Protein AF-0000000075778929 (afdb_homodimer)

Sequence (1050 aa):
MHKYVFLIFILNTLQNVFTFNILCIISAPLRSHYMAFQPLFRELSKRGHNVTIMNHFPDKEPLTNLKFINLQDGEINVHFNSMEYYENSYTSFIHIINFLRHVTIPTNGPVEEECKNLFNHKNMIAHRAEGVKYDLIFVEQFLSDCALLYAGVMYDSPIIGITSHVLLPWAYNRLGIPFDIASDSFYFSPSGPNPSLLAKVQSTLGLLYLNNYGRWQIHKCIYKVFSEYYSENLLDIEYVAKERMKMVFSYQHFSVTGARLLAPQVLEIGGVHIGQAKPVPKDLEEFLSNAEHGVIYFSFGSNLKVSTMSEQKLQQFLQAFKRIPQKILWKWEDNRFPKGYDNVYTRKWFPQLDVLCHPKVVAFISHGGMLSLSEAAHCGKPMLAVPFFGDQFTNAAAITHIGLGKTILFERINTENLVAALKELTAPEMQENARNISKRWHDRPQSVMDSAIYWTEYVARHRTGPPSLPSKQNTWFESTLIDVYCVLMLLFLVIIWLCYSIVRIIKMFIIKLLSLIFVRKFKIQMHKYVFLIFILNTLQNVFTFNILCIISAPLRSHYMAFQPLFRELSKRGHNVTIMNHFPDKEPLTNLKFINLQDGEINVHFNSMEYYENSYTSFIHIINFLRHVTIPTNGPVEEECKNLFNHKNMIAHRAEGVKYDLIFVEQFLSDCALLYAGVMYDSPIIGITSHVLLPWAYNRLGIPFDIASDSFYFSPSGPNPSLLAKVQSTLGLLYLNNYGRWQIHKCIYKVFSEYYSENLLDIEYVAKERMKMVFSYQHFSVTGARLLAPQVLEIGGVHIGQAKPVPKDLEEFLSNAEHGVIYFSFGSNLKVSTMSEQKLQQFLQAFKRIPQKILWKWEDNRFPKGYDNVYTRKWFPQLDVLCHPKVVAFISHGGMLSLSEAAHCGKPMLAVPFFGDQFTNAAAITHIGLGKTILFERINTENLVAALKELTAPEMQENARNISKRWHDRPQSVMDSAIYWTEYVARHRTGPPSLPSKQNTWFESTLIDVYCVLMLLFLVIIWLCYSIVRIIKMFIIKLLSLIFVRKFKIQ

Foldseek 3Di:
DVVVVVVVVVVVVVPVLDAFEEEEEDLQQDPLWCLLCVLLQVVSLVSRYQYEYEYQDDDPDDGPSYHYQHLDDDDDDDDDDAPAVQQPPPVVCLLVVLLCCLQPVQPLVVQLVSLLSCPPPPSNVVVLVVVDAGLEYEYEDDLACSRLLVCVVSYPHAYEYEYQAADALQLCLLQLHDDDLQFADHFSALQGGRGDPVSSVVSVVSSVRCNPVVVVSNVVSSCVNVCVPDVDDRDDSSCSSNPRHFAYEYQDDCLQLNDDDDDQRYHHLHCLSPDDADAFDPVVCVLLVPWPLFEEEEDADDNYAPQSHDPQLVVQVQLLQVVDSGAYEYQHCDPDDDPDRPSYDYDVDGPLLNRLLDPRHAEYEYCQDSNNSSSNLQSLHAYEHAHRHGRSSSRQSSSVVQLSAHYDHSNRRGSVVVNVRVCVRNDPVSSVSSVVSNVVSPPDPDRSSVVVSVQSVVCSVVVHHPDGDPSSPPDPCVVVCVVVVVVVVVVVVVVVVVVVVVVVVVVVVVVVVVVVVVVVVVVVD/DVVVVVVVVVVVVVPVLDAFFEEEEDLQQDPLWCLLCVLLQVVSLVSHYQYEYEYQDDDPDDGPSYHYQHLDDDDDDDDDDAPAVQQDPVCVCVLVVLLCCLQPVQPLVVQLVSLLSCPPPPSNVVVLVVVDAGLEYEYEDDLACSRLLVCVVSYPHAYEYEYQAADALQLCLLQLHDDDLQFADHFSALQGGRGDPVSSVVSVVSSVRCNPVVVVSNVVSSCVNVCVPPVDDRDDSSCSSNPRHFAYEYQDDCLQLNDDDDDQRYHHLHCLSPDDADAFDPVVCVLLVPWPLFEEEEDADDNYAPQSHDPQLVVQVQLLQVVDSGAYEYQHCDPDDDPDRPSYDYDVDGPLLNRLLDPRHAEYEYCQDSNNSSSNLQSLHAYEHAHRHGRSSSRQSSSVVQLSAHYDHSNRRGSVVVNVRVCVRNDPVNSVSSVVSNVVSPPDPDRSSVVVSVQSVVCSVVVHHPDGDPSSPPDPCVVVCVVVVVVVVVVVVVVVVVVVVVVVVVVVVVVVVVVVVVVVVVVVD

Solvent-accessible surface area (backbone atoms only — not comparable to full-atom values): 55821 Å² total; per-residue (Å²): 120,68,67,61,51,50,52,49,50,56,55,64,65,47,59,80,75,77,63,45,36,35,38,35,37,41,71,67,86,44,68,71,54,50,54,47,44,46,49,54,54,51,50,45,21,73,73,56,20,38,29,36,37,36,27,57,70,78,76,88,70,87,48,94,38,48,44,77,42,63,64,57,83,70,83,83,81,81,85,61,71,54,39,47,60,52,54,70,46,66,64,94,40,45,51,54,47,44,40,41,50,71,54,62,49,76,58,50,65,64,43,44,52,47,44,47,44,64,64,64,33,67,56,42,44,52,51,61,71,66,62,76,75,51,45,27,31,39,23,48,57,69,93,51,61,46,53,49,45,48,47,55,72,77,40,92,40,36,26,34,33,32,28,68,36,66,81,51,85,68,50,30,52,51,51,30,40,81,81,53,60,54,17,46,53,47,89,31,33,58,66,20,57,54,39,53,69,69,53,33,44,51,45,52,54,48,49,54,40,40,61,41,59,38,44,50,52,52,48,52,44,47,49,57,58,46,52,74,76,42,85,62,88,73,76,54,60,67,54,39,49,51,73,37,35,33,33,33,40,26,35,31,39,45,77,56,66,42,39,61,78,43,47,69,29,50,41,69,36,42,58,41,50,63,76,83,71,52,85,62,57,69,72,55,44,56,58,45,74,68,29,87,69,17,30,33,39,36,43,59,63,89,72,46,50,66,68,48,41,46,69,70,58,50,46,25,54,53,55,23,52,71,73,44,83,42,28,35,41,35,56,33,76,56,89,79,70,83,83,94,49,86,55,52,48,72,34,71,71,73,65,56,62,26,51,52,56,32,88,42,38,45,30,35,37,30,30,24,45,63,70,58,49,42,48,29,37,67,47,26,31,10,33,41,18,34,40,86,57,62,57,10,29,27,43,22,25,24,33,38,70,74,43,32,34,42,66,49,51,62,57,71,62,36,34,67,60,47,37,53,50,52,51,50,34,64,29,69,68,30,40,49,40,9,40,53,43,16,52,54,62,67,66,52,100,57,55,47,57,57,51,52,51,50,53,51,49,45,28,42,75,67,61,42,47,54,52,66,36,59,40,39,78,53,50,73,63,48,66,65,40,51,67,45,50,50,52,52,50,50,52,50,50,51,50,52,51,49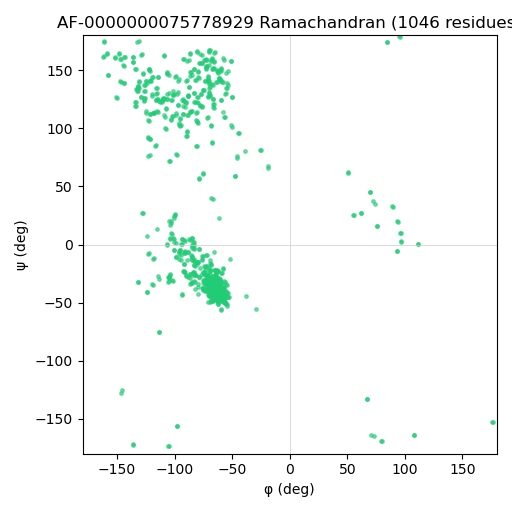,51,50,49,50,51,49,49,50,50,54,50,52,52,52,51,52,51,55,56,56,51,54,53,62,68,74,107,120,67,67,61,50,50,51,49,51,56,54,64,66,45,59,78,75,76,64,46,35,34,37,36,37,42,70,66,88,46,67,72,53,50,54,45,45,46,51,54,54,51,49,46,21,74,74,58,20,39,30,36,37,35,28,56,71,80,75,90,72,87,48,95,39,47,44,78,43,63,64,57,83,69,84,84,82,82,85,64,69,55,39,47,67,57,52,53,71,77,47,89,39,41,52,55,47,43,40,41,49,71,52,61,49,78,60,51,64,64,42,43,53,46,43,46,44,65,62,65,33,67,58,43,46,54,50,62,70,67,62,77,76,49,45,27,33,40,24,49,57,69,92,51,62,46,52,49,44,48,48,55,72,76,42,92,40,38,25,35,32,33,28,68,36,66,82,51,85,68,50,30,53,52,52,30,40,81,81,52,60,53,18,46,54,47,88,30,32,58,66,20,57,55,40,53,70,67,54,34,42,51,46,52,54,48,49,54,40,39,62,43,60,37,44,51,54,53,49,51,45,48,49,57,58,47,52,74,76,43,84,62,88,74,76,53,59,68,52,38,47,51,72,37,36,34,31,34,40,26,36,31,39,45,77,58,67,42,39,59,78,45,46,68,30,51,42,70,34,43,58,43,49,63,75,80,72,52,86,62,58,68,72,55,44,55,57,46,74,67,29,87,70,16,29,33,40,35,40,58,63,88,73,46,50,66,69,49,42,47,70,69,59,50,46,25,55,55,56,22,54,69,72,45,84,42,29,36,41,35,56,33,76,56,91,77,71,82,82,92,49,86,55,53,48,73,35,71,72,72,67,57,64,26,52,52,56,33,87,41,37,43,30,35,37,30,29,23,46,63,69,57,48,42,49,28,39,66,47,27,32,10,32,41,18,34,39,85,54,60,57,9,29,27,43,23,24,24,32,38,70,73,42,34,35,42,64,50,52,62,58,69,62,37,35,66,61,46,40,53,49,52,52,50,33,64,29,68,68,30,41,50,42,9,40,52,42,16,51,54,60,66,66,54,99,57,55,46,58,58,50,52,51,50,53,52,50,46,29,41,75,66,61,41,47,56,51,66,36,59,39,38,79,54,48,73,63,50,67,65,40,51,67,45,49,51,52,52,49,51,52,50,50,48,50,50,50,50,51,52,50,50,52,50,50,51,51,53,49,51,52,52,51,52,50,54,55,55,52,54,54,62,69,73,107

Secondary structure (DSSP, 8-state):
-HHHHHHHHHHHT-------EEEEE--S--HHHHHHHHHHHHHHHHTT-EEEEEESS--SS--TTEEEEE---S--------GGGGTSS-GGGHHHHHHHHHHHS--HHHHHHHHHHHHHSHHHHHHHHHT---SEEEEE-SS--HHHHHHHHH--S-EEEEESSSPPHHHHHHTTPPP-TTTSPPTT-SS-SS--HHHHHHHHHHHHHIIIIIHHHHHHHHHHHHHHH--S-PPPHHHIIIIIEEEEEES--HHHH----B-TTEEE-TTTT-----PPPHHHHHHHHT-TT-EEEEE-TTT--GGGS-HHHHHHHHHHHHTSSSEEEEE--SS---SS-TTEEEES---HHHHHTSTTEEEEEE---HHHHHHHHHHT--EEE---STTHHHHHHHHHHHTSEEE--GGG--HHHHHHHHHHHTSHHHHHHHHHHHHHHH--SS-HHHHHHHHHHHHHHHS--SPPPGGGG--HHHHTTHHHHHHHHHHHHHHHHHHHHHHHHHHHHHHHHHHHHHHHHHHH-/-HHHHHHHHHHHT-------EEEEE--S--HHHHHHHHHHHHHHHHTT-EEEEEESS--SS--TTEEEEE---S--------HHHHHSSGGGGHHHHHHHHHHHS--HHHHHHHHHHHHHSHHHHHHHHHT---SEEEEE-SS--HHHHHHHHH--S-EEEEESSSPPHHHHHHTTPPP-TTTSPPTT-SS-SS--HHHHHHHHHHHHHIIIIIHHHHHHHHHHHHHHH--S-PPPHHHIIIIIEEEEEES--HHHH----B-TTEEE-TTTT-----PPPHHHHHHHHT-TT-EEEEE-TTT--GGGS-HHHHHHHHHHHHTSSSEEEEE--SS---SS-TTEEEES---HHHHHTSTTEEEEEE---HHHHHHHHHHT--EEE---STTHHHHHHHHHHHTSEEE--GGG--HHHHHHHHHHHTSHHHHHHHHHHHHHHH--SS-HHHHHHHHHHHHHHHS--SPPPGGGG--HHHHTTHHHHHHHHHHHHHHHHHHHHHHHHHHHHHHHHHHHHHHHHHHH-

Structure (mmCIF, N/CA/C/O backbone):
data_AF-0000000075778929-model_v1
#
loop_
_entity.id
_entity.type
_entity.pdbx_description
1 polymer 'UDP-glycosyltransferase UGT5-like'
#
loop_
_atom_site.group_PDB
_atom_site.id
_atom_site.type_symbol
_atom_site.label_atom_id
_atom_site.label_alt_id
_atom_site.label_comp_id
_atom_site.label_asym_id
_atom_site.label_entity_id
_atom_site.label_seq_id
_atom_site.pdbx_PDB_ins_code
_atom_site.Cartn_x
_atom_site.Cartn_y
_atom_site.Cartn_z
_atom_site.occupancy
_atom_site.B_iso_or_equiv
_atom_site.auth_seq_id
_atom_site.auth_comp_id
_atom_site.auth_asym_id
_atom_site.auth_atom_id
_atom_site.pdbx_PDB_model_num
ATOM 1 N N . MET A 1 1 ? -0.428 -10.914 50.969 1 41.38 1 MET A N 1
ATOM 2 C CA . MET A 1 1 ? -0.346 -9.773 50.062 1 41.38 1 MET A CA 1
ATOM 3 C C . MET A 1 1 ? 0.263 -10.188 48.719 1 41.38 1 MET A C 1
ATOM 5 O O . MET A 1 1 ? 0.024 -9.539 47.688 1 41.38 1 MET A O 1
ATOM 9 N N . HIS A 1 2 ? 1.057 -11.305 48.719 1 48.91 2 HIS A N 1
ATOM 10 C CA . HIS A 1 2 ? 1.729 -11.727 47.5 1 48.91 2 HIS A CA 1
ATOM 11 C C . HIS A 1 2 ? 0.792 -12.531 46.625 1 48.91 2 HIS A C 1
ATOM 13 O O . HIS A 1 2 ? 1.074 -12.727 45.438 1 48.91 2 HIS A O 1
ATOM 19 N N . LYS A 1 3 ? -0.163 -13.312 47.188 1 55.25 3 LYS A N 1
ATOM 20 C CA . LYS A 1 3 ? -1.062 -14.172 46.438 1 55.25 3 LYS A CA 1
ATOM 21 C C . LYS A 1 3 ? -2.033 -13.336 45.594 1 55.25 3 LYS A C 1
ATOM 23 O O . LYS A 1 3 ? -2.369 -13.711 44.469 1 55.25 3 LYS A O 1
ATOM 28 N N . TYR A 1 4 ? -2.484 -12.125 46.125 1 52.53 4 TYR A N 1
ATOM 29 C CA . TYR A 1 4 ? -3.402 -11.297 45.344 1 52.53 4 TYR A CA 1
ATOM 30 C C . TYR A 1 4 ? -2.684 -10.641 44.156 1 52.53 4 TYR A C 1
ATOM 32 O O . TYR A 1 4 ? -3.281 -10.414 43.125 1 52.53 4 TYR A O 1
ATOM 40 N N . VAL A 1 5 ? -1.301 -10.414 44.375 1 53.53 5 VAL A N 1
ATOM 41 C CA . VAL A 1 5 ? -0.576 -9.797 43.281 1 53.53 5 VAL A CA 1
ATOM 42 C C . VAL A 1 5 ? -0.405 -10.805 42.156 1 53.53 5 VAL A C 1
ATOM 44 O O . VAL A 1 5 ? -0.536 -10.453 40.969 1 53.53 5 VAL A O 1
ATOM 47 N N . PHE A 1 6 ? -0.276 -12.078 42.562 1 53.22 6 PHE A N 1
ATOM 48 C CA . PHE A 1 6 ? -0.107 -13.094 41.531 1 53.22 6 PHE A CA 1
ATOM 49 C C . PHE A 1 6 ? -1.407 -13.305 40.781 1 53.22 6 PHE A C 1
ATOM 51 O O . PHE A 1 6 ? -1.398 -13.438 39.531 1 53.22 6 PHE A O 1
ATOM 58 N N . LEU A 1 7 ? -2.539 -13.266 41.5 1 50.31 7 LEU A N 1
ATOM 59 C CA . LEU A 1 7 ? -3.814 -13.43 40.781 1 50.31 7 LEU A CA 1
ATOM 60 C C . LEU A 1 7 ? -4.113 -12.219 39.906 1 50.31 7 LEU A C 1
ATOM 62 O O . LEU A 1 7 ? -4.609 -12.367 38.781 1 50.31 7 LEU A O 1
ATOM 66 N N . ILE A 1 8 ? -3.707 -11.031 40.344 1 50.34 8 ILE A N 1
ATOM 67 C CA . ILE A 1 8 ? -3.939 -9.844 39.531 1 50.34 8 ILE A CA 1
ATOM 68 C C . ILE A 1 8 ? -2.998 -9.852 38.312 1 50.34 8 ILE A C 1
ATOM 70 O O . ILE A 1 8 ? -3.389 -9.469 37.219 1 50.34 8 ILE A O 1
ATOM 74 N N . PHE A 1 9 ? -1.765 -10.398 38.469 1 47.5 9 PHE A N 1
ATOM 75 C CA . PHE A 1 9 ? -0.876 -10.492 37.312 1 47.5 9 PHE A CA 1
ATOM 76 C C . PHE A 1 9 ? -1.403 -11.508 36.312 1 47.5 9 PHE A C 1
ATOM 78 O O . PHE A 1 9 ? -1.321 -11.289 35.125 1 47.5 9 PHE A O 1
ATOM 85 N N . ILE A 1 10 ? -1.883 -12.641 36.812 1 48.69 10 ILE A N 1
ATOM 86 C CA . ILE A 1 10 ? -2.477 -13.609 35.906 1 48.69 10 ILE A CA 1
ATOM 87 C C . ILE A 1 10 ? -3.725 -13.016 35.25 1 48.69 10 ILE A C 1
ATOM 89 O O . ILE A 1 10 ? -3.98 -13.234 34.062 1 48.69 10 ILE A O 1
ATOM 93 N N . LEU A 1 11 ? -4.52 -12.25 36.031 1 45.62 11 LEU A N 1
ATOM 94 C CA . LEU A 1 11 ? -5.711 -11.672 35.406 1 45.62 11 LEU A CA 1
ATOM 95 C C . LEU A 1 11 ? -5.336 -10.602 34.406 1 45.62 11 LEU A C 1
ATOM 97 O O . LEU A 1 11 ? -6.031 -10.422 33.406 1 45.62 11 LEU A O 1
ATOM 101 N N . ASN A 1 12 ? -4.336 -9.781 34.656 1 44.25 12 ASN A N 1
ATOM 102 C CA . ASN A 1 12 ? -4.008 -8.711 33.719 1 44.25 12 ASN A CA 1
ATOM 103 C C . ASN A 1 12 ? -3.404 -9.258 32.438 1 44.25 12 ASN A C 1
ATOM 105 O O . ASN A 1 12 ? -3.42 -8.586 31.391 1 44.25 12 ASN A O 1
ATOM 109 N N . THR A 1 13 ? -2.531 -10.211 32.562 1 42.5 13 THR A N 1
ATOM 110 C CA . THR A 1 13 ? -2.094 -10.75 31.281 1 42.5 13 THR A CA 1
ATOM 111 C C . THR A 1 13 ? -3.225 -11.516 30.609 1 42.5 13 THR A C 1
ATOM 113 O O . THR A 1 13 ? -2.992 -12.266 29.656 1 42.5 13 THR A O 1
ATOM 116 N N . LEU A 1 14 ? -4.281 -11.836 31.281 1 40.34 14 LEU A N 1
ATOM 117 C CA . LEU A 1 14 ? -5.371 -12.344 30.453 1 40.34 14 LEU A CA 1
ATOM 118 C C . LEU A 1 14 ? -5.609 -11.438 29.25 1 40.34 14 LEU A C 1
ATOM 120 O O . LEU A 1 14 ? -6.195 -10.359 29.391 1 40.34 14 LEU A O 1
ATOM 124 N N . GLN A 1 15 ? -4.711 -11.258 28.484 1 45.94 15 GLN A N 1
ATOM 125 C CA . GLN A 1 15 ? -5.094 -10.789 27.156 1 45.94 15 GLN A CA 1
ATOM 126 C C . GLN A 1 15 ? -6.52 -11.211 26.812 1 45.94 15 GLN A C 1
ATOM 128 O O . GLN A 1 15 ? -6.852 -12.398 26.875 1 45.94 15 GLN A O 1
ATOM 133 N N . ASN A 1 16 ? -7.527 -10.523 27.266 1 48.84 16 ASN A N 1
ATOM 134 C CA . ASN A 1 16 ? -8.891 -10.805 26.828 1 48.84 16 ASN A CA 1
ATOM 135 C C . ASN A 1 16 ? -8.922 -11.594 25.531 1 48.84 16 ASN A C 1
ATOM 137 O O . ASN A 1 16 ? -8.57 -11.07 24.469 1 48.84 16 ASN A O 1
ATOM 141 N N . VAL A 1 17 ? -8.469 -12.766 25.562 1 60.38 17 VAL A N 1
ATOM 142 C CA . VAL A 1 17 ? -8.609 -13.688 24.438 1 60.38 17 VAL A CA 1
ATOM 143 C C . VAL A 1 17 ? -10.039 -13.648 23.922 1 60.38 17 VAL A C 1
ATOM 145 O O . VAL A 1 17 ? -10.969 -14.086 24.609 1 60.38 17 VAL A O 1
ATOM 148 N N . PHE A 1 18 ? -10.414 -12.602 23.188 1 77.81 18 PHE A N 1
ATOM 149 C CA . PHE A 1 18 ? -11.688 -12.57 22.484 1 77.81 18 PHE A CA 1
ATOM 150 C C . PHE A 1 18 ? -11.812 -13.766 21.531 1 77.81 18 PHE A C 1
ATOM 152 O O . PHE A 1 18 ? -10.891 -14.062 20.781 1 77.81 18 PHE A O 1
ATOM 159 N N . THR A 1 19 ? -12.664 -14.648 21.891 1 93.94 19 THR A N 1
ATOM 160 C CA . THR A 1 19 ? -13.023 -15.758 21.016 1 93.94 19 THR A CA 1
ATOM 161 C C . THR A 1 19 ? -14.047 -15.312 19.984 1 93.94 19 THR A C 1
ATOM 163 O O . THR A 1 19 ? -15.141 -14.875 20.328 1 93.94 19 THR A O 1
ATOM 166 N N . PHE A 1 20 ? -13.609 -15.32 18.75 1 98 20 PHE A N 1
ATOM 167 C CA . PHE A 1 20 ? -14.516 -14.945 17.656 1 98 20 PHE A CA 1
ATOM 168 C C . PHE A 1 20 ? -15.078 -16.188 16.969 1 98 20 PHE A C 1
ATOM 170 O O . PHE A 1 20 ? -14.414 -17.219 16.906 1 98 20 PHE A O 1
ATOM 177 N N . ASN A 1 21 ? -16.328 -16.109 16.547 1 98.31 21 ASN A N 1
ATOM 178 C CA . ASN A 1 21 ? -16.906 -17.078 15.617 1 98.31 21 ASN A CA 1
ATOM 179 C C . ASN A 1 21 ? -16.625 -16.703 14.164 1 98.31 21 ASN A C 1
ATOM 181 O O . ASN A 1 21 ? -17.141 -15.688 13.672 1 98.31 21 ASN A O 1
ATOM 185 N N . ILE A 1 22 ? -15.844 -17.547 13.5 1 98.62 22 ILE A N 1
ATOM 186 C CA . ILE A 1 22 ? -15.375 -17.203 12.156 1 98.62 22 ILE A CA 1
ATOM 187 C C . ILE A 1 22 ? -15.867 -18.25 11.164 1 98.62 22 ILE A C 1
ATOM 189 O O . ILE A 1 22 ? -15.734 -19.453 11.398 1 98.62 22 ILE A O 1
ATOM 193 N N . LEU A 1 23 ? -16.469 -17.797 10.086 1 98.75 23 LEU A N 1
ATOM 194 C CA . LEU A 1 23 ? -16.906 -18.656 8.992 1 98.75 23 LEU A CA 1
ATOM 195 C C . LEU A 1 23 ? -16 -18.5 7.777 1 98.75 23 LEU A C 1
ATOM 197 O O . LEU A 1 23 ? -15.672 -17.375 7.383 1 98.75 23 LEU A O 1
ATOM 201 N N . CYS A 1 24 ? -15.523 -19.594 7.238 1 98.38 24 CYS A N 1
ATOM 202 C CA . CYS A 1 24 ? -14.711 -19.609 6.027 1 98.38 24 CYS A CA 1
ATOM 203 C C . CYS A 1 24 ? -15.438 -20.312 4.887 1 98.38 24 CYS A C 1
ATOM 205 O O . CYS A 1 24 ? -15.656 -21.531 4.949 1 98.38 24 CYS A O 1
ATOM 207 N N . ILE A 1 25 ? -15.781 -19.531 3.836 1 97.88 25 ILE A N 1
ATOM 208 C CA . ILE A 1 25 ? -16.5 -20.094 2.697 1 97.88 25 ILE A CA 1
ATOM 209 C C . ILE A 1 25 ? -15.555 -20.188 1.494 1 97.88 25 ILE A C 1
ATOM 211 O O . ILE A 1 25 ? -15.344 -19.203 0.79 1 97.88 25 ILE A O 1
ATOM 215 N N . ILE A 1 26 ? -15.008 -21.328 1.226 1 95.88 26 ILE A N 1
ATOM 216 C CA . ILE A 1 26 ? -14.203 -21.641 0.052 1 95.88 26 ILE A CA 1
ATOM 217 C C . ILE A 1 26 ? -14.906 -22.703 -0.789 1 95.88 26 ILE A C 1
ATOM 219 O O . ILE A 1 26 ? -14.555 -23.891 -0.724 1 95.88 26 ILE A O 1
ATOM 223 N N . SER A 1 27 ? -15.797 -22.281 -1.65 1 91.81 27 SER A N 1
ATOM 224 C CA . SER A 1 27 ? -16.781 -23.203 -2.232 1 91.81 27 SER A CA 1
ATOM 225 C C . SER A 1 27 ? -16.312 -23.719 -3.584 1 91.81 27 SER A C 1
ATOM 227 O O . SER A 1 27 ? -16.906 -24.656 -4.137 1 91.81 27 SER A O 1
ATOM 229 N N . ALA A 1 28 ? -15.219 -23.094 -4.191 1 87.25 28 ALA A N 1
ATOM 230 C CA . ALA A 1 28 ? -14.672 -23.656 -5.426 1 87.25 28 ALA A CA 1
ATOM 231 C C . ALA A 1 28 ? -13.969 -24.984 -5.16 1 87.25 28 ALA A C 1
ATOM 233 O O . ALA A 1 28 ? -13.172 -25.094 -4.223 1 87.25 28 ALA A O 1
ATOM 234 N N . PRO A 1 29 ? -14.273 -26.016 -5.926 1 87.94 29 PRO A N 1
ATOM 235 C CA . PRO A 1 29 ? -13.68 -27.328 -5.688 1 87.94 29 PRO A CA 1
ATOM 236 C C . PRO A 1 29 ? -12.258 -27.438 -6.215 1 87.94 29 PRO A C 1
ATOM 238 O O . PRO A 1 29 ? -11.961 -28.344 -7.012 1 87.94 29 PRO A O 1
ATOM 241 N N . LEU A 1 30 ? -11.422 -26.578 -5.758 1 88.44 30 LEU A N 1
ATOM 242 C CA . LEU A 1 30 ? -10.008 -26.578 -6.109 1 88.44 30 LEU A CA 1
ATOM 243 C C . LEU A 1 30 ? -9.133 -26.781 -4.875 1 88.44 30 LEU A C 1
ATOM 245 O O . LEU A 1 30 ? -9.055 -25.906 -4.012 1 88.44 30 LEU A O 1
ATOM 249 N N . ARG A 1 31 ? -8.484 -27.859 -4.836 1 89.06 31 ARG A N 1
ATOM 250 C CA . ARG A 1 31 ? -7.754 -28.281 -3.646 1 89.06 31 ARG A CA 1
ATOM 251 C C . ARG A 1 31 ? -6.633 -27.312 -3.312 1 89.06 31 ARG A C 1
ATOM 253 O O . ARG A 1 31 ? -6.43 -26.969 -2.146 1 89.06 31 ARG A O 1
ATOM 260 N N . SER A 1 32 ? -5.863 -26.906 -4.336 1 90.25 32 SER A N 1
ATOM 261 C CA . SER A 1 32 ? -4.723 -26.016 -4.121 1 90.25 32 SER A CA 1
ATOM 262 C C . SER A 1 32 ? -5.164 -24.688 -3.523 1 90.25 32 SER A C 1
ATOM 264 O O . SER A 1 32 ? -4.426 -24.062 -2.758 1 90.25 32 SER A O 1
ATOM 266 N N . HIS A 1 33 ? -6.387 -24.234 -3.828 1 92.75 33 HIS A N 1
ATOM 267 C CA . HIS A 1 33 ? -6.918 -23 -3.264 1 92.75 33 HIS A CA 1
ATOM 268 C C . HIS A 1 33 ? -7.129 -23.125 -1.759 1 92.75 33 HIS A C 1
ATOM 270 O O . HIS A 1 33 ? -6.738 -22.25 -0.995 1 92.75 33 HIS A O 1
ATOM 276 N N . TYR A 1 34 ? -7.719 -24.25 -1.437 1 93.75 34 TYR A N 1
ATOM 277 C CA . TYR A 1 34 ? -7.957 -24.469 -0.014 1 93.75 34 TYR A CA 1
ATOM 278 C C . TYR A 1 34 ? -6.641 -24.641 0.74 1 93.75 34 TYR A C 1
ATOM 280 O O . TYR A 1 34 ? -6.48 -24.109 1.845 1 93.75 34 TYR A O 1
ATOM 288 N N . MET A 1 35 ? -5.68 -25.312 0.126 1 93.44 35 MET A N 1
ATOM 289 C CA . MET A 1 35 ? -4.387 -25.578 0.749 1 93.44 35 MET A CA 1
ATOM 290 C C . MET A 1 35 ? -3.666 -24.266 1.081 1 93.44 35 MET A C 1
ATOM 292 O O . MET A 1 35 ? -2.943 -24.188 2.076 1 93.44 35 MET A O 1
ATOM 296 N N . ALA A 1 36 ? -3.877 -23.297 0.319 1 96.38 36 ALA A N 1
ATOM 297 C CA . ALA A 1 36 ? -3.219 -22 0.51 1 96.38 36 ALA A CA 1
ATOM 298 C C . ALA A 1 36 ? -3.641 -21.359 1.828 1 96.38 36 ALA A C 1
ATOM 300 O O . ALA A 1 36 ? -2.863 -20.625 2.447 1 96.38 36 ALA A O 1
ATOM 301 N N . PHE A 1 37 ? -4.863 -21.688 2.307 1 97.12 37 PHE A N 1
ATOM 302 C CA . PHE A 1 37 ? -5.406 -20.922 3.432 1 97.12 37 PHE A CA 1
ATOM 303 C C . PHE A 1 37 ? -5.637 -21.844 4.633 1 97.12 37 PHE A C 1
ATOM 305 O O . PHE A 1 37 ? -5.855 -21.359 5.746 1 97.12 37 PHE A O 1
ATOM 312 N N . GLN A 1 38 ? -5.586 -23.125 4.434 1 96.56 38 GLN A N 1
ATOM 313 C CA . GLN A 1 38 ? -5.898 -24.094 5.473 1 96.56 38 GLN A CA 1
ATOM 314 C C . GLN A 1 38 ? -5.082 -23.828 6.734 1 96.56 38 GLN A C 1
ATOM 316 O O . GLN A 1 38 ? -5.629 -23.812 7.84 1 96.56 38 GLN A O 1
ATOM 321 N N . PRO A 1 39 ? -3.795 -23.578 6.633 1 96.88 39 PRO A N 1
ATOM 322 C CA . PRO A 1 39 ? -3.02 -23.328 7.852 1 96.88 39 PRO A CA 1
ATOM 323 C C . PRO A 1 39 ? -3.498 -22.094 8.617 1 96.88 39 PRO A C 1
ATOM 325 O O . PRO A 1 39 ? -3.424 -22.062 9.844 1 96.88 39 PRO A O 1
ATOM 328 N N . LEU A 1 40 ? -3.951 -21.047 7.91 1 98.12 40 LEU A N 1
ATOM 329 C CA . LEU A 1 40 ? -4.48 -19.859 8.562 1 98.12 40 LEU A CA 1
ATOM 330 C C . LEU A 1 40 ? -5.707 -20.203 9.406 1 98.12 40 LEU A C 1
ATOM 332 O O . LEU A 1 40 ? -5.801 -19.812 10.57 1 98.12 40 LEU A O 1
ATOM 336 N N . PHE A 1 41 ? -6.637 -21.016 8.859 1 97.75 41 PHE A N 1
ATOM 337 C CA . PHE A 1 41 ? -7.867 -21.391 9.555 1 97.75 41 PHE A CA 1
ATOM 338 C C . PHE A 1 41 ? -7.566 -22.266 10.758 1 97.75 41 PHE A C 1
ATOM 340 O O . PHE A 1 41 ? -8.164 -22.109 11.82 1 97.75 41 PHE A O 1
ATOM 347 N N . ARG A 1 42 ? -6.652 -23.156 10.57 1 96.88 42 ARG A N 1
ATOM 348 C CA . ARG A 1 42 ? -6.258 -24.016 11.68 1 96.88 42 ARG A CA 1
ATOM 349 C C . ARG A 1 42 ? -5.609 -23.219 12.797 1 96.88 42 ARG A C 1
ATOM 351 O O . ARG A 1 42 ? -5.875 -23.453 13.977 1 96.88 42 ARG A O 1
ATOM 358 N N . GLU A 1 43 ? -4.727 -22.266 12.422 1 97.44 43 GLU A N 1
ATOM 359 C CA . GLU A 1 43 ? -4.07 -21.438 13.43 1 97.44 43 GLU A CA 1
ATOM 360 C C . GLU A 1 43 ? -5.086 -20.594 14.188 1 97.44 43 GLU A C 1
ATOM 362 O O . GLU A 1 43 ? -4.961 -20.391 15.398 1 97.44 43 GLU A O 1
ATOM 367 N N . LEU A 1 44 ? -6.09 -20.031 13.477 1 97.88 44 LEU A N 1
ATOM 368 C CA . LEU A 1 44 ? -7.164 -19.297 14.133 1 97.88 44 LEU A CA 1
ATOM 369 C C . LEU A 1 44 ? -7.859 -20.156 15.18 1 97.88 44 LEU A C 1
ATOM 371 O O . LEU A 1 44 ? -8.125 -19.703 16.297 1 97.88 44 LEU A O 1
ATOM 375 N N . SER A 1 45 ? -8.094 -21.406 14.836 1 96.94 45 SER A N 1
ATOM 376 C CA . SER A 1 45 ? -8.711 -22.344 15.766 1 96.94 45 SER A CA 1
ATOM 377 C C . SER A 1 45 ? -7.797 -22.625 16.953 1 96.94 45 SER A C 1
ATOM 379 O O . SER A 1 45 ? -8.234 -22.609 18.109 1 96.94 45 SER A O 1
ATOM 381 N N . LYS A 1 46 ? -6.574 -22.859 16.734 1 96.31 46 LYS A N 1
ATOM 382 C CA . LYS A 1 46 ? -5.598 -23.156 17.766 1 96.31 46 LYS A CA 1
ATOM 383 C C . LYS A 1 46 ? -5.48 -22 18.766 1 96.31 46 LYS A C 1
ATOM 385 O O . LYS A 1 46 ? -5.215 -22.203 19.938 1 96.31 46 LYS A O 1
ATOM 390 N N . ARG A 1 47 ? -5.695 -20.812 18.266 1 96 47 ARG A N 1
ATOM 391 C CA . ARG A 1 47 ? -5.555 -19.641 19.109 1 96 47 ARG A CA 1
ATOM 392 C C . ARG A 1 47 ? -6.859 -19.344 19.844 1 96 47 ARG A C 1
ATOM 394 O O . ARG A 1 47 ? -7.023 -18.25 20.406 1 96 47 ARG A O 1
ATOM 401 N N . GLY A 1 48 ? -7.863 -20.188 19.688 1 95.81 48 GLY A N 1
ATOM 402 C CA . GLY A 1 48 ? -9.016 -20.109 20.578 1 95.81 48 GLY A CA 1
ATOM 403 C C . GLY A 1 48 ? -10.273 -19.641 19.875 1 95.81 48 GLY A C 1
ATOM 404 O O . GLY A 1 48 ? -11.336 -19.547 20.484 1 95.81 48 GLY A O 1
ATOM 405 N N . HIS A 1 49 ? -10.227 -19.359 18.578 1 97.81 49 HIS A N 1
ATOM 406 C CA . HIS A 1 49 ? -11.422 -18.953 17.859 1 97.81 49 HIS A CA 1
ATOM 407 C C . HIS A 1 49 ? -12.242 -20.172 17.422 1 97.81 49 HIS A C 1
ATOM 409 O O . HIS A 1 49 ? -11.703 -21.266 17.281 1 97.81 49 HIS A O 1
ATOM 415 N N . ASN A 1 50 ? -13.547 -19.969 17.312 1 97.75 50 ASN A N 1
ATOM 416 C CA . ASN A 1 50 ? -14.414 -20.969 16.703 1 97.75 50 ASN A CA 1
ATOM 417 C C . ASN A 1 50 ? -14.469 -20.797 15.18 1 97.75 50 ASN A C 1
ATOM 419 O O . ASN A 1 50 ? -14.984 -19.812 14.68 1 97.75 50 ASN A O 1
ATOM 423 N N . VAL A 1 51 ? -13.93 -21.812 14.5 1 97.94 51 VAL A N 1
ATOM 424 C CA . VAL A 1 51 ? -13.797 -21.672 13.047 1 97.94 51 VAL A CA 1
ATOM 425 C C . VAL A 1 51 ? -14.664 -22.719 12.352 1 97.94 51 VAL A C 1
ATOM 427 O O . VAL A 1 51 ? -14.602 -23.906 12.688 1 97.94 51 VAL A O 1
ATOM 430 N N . THR A 1 52 ? -15.531 -22.297 11.508 1 97.75 52 THR A N 1
ATOM 431 C CA . THR A 1 52 ? -16.312 -23.172 10.633 1 97.75 52 THR A CA 1
ATOM 432 C C . THR A 1 52 ? -15.852 -23.031 9.18 1 97.75 52 THR A C 1
ATOM 434 O O . THR A 1 52 ? -15.812 -21.922 8.641 1 97.75 52 THR A O 1
ATOM 437 N N . ILE A 1 53 ? -15.516 -24.188 8.555 1 97.25 53 ILE A N 1
ATOM 438 C CA . ILE A 1 53 ? -15.008 -24.172 7.191 1 97.25 53 ILE A CA 1
ATOM 439 C C . ILE A 1 53 ? -16 -24.891 6.27 1 97.25 53 ILE A C 1
ATOM 441 O O . ILE A 1 53 ? -16.406 -26.016 6.539 1 97.25 53 ILE A O 1
ATOM 445 N N . MET A 1 54 ? -16.406 -24.188 5.246 1 96.25 54 MET A N 1
ATOM 446 C CA . MET A 1 54 ? -17.188 -24.781 4.164 1 96.25 54 MET A CA 1
ATOM 447 C C . MET A 1 54 ? -16.312 -25.062 2.945 1 96.25 54 MET A C 1
ATOM 449 O O . MET A 1 54 ? -15.828 -24.125 2.303 1 96.25 54 MET A O 1
ATOM 453 N N . ASN A 1 55 ? -16.062 -26.266 2.639 1 94.44 55 ASN A N 1
ATOM 454 C CA . ASN A 1 55 ? -15.18 -26.625 1.529 1 94.44 55 ASN A CA 1
ATOM 455 C C . ASN A 1 55 ? -15.398 -28.078 1.083 1 94.44 55 ASN A C 1
ATOM 457 O O . ASN A 1 55 ? -16.219 -28.781 1.658 1 94.44 55 ASN A O 1
ATOM 461 N N . HIS A 1 56 ? -14.695 -28.453 -0.031 1 92.62 56 HIS A N 1
ATOM 462 C CA . HIS A 1 56 ? -14.883 -29.766 -0.623 1 92.62 56 HIS A CA 1
ATOM 463 C C . HIS A 1 56 ? -13.82 -30.75 -0.135 1 92.62 56 HIS A C 1
ATOM 465 O O . HIS A 1 56 ? -13.898 -31.953 -0.423 1 92.62 56 HIS A O 1
ATOM 471 N N . PHE A 1 57 ? -12.867 -30.25 0.621 1 91 57 PHE A N 1
ATOM 472 C CA . PHE A 1 57 ? -11.719 -31.078 0.988 1 91 57 PHE A CA 1
ATOM 473 C C . PHE A 1 57 ? -11.57 -31.156 2.502 1 91 57 PHE A C 1
ATOM 475 O O . PHE A 1 57 ? -10.891 -30.328 3.107 1 91 57 PHE A O 1
ATOM 482 N N . PRO A 1 58 ? -12.156 -32.125 3.066 1 87.25 58 PRO A N 1
ATOM 483 C CA . PRO A 1 58 ? -12.141 -32.219 4.527 1 87.25 58 PRO A CA 1
ATOM 484 C C . PRO A 1 58 ? -10.734 -32.312 5.102 1 87.25 58 PRO A C 1
ATOM 486 O O . PRO A 1 58 ? -9.844 -32.906 4.48 1 87.25 58 PRO A O 1
ATOM 489 N N . ASP A 1 59 ? -10.602 -31.625 6.227 1 79.19 59 ASP A N 1
ATOM 490 C CA . ASP A 1 59 ? -9.344 -31.656 6.961 1 79.19 59 ASP A CA 1
ATOM 491 C C . ASP A 1 59 ? -9.109 -33.031 7.602 1 79.19 59 ASP A C 1
ATOM 493 O O . ASP A 1 59 ? -10.023 -33.594 8.195 1 79.19 59 ASP A O 1
ATOM 497 N N . LYS A 1 60 ? -8.023 -33.531 7.582 1 78.5 60 LYS A N 1
ATOM 498 C CA . LYS A 1 60 ? -7.727 -34.844 8.117 1 78.5 60 LYS A CA 1
ATOM 499 C C . LYS A 1 60 ? -7.508 -34.812 9.625 1 78.5 60 LYS A C 1
ATOM 501 O O . LYS A 1 60 ? -7.727 -35.781 10.328 1 78.5 60 LYS A O 1
ATOM 506 N N . GLU A 1 61 ? -7.102 -33.688 10.109 1 85.81 61 GLU A N 1
ATOM 507 C CA . GLU A 1 61 ? -6.801 -33.531 11.531 1 85.81 61 GLU A CA 1
ATOM 508 C C . GLU A 1 61 ? -7.848 -32.688 12.234 1 85.81 61 GLU A C 1
ATOM 510 O O . GLU A 1 61 ? -7.922 -31.469 12.016 1 85.81 61 GLU A O 1
ATOM 515 N N . PRO A 1 62 ? -8.625 -33.344 13.062 1 83.31 62 PRO A N 1
ATOM 516 C CA . PRO A 1 62 ? -9.656 -32.562 13.75 1 83.31 62 PRO A CA 1
ATOM 517 C C . PRO A 1 62 ? -9.078 -31.625 14.805 1 83.31 62 PRO A C 1
ATOM 519 O O . PRO A 1 62 ? -8.047 -31.922 15.414 1 83.31 62 PRO A O 1
ATOM 522 N N . LEU A 1 63 ? -9.609 -30.469 14.961 1 91.19 63 LEU A N 1
ATOM 523 C CA . LEU A 1 63 ? -9.344 -29.5 16.031 1 91.19 63 LEU A CA 1
ATOM 524 C C . LEU A 1 63 ? -10.625 -29.172 16.781 1 91.19 63 LEU A C 1
ATOM 526 O O . LEU A 1 63 ? -11.711 -29.156 16.203 1 91.19 63 LEU A O 1
ATOM 530 N N . THR A 1 64 ? -10.594 -29 18.109 1 89.44 64 THR A N 1
ATOM 531 C CA . THR A 1 64 ? -11.742 -28.812 19 1 89.44 64 THR A CA 1
ATOM 532 C C . THR A 1 64 ? -12.594 -27.641 18.531 1 89.44 64 THR A C 1
ATOM 534 O O . THR A 1 64 ? -13.82 -27.734 18.5 1 89.44 64 THR A O 1
ATOM 537 N N . ASN A 1 65 ? -12.055 -26.547 18.188 1 93.75 65 ASN A N 1
ATOM 538 C CA . ASN A 1 65 ? -12.805 -25.359 17.812 1 93.75 65 ASN A CA 1
ATOM 539 C C . ASN A 1 65 ? -12.875 -25.188 16.297 1 93.75 65 ASN A C 1
ATOM 541 O O . ASN A 1 65 ? -13.07 -24.078 15.797 1 93.75 65 ASN A O 1
ATOM 545 N N . LEU A 1 66 ? -12.719 -26.359 15.547 1 95.81 66 LEU A N 1
ATOM 546 C CA . LEU A 1 66 ? -12.789 -26.312 14.094 1 95.81 66 LEU A CA 1
ATOM 547 C C . LEU A 1 66 ? -13.898 -27.219 13.578 1 95.81 66 LEU A C 1
ATOM 549 O O . LEU A 1 66 ? -13.844 -28.438 13.766 1 95.81 66 LEU A O 1
ATOM 553 N N . LYS A 1 67 ? -14.906 -26.609 13.031 1 95.44 67 LYS A N 1
ATOM 554 C CA . LYS A 1 67 ? -16.016 -27.344 12.414 1 95.44 67 LYS A CA 1
ATOM 555 C C . LYS A 1 67 ? -15.875 -27.344 10.891 1 95.44 67 LYS A C 1
ATOM 557 O O . LYS A 1 67 ? -15.648 -26.297 10.281 1 95.44 67 LYS A O 1
ATOM 562 N N . PHE A 1 68 ? -16.016 -28.531 10.281 1 95.44 68 PHE A N 1
ATOM 563 C CA . PHE A 1 68 ? -15.906 -28.656 8.828 1 95.44 68 PHE A CA 1
ATOM 564 C C . PHE A 1 68 ? -17.25 -29.047 8.219 1 95.44 68 PHE A C 1
ATOM 566 O O . PHE A 1 68 ? -17.875 -30.016 8.633 1 95.44 68 PHE A O 1
ATOM 573 N N . ILE A 1 69 ? -17.688 -28.25 7.336 1 95.12 69 ILE A N 1
ATOM 574 C CA . ILE A 1 69 ? -18.875 -28.531 6.547 1 95.12 69 ILE A CA 1
ATOM 575 C C . ILE A 1 69 ? -18.484 -28.984 5.148 1 95.12 69 ILE A C 1
ATOM 577 O O . ILE A 1 69 ? -18.047 -28.188 4.324 1 95.12 69 ILE A O 1
ATOM 581 N N . ASN A 1 70 ? -18.656 -30.234 4.891 1 94.69 70 ASN A N 1
ATOM 582 C CA . ASN A 1 70 ? -18.234 -30.875 3.641 1 94.69 70 ASN A CA 1
ATOM 583 C C . ASN A 1 70 ? -19.234 -30.594 2.514 1 94.69 70 ASN A C 1
ATOM 585 O O . ASN A 1 70 ? -20.406 -30.953 2.605 1 94.69 70 ASN A O 1
ATOM 589 N N . LEU A 1 71 ? -18.719 -29.984 1.437 1 93.38 71 LEU A N 1
ATOM 590 C CA . LEU A 1 71 ? -19.562 -29.609 0.307 1 93.38 71 LEU A CA 1
ATOM 591 C C . LEU A 1 71 ? -19.453 -30.641 -0.814 1 93.38 71 LEU A C 1
ATOM 593 O O . LEU A 1 71 ? -20.016 -30.453 -1.893 1 93.38 71 LEU A O 1
ATOM 597 N N . GLN A 1 72 ? -18.672 -31.625 -0.538 1 87.25 72 GLN A N 1
ATOM 598 C CA . GLN A 1 72 ? -18.469 -32.625 -1.578 1 87.25 72 GLN A CA 1
ATOM 599 C C . GLN A 1 72 ? -19.719 -33.469 -1.771 1 87.25 72 GLN A C 1
ATOM 601 O O . GLN A 1 72 ? -20.266 -34.031 -0.807 1 87.25 72 GLN A O 1
ATOM 606 N N . ASP A 1 73 ? -20.375 -33.219 -2.988 1 73.56 73 ASP A N 1
ATOM 607 C CA . ASP A 1 73 ? -21.484 -34.094 -3.373 1 73.56 73 ASP A CA 1
ATOM 608 C C . ASP A 1 73 ? -21.047 -35.062 -4.473 1 73.56 73 ASP A C 1
ATOM 610 O O . ASP A 1 73 ? -21.219 -34.781 -5.66 1 73.56 73 ASP A O 1
ATOM 614 N N . GLY A 1 74 ? -20.266 -36 -4.176 1 67 74 GLY A N 1
ATOM 615 C CA . GLY A 1 74 ? -19.828 -36.969 -5.172 1 67 74 GLY A CA 1
ATOM 616 C C . GLY A 1 74 ? -18.375 -36.781 -5.57 1 67 74 GLY A C 1
ATOM 617 O O . GLY A 1 74 ? -17.594 -36.156 -4.836 1 67 74 GLY A O 1
ATOM 618 N N . GLU A 1 75 ? -17.969 -37.375 -6.684 1 63.91 75 GLU A N 1
ATOM 619 C CA . GLU A 1 75 ? -16.578 -37.344 -7.125 1 63.91 75 GLU A CA 1
ATOM 620 C C . GLU A 1 75 ? -16.234 -36 -7.773 1 63.91 75 GLU A C 1
ATOM 622 O O . GLU A 1 75 ? -17.062 -35.438 -8.508 1 63.91 75 GLU A O 1
ATOM 627 N N . ILE A 1 76 ? -15.289 -35.344 -7.188 1 63.44 76 ILE A N 1
ATOM 628 C CA . ILE A 1 76 ? -14.789 -34.125 -7.793 1 63.44 76 ILE A CA 1
ATOM 629 C C . ILE A 1 76 ? -14.039 -34.438 -9.078 1 63.44 76 ILE A C 1
ATOM 631 O O . ILE A 1 76 ? -13.031 -35.156 -9.055 1 63.44 76 ILE A O 1
ATOM 635 N N . ASN A 1 77 ? -14.688 -34.188 -10.227 1 59.88 77 ASN A N 1
ATOM 636 C CA . ASN A 1 77 ? -14.047 -34.5 -11.5 1 59.88 77 ASN A CA 1
ATOM 637 C C . ASN A 1 77 ? -13.422 -33.281 -12.133 1 59.88 77 ASN A C 1
ATOM 639 O O . ASN A 1 77 ? -14.07 -32.562 -12.914 1 59.88 77 ASN A O 1
ATOM 643 N N . VAL A 1 78 ? -12.289 -32.906 -11.625 1 63.47 78 VAL A N 1
ATOM 644 C CA . VAL A 1 78 ? -11.578 -31.859 -12.375 1 63.47 78 VAL A CA 1
ATOM 645 C C . VAL A 1 78 ? -10.664 -32.5 -13.414 1 63.47 78 VAL A C 1
ATOM 647 O O . VAL A 1 78 ? -9.812 -33.344 -13.07 1 63.47 78 VAL A O 1
ATOM 650 N N . HIS A 1 79 ? -11.031 -32.312 -14.625 1 65.12 79 HIS A N 1
ATOM 651 C CA . HIS A 1 79 ? -10.258 -32.906 -15.711 1 65.12 79 HIS A CA 1
ATOM 652 C C . HIS A 1 79 ? -9.156 -31.969 -16.188 1 65.12 79 HIS A C 1
ATOM 654 O O . HIS A 1 79 ? -9.391 -30.797 -16.422 1 65.12 79 HIS A O 1
ATOM 660 N N . PHE A 1 80 ? -7.957 -32.562 -16.094 1 72.44 80 PHE A N 1
ATOM 661 C CA . PHE A 1 80 ? -6.832 -31.875 -16.688 1 72.44 80 PHE A CA 1
ATOM 662 C C . PHE A 1 80 ? -6.375 -32.562 -17.969 1 72.44 80 PHE A C 1
ATOM 664 O O . PHE A 1 80 ? -6.484 -33.781 -18.078 1 72.44 80 PHE A O 1
ATOM 671 N N . ASN A 1 81 ? -5.898 -31.781 -18.891 1 75.75 81 ASN A N 1
ATOM 672 C CA . ASN A 1 81 ? -5.383 -32.344 -20.141 1 75.75 81 ASN A CA 1
ATOM 673 C C . ASN A 1 81 ? -4.113 -33.156 -19.906 1 75.75 81 ASN A C 1
ATOM 675 O O . ASN A 1 81 ? -3.361 -32.875 -18.969 1 75.75 81 ASN A O 1
ATOM 679 N N . SER A 1 82 ? -3.998 -34.125 -20.812 1 81.31 82 SER A N 1
ATOM 680 C CA . SER A 1 82 ? -2.738 -34.844 -20.812 1 81.31 82 SER A CA 1
ATOM 681 C C . SER A 1 82 ? -1.576 -33.969 -21.25 1 81.31 82 SER A C 1
ATOM 683 O O . SER A 1 82 ? -1.786 -32.906 -21.859 1 81.31 82 SER A O 1
ATOM 685 N N . MET A 1 83 ? -0.409 -34.406 -20.891 1 85.56 83 MET A N 1
ATOM 686 C CA . MET A 1 83 ? 0.79 -33.656 -21.25 1 85.56 83 MET A CA 1
ATOM 687 C C . MET A 1 83 ? 0.937 -33.562 -22.766 1 85.56 83 MET A C 1
ATOM 689 O O . MET A 1 83 ? 1.463 -32.562 -23.266 1 85.56 83 MET A O 1
ATOM 693 N N . GLU A 1 84 ? 0.451 -34.5 -23.406 1 80.69 84 GLU A N 1
ATOM 694 C CA . GLU A 1 84 ? 0.546 -34.531 -24.859 1 80.69 84 GLU A CA 1
ATOM 695 C C . GLU A 1 84 ? -0.169 -33.344 -25.484 1 80.69 84 GLU A C 1
ATOM 697 O O . GLU A 1 84 ? 0.257 -32.812 -26.516 1 80.69 84 GLU A O 1
ATOM 702 N N . TYR A 1 85 ? -1.139 -32.969 -24.828 1 79.44 85 TYR A N 1
ATOM 703 C CA . TYR A 1 85 ? -1.91 -31.828 -25.297 1 79.44 85 TYR A CA 1
ATOM 704 C C . TYR A 1 85 ? -1.041 -30.578 -25.359 1 79.44 85 TYR A C 1
ATOM 706 O O . TYR A 1 85 ? -1.193 -29.75 -26.266 1 79.44 85 TYR A O 1
ATOM 714 N N . TYR A 1 86 ? -0.13 -30.484 -24.484 1 82.75 86 TYR A N 1
ATOM 715 C CA . TYR A 1 86 ? 0.67 -29.266 -24.359 1 82.75 86 TYR A CA 1
ATOM 716 C C . TYR A 1 86 ? 1.923 -29.344 -25.219 1 82.75 86 TYR A C 1
ATOM 718 O O . TYR A 1 86 ? 2.707 -28.391 -25.266 1 82.75 86 TYR A O 1
ATOM 726 N N . GLU A 1 87 ? 2.098 -30.531 -25.812 1 83 87 GLU A N 1
ATOM 727 C CA . GLU A 1 87 ? 3.26 -30.703 -26.672 1 83 87 GLU A CA 1
ATOM 728 C C . GLU A 1 87 ? 3.02 -30.078 -28.047 1 83 87 GLU A C 1
ATOM 730 O O . GLU A 1 87 ? 3.969 -29.719 -28.75 1 83 87 GLU A O 1
ATOM 735 N N . ASN A 1 88 ? 1.752 -30.281 -28.641 1 69.19 88 ASN A N 1
ATOM 736 C CA . ASN A 1 88 ? 1.432 -29.766 -29.969 1 69.19 88 ASN A CA 1
ATOM 737 C C . ASN A 1 88 ? 0.869 -28.359 -29.906 1 69.19 88 ASN A C 1
ATOM 739 O O . ASN A 1 88 ? 0.439 -27.812 -30.922 1 69.19 88 ASN A O 1
ATOM 743 N N . SER A 1 89 ? 0.525 -27.938 -28.828 1 58.16 89 SER A N 1
ATOM 744 C CA . SER A 1 89 ? -0.243 -26.703 -28.734 1 58.16 89 SER A CA 1
ATOM 745 C C . SER A 1 89 ? 0.502 -25.547 -29.375 1 58.16 89 SER A C 1
ATOM 747 O O . SER A 1 89 ? 1.73 -25.469 -29.312 1 58.16 89 SER A O 1
ATOM 749 N N . TYR A 1 90 ? -0.093 -25 -30.516 1 53.5 90 TYR A N 1
ATOM 750 C CA . TYR A 1 90 ? 0.386 -23.828 -31.219 1 53.5 90 TYR A CA 1
ATOM 751 C C . TYR A 1 90 ? 0.884 -22.766 -30.234 1 53.5 90 TYR A C 1
ATOM 753 O O . TYR A 1 90 ? 0.108 -22.234 -29.438 1 53.5 90 TYR A O 1
ATOM 761 N N . THR A 1 91 ? 2.119 -23 -29.781 1 52.97 91 THR A N 1
ATOM 762 C CA . THR A 1 91 ? 2.955 -22.375 -28.766 1 52.97 91 THR A CA 1
ATOM 763 C C . THR A 1 91 ? 2.613 -20.891 -28.625 1 52.97 91 THR A C 1
ATOM 765 O O . THR A 1 91 ? 2.475 -20.391 -27.5 1 52.97 91 THR A O 1
ATOM 768 N N . SER A 1 92 ? 2.717 -20.281 -29.812 1 53.75 92 SER A N 1
ATOM 769 C CA . SER A 1 92 ? 2.781 -18.828 -29.734 1 53.75 92 SER A CA 1
ATOM 770 C C . SER A 1 92 ? 1.48 -18.25 -29.203 1 53.75 92 SER A C 1
ATOM 772 O O . SER A 1 92 ? 1.452 -17.109 -28.734 1 53.75 92 SER A O 1
ATOM 774 N N . PHE A 1 93 ? 0.46 -19.312 -29.062 1 62.19 93 PHE A N 1
ATOM 775 C CA . PHE A 1 93 ? -0.82 -18.688 -28.766 1 62.19 93 PHE A CA 1
ATOM 776 C C . PHE A 1 93 ? -1.412 -19.234 -27.484 1 62.19 93 PHE A C 1
ATOM 778 O O . PHE A 1 93 ? -2.533 -18.891 -27.109 1 62.19 93 PHE A O 1
ATOM 785 N N . ILE A 1 94 ? -0.606 -20.047 -26.797 1 61.47 94 ILE A N 1
ATOM 786 C CA . ILE A 1 94 ? -1.169 -20.734 -25.641 1 61.47 94 ILE A CA 1
ATOM 787 C C . ILE A 1 94 ? -1.566 -19.719 -24.578 1 61.47 94 ILE A C 1
ATOM 789 O O . ILE A 1 94 ? -2.568 -19.906 -23.875 1 61.47 94 ILE A O 1
ATOM 793 N N . HIS A 1 95 ? -0.806 -18.734 -24.531 1 65.38 95 HIS A N 1
ATOM 794 C CA . HIS A 1 95 ? -1.146 -17.719 -23.547 1 65.38 95 HIS A CA 1
ATOM 795 C C . HIS A 1 95 ? -2.441 -17 -23.922 1 65.38 95 HIS A C 1
ATOM 797 O O . HIS A 1 95 ? -3.215 -16.609 -23.031 1 65.38 95 HIS A O 1
ATOM 803 N N . ILE A 1 96 ? -2.648 -16.953 -25.156 1 66.06 96 ILE A N 1
ATOM 804 C CA . ILE A 1 96 ? -3.873 -16.328 -25.641 1 66.06 96 ILE A CA 1
ATOM 805 C C . ILE A 1 96 ? -5.062 -17.234 -25.375 1 66.06 96 ILE A C 1
ATOM 807 O O . ILE A 1 96 ? -6.121 -16.781 -24.938 1 66.06 96 ILE A O 1
ATOM 811 N N . ILE A 1 97 ? -4.75 -18.516 -25.609 1 68.19 97 ILE A N 1
ATOM 812 C CA . ILE A 1 97 ? -5.797 -19.5 -25.391 1 68.19 97 ILE A CA 1
ATOM 813 C C . ILE A 1 97 ? -6.137 -19.547 -23.891 1 68.19 97 ILE A C 1
ATOM 815 O O . ILE A 1 97 ? -7.312 -19.594 -23.516 1 68.19 97 ILE A O 1
ATOM 819 N N . ASN A 1 98 ? -5.07 -19.609 -23.156 1 70.88 98 ASN A N 1
ATOM 820 C CA . ASN A 1 98 ? -5.262 -19.562 -21.719 1 70.88 98 ASN A CA 1
ATOM 821 C C . ASN A 1 98 ? -6.082 -18.344 -21.297 1 70.88 98 ASN A C 1
ATOM 823 O O . ASN A 1 98 ? -7.012 -18.469 -20.5 1 70.88 98 ASN A O 1
ATOM 827 N N . PHE A 1 99 ? -5.793 -17.297 -21.891 1 65.62 99 PHE A N 1
ATOM 828 C CA . PHE A 1 99 ? -6.484 -16.047 -21.609 1 65.62 99 PHE A CA 1
ATOM 829 C C . PHE A 1 99 ? -7.945 -16.141 -22.031 1 65.62 99 PHE A C 1
ATOM 831 O O . PHE A 1 99 ? -8.844 -15.82 -21.234 1 65.62 99 PHE A O 1
ATOM 838 N N . LEU A 1 100 ? -8.133 -16.641 -23.203 1 63.38 100 LEU A N 1
ATOM 839 C CA . LEU A 1 100 ? -9.477 -16.719 -23.75 1 63.38 100 LEU A CA 1
ATOM 840 C C . LEU A 1 100 ? -10.328 -17.719 -22.984 1 63.38 100 LEU A C 1
ATOM 842 O O . LEU A 1 100 ? -11.508 -17.484 -22.719 1 63.38 100 LEU A O 1
ATOM 846 N N . ARG A 1 101 ? -9.688 -18.781 -22.625 1 68.88 101 ARG A N 1
ATOM 847 C CA . ARG A 1 101 ? -10.383 -19.828 -21.875 1 68.88 101 ARG A CA 1
ATOM 848 C C . ARG A 1 101 ? -10.844 -19.297 -20.516 1 68.88 101 ARG A C 1
ATOM 850 O O . ARG A 1 101 ? -11.969 -19.578 -20.094 1 68.88 101 ARG A O 1
ATOM 857 N N . HIS A 1 102 ? -10.055 -18.594 -19.953 1 64.81 102 HIS A N 1
ATOM 858 C CA . HIS A 1 102 ? -10.359 -18.156 -18.594 1 64.81 102 HIS A CA 1
ATOM 859 C C . HIS A 1 102 ? -11.203 -16.891 -18.594 1 64.81 102 HIS A C 1
ATOM 861 O O . HIS A 1 102 ? -11.945 -16.625 -17.641 1 64.81 102 HIS A O 1
ATOM 867 N N . VAL A 1 103 ? -11.047 -16.188 -19.672 1 56.78 103 VAL A N 1
ATOM 868 C CA . VAL A 1 103 ? -11.758 -14.906 -19.766 1 56.78 103 VAL A CA 1
ATOM 869 C C . VAL A 1 103 ? -13.094 -15.117 -20.484 1 56.78 103 VAL A C 1
ATOM 871 O O . VAL A 1 103 ? -14.109 -14.531 -20.078 1 56.78 103 VAL A O 1
ATOM 874 N N . THR A 1 104 ? -13.062 -15.898 -21.547 1 54.19 104 THR A N 1
ATOM 875 C CA . THR A 1 104 ? -14.211 -15.875 -22.438 1 54.19 104 THR A CA 1
ATOM 876 C C . THR A 1 104 ? -15.102 -17.094 -22.203 1 54.19 104 THR A C 1
ATOM 878 O O . THR A 1 104 ? -16.281 -17.078 -22.547 1 54.19 104 THR A O 1
ATOM 881 N N . ILE A 1 105 ? -14.602 -18.188 -21.828 1 56.09 105 ILE A N 1
ATOM 882 C CA . ILE A 1 105 ? -15.461 -19.375 -21.75 1 56.09 105 ILE A CA 1
ATOM 883 C C . ILE A 1 105 ? -16.281 -19.328 -20.469 1 56.09 105 ILE A C 1
ATOM 885 O O . ILE A 1 105 ? -15.727 -19.359 -19.375 1 56.09 105 ILE A O 1
ATOM 889 N N . PRO A 1 106 ? -17.531 -18.984 -20.812 1 56.53 106 PRO A N 1
ATOM 890 C CA . PRO A 1 106 ? -18.453 -18.812 -19.688 1 56.53 106 PRO A CA 1
ATOM 891 C C . PRO A 1 106 ? -18.438 -19.984 -18.719 1 56.53 106 PRO A C 1
ATOM 893 O O . PRO A 1 106 ? -18.531 -21.141 -19.141 1 56.53 106 PRO A O 1
ATOM 896 N N . THR A 1 107 ? -17.734 -19.812 -17.594 1 63.97 107 THR A N 1
ATOM 897 C CA . THR A 1 107 ? -17.719 -20.75 -16.469 1 63.97 107 THR A CA 1
ATOM 898 C C . THR A 1 107 ? -19.078 -20.797 -15.789 1 63.97 107 THR A C 1
ATOM 900 O O . THR A 1 107 ? -19.156 -20.984 -14.57 1 63.97 107 THR A O 1
ATOM 903 N N . ASN A 1 108 ? -20.203 -20.734 -16.734 1 72.75 108 ASN A N 1
ATOM 904 C CA . ASN A 1 108 ? -21.531 -20.625 -16.141 1 72.75 108 ASN A CA 1
ATOM 905 C C . ASN A 1 108 ? -21.938 -21.922 -15.461 1 72.75 108 ASN A C 1
ATOM 907 O O . ASN A 1 108 ? -22.547 -21.906 -14.383 1 72.75 108 ASN A O 1
ATOM 911 N N . GLY A 1 109 ? -21.562 -22.984 -16.125 1 76.5 109 GLY A N 1
ATOM 912 C CA . GLY A 1 109 ? -21.922 -24.266 -15.539 1 76.5 109 GLY A CA 1
ATOM 913 C C . GLY A 1 109 ? -21.344 -24.469 -14.148 1 76.5 109 GLY A C 1
ATOM 914 O O . GLY A 1 109 ? -22.094 -24.594 -13.18 1 76.5 109 GLY A O 1
ATOM 915 N N . PRO A 1 110 ? -20.109 -24.359 -14.109 1 81.94 110 PRO A N 1
ATOM 916 C CA . PRO A 1 110 ? -19.484 -24.516 -12.789 1 81.94 110 PRO A CA 1
ATOM 917 C C . PRO A 1 110 ? -19.953 -23.484 -11.773 1 81.94 110 PRO A C 1
ATOM 919 O O . PRO A 1 110 ? -20.141 -23.812 -10.602 1 81.94 110 PRO A O 1
ATOM 922 N N . VAL A 1 111 ? -20.188 -22.281 -12.188 1 87.88 111 VAL A N 1
ATOM 923 C CA . VAL A 1 111 ? -20.656 -21.234 -11.297 1 87.88 111 VAL A CA 1
ATOM 924 C C . VAL A 1 111 ? -22.062 -21.547 -10.797 1 87.88 111 VAL A C 1
ATOM 926 O O . VAL A 1 111 ? -22.344 -21.406 -9.609 1 87.88 111 VAL A O 1
ATOM 929 N N . GLU A 1 112 ? -22.875 -22 -11.727 1 89.31 112 GLU A N 1
ATOM 930 C CA . GLU A 1 112 ? -24.234 -22.359 -11.352 1 89.31 112 GLU A CA 1
ATOM 931 C C . GLU A 1 112 ? -24.234 -23.5 -10.328 1 89.31 112 GLU A C 1
ATOM 933 O O . GLU A 1 112 ? -24.969 -23.453 -9.344 1 89.31 112 GLU A O 1
ATOM 938 N N . GLU A 1 113 ? -23.438 -24.453 -10.609 1 88.19 113 GLU A N 1
ATOM 939 C CA . GLU A 1 113 ? -23.375 -25.594 -9.711 1 88.19 113 GLU A CA 1
ATOM 940 C C . GLU A 1 113 ? -22.859 -25.188 -8.336 1 88.19 113 GLU A C 1
ATOM 942 O O . GLU A 1 113 ? -23.359 -25.672 -7.312 1 88.19 113 GLU A O 1
ATOM 947 N N . GLU A 1 114 ? -21.859 -24.375 -8.336 1 90.25 114 GLU A N 1
ATOM 948 C CA . GLU A 1 114 ? -21.312 -23.891 -7.074 1 90.25 114 GLU A CA 1
ATOM 949 C C . GLU A 1 114 ? -22.359 -23.141 -6.258 1 90.25 114 GLU A C 1
ATOM 951 O O . GLU A 1 114 ? -22.5 -23.375 -5.055 1 90.25 114 GLU A O 1
ATOM 956 N N . CYS A 1 115 ? -23.125 -22.297 -6.898 1 92.69 115 CYS A N 1
ATOM 957 C CA . CYS A 1 115 ? -24.141 -21.5 -6.223 1 92.69 115 CYS A CA 1
ATOM 958 C C . CYS A 1 115 ? -25.25 -22.391 -5.688 1 92.69 115 CYS A C 1
ATOM 960 O O . CYS A 1 115 ? -25.703 -22.219 -4.551 1 92.69 115 CYS A O 1
ATOM 962 N N . LYS A 1 116 ? -25.625 -23.312 -6.5 1 92.5 116 LYS A N 1
ATOM 963 C CA . LYS A 1 116 ? -26.688 -24.234 -6.094 1 92.5 116 LYS A CA 1
ATOM 964 C C . LYS A 1 116 ? -26.266 -25.062 -4.891 1 92.5 116 LYS A C 1
ATOM 966 O O . LYS A 1 116 ? -27.062 -25.328 -3.988 1 92.5 116 LYS A O 1
ATOM 971 N N . ASN A 1 117 ? -25.016 -25.438 -4.926 1 92.38 117 ASN A N 1
ATOM 972 C CA . ASN A 1 117 ? -24.484 -26.266 -3.84 1 92.38 117 ASN A CA 1
ATOM 973 C C . ASN A 1 117 ? -24.562 -25.531 -2.502 1 92.38 117 ASN A C 1
ATOM 975 O O . ASN A 1 117 ? -24.797 -26.156 -1.464 1 92.38 117 ASN A O 1
ATOM 979 N N . LEU A 1 118 ? -24.438 -24.25 -2.479 1 93.38 118 LEU A N 1
ATOM 980 C CA . LEU A 1 118 ? -24.469 -23.453 -1.258 1 93.38 118 LEU A CA 1
ATOM 981 C C . LEU A 1 118 ? -25.859 -23.438 -0.641 1 93.38 118 LEU A C 1
ATOM 983 O O . LEU A 1 118 ? -26 -23.219 0.565 1 93.38 118 LEU A O 1
ATOM 987 N N . PHE A 1 119 ? -26.891 -23.703 -1.467 1 92.38 119 PHE A N 1
ATOM 988 C CA . PHE A 1 119 ? -28.25 -23.641 -0.961 1 92.38 119 PHE A CA 1
ATOM 989 C C . PHE A 1 119 ? -28.828 -25.047 -0.766 1 92.38 119 PHE A C 1
ATOM 991 O O . PHE A 1 119 ? -29.562 -25.297 0.19 1 92.38 119 PHE A O 1
ATOM 998 N N . ASN A 1 120 ? -28.406 -25.938 -1.585 1 92.38 120 ASN A N 1
ATOM 999 C CA . ASN A 1 120 ? -29.125 -27.203 -1.666 1 92.38 120 ASN A CA 1
ATOM 1000 C C . ASN A 1 120 ? -28.375 -28.328 -0.959 1 92.38 120 ASN A C 1
ATOM 1002 O O . ASN A 1 120 ? -28.953 -29.359 -0.624 1 92.38 120 ASN A O 1
ATOM 1006 N N . HIS A 1 121 ? -27.078 -28.203 -0.848 1 94 121 HIS A N 1
ATOM 1007 C CA . HIS A 1 121 ? -26.328 -29.266 -0.184 1 94 121 HIS A CA 1
ATOM 1008 C C . HIS A 1 121 ? -26.891 -29.531 1.209 1 94 121 HIS A C 1
ATOM 1010 O O . HIS A 1 121 ? -27.203 -28.609 1.949 1 94 121 HIS A O 1
ATOM 1016 N N . LYS A 1 122 ? -27 -30.781 1.603 1 94.94 122 LYS A N 1
ATOM 1017 C CA . LYS A 1 122 ? -27.625 -31.188 2.857 1 94.94 122 LYS A CA 1
ATOM 1018 C C . LYS A 1 122 ? -26.906 -30.562 4.055 1 94.94 122 LYS A C 1
ATOM 1020 O O . LYS A 1 122 ? -27.562 -30.125 5.004 1 94.94 122 LYS A O 1
ATOM 1025 N N . ASN A 1 123 ? -25.562 -30.547 4.027 1 95.5 123 ASN A N 1
ATOM 1026 C CA . ASN A 1 123 ? -24.797 -29.984 5.141 1 95.5 123 ASN A CA 1
ATOM 1027 C C . ASN A 1 123 ? -25 -28.484 5.273 1 95.5 123 ASN A C 1
ATOM 1029 O O . ASN A 1 123 ? -24.953 -27.938 6.379 1 95.5 123 ASN A O 1
ATOM 1033 N N . MET A 1 124 ? -25.234 -27.859 4.125 1 95.06 124 MET A N 1
ATOM 1034 C CA . MET A 1 124 ? -25.5 -26.422 4.145 1 95.06 124 MET A CA 1
ATOM 1035 C C . MET A 1 124 ? -26.859 -26.125 4.75 1 95.06 124 MET A C 1
ATOM 1037 O O . MET A 1 124 ? -27.016 -25.203 5.539 1 95.06 124 MET A O 1
ATOM 1041 N N . ILE A 1 125 ? -27.812 -26.938 4.422 1 94.88 125 ILE A N 1
ATOM 1042 C CA . ILE A 1 125 ? -29.156 -26.797 4.965 1 94.88 125 ILE A CA 1
ATOM 1043 C C . ILE A 1 125 ? -29.125 -27 6.48 1 94.88 125 ILE A C 1
ATOM 1045 O O . ILE A 1 125 ? -29.703 -26.203 7.227 1 94.88 125 ILE A O 1
ATOM 1049 N N . ALA A 1 126 ? -28.438 -27.953 6.852 1 96.12 126 ALA A N 1
ATOM 1050 C CA . ALA A 1 126 ? -28.328 -28.25 8.281 1 96.12 126 ALA A CA 1
ATOM 1051 C C . ALA A 1 126 ? -27.656 -27.094 9.023 1 96.12 126 ALA A C 1
ATOM 1053 O O . ALA A 1 126 ? -28.094 -26.719 10.109 1 96.12 126 ALA A O 1
ATOM 1054 N N . HIS A 1 127 ? -26.609 -26.562 8.445 1 96.19 127 HIS A N 1
ATOM 1055 C CA . HIS A 1 127 ? -25.875 -25.484 9.086 1 96.19 127 HIS A CA 1
ATOM 1056 C C . HIS A 1 127 ? -26.75 -24.234 9.219 1 96.19 127 HIS A C 1
ATOM 1058 O O . HIS A 1 127 ? -26.719 -23.547 10.242 1 96.19 127 HIS A O 1
ATOM 1064 N N . ARG A 1 128 ? -27.484 -23.922 8.219 1 94.12 128 ARG A N 1
ATOM 1065 C CA . ARG A 1 128 ? -28.375 -22.75 8.25 1 94.12 128 ARG A CA 1
ATOM 1066 C C . ARG A 1 128 ? -29.422 -22.891 9.344 1 94.12 128 ARG A C 1
ATOM 1068 O O . ARG A 1 128 ? -29.781 -21.906 10 1 94.12 128 ARG A O 1
ATOM 1075 N N . ALA A 1 129 ? -29.859 -24.078 9.562 1 95.06 129 ALA A N 1
ATOM 1076 C CA . ALA A 1 129 ? -30.875 -24.344 10.562 1 95.06 129 ALA A CA 1
ATOM 1077 C C . ALA A 1 129 ? -30.344 -24.094 11.977 1 95.06 129 ALA A C 1
ATOM 1079 O O . ALA A 1 129 ? -31.109 -23.781 12.891 1 95.06 129 ALA A O 1
ATOM 1080 N N . GLU A 1 130 ? -29.062 -24.234 12.156 1 95.38 130 GLU A N 1
ATOM 1081 C CA . GLU A 1 130 ? -28.438 -24 13.453 1 95.38 130 GLU A CA 1
ATOM 1082 C C . GLU A 1 130 ? -28.5 -22.531 13.844 1 95.38 130 GLU A C 1
ATOM 1084 O O . GLU A 1 130 ? -28.484 -22.203 15.031 1 95.38 130 GLU A O 1
ATOM 1089 N N . GLY A 1 131 ? -28.438 -21.656 12.953 1 94.25 131 GLY A N 1
ATOM 1090 C CA . GLY A 1 131 ? -28.562 -20.234 13.211 1 94.25 131 GLY A CA 1
ATOM 1091 C C . GLY A 1 131 ? -27.328 -19.641 13.875 1 94.25 131 GLY A C 1
ATOM 1092 O O . GLY A 1 131 ? -27.453 -18.75 14.734 1 94.25 131 GLY A O 1
ATOM 1093 N N . VAL A 1 132 ? -26.234 -20.172 13.492 1 95 132 VAL A N 1
ATOM 1094 C CA . VAL A 1 132 ? -25 -19.672 14.086 1 95 132 VAL A CA 1
ATOM 1095 C C . VAL A 1 132 ? -24.719 -18.25 13.602 1 95 132 VAL A C 1
ATOM 1097 O O . VAL A 1 132 ? -24.906 -17.953 12.422 1 95 132 VAL A O 1
ATOM 1100 N N . LYS A 1 133 ? -24.344 -17.406 14.531 1 96.69 133 LYS A N 1
ATOM 1101 C CA . LYS A 1 133 ? -23.906 -16.062 14.195 1 96.69 133 LYS A CA 1
ATOM 1102 C C . LYS A 1 133 ? -22.391 -15.969 14.125 1 96.69 133 LYS A C 1
ATOM 1104 O O . LYS A 1 133 ? -21.688 -16.578 14.922 1 96.69 133 LYS A O 1
ATOM 1109 N N . TYR A 1 134 ? -21.953 -15.203 13.148 1 98.31 134 TYR A N 1
ATOM 1110 C CA . TYR A 1 134 ? -20.516 -15.094 12.953 1 98.31 134 TYR A CA 1
ATOM 1111 C C . TYR A 1 134 ? -20.047 -13.656 13.133 1 98.31 134 TYR A C 1
ATOM 1113 O O . TYR A 1 134 ? -20.734 -12.719 12.75 1 98.31 134 TYR A O 1
ATOM 1121 N N . ASP A 1 135 ? -18.844 -13.523 13.703 1 98.19 135 ASP A N 1
ATOM 1122 C CA . ASP A 1 135 ? -18.203 -12.227 13.898 1 98.19 135 ASP A CA 1
ATOM 1123 C C . ASP A 1 135 ? -17.469 -11.781 12.641 1 98.19 135 ASP A C 1
ATOM 1125 O O . ASP A 1 135 ? -17.234 -1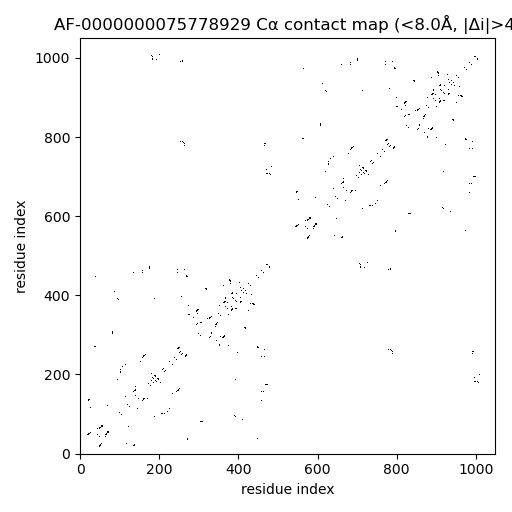0.586 12.438 1 98.19 135 ASP A O 1
ATOM 1129 N N . LEU A 1 136 ? -17.094 -12.734 11.844 1 98.62 136 LEU A N 1
ATOM 1130 C CA . LEU A 1 136 ? -16.328 -12.492 10.633 1 98.62 136 LEU A CA 1
ATOM 1131 C C . LEU A 1 136 ? -16.484 -13.641 9.648 1 98.62 136 LEU A C 1
ATOM 1133 O O . LEU A 1 136 ? -16.625 -14.805 10.055 1 98.62 136 LEU A O 1
ATOM 1137 N N . ILE A 1 137 ? -16.469 -13.312 8.383 1 98.88 137 ILE A N 1
ATOM 1138 C CA . ILE A 1 137 ? -16.578 -14.344 7.355 1 98.88 137 ILE A CA 1
ATOM 1139 C C . ILE A 1 137 ? -15.453 -14.18 6.336 1 98.88 137 ILE A C 1
ATOM 1141 O O . ILE A 1 137 ? -15.242 -13.086 5.805 1 98.88 137 ILE A O 1
ATOM 1145 N N . PHE A 1 138 ? -14.688 -15.258 6.09 1 98.81 138 PHE A N 1
ATOM 1146 C CA . PHE A 1 138 ? -13.766 -15.32 4.961 1 98.81 138 PHE A CA 1
ATOM 1147 C C . PHE A 1 138 ? -14.477 -15.836 3.713 1 98.81 138 PHE A C 1
ATOM 1149 O O . PHE A 1 138 ? -15.227 -16.812 3.777 1 98.81 138 PHE A O 1
ATOM 1156 N N . VAL A 1 139 ? -14.227 -15.18 2.588 1 98.25 139 VAL A N 1
ATOM 1157 C CA . VAL A 1 139 ? -14.781 -15.648 1.319 1 98.25 139 VAL A CA 1
ATOM 1158 C C . VAL A 1 139 ? -13.688 -15.656 0.253 1 98.25 139 VAL A C 1
ATOM 1160 O O . VAL A 1 139 ? -12.906 -14.703 0.144 1 98.25 139 VAL A O 1
ATOM 1163 N N . GLU A 1 140 ? -13.609 -16.703 -0.48 1 96.31 140 GLU A N 1
ATOM 1164 C CA . GLU A 1 140 ? -12.641 -16.734 -1.573 1 96.31 140 GLU A CA 1
ATOM 1165 C C . GLU A 1 140 ? -13.055 -15.805 -2.709 1 96.31 140 GLU A C 1
ATOM 1167 O O . GLU A 1 140 ? -14.219 -15.797 -3.115 1 96.31 140 GLU A O 1
ATOM 1172 N N . GLN A 1 141 ? -12.164 -14.961 -3.08 1 94.38 141 GLN A N 1
ATOM 1173 C CA . GLN A 1 141 ? -12.312 -14.125 -4.266 1 94.38 141 GLN A CA 1
ATOM 1174 C C . GLN A 1 141 ? -11.617 -14.75 -5.473 1 94.38 141 GLN A C 1
ATOM 1176 O O . GLN A 1 141 ? -10.391 -14.711 -5.582 1 94.38 141 GLN A O 1
ATOM 1181 N N . PHE A 1 142 ? -12.406 -15.328 -6.398 1 90.12 142 PHE A N 1
ATOM 1182 C CA . PHE A 1 142 ? -11.898 -15.992 -7.594 1 90.12 142 PHE A CA 1
ATOM 1183 C C . PHE A 1 142 ? -12.859 -15.82 -8.758 1 90.12 142 PHE A C 1
ATOM 1185 O O . PHE A 1 142 ? -13.266 -14.695 -9.078 1 90.12 142 PHE A O 1
ATOM 1192 N N . LEU A 1 143 ? -13.234 -16.828 -9.383 1 81.12 143 LEU A N 1
ATOM 1193 C CA . LEU A 1 143 ? -14.039 -16.703 -10.594 1 81.12 143 LEU A CA 1
ATOM 1194 C C . LEU A 1 143 ? -15.508 -16.453 -10.25 1 81.12 143 LEU A C 1
ATOM 1196 O O . LEU A 1 143 ? -16.141 -15.578 -10.852 1 81.12 143 LEU A O 1
ATOM 1200 N N . SER A 1 144 ? -15.914 -17.125 -9.164 1 86.69 144 SER A N 1
ATOM 1201 C CA . SER A 1 144 ? -17.328 -16.953 -8.828 1 86.69 144 SER A CA 1
ATOM 1202 C C . SER A 1 144 ? -17.5 -16.062 -7.609 1 86.69 144 SER A C 1
ATOM 1204 O O . SER A 1 144 ? -16.625 -16 -6.738 1 86.69 144 SER A O 1
ATOM 1206 N N . ASP A 1 145 ? -18.609 -15.297 -7.59 1 93.19 145 ASP A N 1
ATOM 1207 C CA . ASP A 1 145 ? -18.969 -14.445 -6.461 1 93.19 145 ASP A CA 1
ATOM 1208 C C . ASP A 1 145 ? -20.109 -15.055 -5.652 1 93.19 145 ASP A C 1
ATOM 1210 O O . ASP A 1 145 ? -20.812 -14.352 -4.926 1 93.19 145 ASP A O 1
ATOM 1214 N N . CYS A 1 146 ? -20.266 -16.406 -5.84 1 93.94 146 CYS A N 1
ATOM 1215 C CA . CYS A 1 146 ? -21.359 -17.078 -5.156 1 93.94 146 CYS A CA 1
ATOM 1216 C C . CYS A 1 146 ? -21.203 -16.984 -3.645 1 93.94 146 CYS A C 1
ATOM 1218 O O . CYS A 1 146 ? -22.141 -16.594 -2.947 1 93.94 146 CYS A O 1
ATOM 1220 N N . ALA A 1 147 ? -20 -17.312 -3.189 1 96.31 147 ALA A N 1
ATOM 1221 C CA . ALA A 1 147 ? -19.75 -17.281 -1.751 1 96.31 147 ALA A CA 1
ATOM 1222 C C . ALA A 1 147 ? -19.891 -15.859 -1.197 1 96.31 147 ALA A C 1
ATOM 1224 O O . ALA A 1 147 ? -20.375 -15.672 -0.081 1 96.31 147 ALA A O 1
ATOM 1225 N N . LEU A 1 148 ? -19.453 -14.859 -1.976 1 96.88 148 LEU A N 1
ATOM 1226 C CA . LEU A 1 148 ? -19.531 -13.461 -1.558 1 96.88 148 LEU A CA 1
ATOM 1227 C C . LEU A 1 148 ? -20.984 -13.031 -1.363 1 96.88 148 LEU A C 1
ATOM 1229 O O . LEU A 1 148 ? -21.344 -12.484 -0.318 1 96.88 148 LEU A O 1
ATOM 1233 N N . LEU A 1 149 ? -21.797 -13.305 -2.385 1 96 149 LEU A N 1
ATOM 1234 C CA . LEU A 1 149 ? -23.203 -12.922 -2.283 1 96 149 LEU A CA 1
ATOM 1235 C C . LEU A 1 149 ? -23.906 -13.711 -1.188 1 96 149 LEU A C 1
ATOM 1237 O O . LEU A 1 149 ? -24.734 -13.164 -0.453 1 96 149 LEU A O 1
ATOM 1241 N N . TYR A 1 150 ? -23.578 -15.016 -1.065 1 96 150 TYR A N 1
ATOM 1242 C CA . TYR A 1 150 ? -24.156 -15.844 -0.013 1 96 150 TYR A CA 1
ATOM 1243 C C . TYR A 1 150 ? -23.859 -15.266 1.364 1 96 150 TYR A C 1
ATOM 1245 O O . TYR A 1 150 ? -24.766 -15.109 2.189 1 96 150 TYR A O 1
ATOM 1253 N N . ALA A 1 151 ? -22.609 -14.898 1.645 1 96.94 151 ALA A N 1
ATOM 1254 C CA . ALA A 1 151 ? -22.234 -14.297 2.916 1 96.94 151 ALA A CA 1
ATOM 1255 C C . ALA A 1 151 ? -22.984 -12.992 3.156 1 96.94 151 ALA A C 1
ATOM 1257 O O . ALA A 1 151 ? -23.406 -12.711 4.277 1 96.94 151 ALA A O 1
ATOM 1258 N N . GLY A 1 152 ? -23.141 -12.211 2.09 1 94.62 152 GLY A N 1
ATOM 1259 C CA . GLY A 1 152 ? -23.812 -10.93 2.195 1 94.62 152 GLY A CA 1
ATOM 1260 C C . GLY A 1 152 ? -25.297 -11.062 2.523 1 94.62 152 GLY A C 1
ATOM 1261 O O . GLY A 1 152 ? -25.844 -10.266 3.283 1 94.62 152 GLY A O 1
ATOM 1262 N N . VAL A 1 153 ? -25.922 -12.102 1.979 1 92.25 153 VAL A N 1
ATOM 1263 C CA . VAL A 1 153 ? -27.359 -12.25 2.115 1 92.25 153 VAL A CA 1
ATOM 1264 C C . VAL A 1 153 ? -27.688 -12.977 3.416 1 92.25 153 VAL A C 1
ATOM 1266 O O . VAL A 1 153 ? -28.672 -12.656 4.086 1 92.25 153 VAL A O 1
ATOM 1269 N N . MET A 1 154 ? -26.891 -13.852 3.82 1 93.12 154 MET A N 1
ATOM 1270 C CA . MET A 1 154 ? -27.234 -14.742 4.93 1 93.12 154 MET A CA 1
ATOM 1271 C C . MET A 1 154 ? -26.766 -14.164 6.258 1 93.12 154 MET A C 1
ATOM 1273 O O . MET A 1 154 ? -27.281 -14.516 7.316 1 93.12 154 MET A O 1
ATOM 1277 N N . TYR A 1 155 ? -25.75 -13.281 6.172 1 95.31 155 TYR A N 1
ATOM 1278 C CA . TYR A 1 155 ? -25.125 -12.836 7.418 1 95.31 155 TYR A CA 1
ATOM 1279 C C . TYR A 1 155 ? -24.891 -11.336 7.41 1 95.31 155 TYR A C 1
ATOM 1281 O O . TYR A 1 155 ? -24.828 -10.719 6.344 1 95.31 155 TYR A O 1
ATOM 1289 N N . ASP A 1 156 ? -24.781 -10.688 8.578 1 94.62 156 ASP A N 1
ATOM 1290 C CA . ASP A 1 156 ? -24.484 -9.266 8.742 1 94.62 156 ASP A CA 1
ATOM 1291 C C . ASP A 1 156 ? -23.031 -9.062 9.172 1 94.62 156 ASP A C 1
ATOM 1293 O O . ASP A 1 156 ? -22.625 -7.941 9.484 1 94.62 156 ASP A O 1
ATOM 1297 N N . SER A 1 157 ? -22.234 -9.984 9.023 1 97.62 157 SER A N 1
ATOM 1298 C CA . SER A 1 157 ? -20.844 -9.984 9.469 1 97.62 157 SER A CA 1
ATOM 1299 C C . SER A 1 157 ? -19.938 -9.32 8.445 1 97.62 157 SER A C 1
ATOM 1301 O O . SER A 1 157 ? -20.203 -9.375 7.242 1 97.62 157 SER A O 1
ATOM 1303 N N . PRO A 1 158 ? -18.844 -8.594 8.969 1 98.19 158 PRO A N 1
ATOM 1304 C CA . PRO A 1 158 ? -17.828 -8.156 8.008 1 98.19 158 PRO A CA 1
ATOM 1305 C C . PRO A 1 158 ? -17.172 -9.32 7.273 1 98.19 158 PRO A C 1
ATOM 1307 O O . PRO A 1 158 ? -17.109 -10.43 7.805 1 98.19 158 PRO A O 1
ATOM 1310 N N . ILE A 1 159 ? -16.766 -9.016 6.062 1 98.75 159 ILE A N 1
ATOM 1311 C CA . ILE A 1 159 ? -16.203 -10.039 5.191 1 98.75 159 ILE A CA 1
ATOM 1312 C C . ILE A 1 159 ? -14.734 -9.719 4.891 1 98.75 159 ILE A C 1
ATOM 1314 O O . ILE A 1 159 ? -14.383 -8.562 4.664 1 98.75 159 ILE A O 1
ATOM 1318 N N . ILE A 1 160 ? -13.867 -10.688 4.969 1 98.88 160 ILE A N 1
ATOM 1319 C CA . ILE A 1 160 ? -12.523 -10.617 4.414 1 98.88 160 ILE A CA 1
ATOM 1320 C C . ILE A 1 160 ? -12.438 -11.508 3.174 1 98.88 160 ILE A C 1
ATOM 1322 O O . ILE A 1 160 ? -12.688 -12.711 3.244 1 98.88 160 ILE A O 1
ATOM 1326 N N . GLY A 1 161 ? -12.172 -10.852 2.041 1 98.5 161 GLY A N 1
ATOM 1327 C CA . GLY A 1 161 ? -11.859 -11.641 0.857 1 98.5 161 GLY A CA 1
ATOM 1328 C C . GLY A 1 161 ? -10.477 -12.258 0.901 1 98.5 161 GLY A C 1
ATOM 1329 O O . GLY A 1 161 ? -9.523 -11.641 1.37 1 98.5 161 GLY A O 1
ATOM 1330 N N . ILE A 1 162 ? -10.375 -13.516 0.412 1 98.31 162 ILE A N 1
ATOM 1331 C CA . ILE A 1 162 ? -9.078 -14.172 0.303 1 98.31 162 ILE A CA 1
ATOM 1332 C C . ILE A 1 162 ? -8.867 -14.664 -1.127 1 98.31 162 ILE A C 1
ATOM 1334 O O . ILE A 1 162 ? -9.805 -15.117 -1.778 1 98.31 162 ILE A O 1
ATOM 1338 N N . THR A 1 163 ? -7.684 -14.469 -1.618 1 97.12 163 THR A N 1
ATOM 1339 C CA . THR A 1 163 ? -7.336 -14.984 -2.938 1 97.12 163 THR A CA 1
ATOM 1340 C C . THR A 1 163 ? -5.996 -15.719 -2.895 1 97.12 163 THR A C 1
ATOM 1342 O O . THR A 1 163 ? -5.066 -15.281 -2.213 1 97.12 163 THR A O 1
ATOM 1345 N N . SER A 1 164 ? -5.902 -16.875 -3.541 1 95.12 164 SER A N 1
ATOM 1346 C CA . SER A 1 164 ? -4.727 -17.734 -3.49 1 95.12 164 SER A CA 1
ATOM 1347 C C . SER A 1 164 ? -3.684 -17.312 -4.52 1 95.12 164 SER A C 1
ATOM 1349 O O . SER A 1 164 ? -2.684 -18.016 -4.723 1 95.12 164 SER A O 1
ATOM 1351 N N . HIS A 1 165 ? -3.889 -16.203 -5.219 1 92.69 165 HIS A N 1
ATOM 1352 C CA . HIS A 1 165 ? -3.029 -15.602 -6.23 1 92.69 165 HIS A CA 1
ATOM 1353 C C . HIS A 1 165 ? -2.928 -14.094 -6.043 1 92.69 165 HIS A C 1
ATOM 1355 O O . HIS A 1 165 ? -3.33 -13.57 -5.004 1 92.69 165 HIS A O 1
ATOM 1361 N N . VAL A 1 166 ? -2.309 -13.422 -6.996 1 93.5 166 VAL A N 1
ATOM 1362 C CA . VAL A 1 166 ? -2.34 -11.961 -6.98 1 93.5 166 VAL A CA 1
ATOM 1363 C C . VAL A 1 166 ? -3.77 -11.477 -7.203 1 93.5 166 VAL A C 1
ATOM 1365 O O . VAL A 1 166 ? -4.641 -12.25 -7.602 1 93.5 166 VAL A O 1
ATOM 1368 N N . LEU A 1 167 ? -4.031 -10.289 -6.934 1 94.75 167 LEU A N 1
ATOM 1369 C CA . LEU A 1 167 ? -5.367 -9.742 -7.137 1 94.75 167 LEU A CA 1
ATOM 1370 C C . LEU A 1 167 ? -5.832 -9.961 -8.57 1 94.75 167 LEU A C 1
ATOM 1372 O O . LEU A 1 167 ? -5.07 -9.742 -9.516 1 94.75 167 LEU A O 1
ATOM 1376 N N . LEU A 1 168 ? -7 -10.375 -8.711 1 91.56 168 LEU A N 1
ATOM 1377 C CA . LEU A 1 168 ? -7.59 -10.602 -10.023 1 91.56 168 LEU A CA 1
ATOM 1378 C C . LEU A 1 168 ? -8.031 -9.281 -10.648 1 91.56 168 LEU A C 1
ATOM 1380 O O . LEU A 1 168 ? -8.312 -8.312 -9.938 1 91.56 168 LEU A O 1
ATOM 1384 N N . PRO A 1 169 ? -8.133 -9.242 -11.938 1 87.12 169 PRO A N 1
ATOM 1385 C CA . PRO A 1 169 ? -8.445 -8 -12.648 1 87.12 169 PRO A CA 1
ATOM 1386 C C . PRO A 1 169 ? -9.734 -7.344 -12.164 1 87.12 169 PRO A C 1
ATOM 1388 O O . PRO A 1 169 ? -9.82 -6.117 -12.094 1 87.12 169 PRO A O 1
ATOM 1391 N N . TRP A 1 170 ? -10.703 -8.086 -11.773 1 87.75 170 TRP A N 1
ATOM 1392 C CA . TRP A 1 170 ? -12 -7.523 -11.398 1 87.75 170 TRP A CA 1
ATOM 1393 C C . TRP A 1 170 ? -12.023 -7.156 -9.922 1 87.75 170 TRP A C 1
ATOM 1395 O O . TRP A 1 170 ? -13 -6.586 -9.438 1 87.75 170 TRP A O 1
ATOM 1405 N N . ALA A 1 171 ? -10.961 -7.516 -9.203 1 92.44 171 ALA A N 1
ATOM 1406 C CA . ALA A 1 171 ? -10.898 -7.188 -7.781 1 92.44 171 ALA A CA 1
ATOM 1407 C C . ALA A 1 171 ? -10.398 -5.762 -7.566 1 92.44 171 ALA A C 1
ATOM 1409 O O . ALA A 1 171 ? -10.672 -5.148 -6.531 1 92.44 171 ALA A O 1
ATOM 1410 N N . TYR A 1 172 ? -9.656 -5.227 -8.539 1 94.38 172 TYR A N 1
ATOM 1411 C CA . TYR A 1 172 ? -9.031 -3.918 -8.391 1 94.38 172 TYR A CA 1
ATOM 1412 C C . TYR A 1 172 ? -10.078 -2.83 -8.203 1 94.38 172 TYR A C 1
ATOM 1414 O O . TYR A 1 172 ? -9.992 -2.039 -7.262 1 94.38 172 TYR A O 1
ATOM 1422 N N . ASN A 1 173 ? -11.07 -2.869 -9.008 1 92.06 173 ASN A N 1
ATOM 1423 C CA . ASN A 1 173 ? -12.109 -1.844 -8.93 1 92.06 173 ASN A CA 1
ATOM 1424 C C . ASN A 1 173 ? -12.867 -1.907 -7.609 1 92.06 173 ASN A C 1
ATOM 1426 O O . ASN A 1 173 ? -13.305 -0.878 -7.09 1 92.06 173 ASN A O 1
ATOM 1430 N N . ARG A 1 174 ? -13.078 -3.115 -7.109 1 94.88 174 ARG A N 1
ATOM 1431 C CA . ARG A 1 174 ? -13.797 -3.316 -5.852 1 94.88 174 ARG A CA 1
ATOM 1432 C C . ARG A 1 174 ? -13.062 -2.662 -4.691 1 94.88 174 ARG A C 1
ATOM 1434 O O . ARG A 1 174 ? -13.672 -2.328 -3.672 1 94.88 174 ARG A O 1
ATOM 1441 N N . LEU A 1 175 ? -11.758 -2.463 -4.895 1 96.31 175 LEU A N 1
ATOM 1442 C CA . LEU A 1 175 ? -10.922 -1.875 -3.857 1 96.31 175 LEU A CA 1
ATOM 1443 C C . LEU A 1 175 ? -10.547 -0.438 -4.207 1 96.31 175 LEU A C 1
ATOM 1445 O O . LEU A 1 175 ? -9.797 0.209 -3.475 1 96.31 175 LEU A O 1
ATOM 1449 N N . GLY A 1 176 ? -10.992 0.041 -5.316 1 94.75 176 GLY A N 1
ATOM 1450 C CA . GLY A 1 176 ? -10.68 1.384 -5.777 1 94.75 176 GLY A CA 1
ATOM 1451 C C . GLY A 1 176 ? -9.273 1.512 -6.328 1 94.75 176 GLY A C 1
ATOM 1452 O O . GLY A 1 176 ? -8.742 2.619 -6.441 1 94.75 176 GLY A O 1
ATOM 1453 N N . ILE A 1 177 ? -8.633 0.437 -6.629 1 95.94 177 ILE A N 1
ATOM 1454 C CA . ILE A 1 177 ? -7.266 0.44 -7.133 1 95.94 177 ILE A CA 1
ATOM 1455 C C . ILE A 1 177 ? -7.277 0.445 -8.656 1 95.94 177 ILE A C 1
ATOM 1457 O O . ILE A 1 177 ? -7.879 -0.431 -9.281 1 95.94 177 ILE A O 1
ATOM 1461 N N . PRO A 1 178 ? -6.633 1.381 -9.242 1 92.38 178 PRO A N 1
ATOM 1462 C CA . PRO A 1 178 ? -6.492 1.296 -10.695 1 92.38 178 PRO A CA 1
ATOM 1463 C C . PRO A 1 178 ? -5.469 0.25 -11.133 1 92.38 178 PRO A C 1
ATOM 1465 O O . PRO A 1 178 ? -4.391 0.153 -10.539 1 92.38 178 PRO A O 1
ATOM 1468 N N . PHE A 1 179 ? -5.855 -0.55 -12.094 1 93.06 179 PHE A N 1
ATOM 1469 C CA . PHE A 1 179 ? -4.848 -1.45 -12.641 1 93.06 179 PHE A CA 1
ATOM 1470 C C . PHE A 1 179 ? -3.91 -0.705 -13.586 1 93.06 179 PHE A C 1
ATOM 1472 O O . PHE A 1 179 ? -4.363 -0.013 -14.5 1 93.06 179 PHE A O 1
ATOM 1479 N N . ASP A 1 180 ? -2.621 -0.868 -13.367 1 93.75 180 ASP A N 1
ATOM 1480 C CA . ASP A 1 180 ? -1.631 -0.162 -14.18 1 93.75 180 ASP A CA 1
ATOM 1481 C C . ASP A 1 180 ? -1.247 -0.976 -15.406 1 93.75 180 ASP A C 1
ATOM 1483 O O . ASP A 1 180 ? -0.245 -1.693 -15.398 1 93.75 180 ASP A O 1
ATOM 1487 N N . ILE A 1 181 ? -1.88 -0.756 -16.453 1 93.56 181 ILE A N 1
ATOM 1488 C CA . ILE A 1 181 ? -1.67 -1.487 -17.703 1 93.56 181 ILE A CA 1
ATOM 1489 C C . ILE A 1 181 ? -0.266 -1.21 -18.234 1 93.56 181 ILE A C 1
ATOM 1491 O O . ILE A 1 181 ? 0.358 -2.082 -18.844 1 93.56 181 ILE A O 1
ATOM 1495 N N . ALA A 1 182 ? 0.21 -0.056 -17.938 1 94.88 182 ALA A N 1
ATOM 1496 C CA . ALA A 1 182 ? 1.487 0.381 -18.5 1 94.88 182 ALA A CA 1
ATOM 1497 C C . ALA A 1 182 ? 2.65 -0.386 -17.875 1 94.88 182 ALA A C 1
ATOM 1499 O O . ALA A 1 182 ? 3.695 -0.562 -18.5 1 94.88 182 ALA A O 1
ATOM 1500 N N . SER A 1 183 ? 2.412 -0.838 -16.672 1 95 183 SER A N 1
ATOM 1501 C CA . SER A 1 183 ? 3.613 -1.261 -15.969 1 95 183 SER A CA 1
ATOM 1502 C C . SER A 1 183 ? 3.424 -2.637 -15.336 1 95 183 SER A C 1
ATOM 1504 O O . SER A 1 183 ? 4.383 -3.396 -15.195 1 95 183 SER A O 1
ATOM 1506 N N . ASP A 1 184 ? 2.213 -2.959 -14.914 1 93.5 184 ASP A N 1
ATOM 1507 C CA . ASP A 1 184 ? 1.985 -4.176 -14.141 1 93.5 184 ASP A CA 1
ATOM 1508 C C . ASP A 1 184 ? 1.766 -5.379 -15.055 1 93.5 184 ASP A C 1
ATOM 1510 O O . ASP A 1 184 ? 1.225 -5.234 -16.156 1 93.5 184 ASP A O 1
ATOM 1514 N N . SER A 1 185 ? 2.201 -6.492 -14.531 1 91.31 185 SER A N 1
ATOM 1515 C CA . SER A 1 185 ? 1.882 -7.734 -15.227 1 91.31 185 SER A CA 1
ATOM 1516 C C . SER A 1 185 ? 0.393 -8.055 -15.133 1 91.31 185 SER A C 1
ATOM 1518 O O . SER A 1 185 ? -0.202 -7.957 -14.055 1 91.31 185 SER A O 1
ATOM 1520 N N . PHE A 1 186 ? -0.151 -8.305 -16.297 1 89.25 186 PHE A N 1
ATOM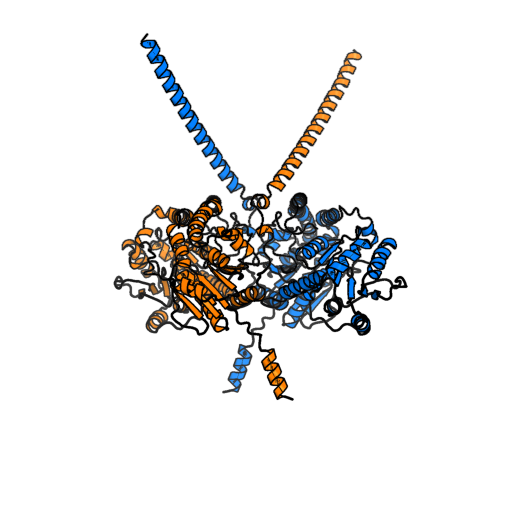 1521 C CA . PHE A 1 186 ? -1.557 -8.688 -16.328 1 89.25 186 PHE A CA 1
ATOM 1522 C C . PHE A 1 186 ? -1.722 -10.156 -15.961 1 89.25 186 PHE A C 1
ATOM 1524 O O . PHE A 1 186 ? -0.922 -11 -16.375 1 89.25 186 PHE A O 1
ATOM 1531 N N . TYR A 1 187 ? -2.824 -10.391 -15.25 1 85.69 187 TYR A N 1
ATOM 1532 C CA . TYR A 1 187 ? -3.098 -11.758 -14.812 1 85.69 187 TYR A CA 1
ATOM 1533 C C . TYR A 1 187 ? -3.215 -12.695 -16.016 1 85.69 187 TYR A C 1
ATOM 1535 O O . TYR A 1 187 ? -3.857 -12.367 -17.016 1 85.69 187 TYR A O 1
ATOM 1543 N N . PHE A 1 188 ? -2.531 -13.766 -16.203 1 80.12 188 PHE A N 1
ATOM 1544 C CA . PHE A 1 188 ? -2.52 -14.82 -17.203 1 80.12 188 PHE A CA 1
ATOM 1545 C C . PHE A 1 188 ? -1.512 -14.508 -18.312 1 80.12 188 PHE A C 1
ATOM 1547 O O . PHE A 1 188 ? -1.35 -15.281 -19.25 1 80.12 188 PHE A O 1
ATOM 1554 N N . SER A 1 189 ? -0.941 -13.289 -18.188 1 83.06 189 SER A N 1
ATOM 1555 C CA . SER A 1 189 ? 0.002 -12.898 -19.234 1 83.06 189 SER A CA 1
ATOM 1556 C C . SER A 1 189 ? 1.421 -13.336 -18.891 1 83.06 189 SER A C 1
ATOM 1558 O O . SER A 1 189 ? 1.839 -13.25 -17.734 1 83.06 189 SER A O 1
ATOM 1560 N N . PRO A 1 190 ? 2.127 -13.766 -19.922 1 86.06 190 PRO A N 1
ATOM 1561 C CA . PRO A 1 190 ? 3.531 -14.117 -19.703 1 86.06 190 PRO A CA 1
ATOM 1562 C C . PRO A 1 190 ? 4.461 -12.906 -19.781 1 86.06 190 PRO A C 1
ATOM 1564 O O . PRO A 1 190 ? 5.68 -13.047 -19.641 1 86.06 190 PRO A O 1
ATOM 1567 N N . SER A 1 191 ? 4.062 -11.727 -20.062 1 85.31 191 SER A N 1
ATOM 1568 C CA . SER A 1 191 ? 4.891 -10.57 -20.422 1 85.31 191 SER A CA 1
ATOM 1569 C C . SER A 1 191 ? 5.621 -10.023 -19.203 1 85.31 191 SER A C 1
ATOM 1571 O O . SER A 1 191 ? 6.668 -9.391 -19.328 1 85.31 191 SER A O 1
ATOM 1573 N N . GLY A 1 192 ? 5.188 -10.258 -18 1 89.25 192 GLY A N 1
ATOM 1574 C CA . GLY A 1 192 ? 5.824 -9.648 -16.844 1 89.25 192 GLY A CA 1
ATOM 1575 C C . GLY A 1 192 ? 5.566 -8.156 -16.734 1 89.25 192 GLY A C 1
ATOM 1576 O O . GLY A 1 192 ? 4.668 -7.625 -17.391 1 89.25 192 GLY A O 1
ATOM 1577 N N . PRO A 1 193 ? 6.367 -7.477 -15.922 1 92.06 193 PRO A N 1
ATOM 1578 C CA . PRO A 1 193 ? 6.215 -6.027 -15.766 1 92.06 193 PRO A CA 1
ATOM 1579 C C . PRO A 1 193 ? 6.77 -5.246 -16.953 1 92.06 193 PRO A C 1
ATOM 1581 O O . PRO A 1 193 ? 7.613 -5.758 -17.703 1 92.06 193 PRO A O 1
ATOM 1584 N N . ASN A 1 194 ? 6.246 -4.008 -17.141 1 92.06 194 ASN A N 1
ATOM 1585 C CA . ASN A 1 194 ? 6.613 -3.146 -18.25 1 92.06 194 ASN A CA 1
ATOM 1586 C C . ASN A 1 194 ? 6.508 -3.883 -19.594 1 92.06 194 ASN A C 1
ATOM 1588 O O . ASN A 1 194 ? 7.492 -4 -20.312 1 92.06 194 ASN A O 1
ATOM 1592 N N . PRO A 1 195 ? 5.289 -4.262 -19.828 1 93 195 PRO A N 1
ATOM 1593 C CA . PRO A 1 195 ? 5.043 -5.109 -21 1 93 195 PRO A CA 1
ATOM 1594 C C . PRO A 1 195 ? 5.227 -4.367 -22.328 1 93 195 PRO A C 1
ATOM 1596 O O . PRO A 1 195 ? 5.324 -3.137 -22.328 1 93 195 PRO A O 1
ATOM 1599 N N . SER A 1 196 ? 5.273 -5.164 -23.406 1 93 196 SER A N 1
ATOM 1600 C CA . SER A 1 196 ? 5.355 -4.613 -24.75 1 93 196 SER A CA 1
ATOM 1601 C C . SER A 1 196 ? 4.047 -3.939 -25.156 1 93 196 SER A C 1
ATOM 1603 O O . SER A 1 196 ? 3.027 -4.102 -24.484 1 93 196 SER A O 1
ATOM 1605 N N . LEU A 1 197 ? 4.109 -3.156 -26.234 1 94.12 197 LEU A N 1
ATOM 1606 C CA . LEU A 1 197 ? 2.922 -2.475 -26.75 1 94.12 197 LEU A CA 1
ATOM 1607 C C . LEU A 1 197 ? 1.81 -3.473 -27.047 1 94.12 197 LEU A C 1
ATOM 1609 O O . LEU A 1 197 ? 0.652 -3.25 -26.688 1 94.12 197 LEU A O 1
ATOM 1613 N N . LEU A 1 198 ? 2.146 -4.582 -27.703 1 90.75 198 LEU A N 1
ATOM 1614 C CA . LEU A 1 198 ? 1.157 -5.605 -28.016 1 90.75 198 LEU A CA 1
ATOM 1615 C C . LEU A 1 198 ? 0.518 -6.16 -26.75 1 90.75 198 LEU A C 1
ATOM 1617 O O . LEU A 1 198 ? -0.702 -6.324 -26.688 1 90.75 198 LEU A O 1
ATOM 1621 N N . ALA A 1 199 ? 1.349 -6.449 -25.719 1 90.06 199 ALA A N 1
ATOM 1622 C CA . ALA A 1 199 ? 0.84 -6.973 -24.469 1 90.06 199 ALA A CA 1
ATOM 1623 C C . ALA A 1 199 ? -0.075 -5.965 -23.781 1 90.06 199 ALA A C 1
ATOM 1625 O O . ALA A 1 199 ? -1.087 -6.34 -23.172 1 90.06 199 ALA A O 1
ATOM 1626 N N . LYS A 1 200 ? 0.255 -4.699 -23.875 1 93.88 200 LYS A N 1
ATOM 1627 C CA . LYS A 1 200 ? -0.572 -3.65 -23.281 1 93.88 200 LYS A CA 1
ATOM 1628 C C . LYS A 1 200 ? -1.942 -3.588 -23.953 1 93.88 200 LYS A C 1
ATOM 1630 O O . LYS A 1 200 ? -2.963 -3.441 -23.266 1 93.88 200 LYS A O 1
ATOM 1635 N N . VAL A 1 201 ? -1.884 -3.684 -25.219 1 92.5 201 VAL A N 1
ATOM 1636 C CA . VAL A 1 201 ? -3.137 -3.645 -25.969 1 92.5 201 VAL A CA 1
ATOM 1637 C C . VAL A 1 201 ? -4 -4.844 -25.594 1 92.5 201 VAL A C 1
ATOM 1639 O O . VAL A 1 201 ? -5.195 -4.699 -25.328 1 92.5 201 VAL A O 1
ATOM 1642 N N . GLN A 1 202 ? -3.402 -6.012 -25.547 1 87.12 202 GLN A N 1
ATOM 1643 C CA . GLN A 1 202 ? -4.117 -7.219 -25.141 1 87.12 202 GLN A CA 1
ATOM 1644 C C . GLN A 1 202 ? -4.699 -7.078 -23.734 1 87.12 202 GLN A C 1
ATOM 1646 O O . GLN A 1 202 ? -5.848 -7.453 -23.5 1 87.12 202 GLN A O 1
ATOM 1651 N N . SER A 1 203 ? -3.867 -6.543 -22.844 1 89.88 203 SER A N 1
ATOM 1652 C CA . SER A 1 203 ? -4.309 -6.363 -21.469 1 89.88 203 SER A CA 1
ATOM 1653 C C . SER A 1 203 ? -5.461 -5.375 -21.375 1 89.88 203 SER A C 1
ATOM 1655 O O . SER A 1 203 ? -6.391 -5.559 -20.594 1 89.88 203 SER A O 1
ATOM 1657 N N . THR A 1 204 ? -5.383 -4.324 -22.172 1 91.81 204 THR A N 1
ATOM 1658 C CA . THR A 1 204 ? -6.441 -3.32 -22.172 1 91.81 204 THR A CA 1
ATOM 1659 C C . THR A 1 204 ? -7.766 -3.934 -22.625 1 91.81 204 THR A C 1
ATOM 1661 O O . THR A 1 204 ? -8.789 -3.766 -21.953 1 91.81 204 THR A O 1
ATOM 1664 N N . LEU A 1 205 ? -7.734 -4.633 -23.672 1 87.94 205 LEU A N 1
ATOM 1665 C CA . LEU A 1 205 ? -8.938 -5.258 -24.203 1 87.94 205 LEU A CA 1
ATOM 1666 C C . LEU A 1 205 ? -9.438 -6.359 -23.281 1 87.94 205 LEU A C 1
ATOM 1668 O O . LEU A 1 205 ? -10.648 -6.504 -23.062 1 87.94 205 LEU A O 1
ATOM 1672 N N . GLY A 1 206 ? -8.477 -7.152 -22.75 1 85.69 206 GLY A N 1
ATOM 1673 C CA . GLY A 1 206 ? -8.852 -8.18 -21.797 1 85.69 206 GLY A CA 1
ATOM 1674 C C . GLY A 1 206 ? -9.516 -7.625 -20.547 1 85.69 206 GLY A C 1
ATOM 1675 O O . GLY A 1 206 ? -10.531 -8.164 -20.094 1 85.69 206 GLY A O 1
ATOM 1676 N N . LEU A 1 207 ? -8.945 -6.551 -20.078 1 88.69 207 LEU A N 1
ATOM 1677 C CA . LEU A 1 207 ? -9.492 -5.918 -18.875 1 88.69 207 LEU A CA 1
ATOM 1678 C C . LEU A 1 207 ? -10.898 -5.387 -19.141 1 88.69 207 LEU A C 1
ATOM 1680 O O . LEU A 1 207 ? -11.789 -5.543 -18.312 1 88.69 207 LEU A O 1
ATOM 1684 N N . LEU A 1 208 ? -11.078 -4.75 -20.25 1 87.75 208 LEU A N 1
ATOM 1685 C CA . LEU A 1 208 ? -12.383 -4.223 -20.625 1 87.75 208 LEU A CA 1
ATOM 1686 C C . LEU A 1 208 ? -13.414 -5.344 -20.734 1 87.75 208 LEU A C 1
ATOM 1688 O O . LEU A 1 208 ? -14.539 -5.211 -20.25 1 87.75 208 LEU A O 1
ATOM 1692 N N . TYR A 1 209 ? -13.016 -6.395 -21.328 1 86.38 209 TYR A N 1
ATOM 1693 C CA . TYR A 1 209 ? -13.914 -7.527 -21.516 1 86.38 209 TYR A CA 1
ATOM 1694 C C . TYR A 1 209 ? -14.273 -8.18 -20.188 1 86.38 209 TYR A C 1
ATOM 1696 O O . TYR A 1 209 ? -15.445 -8.422 -19.906 1 86.38 209 TYR A O 1
ATOM 1704 N N . LEU A 1 210 ? -13.281 -8.445 -19.359 1 86 210 LEU A N 1
ATOM 1705 C CA . LEU A 1 210 ? -13.469 -9.156 -18.109 1 86 210 LEU A CA 1
ATOM 1706 C C . LEU A 1 210 ? -14.312 -8.336 -17.141 1 86 210 LEU A C 1
ATOM 1708 O O . LEU A 1 210 ? -15.227 -8.867 -16.5 1 86 210 LEU A O 1
ATOM 1712 N N . ASN A 1 211 ? -14.055 -7.043 -17.062 1 88.06 211 ASN A N 1
ATOM 1713 C CA . ASN A 1 211 ? -14.695 -6.195 -16.062 1 88.06 211 ASN A CA 1
ATOM 1714 C C . ASN A 1 211 ? -16.109 -5.805 -16.5 1 88.06 211 ASN A C 1
ATOM 1716 O O . ASN A 1 211 ? -16.906 -5.34 -15.672 1 88.06 211 ASN A O 1
ATOM 1720 N N . ASN A 1 212 ? -16.422 -5.98 -17.719 1 88.69 212 ASN A N 1
ATOM 1721 C CA . ASN A 1 212 ? -17.75 -5.598 -18.172 1 88.69 212 ASN A CA 1
ATOM 1722 C C . ASN A 1 212 ? -18.562 -6.816 -18.594 1 88.69 212 ASN A C 1
ATOM 1724 O O . ASN A 1 212 ? -19.281 -7.398 -17.781 1 88.69 212 ASN A O 1
ATOM 1728 N N . TYR A 1 213 ? -18.281 -7.387 -19.75 1 87.19 213 TYR A N 1
ATOM 1729 C CA . TYR A 1 213 ? -19.078 -8.5 -20.25 1 87.19 213 TYR A CA 1
ATOM 1730 C C . TYR A 1 213 ? -18.859 -9.75 -19.406 1 87.19 213 TYR A C 1
ATOM 1732 O O . TYR A 1 213 ? -19.812 -10.469 -19.094 1 87.19 213 TYR A O 1
ATOM 1740 N N . GLY A 1 214 ? -17.609 -10.039 -19.078 1 84.81 214 GLY A N 1
ATOM 1741 C CA . GLY A 1 214 ? -17.312 -11.211 -18.266 1 84.81 214 GLY A CA 1
ATOM 1742 C C . GLY A 1 214 ? -18.016 -11.195 -16.922 1 84.81 214 GLY A C 1
ATOM 1743 O O . GLY A 1 214 ? -18.656 -12.172 -16.531 1 84.81 214 GLY A O 1
ATOM 1744 N N . ARG A 1 215 ? -17.922 -10.078 -16.219 1 88 215 ARG A N 1
ATOM 1745 C CA . ARG A 1 215 ? -18.578 -9.961 -14.914 1 88 215 ARG A CA 1
ATOM 1746 C C . ARG A 1 215 ? -20.094 -9.969 -15.055 1 88 215 ARG A C 1
ATOM 1748 O O . ARG A 1 215 ? -20.797 -10.555 -14.227 1 88 215 ARG A O 1
ATOM 1755 N N . TRP A 1 216 ? -20.578 -9.32 -16.062 1 89.81 216 TRP A N 1
ATOM 1756 C CA . TRP A 1 216 ? -22.016 -9.297 -16.312 1 89.81 216 TRP A CA 1
ATOM 1757 C C . TRP A 1 216 ? -22.562 -10.711 -16.5 1 89.81 216 TRP A C 1
ATOM 1759 O O . TRP A 1 216 ? -23.609 -11.055 -15.945 1 89.81 216 TRP A O 1
ATOM 1769 N N . GLN A 1 217 ? -21.922 -11.562 -17.25 1 87.56 217 GLN A N 1
ATOM 1770 C CA . GLN A 1 217 ? -22.344 -12.93 -17.5 1 87.56 217 GLN A CA 1
ATOM 1771 C C . GLN A 1 217 ? -22.344 -13.758 -16.219 1 87.56 217 GLN A C 1
ATOM 1773 O O . GLN A 1 217 ? -23.297 -14.5 -15.953 1 87.56 217 GLN A O 1
ATOM 1778 N N . ILE A 1 218 ? -21.297 -13.633 -15.477 1 88.94 218 ILE A N 1
ATOM 1779 C CA . ILE A 1 218 ? -21.172 -14.383 -14.234 1 88.94 218 ILE A CA 1
ATOM 1780 C C . ILE A 1 218 ? -22.266 -13.945 -13.25 1 88.94 218 ILE A C 1
ATOM 1782 O O . ILE A 1 218 ? -22.906 -14.781 -12.625 1 88.94 218 ILE A O 1
ATOM 1786 N N . HIS A 1 219 ? -22.469 -12.656 -13.109 1 91.75 219 HIS A N 1
ATOM 1787 C CA . HIS A 1 219 ? -23.453 -12.133 -12.18 1 91.75 219 HIS A CA 1
ATOM 1788 C C . HIS A 1 219 ? -24.875 -12.547 -12.586 1 91.75 219 HIS A C 1
ATOM 1790 O O . HIS A 1 219 ? -25.703 -12.836 -11.727 1 91.75 219 HIS A O 1
ATOM 1796 N N . LYS A 1 220 ? -25.078 -12.531 -13.898 1 91.12 220 LYS A N 1
ATOM 1797 C CA . LYS A 1 220 ? -26.391 -12.977 -14.383 1 91.12 220 LYS A CA 1
ATOM 1798 C C . LYS A 1 220 ? -26.672 -14.414 -13.953 1 91.12 220 LYS A C 1
ATOM 1800 O O . LYS A 1 220 ? -27.781 -14.727 -13.523 1 91.12 220 LYS A O 1
ATOM 1805 N N . CYS A 1 221 ? -25.656 -15.227 -14.078 1 90.19 221 CYS A N 1
ATOM 1806 C CA . CYS A 1 221 ? -25.781 -16.625 -13.68 1 90.19 221 CYS A CA 1
ATOM 1807 C C . CYS A 1 221 ? -26.047 -16.734 -12.18 1 90.19 221 CYS A C 1
ATOM 1809 O O . CYS A 1 221 ? -26.906 -17.5 -11.75 1 90.19 221 CYS A O 1
ATOM 1811 N N . ILE A 1 222 ? -25.391 -15.977 -11.383 1 93 222 ILE A N 1
ATOM 1812 C CA . ILE A 1 222 ? -25.5 -16.016 -9.93 1 93 222 ILE A CA 1
ATOM 1813 C C . ILE A 1 222 ? -26.891 -15.531 -9.508 1 93 222 ILE A C 1
ATOM 1815 O O . ILE A 1 222 ? -27.547 -16.172 -8.695 1 93 222 ILE A O 1
ATOM 1819 N N . TYR A 1 223 ? -27.328 -14.484 -10.086 1 93.25 223 TYR A N 1
ATOM 1820 C CA . TYR A 1 223 ? -28.641 -13.938 -9.742 1 93.25 223 TYR A CA 1
ATOM 1821 C C . TYR A 1 223 ? -29.75 -14.906 -10.117 1 93.25 223 TYR A C 1
ATOM 1823 O O . TYR A 1 223 ? -30.75 -15 -9.414 1 93.25 223 TYR A O 1
ATOM 1831 N N . LYS A 1 224 ? -29.578 -15.547 -11.211 1 91.94 224 LYS A N 1
ATOM 1832 C CA . LYS A 1 224 ? -30.562 -16.547 -11.609 1 91.94 224 LYS A CA 1
ATOM 1833 C C . LYS A 1 224 ? -30.719 -17.625 -10.547 1 91.94 224 LYS A C 1
ATOM 1835 O O . LYS A 1 224 ? -31.844 -17.953 -10.156 1 91.94 224 LYS A O 1
ATOM 1840 N N . VAL A 1 225 ? -29.641 -18.141 -10.078 1 92.81 225 VAL A N 1
ATOM 1841 C CA . VAL A 1 225 ? -29.688 -19.203 -9.07 1 92.81 225 VAL A CA 1
ATOM 1842 C C . VAL A 1 225 ? -30.234 -18.641 -7.762 1 92.81 225 VAL A C 1
ATOM 1844 O O . VAL A 1 225 ? -31.141 -19.234 -7.16 1 92.81 225 VAL A O 1
ATOM 1847 N N . PHE A 1 226 ? -29.719 -17.516 -7.301 1 94.12 226 PHE A N 1
ATOM 1848 C CA . PHE A 1 226 ? -30.109 -16.938 -6.012 1 94.12 226 PHE A CA 1
ATOM 1849 C C . PHE A 1 226 ? -31.594 -16.578 -5.996 1 94.12 226 PHE A C 1
ATOM 1851 O O . PHE A 1 226 ? -32.25 -16.688 -4.961 1 94.12 226 PHE A O 1
ATOM 1858 N N . SER A 1 227 ? -32.125 -16.188 -7.109 1 91.94 227 SER A N 1
ATOM 1859 C CA . SER A 1 227 ? -33.531 -15.805 -7.199 1 91.94 227 SER A CA 1
ATOM 1860 C C . SER A 1 227 ? -34.469 -17 -6.934 1 91.94 227 SER A C 1
ATOM 1862 O O . SER A 1 227 ? -35.625 -16.828 -6.555 1 91.94 227 SER A O 1
ATOM 1864 N N . GLU A 1 228 ? -33.969 -18.125 -7.105 1 91.06 228 GLU A N 1
ATOM 1865 C CA . GLU A 1 228 ? -34.75 -19.344 -6.844 1 91.06 228 GLU A CA 1
ATOM 1866 C C . GLU A 1 228 ? -34.875 -19.594 -5.344 1 91.06 228 GLU A C 1
ATOM 1868 O O . GLU A 1 228 ? -35.844 -20.25 -4.906 1 91.06 228 GLU A O 1
ATOM 1873 N N . TYR A 1 229 ? -34 -19.094 -4.629 1 87.12 229 TYR A N 1
ATOM 1874 C CA . TYR A 1 229 ? -33.938 -19.438 -3.215 1 87.12 229 TYR A CA 1
ATOM 1875 C C . TYR A 1 229 ? -34.25 -18.234 -2.338 1 87.12 229 TYR A C 1
ATOM 1877 O O . TYR A 1 229 ? -34.594 -18.375 -1.162 1 87.12 229 TYR A O 1
ATOM 1885 N N . TYR A 1 230 ? -33.938 -17.062 -2.834 1 78.81 230 TYR A N 1
ATOM 1886 C CA . TYR A 1 230 ? -34.156 -15.844 -2.061 1 78.81 230 TYR A CA 1
ATOM 1887 C C . TYR A 1 230 ? -35.031 -14.867 -2.807 1 78.81 230 TYR A C 1
ATOM 1889 O O . TYR A 1 230 ? -34.812 -14.578 -3.986 1 78.81 230 TYR A O 1
ATOM 1897 N N . SER A 1 231 ? -36.281 -14.664 -2.426 1 68.12 231 SER A N 1
ATOM 1898 C CA . SER A 1 231 ? -37.344 -13.883 -3.064 1 68.12 231 SER A CA 1
ATOM 1899 C C . SER A 1 231 ? -37.062 -12.391 -2.959 1 68.12 231 SER A C 1
ATOM 1901 O O . SER A 1 231 ? -37.562 -11.594 -3.75 1 68.12 231 SER A O 1
ATOM 1903 N N . GLU A 1 232 ? -36.406 -11.93 -1.965 1 64.38 232 GLU A N 1
ATOM 1904 C CA . GLU A 1 232 ? -36.312 -10.5 -1.681 1 64.38 232 GLU A CA 1
ATOM 1905 C C . GLU A 1 232 ? -35.312 -9.82 -2.609 1 64.38 232 GLU A C 1
ATOM 1907 O O . GLU A 1 232 ? -34.625 -10.484 -3.371 1 64.38 232 GLU A O 1
ATOM 1912 N N . ASN A 1 233 ? -35.375 -8.5 -2.68 1 67.94 233 ASN A N 1
ATOM 1913 C CA . ASN A 1 233 ? -34.469 -7.641 -3.439 1 67.94 233 ASN A CA 1
ATOM 1914 C C . ASN A 1 233 ? -33.031 -8.047 -3.246 1 67.94 233 ASN A C 1
ATOM 1916 O O . ASN A 1 233 ? -32.438 -7.809 -2.184 1 67.94 233 ASN A O 1
ATOM 1920 N N . LEU A 1 234 ? -32.562 -8.852 -4.223 1 80.56 234 LEU A N 1
ATOM 1921 C CA . LEU A 1 234 ? -31.203 -9.359 -4.145 1 80.56 234 LEU A CA 1
ATOM 1922 C C . LEU A 1 234 ? -30.203 -8.219 -4.023 1 80.56 234 LEU A C 1
ATOM 1924 O O . LEU A 1 234 ? -30.328 -7.199 -4.703 1 80.56 234 LEU A O 1
ATOM 1928 N N . LEU A 1 235 ? -29.375 -8.367 -3.07 1 86.25 235 LEU A N 1
ATOM 1929 C CA . LEU A 1 235 ? -28.281 -7.418 -2.906 1 86.25 235 LEU A CA 1
ATOM 1930 C C . LEU A 1 235 ? -27.406 -7.359 -4.164 1 86.25 235 LEU A C 1
ATOM 1932 O O . LEU A 1 235 ? -27.203 -8.383 -4.82 1 86.25 235 LEU A O 1
ATOM 1936 N N . ASP A 1 236 ? -27.031 -6.23 -4.484 1 92.62 236 ASP A N 1
ATOM 1937 C CA . ASP A 1 236 ? -26.047 -6.047 -5.551 1 92.62 236 ASP A CA 1
ATOM 1938 C C . ASP A 1 236 ? -24.688 -6.609 -5.145 1 92.62 236 ASP A C 1
ATOM 1940 O O . ASP A 1 236 ? -24.172 -6.273 -4.082 1 92.62 236 ASP A O 1
ATOM 1944 N N . ILE A 1 237 ? -24.172 -7.504 -5.992 1 94.94 237 ILE A N 1
ATOM 1945 C CA . ILE A 1 237 ? -22.922 -8.188 -5.688 1 94.94 237 ILE A CA 1
ATOM 1946 C C . ILE A 1 237 ? -21.812 -7.152 -5.484 1 94.94 237 ILE A C 1
ATOM 1948 O O . ILE A 1 237 ? -21 -7.281 -4.57 1 94.94 237 ILE A O 1
ATOM 1952 N N . GLU A 1 238 ? -21.75 -6.145 -6.359 1 93.5 238 GLU A N 1
ATOM 1953 C CA . GLU A 1 238 ? -20.719 -5.117 -6.242 1 93.5 238 GLU A CA 1
ATOM 1954 C C . GLU A 1 238 ? -20.906 -4.301 -4.965 1 93.5 238 GLU A C 1
ATOM 1956 O O . GLU A 1 238 ? -19.922 -3.852 -4.367 1 93.5 238 GLU A O 1
ATOM 1961 N N . TYR A 1 239 ? -22.156 -4.137 -4.527 1 93.94 239 TYR A N 1
ATOM 1962 C CA . TYR A 1 239 ? -22.422 -3.488 -3.246 1 93.94 239 TYR A CA 1
ATOM 1963 C C . TYR A 1 239 ? -21.828 -4.297 -2.096 1 93.94 239 TYR A C 1
ATOM 1965 O O . TYR A 1 239 ? -21.172 -3.74 -1.207 1 93.94 239 TYR A O 1
ATOM 1973 N N . VAL A 1 240 ? -22.047 -5.594 -2.127 1 95.69 240 VAL A N 1
ATOM 1974 C CA . VAL A 1 240 ? -21.516 -6.445 -1.071 1 95.69 240 VAL A CA 1
ATOM 1975 C C . VAL A 1 240 ? -19.984 -6.395 -1.085 1 95.69 240 VAL A C 1
ATOM 1977 O O . VAL A 1 240 ? -19.359 -6.258 -0.035 1 95.69 240 VAL A O 1
ATOM 1980 N N . ALA A 1 241 ? -19.406 -6.469 -2.254 1 96.31 241 ALA A N 1
ATOM 1981 C CA . ALA A 1 241 ? -17.953 -6.453 -2.396 1 96.31 241 ALA A CA 1
ATOM 1982 C C . ALA A 1 241 ? -17.359 -5.141 -1.884 1 96.31 241 ALA A C 1
ATOM 1984 O O . ALA A 1 241 ? -16.344 -5.137 -1.192 1 96.31 241 ALA A O 1
ATOM 1985 N N . LYS A 1 242 ? -18 -4.031 -2.164 1 95.19 242 LYS A N 1
ATOM 1986 C CA . LYS A 1 242 ? -17.438 -2.721 -1.844 1 95.19 242 LYS A CA 1
ATOM 1987 C C . LYS A 1 242 ? -17.75 -2.328 -0.403 1 95.19 242 LYS A C 1
ATOM 1989 O O . LYS A 1 242 ? -16.922 -1.709 0.27 1 95.19 242 LYS A O 1
ATOM 1994 N N . GLU A 1 243 ? -18.906 -2.756 0.114 1 94.69 243 GLU A N 1
ATOM 1995 C CA . GLU A 1 243 ? -19.359 -2.209 1.388 1 94.69 243 GLU A CA 1
ATOM 1996 C C . GLU A 1 243 ? -19.172 -3.217 2.52 1 94.69 243 GLU A C 1
ATOM 1998 O O . GLU A 1 243 ? -18.984 -2.832 3.676 1 94.69 243 GLU A O 1
ATOM 2003 N N . ARG A 1 244 ? -19.219 -4.492 2.156 1 96.56 244 ARG A N 1
ATOM 2004 C CA . ARG A 1 244 ? -19.188 -5.5 3.213 1 96.56 244 ARG A CA 1
ATOM 2005 C C . ARG A 1 244 ? -17.828 -6.18 3.295 1 96.56 244 ARG A C 1
ATOM 2007 O O . ARG A 1 244 ? -17.469 -6.738 4.332 1 96.56 244 ARG A O 1
ATOM 2014 N N . MET A 1 245 ? -17.141 -6.246 2.246 1 97.44 245 MET A N 1
ATOM 2015 C CA . MET A 1 245 ? -15.773 -6.777 2.258 1 97.44 245 MET A CA 1
ATOM 2016 C C . MET A 1 245 ? -14.781 -5.723 2.736 1 97.44 245 MET A C 1
ATOM 2018 O O . MET A 1 245 ? -14.422 -4.82 1.982 1 97.44 245 MET A O 1
ATOM 2022 N N . LYS A 1 246 ? -14.312 -5.91 3.939 1 98 246 LYS A N 1
ATOM 2023 C CA . LYS A 1 246 ? -13.562 -4.863 4.633 1 98 246 LYS A CA 1
ATOM 2024 C C . LYS A 1 246 ? -12.07 -4.973 4.344 1 98 246 LYS A C 1
ATOM 2026 O O . LYS A 1 246 ? -11.336 -3.984 4.441 1 98 246 LYS A O 1
ATOM 2031 N N . MET A 1 247 ? -11.602 -6.176 4.039 1 98.5 247 MET A N 1
ATOM 2032 C CA . MET A 1 247 ? -10.211 -6.406 3.656 1 98.5 247 MET A CA 1
ATOM 2033 C C . MET A 1 247 ? -10.102 -7.539 2.641 1 98.5 247 MET A C 1
ATOM 2035 O O . MET A 1 247 ? -11.039 -8.32 2.479 1 98.5 247 MET A O 1
ATOM 2039 N N . VAL A 1 248 ? -9.031 -7.551 1.964 1 98.56 248 VAL A N 1
ATOM 2040 C CA . VAL A 1 248 ? -8.672 -8.656 1.086 1 98.56 248 VAL A CA 1
ATOM 2041 C C . VAL A 1 248 ? -7.273 -9.164 1.432 1 98.56 248 VAL A C 1
ATOM 2043 O O . VAL A 1 248 ? -6.324 -8.375 1.499 1 98.56 248 VAL A O 1
ATOM 2046 N N . PHE A 1 249 ? -7.188 -10.422 1.722 1 98.69 249 PHE A N 1
ATOM 2047 C CA . PHE A 1 249 ? -5.898 -11.086 1.873 1 98.69 249 PHE A CA 1
ATOM 2048 C C . PHE A 1 249 ? -5.449 -11.703 0.555 1 98.69 249 PHE A C 1
ATOM 2050 O O . PHE A 1 249 ? -6.082 -12.641 0.053 1 98.69 249 PHE A O 1
ATOM 2057 N N . SER A 1 250 ? -4.418 -11.172 -0.007 1 97.81 250 SER A N 1
ATOM 2058 C CA . SER A 1 250 ? -3.889 -11.664 -1.276 1 97.81 250 SER A CA 1
ATOM 2059 C C . SER A 1 250 ? -2.66 -12.539 -1.062 1 97.81 250 SER A C 1
ATOM 2061 O O . SER A 1 250 ? -1.71 -12.133 -0.391 1 97.81 250 SER A O 1
ATOM 2063 N N . TYR A 1 251 ? -2.678 -13.734 -1.662 1 97.25 251 TYR A N 1
ATOM 2064 C CA . TYR A 1 251 ? -1.556 -14.656 -1.51 1 97.25 251 TYR A CA 1
ATOM 2065 C C . TYR A 1 251 ? -0.37 -14.211 -2.359 1 97.25 251 TYR A C 1
ATOM 2067 O O . TYR A 1 251 ? -0.008 -14.883 -3.328 1 97.25 251 TYR A O 1
ATOM 2075 N N . GLN A 1 252 ? 0.161 -13.109 -2.16 1 95.69 252 GLN A N 1
ATOM 2076 C CA . GLN A 1 252 ? 1.355 -12.586 -2.816 1 95.69 252 GLN A CA 1
ATOM 2077 C C . GLN A 1 252 ? 2.285 -11.914 -1.811 1 95.69 252 GLN A C 1
ATOM 2079 O O . GLN A 1 252 ? 1.9 -11.672 -0.665 1 95.69 252 GLN A O 1
ATOM 2084 N N . HIS A 1 253 ? 3.447 -11.758 -2.178 1 96.5 253 HIS A N 1
ATOM 2085 C CA . HIS A 1 253 ? 4.441 -10.953 -1.476 1 96.5 253 HIS A CA 1
ATOM 2086 C C . HIS A 1 253 ? 5.371 -10.25 -2.455 1 96.5 253 HIS A C 1
ATOM 2088 O O . HIS A 1 253 ? 5.82 -10.852 -3.434 1 96.5 253 HIS A O 1
ATOM 2094 N N . PHE A 1 254 ? 5.648 -9.086 -2.166 1 94.69 254 PHE A N 1
ATOM 2095 C CA . PHE A 1 254 ? 6.355 -8.266 -3.137 1 94.69 254 PHE A CA 1
ATOM 2096 C C . PHE A 1 254 ? 7.746 -8.828 -3.41 1 94.69 254 PHE A C 1
ATOM 2098 O O . PHE A 1 254 ? 8.344 -8.539 -4.449 1 94.69 254 PHE A O 1
ATOM 2105 N N . SER A 1 255 ? 8.344 -9.617 -2.518 1 93.75 255 SER A N 1
ATOM 2106 C CA . SER A 1 255 ? 9.672 -10.172 -2.746 1 93.75 255 SER A CA 1
ATOM 2107 C C . SER A 1 255 ? 9.656 -11.203 -3.869 1 93.75 255 SER A C 1
ATOM 2109 O O . SER A 1 255 ? 10.703 -11.523 -4.438 1 93.75 255 SER A O 1
ATOM 2111 N N . VAL A 1 256 ? 8.422 -11.688 -4.203 1 93.81 256 VAL A N 1
ATOM 2112 C CA . VAL A 1 256 ? 8.367 -12.742 -5.211 1 93.81 256 VAL A CA 1
ATOM 2113 C C . VAL A 1 256 ? 7.559 -12.266 -6.414 1 93.81 256 VAL A C 1
ATOM 2115 O O . VAL A 1 256 ? 7.879 -12.594 -7.559 1 93.81 256 VAL A O 1
ATOM 2118 N N . THR A 1 257 ? 6.57 -11.5 -6.172 1 93.88 257 THR A N 1
ATOM 2119 C CA . THR A 1 257 ? 5.676 -11.102 -7.258 1 93.88 257 THR A CA 1
ATOM 2120 C C . THR A 1 257 ? 6.012 -9.695 -7.742 1 93.88 257 THR A C 1
ATOM 2122 O O . THR A 1 257 ? 5.449 -9.219 -8.734 1 93.88 257 THR A O 1
ATOM 2125 N N . GLY A 1 258 ? 6.945 -9.086 -7.043 1 92.94 258 GLY A N 1
ATOM 2126 C CA . GLY A 1 258 ? 7.215 -7.695 -7.352 1 92.94 258 GLY A CA 1
ATOM 2127 C C . GLY A 1 258 ? 6.27 -6.738 -6.648 1 92.94 258 GLY A C 1
ATOM 2128 O O . GLY A 1 258 ? 5.309 -7.164 -6.004 1 92.94 258 GLY A O 1
ATOM 2129 N N . ALA A 1 259 ? 6.574 -5.48 -6.832 1 94.75 259 ALA A N 1
ATOM 2130 C CA . ALA A 1 259 ? 5.797 -4.445 -6.152 1 94.75 259 ALA A CA 1
ATOM 2131 C C . ALA A 1 259 ? 4.508 -4.145 -6.91 1 94.75 259 ALA A C 1
ATOM 2133 O O . ALA A 1 259 ? 4.496 -4.125 -8.148 1 94.75 259 ALA A O 1
ATOM 2134 N N . ARG A 1 260 ? 3.465 -3.914 -6.156 1 93.81 260 ARG A N 1
ATOM 2135 C CA . ARG A 1 260 ? 2.172 -3.451 -6.648 1 93.81 260 ARG A CA 1
ATOM 2136 C C . ARG A 1 260 ? 1.633 -2.314 -5.789 1 93.81 260 ARG A C 1
ATOM 2138 O O . ARG A 1 260 ? 1.966 -2.213 -4.605 1 93.81 260 ARG A O 1
ATOM 2145 N N . LEU A 1 261 ? 0.846 -1.474 -6.48 1 95.31 261 LEU A N 1
ATOM 2146 C CA . LEU A 1 261 ? 0.08 -0.509 -5.695 1 95.31 261 LEU A CA 1
ATOM 2147 C C . LEU A 1 261 ? -1.109 -1.181 -5.02 1 95.31 261 LEU A C 1
ATOM 2149 O O . LEU A 1 261 ? -1.965 -1.763 -5.691 1 95.31 261 LEU A O 1
ATOM 2153 N N . LEU A 1 262 ? -1.1 -1.125 -3.742 1 95.12 262 LEU A N 1
ATOM 2154 C CA . LEU A 1 262 ? -2.191 -1.753 -3.004 1 95.12 262 LEU A CA 1
ATOM 2155 C C . LEU A 1 262 ? -2.814 -0.772 -2.018 1 95.12 262 LEU A C 1
ATOM 2157 O O . LEU A 1 262 ? -2.125 0.101 -1.484 1 95.12 262 LEU A O 1
ATOM 2161 N N . ALA A 1 263 ? -4.094 -0.902 -1.809 1 96.25 263 ALA A N 1
ATOM 2162 C CA . ALA A 1 263 ? -4.809 -0.146 -0.784 1 96.25 263 ALA A CA 1
ATOM 2163 C C . ALA A 1 263 ? -4.488 -0.674 0.611 1 96.25 263 ALA A C 1
ATOM 2165 O O . ALA A 1 263 ? -4.031 -1.811 0.762 1 96.25 263 ALA A O 1
ATOM 2166 N N . PRO A 1 264 ? -4.707 0.17 1.636 1 96.06 264 PRO A N 1
ATOM 2167 C CA . PRO A 1 264 ? -4.516 -0.318 3.004 1 96.06 264 PRO A CA 1
ATOM 2168 C C . PRO A 1 264 ? -5.387 -1.527 3.326 1 96.06 264 PRO A C 1
ATOM 2170 O O . PRO A 1 264 ? -5.055 -2.316 4.215 1 96.06 264 PRO A O 1
ATOM 2173 N N . GLN A 1 265 ? -6.418 -1.733 2.609 1 97.81 265 GLN A N 1
ATOM 2174 C CA . GLN A 1 265 ? -7.355 -2.828 2.846 1 97.81 265 GLN A CA 1
ATOM 2175 C C . GLN A 1 265 ? -6.805 -4.145 2.309 1 97.81 265 GLN A C 1
ATOM 2177 O O . GLN A 1 265 ? -7.406 -5.203 2.516 1 97.81 265 GLN A O 1
ATOM 2182 N N . VAL A 1 266 ? -5.648 -4.125 1.657 1 98.12 266 VAL A N 1
ATOM 2183 C CA . VAL A 1 266 ? -5.09 -5.348 1.092 1 98.12 266 VAL A CA 1
ATOM 2184 C C . VAL A 1 266 ? -3.896 -5.805 1.929 1 98.12 266 VAL A C 1
ATOM 2186 O O . VAL A 1 266 ? -2.979 -5.023 2.191 1 98.12 266 VAL A O 1
ATOM 2189 N N . LEU A 1 267 ? -3.945 -6.996 2.379 1 98 267 LEU A N 1
ATOM 2190 C CA . LEU A 1 267 ? -2.836 -7.602 3.105 1 98 267 LEU A CA 1
ATOM 2191 C C . LEU A 1 267 ? -2.174 -8.695 2.271 1 98 267 LEU A C 1
ATOM 2193 O O . LEU A 1 267 ? -2.852 -9.586 1.76 1 98 267 LEU A O 1
ATOM 2197 N N . GLU A 1 268 ? -0.882 -8.555 2.092 1 97.75 268 GLU A N 1
ATOM 2198 C CA . GLU A 1 268 ? -0.14 -9.633 1.448 1 97.75 268 GLU A CA 1
ATOM 2199 C C . GLU A 1 268 ? 0.168 -10.758 2.436 1 97.75 268 GLU A C 1
ATOM 2201 O O . GLU A 1 268 ? 0.807 -10.531 3.463 1 97.75 268 GLU A O 1
ATOM 2206 N N . ILE A 1 269 ? -0.215 -11.969 2.045 1 98.31 269 ILE A N 1
ATOM 2207 C CA . ILE A 1 269 ? -0.004 -13.062 2.986 1 98.31 269 ILE A CA 1
ATOM 2208 C C . ILE A 1 269 ? 0.75 -14.203 2.301 1 98.31 269 ILE A C 1
ATOM 2210 O O . ILE A 1 269 ? 0.547 -15.375 2.625 1 98.31 269 ILE A O 1
ATOM 2214 N N . GLY A 1 270 ? 1.548 -13.812 1.274 1 97.69 270 GLY A N 1
ATOM 2215 C CA . GLY A 1 270 ? 2.361 -14.828 0.625 1 97.69 270 GLY A CA 1
ATOM 2216 C C . GLY A 1 270 ? 3.166 -15.664 1.604 1 97.69 270 GLY A C 1
ATOM 2217 O O . GLY A 1 270 ? 3.871 -15.125 2.457 1 97.69 270 GLY A O 1
ATOM 2218 N N . GLY A 1 271 ? 3.049 -17.047 1.521 1 97.88 271 GLY A N 1
ATOM 2219 C CA . GLY A 1 271 ? 3.807 -17.953 2.363 1 97.88 271 GLY A CA 1
ATOM 2220 C C . GLY A 1 271 ? 3.033 -18.422 3.58 1 97.88 271 GLY A C 1
ATOM 2221 O O . GLY A 1 271 ? 3.549 -19.203 4.391 1 97.88 271 GLY A O 1
ATOM 2222 N N . VAL A 1 272 ? 1.763 -18.016 3.729 1 98.25 272 VAL A N 1
ATOM 2223 C CA . VAL A 1 272 ? 0.981 -18.312 4.922 1 98.25 272 VAL A CA 1
ATOM 2224 C C . VAL A 1 272 ? 0.778 -19.828 5.039 1 98.25 272 VAL A C 1
ATOM 2226 O O . VAL A 1 272 ? 0.576 -20.344 6.137 1 98.25 272 VAL A O 1
ATOM 2229 N N . HIS A 1 273 ? 0.898 -20.578 3.9 1 97.62 273 HIS A N 1
ATOM 2230 C CA . HIS A 1 273 ? 0.683 -22.031 3.906 1 97.62 273 HIS A CA 1
ATOM 2231 C C . HIS A 1 273 ? 1.938 -22.766 4.355 1 97.62 273 HIS A C 1
ATOM 2233 O O . HIS A 1 273 ? 1.885 -23.969 4.648 1 97.62 273 HIS A O 1
ATOM 2239 N N . ILE A 1 274 ? 3.049 -22.062 4.371 1 97.94 274 ILE A N 1
ATOM 2240 C CA . ILE A 1 274 ? 4.332 -22.734 4.566 1 97.94 274 ILE A CA 1
ATOM 2241 C C . ILE A 1 274 ? 4.582 -22.953 6.055 1 97.94 274 ILE A C 1
ATOM 2243 O O . ILE A 1 274 ? 4.578 -22 6.84 1 97.94 274 ILE A O 1
ATOM 2247 N N . GLY A 1 275 ? 4.781 -24.156 6.449 1 95 275 GLY A N 1
ATOM 2248 C CA . GLY A 1 275 ? 5.16 -24.516 7.805 1 95 275 GLY A CA 1
ATOM 2249 C C . GLY A 1 275 ? 6.652 -24.75 7.965 1 95 275 GLY A C 1
ATOM 2250 O O . GLY A 1 275 ? 7.457 -24.188 7.223 1 95 275 GLY A O 1
ATOM 2251 N N . GLN A 1 276 ? 6.984 -25.484 8.93 1 95.12 276 GLN A N 1
ATOM 2252 C CA . GLN A 1 276 ? 8.383 -25.812 9.172 1 95.12 276 GLN A CA 1
ATOM 2253 C C . GLN A 1 276 ? 8.789 -27.062 8.391 1 95.12 276 GLN A C 1
ATOM 2255 O O . GLN A 1 276 ? 8.086 -28.078 8.43 1 95.12 276 GLN A O 1
ATOM 2260 N N . ALA A 1 277 ? 9.852 -26.969 7.652 1 97.19 277 ALA A N 1
ATOM 2261 C CA . ALA A 1 277 ? 10.375 -28.125 6.93 1 97.19 277 ALA A CA 1
ATOM 2262 C C . ALA A 1 277 ? 10.828 -29.219 7.898 1 97.19 277 ALA A C 1
ATOM 2264 O O . ALA A 1 277 ? 11.438 -28.922 8.93 1 97.19 277 ALA A O 1
ATOM 2265 N N . LYS A 1 278 ? 10.562 -30.438 7.562 1 97.06 278 LYS A N 1
ATOM 2266 C CA . LYS A 1 278 ? 10.969 -31.609 8.328 1 97.06 278 LYS A CA 1
ATOM 2267 C C . LYS A 1 278 ? 12.062 -32.375 7.605 1 97.06 278 LYS A C 1
ATOM 2269 O O . LYS A 1 278 ? 12.305 -32.156 6.418 1 97.06 278 LYS A O 1
ATOM 2274 N N . PRO A 1 279 ? 12.758 -33.25 8.406 1 97.06 279 PRO A N 1
ATOM 2275 C CA . PRO A 1 279 ? 13.711 -34.125 7.711 1 97.06 279 PRO A CA 1
ATOM 2276 C C . PRO A 1 279 ? 13.039 -35.031 6.68 1 97.06 279 PRO A C 1
ATOM 2278 O O . PRO A 1 279 ? 11.938 -35.531 6.91 1 97.06 279 PRO A O 1
ATOM 2281 N N . VAL A 1 280 ? 13.727 -35.219 5.598 1 97.69 280 VAL A N 1
ATOM 2282 C CA . VAL A 1 280 ? 13.164 -36.062 4.543 1 97.69 280 VAL A CA 1
ATOM 2283 C C . VAL A 1 280 ? 13.211 -37.531 4.969 1 97.69 280 VAL A C 1
ATOM 2285 O O . VAL A 1 280 ? 13.992 -37.906 5.844 1 97.69 280 VAL A O 1
ATOM 2288 N N . PRO A 1 281 ? 12.375 -38.406 4.344 1 97 281 PRO A N 1
ATOM 2289 C CA . PRO A 1 281 ? 12.438 -39.844 4.605 1 97 281 PRO A CA 1
ATOM 2290 C C . PRO A 1 281 ? 13.812 -40.438 4.324 1 97 281 PRO A C 1
ATOM 2292 O O . PRO A 1 281 ? 14.586 -39.875 3.537 1 97 281 PRO A O 1
ATOM 2295 N N . LYS A 1 282 ? 14.094 -41.562 4.906 1 96.38 282 LYS A N 1
ATOM 2296 C CA . LYS A 1 282 ? 15.414 -42.188 4.895 1 96.38 282 LYS A CA 1
ATOM 2297 C C . LYS A 1 282 ? 15.859 -42.5 3.467 1 96.38 282 LYS A C 1
ATOM 2299 O O . LYS A 1 282 ? 17.031 -42.312 3.123 1 96.38 282 LYS A O 1
ATOM 2304 N N . ASP A 1 283 ? 15.016 -43 2.668 1 95.06 283 ASP A N 1
ATOM 2305 C CA . ASP A 1 283 ? 15.367 -43.344 1.294 1 95.06 283 ASP A CA 1
ATOM 2306 C C . ASP A 1 283 ? 15.789 -42.094 0.507 1 95.06 283 ASP A C 1
ATOM 2308 O O . ASP A 1 283 ? 16.75 -42.156 -0.265 1 95.06 283 ASP A O 1
ATOM 2312 N N . LEU A 1 284 ? 15.078 -41 0.713 1 97.5 284 LEU A N 1
ATOM 2313 C CA . LEU A 1 284 ? 15.43 -39.75 0.059 1 97.5 284 LEU A CA 1
ATOM 2314 C C . LEU A 1 284 ? 16.75 -39.219 0.605 1 97.5 284 LEU A C 1
ATOM 2316 O O . LEU A 1 284 ? 17.578 -38.688 -0.152 1 97.5 284 LEU A O 1
ATOM 2320 N N . GLU A 1 285 ? 16.891 -39.312 1.933 1 97.44 285 GLU A N 1
ATOM 2321 C CA . GLU A 1 285 ? 18.109 -38.844 2.555 1 97.44 285 GLU A CA 1
ATOM 2322 C C . GLU A 1 285 ? 19.344 -39.531 1.977 1 97.44 285 GLU A C 1
ATOM 2324 O O . GLU A 1 285 ? 20.375 -38.906 1.742 1 97.44 285 GLU A O 1
ATOM 2329 N N . GLU A 1 286 ? 19.234 -40.812 1.736 1 96.44 286 GLU A N 1
ATOM 2330 C CA . GLU A 1 286 ? 20.328 -41.594 1.154 1 96.44 286 GLU A CA 1
ATOM 2331 C C . GLU A 1 286 ? 20.656 -41.094 -0.252 1 96.44 286 GLU A C 1
ATOM 2333 O O . GLU A 1 286 ? 21.828 -40.906 -0.593 1 96.44 286 GLU A O 1
ATOM 2338 N N . PHE A 1 287 ? 19.688 -40.906 -0.984 1 96.88 287 PHE A N 1
ATOM 2339 C CA . PHE A 1 287 ? 19.859 -40.438 -2.352 1 96.88 287 PHE A CA 1
ATOM 2340 C C . PHE A 1 287 ? 20.453 -39.031 -2.365 1 96.88 287 PHE A C 1
ATOM 2342 O O . PHE A 1 287 ? 21.375 -38.75 -3.145 1 96.88 287 PHE A O 1
ATOM 2349 N N . LEU A 1 288 ? 19.984 -38.156 -1.508 1 97.62 288 LEU A N 1
ATOM 2350 C CA . LEU A 1 288 ? 20.406 -36.75 -1.439 1 97.62 288 LEU A CA 1
ATOM 2351 C C . LEU A 1 288 ? 21.828 -36.625 -0.915 1 97.62 288 LEU A C 1
ATOM 2353 O O . LEU A 1 288 ? 22.641 -35.875 -1.463 1 97.62 288 LEU A O 1
ATOM 2357 N N . SER A 1 289 ? 22.141 -37.344 0.097 1 95.31 289 SER A N 1
ATOM 2358 C CA . SER A 1 289 ? 23.438 -37.25 0.741 1 95.31 289 SER A CA 1
ATOM 2359 C C . SER A 1 289 ? 24.562 -37.688 -0.203 1 95.31 289 SER A C 1
ATOM 2361 O O . SER A 1 289 ? 25.688 -37.219 -0.095 1 95.31 289 SER A O 1
ATOM 2363 N N . ASN A 1 290 ? 24.203 -38.531 -1.141 1 94.31 290 ASN A N 1
ATOM 2364 C CA . ASN A 1 290 ? 25.203 -39.062 -2.051 1 94.31 290 ASN A CA 1
ATOM 2365 C C . ASN A 1 290 ? 25.344 -38.219 -3.316 1 94.31 290 ASN A C 1
ATOM 2367 O O . ASN A 1 290 ? 26.094 -38.562 -4.223 1 94.31 290 ASN A O 1
ATOM 2371 N N . ALA A 1 291 ? 24.641 -37.156 -3.352 1 97 291 ALA A N 1
ATOM 2372 C CA . ALA A 1 291 ? 24.688 -36.281 -4.527 1 97 291 ALA A CA 1
ATOM 2373 C C . ALA A 1 291 ? 25.781 -35.25 -4.395 1 97 291 ALA A C 1
ATOM 2375 O O . ALA A 1 291 ? 25.547 -34.156 -3.883 1 97 291 ALA A O 1
ATOM 2376 N N . GLU A 1 292 ? 26.891 -35.469 -4.961 1 96.12 292 GLU A N 1
ATOM 2377 C CA . GLU A 1 292 ? 28.078 -34.625 -4.82 1 96.12 292 GLU A CA 1
ATOM 2378 C C . GLU A 1 292 ? 27.844 -33.25 -5.387 1 96.12 292 GLU A C 1
ATOM 2380 O O . GLU A 1 292 ? 28.297 -32.25 -4.82 1 96.12 292 GLU A O 1
ATOM 2385 N N . HIS A 1 293 ? 27.172 -33.219 -6.469 1 97.38 293 HIS A N 1
ATOM 2386 C CA . HIS A 1 293 ? 26.969 -31.953 -7.141 1 97.38 293 HIS A CA 1
ATOM 2387 C C . HIS A 1 293 ? 25.562 -31.422 -6.902 1 97.38 293 HIS A C 1
ATOM 2389 O O . HIS A 1 293 ? 25.125 -30.469 -7.562 1 97.38 293 HIS A O 1
ATOM 2395 N N . GLY A 1 294 ? 24.844 -32.062 -5.98 1 98.12 294 GLY A N 1
ATOM 2396 C CA . GLY A 1 294 ? 23.5 -31.609 -5.637 1 98.12 294 GLY A CA 1
ATOM 2397 C C . GLY A 1 294 ? 22.422 -32.344 -6.398 1 98.12 294 GLY A C 1
ATOM 2398 O O . GLY A 1 294 ? 22.703 -33.219 -7.203 1 98.12 294 GLY A O 1
ATOM 2399 N N . VAL A 1 295 ? 21.188 -31.969 -6.105 1 98.75 295 VAL A N 1
ATOM 2400 C CA . VAL A 1 295 ? 20 -32.625 -6.68 1 98.75 295 VAL A CA 1
ATOM 2401 C C . VAL A 1 295 ? 19.047 -31.562 -7.23 1 98.75 295 VAL A C 1
ATOM 2403 O O . VAL A 1 295 ? 18.891 -30.484 -6.641 1 98.75 295 VAL A O 1
ATOM 2406 N N . ILE A 1 296 ? 18.469 -31.844 -8.344 1 98.81 296 ILE A N 1
ATOM 2407 C CA . ILE A 1 296 ? 17.375 -31.047 -8.922 1 98.81 296 ILE A CA 1
ATOM 2408 C C . ILE A 1 296 ? 16.047 -31.734 -8.68 1 98.81 296 ILE A C 1
ATOM 2410 O O . ILE A 1 296 ? 15.891 -32.938 -8.984 1 98.81 296 ILE A O 1
ATOM 2414 N N . TYR A 1 297 ? 15.141 -30.984 -8.055 1 98.75 297 TYR A N 1
ATOM 2415 C CA . TYR A 1 297 ? 13.805 -31.516 -7.809 1 98.75 297 TYR A CA 1
ATOM 2416 C C . TYR A 1 297 ? 12.859 -31.156 -8.945 1 98.75 297 TYR A C 1
ATOM 2418 O O . TYR A 1 297 ? 12.711 -29.984 -9.297 1 98.75 297 TYR A O 1
ATOM 2426 N N . PHE A 1 298 ? 12.242 -32.188 -9.547 1 98.25 298 PHE A N 1
ATOM 2427 C CA . PHE A 1 298 ? 11.359 -32.031 -10.695 1 98.25 298 PHE A CA 1
ATOM 2428 C C . PHE A 1 298 ? 9.945 -32.5 -10.367 1 98.25 298 PHE A C 1
ATOM 2430 O O . PHE A 1 298 ? 9.711 -33.688 -10.203 1 98.25 298 PHE A O 1
ATOM 2437 N N . SER A 1 299 ? 8.977 -31.484 -10.344 1 97.06 299 SER A N 1
ATOM 2438 C CA . SER A 1 299 ? 7.574 -31.797 -10.094 1 97.06 299 SER A CA 1
ATOM 2439 C C . SER A 1 299 ? 6.652 -30.797 -10.789 1 97.06 299 SER A C 1
ATOM 2441 O O . SER A 1 299 ? 6.762 -29.594 -10.57 1 97.06 299 SER A O 1
ATOM 2443 N N . PHE A 1 300 ? 5.707 -31.297 -11.578 1 93.5 300 PHE A N 1
ATOM 2444 C CA . PHE A 1 300 ? 4.715 -30.438 -12.211 1 93.5 300 PHE A CA 1
ATOM 2445 C C . PHE A 1 300 ? 3.406 -30.469 -11.422 1 93.5 300 PHE A C 1
ATOM 2447 O O . PHE A 1 300 ? 2.328 -30.297 -12 1 93.5 300 PHE A O 1
ATOM 2454 N N . GLY A 1 301 ? 3.508 -30.766 -10.141 1 86.19 301 GLY A N 1
ATOM 2455 C CA . GLY A 1 301 ? 2.346 -30.703 -9.266 1 86.19 301 GLY A CA 1
ATOM 2456 C C . GLY A 1 301 ? 1.445 -31.906 -9.383 1 86.19 301 GLY A C 1
ATOM 2457 O O . GLY A 1 301 ? 1.828 -32.906 -9.984 1 86.19 301 GLY A O 1
ATOM 2458 N N . SER A 1 302 ? 0.24 -31.859 -8.797 1 77.38 302 SER A N 1
ATOM 2459 C CA . SER A 1 302 ? -0.645 -33 -8.688 1 77.38 302 SER A CA 1
ATOM 2460 C C . SER A 1 302 ? -1.614 -33.094 -9.859 1 77.38 302 SER A C 1
ATOM 2462 O O . SER A 1 302 ? -2.172 -34.156 -10.148 1 77.38 302 SER A O 1
ATOM 2464 N N . ASN A 1 303 ? -1.741 -32 -10.57 1 78.69 303 ASN A N 1
ATOM 2465 C CA . ASN A 1 303 ? -2.787 -31.953 -11.586 1 78.69 303 ASN A CA 1
ATOM 2466 C C . ASN A 1 303 ? -2.293 -32.5 -12.922 1 78.69 303 ASN A C 1
ATOM 2468 O O . ASN A 1 303 ? -3.068 -33.094 -13.688 1 78.69 303 ASN A O 1
ATOM 2472 N N . LEU A 1 304 ? -1.006 -32.375 -13.141 1 83.25 304 LEU A N 1
ATOM 2473 C CA . LEU A 1 304 ? -0.427 -32.812 -14.398 1 83.25 304 LEU A CA 1
ATOM 2474 C C . LEU A 1 304 ? 0.196 -34.219 -14.242 1 83.25 304 LEU A C 1
ATOM 2476 O O . LEU A 1 304 ? 0.962 -34.438 -13.305 1 83.25 304 LEU A O 1
ATOM 2480 N N . LYS A 1 305 ? -0.213 -35.062 -15.188 1 85.69 305 LYS A N 1
ATOM 2481 C CA . LYS A 1 305 ? 0.385 -36.375 -15.227 1 85.69 305 LYS A CA 1
ATOM 2482 C C . LYS A 1 305 ? 1.562 -36.438 -16.188 1 85.69 305 LYS A C 1
ATOM 2484 O O . LYS A 1 305 ? 1.37 -36.625 -17.406 1 85.69 305 LYS A O 1
ATOM 2489 N N . VAL A 1 306 ? 2.693 -36.406 -15.609 1 89 306 VAL A N 1
ATOM 2490 C CA . VAL A 1 306 ? 3.912 -36.281 -16.406 1 89 306 VAL A CA 1
ATOM 2491 C C . VAL A 1 306 ? 4.156 -37.562 -17.188 1 89 306 VAL A C 1
ATOM 2493 O O . VAL A 1 306 ? 4.809 -37.531 -18.234 1 89 306 VAL A O 1
ATOM 2496 N N . SER A 1 307 ? 3.557 -38.625 -16.75 1 87.44 307 SER A N 1
ATOM 2497 C CA . SER A 1 307 ? 3.746 -39.906 -17.391 1 87.44 307 SER A CA 1
ATOM 2498 C C . SER A 1 307 ? 3.027 -39.969 -18.734 1 87.44 307 SER A C 1
ATOM 2500 O O . SER A 1 307 ? 3.252 -40.875 -19.531 1 87.44 307 SER A O 1
ATOM 2502 N N . THR A 1 308 ? 2.227 -38.938 -18.969 1 87.88 308 THR A N 1
ATOM 2503 C CA . THR A 1 308 ? 1.48 -38.906 -20.219 1 87.88 308 THR A CA 1
ATOM 2504 C C . THR A 1 308 ? 2.236 -38.125 -21.281 1 87.88 308 THR A C 1
ATOM 2506 O O . THR A 1 308 ? 1.722 -37.906 -22.391 1 87.88 308 THR A O 1
ATOM 2509 N N . MET A 1 309 ? 3.412 -37.719 -20.969 1 89.94 309 MET A N 1
ATOM 2510 C CA . MET A 1 309 ? 4.238 -37.031 -21.953 1 89.94 309 MET A CA 1
ATOM 2511 C C . MET A 1 309 ? 4.625 -38 -23.078 1 89.94 309 MET A C 1
ATOM 2513 O O . MET A 1 309 ? 4.75 -39.188 -22.859 1 89.94 309 MET A O 1
ATOM 2517 N N . SER A 1 310 ? 4.852 -37.469 -24.281 1 91.56 310 SER A N 1
ATOM 2518 C CA . SER A 1 310 ? 5.293 -38.312 -25.391 1 91.56 310 SER A CA 1
ATOM 2519 C C . SER A 1 310 ? 6.684 -38.875 -25.141 1 91.56 310 SER A C 1
ATOM 2521 O O . SER A 1 310 ? 7.469 -38.281 -24.391 1 91.56 310 SER A O 1
ATOM 2523 N N . GLU A 1 311 ? 6.957 -39.938 -25.797 1 92.62 311 GLU A N 1
ATOM 2524 C CA . GLU A 1 311 ? 8.273 -40.562 -25.672 1 92.62 311 GLU A CA 1
ATOM 2525 C C . GLU A 1 311 ? 9.375 -39.594 -26.156 1 92.62 311 GLU A C 1
ATOM 2527 O O . GLU A 1 311 ? 10.461 -39.562 -25.578 1 92.62 311 GLU A O 1
ATOM 2532 N N . GLN A 1 312 ? 9.07 -38.938 -27.188 1 93.19 312 GLN A N 1
ATOM 2533 C CA . GLN A 1 312 ? 10.039 -37.969 -27.734 1 93.19 312 GLN A CA 1
ATOM 2534 C C . GLN A 1 312 ? 10.391 -36.906 -26.703 1 93.19 312 GLN A C 1
ATOM 2536 O O . GLN A 1 312 ? 11.57 -36.594 -26.516 1 93.19 312 GLN A O 1
ATOM 2541 N N . LYS A 1 313 ? 9.383 -36.375 -26.094 1 94.31 313 LYS A N 1
ATOM 2542 C CA . LYS A 1 313 ? 9.609 -35.312 -25.094 1 94.31 313 LYS A CA 1
ATOM 2543 C C . LYS A 1 313 ? 10.336 -35.875 -23.875 1 94.31 313 LYS A C 1
ATOM 2545 O O . LYS A 1 313 ? 11.258 -35.25 -23.359 1 94.31 313 LYS A O 1
ATOM 2550 N N . LEU A 1 314 ? 9.898 -37.031 -23.438 1 94.94 314 LEU A N 1
ATOM 2551 C CA . LEU A 1 314 ? 10.547 -37.688 -22.312 1 94.94 314 LEU A CA 1
ATOM 2552 C C . LEU A 1 314 ? 12.039 -37.875 -22.578 1 94.94 314 LEU A C 1
ATOM 2554 O O . LEU A 1 314 ? 12.867 -37.625 -21.688 1 94.94 314 LEU A O 1
ATOM 2558 N N . GLN A 1 315 ? 12.352 -38.219 -23.797 1 95.38 315 GLN A N 1
ATOM 2559 C CA . GLN A 1 315 ? 13.742 -38.469 -24.156 1 95.38 315 GLN A CA 1
ATOM 2560 C C . GLN A 1 315 ? 14.547 -37.156 -24.094 1 95.38 315 GLN A C 1
ATOM 2562 O O . GLN A 1 315 ? 15.727 -37.188 -23.75 1 95.38 315 GLN A O 1
ATOM 2567 N N . GLN A 1 316 ? 13.93 -36.062 -24.406 1 96.5 316 GLN A N 1
ATOM 2568 C CA . GLN A 1 316 ? 14.609 -34.781 -24.297 1 96.5 316 GLN A CA 1
ATOM 2569 C C . GLN A 1 316 ? 15.031 -34.5 -22.859 1 96.5 316 GLN A C 1
ATOM 2571 O O . GLN A 1 316 ? 16.141 -34.031 -22.609 1 96.5 316 GLN A O 1
ATOM 2576 N N . PHE A 1 317 ? 14.156 -34.75 -21.906 1 97.44 317 PHE A N 1
ATOM 2577 C CA . PHE A 1 317 ? 14.477 -34.562 -20.5 1 97.44 317 PHE A CA 1
ATOM 2578 C C . PHE A 1 317 ? 15.594 -35.5 -20.062 1 97.44 317 PHE A C 1
ATOM 2580 O O . PHE A 1 317 ? 16.578 -35.094 -19.469 1 97.44 317 PHE A O 1
ATOM 2587 N N . LEU A 1 318 ? 15.43 -36.812 -20.453 1 97.25 318 LEU A N 1
ATOM 2588 C CA . LEU A 1 318 ? 16.375 -37.812 -20.016 1 97.25 318 LEU A CA 1
ATOM 2589 C C . LEU A 1 318 ? 17.766 -37.562 -20.594 1 97.25 318 LEU A C 1
ATOM 2591 O O . LEU A 1 318 ? 18.766 -37.719 -19.891 1 97.25 318 LEU A O 1
ATOM 2595 N N . GLN A 1 319 ? 17.797 -37.125 -21.828 1 97.31 319 GLN A N 1
ATOM 2596 C CA . GLN A 1 319 ? 19.078 -36.812 -22.438 1 97.31 319 GLN A CA 1
ATOM 2597 C C . GLN A 1 319 ? 19.719 -35.594 -21.766 1 97.31 319 GLN A C 1
ATOM 2599 O O . GLN A 1 319 ? 20.938 -35.562 -21.578 1 97.31 319 GLN A O 1
ATOM 2604 N N . ALA A 1 320 ? 18.953 -34.625 -21.422 1 98.31 320 ALA A N 1
ATOM 2605 C CA . ALA A 1 320 ? 19.469 -33.469 -20.703 1 98.31 320 ALA A CA 1
ATOM 2606 C C . ALA A 1 320 ? 20.031 -33.844 -19.344 1 98.31 320 ALA A C 1
ATOM 2608 O O . ALA A 1 320 ? 21.094 -33.375 -18.938 1 98.31 320 ALA A O 1
ATOM 2609 N N . PHE A 1 321 ? 19.391 -34.781 -18.641 1 98.12 321 PHE A N 1
ATOM 2610 C CA . PHE A 1 321 ? 19.781 -35.188 -17.281 1 98.12 321 PHE A CA 1
ATOM 2611 C C . PHE A 1 321 ? 21.078 -35.969 -17.312 1 98.12 321 PHE A C 1
ATOM 2613 O O . PHE A 1 321 ? 21.828 -35.969 -16.328 1 98.12 321 PHE A O 1
ATOM 2620 N N . LYS A 1 322 ? 21.328 -36.562 -18.406 1 96.75 322 LYS A N 1
ATOM 2621 C CA . LYS A 1 322 ? 22.578 -37.281 -18.562 1 96.75 322 LYS A CA 1
ATOM 2622 C C . LYS A 1 322 ? 23.75 -36.344 -18.719 1 96.75 322 LYS A C 1
ATOM 2624 O O . LYS A 1 322 ? 24.906 -36.719 -18.484 1 96.75 322 LYS A O 1
ATOM 2629 N N . ARG A 1 323 ? 23.469 -35.188 -19.062 1 97.62 323 ARG A N 1
ATOM 2630 C CA . ARG A 1 323 ? 24.531 -34.25 -19.438 1 97.62 323 ARG A CA 1
ATOM 2631 C C . ARG A 1 323 ? 24.844 -33.281 -18.297 1 97.62 323 ARG A C 1
ATOM 2633 O O . ARG A 1 323 ? 25.594 -32.312 -18.484 1 97.62 323 ARG A O 1
ATOM 2640 N N . ILE A 1 324 ? 24.281 -33.438 -17.172 1 97.62 324 ILE A N 1
ATOM 2641 C CA . ILE A 1 324 ? 24.578 -32.594 -16 1 97.62 324 ILE A CA 1
ATOM 2642 C C . ILE A 1 324 ? 25.047 -33.5 -14.844 1 97.62 324 ILE A C 1
ATOM 2644 O O . ILE A 1 324 ? 24.672 -34.656 -14.766 1 97.62 324 ILE A O 1
ATOM 2648 N N . PRO A 1 325 ? 25.844 -32.938 -14.023 1 97.75 325 PRO A N 1
ATOM 2649 C CA . PRO A 1 325 ? 26.406 -33.781 -12.945 1 97.75 325 PRO A CA 1
ATOM 2650 C C . PRO A 1 325 ? 25.438 -33.969 -11.789 1 97.75 325 PRO A C 1
ATOM 2652 O O . PRO A 1 325 ? 25.641 -34.844 -10.945 1 97.75 325 PRO A O 1
ATOM 2655 N N . GLN A 1 326 ? 24.375 -33.156 -11.711 1 98.31 326 GLN A N 1
ATOM 2656 C CA . GLN A 1 326 ? 23.406 -33.25 -10.617 1 98.31 326 GLN A CA 1
ATOM 2657 C C . GLN A 1 326 ? 22.531 -34.5 -10.758 1 98.31 326 GLN A C 1
ATOM 2659 O O . GLN A 1 326 ? 22.328 -35 -11.867 1 98.31 326 GLN A O 1
ATOM 2664 N N . LYS A 1 327 ? 22.047 -35 -9.688 1 98.38 327 LYS A N 1
ATOM 2665 C CA . LYS A 1 327 ? 21 -36.031 -9.68 1 98.38 327 LYS A CA 1
ATOM 2666 C C . LYS A 1 327 ? 19.609 -35.375 -9.742 1 98.38 327 LYS A C 1
ATOM 2668 O O . LYS A 1 327 ? 19.469 -34.188 -9.578 1 98.38 327 LYS A O 1
ATOM 2673 N N . ILE A 1 328 ? 18.625 -36.25 -10.07 1 98.5 328 ILE A N 1
ATOM 2674 C CA . ILE A 1 328 ? 17.281 -35.719 -10.266 1 98.5 328 ILE A CA 1
ATOM 2675 C C . ILE A 1 328 ? 16.297 -36.5 -9.383 1 98.5 328 ILE A C 1
ATOM 2677 O O . ILE A 1 328 ? 16.266 -37.719 -9.383 1 98.5 328 ILE A O 1
ATOM 2681 N N . LEU A 1 329 ? 15.539 -35.781 -8.562 1 98.25 329 LEU A N 1
ATOM 2682 C CA . LEU A 1 329 ? 14.305 -36.281 -7.988 1 98.25 329 LEU A CA 1
ATOM 2683 C C . LEU A 1 329 ? 13.109 -35.938 -8.867 1 98.25 329 LEU A C 1
ATOM 2685 O O . LEU A 1 329 ? 12.805 -34.75 -9.07 1 98.25 329 LEU A O 1
ATOM 2689 N N . TRP A 1 330 ? 12.445 -36.969 -9.352 1 97.38 330 TRP A N 1
ATOM 2690 C CA . TRP A 1 330 ? 11.398 -36.719 -10.344 1 97.38 330 TRP A CA 1
ATOM 2691 C C . TRP A 1 330 ? 10.078 -37.312 -9.898 1 97.38 330 TRP A C 1
ATOM 2693 O O . TRP A 1 330 ? 9.953 -38.562 -9.797 1 97.38 330 TRP A O 1
ATOM 2703 N N . LYS A 1 331 ? 9.039 -36.469 -9.625 1 96.25 331 LYS A N 1
ATOM 2704 C CA . LYS A 1 331 ? 7.699 -37 -9.352 1 96.25 331 LYS A CA 1
ATOM 2705 C C . LYS A 1 331 ? 7.105 -37.656 -10.594 1 96.25 331 LYS A C 1
ATOM 2707 O O . LYS A 1 331 ? 6.895 -37 -11.617 1 96.25 331 LYS A O 1
ATOM 2712 N N . TRP A 1 332 ? 6.844 -38.906 -10.469 1 93.06 332 TRP A N 1
ATOM 2713 C CA . TRP A 1 332 ? 6.398 -39.75 -11.57 1 93.06 332 TRP A CA 1
ATOM 2714 C C . TRP A 1 332 ? 5.219 -40.625 -11.148 1 93.06 332 TRP A C 1
ATOM 2716 O O . TRP A 1 332 ? 5.309 -41.375 -10.164 1 93.06 332 TRP A O 1
ATOM 2726 N N . GLU A 1 333 ? 4.094 -40.531 -11.852 1 88.38 333 GLU A N 1
ATOM 2727 C CA . GLU A 1 333 ? 2.846 -41.125 -11.383 1 88.38 333 GLU A CA 1
ATOM 2728 C C . GLU A 1 333 ? 2.779 -42.625 -11.719 1 88.38 333 GLU A C 1
ATOM 2730 O O . GLU A 1 333 ? 2.086 -43.375 -11.055 1 88.38 333 GLU A O 1
ATOM 2735 N N . ASP A 1 334 ? 3.475 -43.031 -12.766 1 85.06 334 ASP A N 1
ATOM 2736 C CA . ASP A 1 334 ? 3.398 -44.406 -13.227 1 85.06 334 ASP A CA 1
ATOM 2737 C C . ASP A 1 334 ? 4.5 -45.25 -12.602 1 85.06 334 ASP A C 1
ATOM 2739 O O . ASP A 1 334 ? 5.461 -44.719 -12.039 1 85.06 334 ASP A O 1
ATOM 2743 N N . ASN A 1 335 ? 4.234 -46.5 -12.633 1 83.38 335 ASN A N 1
ATOM 2744 C CA . ASN A 1 335 ? 5.23 -47.438 -12.109 1 83.38 335 ASN A CA 1
ATOM 2745 C C . ASN A 1 335 ? 6.301 -47.75 -13.148 1 83.38 335 ASN A C 1
ATOM 2747 O O . ASN A 1 335 ? 7.336 -48.344 -12.828 1 83.38 335 ASN A O 1
ATOM 2751 N N . ARG A 1 336 ? 6.066 -47.375 -14.352 1 83.81 336 ARG A N 1
ATOM 2752 C CA . ARG A 1 336 ? 7.031 -47.656 -15.414 1 83.81 336 ARG A CA 1
ATOM 2753 C C . ARG A 1 336 ? 7.895 -46.438 -15.695 1 83.81 336 ARG A C 1
ATOM 2755 O O . ARG A 1 336 ? 7.375 -45.344 -15.977 1 83.81 336 ARG A O 1
ATOM 2762 N N . PHE A 1 337 ? 9.164 -46.5 -15.367 1 90.94 337 PHE A N 1
ATOM 2763 C CA . PHE A 1 337 ? 10.156 -45.5 -15.711 1 90.94 337 PHE A CA 1
ATOM 2764 C C . PHE A 1 337 ? 11.289 -46.125 -16.531 1 90.94 337 PHE A C 1
ATOM 2766 O O . PHE A 1 337 ? 11.688 -47.25 -16.297 1 90.94 337 PHE A O 1
ATOM 2773 N N . PRO A 1 338 ? 11.773 -45.406 -17.531 1 89.06 338 PRO A N 1
ATOM 2774 C CA . PRO A 1 338 ? 12.844 -45.969 -18.359 1 89.06 338 PRO A CA 1
ATOM 2775 C C . PRO A 1 338 ? 14.055 -46.406 -17.547 1 89.06 338 PRO A C 1
ATOM 2777 O O . PRO A 1 338 ? 14.398 -45.781 -16.547 1 89.06 338 PRO A O 1
ATOM 2780 N N . LYS A 1 339 ? 14.734 -47.438 -18 1 88.44 339 LYS A N 1
ATOM 2781 C CA . LYS A 1 339 ? 15.922 -47.969 -17.328 1 88.44 339 LYS A CA 1
ATOM 2782 C C . LYS A 1 339 ? 17.188 -47.25 -17.797 1 88.44 339 LYS A C 1
ATOM 2784 O O . LYS A 1 339 ? 17.188 -46.594 -18.859 1 88.44 339 LYS A O 1
ATOM 2789 N N . GLY A 1 340 ? 18.266 -47.281 -17.016 1 89.5 340 GLY A N 1
ATOM 2790 C CA . GLY A 1 340 ? 19.562 -46.75 -17.438 1 89.5 340 GLY A CA 1
ATOM 2791 C C . GLY A 1 340 ? 19.812 -45.344 -16.984 1 89.5 340 GLY A C 1
ATOM 2792 O O . GLY A 1 340 ? 20.719 -44.656 -17.484 1 89.5 340 GLY A O 1
ATOM 2793 N N . TYR A 1 341 ? 18.969 -44.875 -16.141 1 92.62 341 TYR A N 1
ATOM 2794 C CA . TYR A 1 341 ? 19.141 -43.531 -15.609 1 92.62 341 TYR A CA 1
ATOM 2795 C C . TYR A 1 341 ? 19.266 -43.531 -14.094 1 92.62 341 TYR A C 1
ATOM 2797 O O . TYR A 1 341 ? 18.359 -43.062 -13.391 1 92.62 341 TYR A O 1
ATOM 2805 N N . ASP A 1 342 ? 20.422 -43.906 -13.562 1 91.19 342 ASP A N 1
ATOM 2806 C CA . ASP A 1 342 ? 20.672 -44.125 -12.141 1 91.19 342 ASP A CA 1
ATOM 2807 C C . ASP A 1 342 ? 20.719 -42.812 -11.383 1 91.19 342 ASP A C 1
ATOM 2809 O O . ASP A 1 342 ? 20.594 -42.781 -10.156 1 91.19 342 ASP A O 1
ATOM 2813 N N . ASN A 1 343 ? 20.906 -41.781 -12.133 1 95.69 343 ASN A N 1
ATOM 2814 C CA . ASN A 1 343 ? 20.969 -40.469 -11.484 1 95.69 343 ASN A CA 1
ATOM 2815 C C . ASN A 1 343 ? 19.562 -39.906 -11.281 1 95.69 343 ASN A C 1
ATOM 2817 O O . ASN A 1 343 ? 19.422 -38.812 -10.734 1 95.69 343 ASN A O 1
ATOM 2821 N N . VAL A 1 344 ? 18.516 -40.625 -11.719 1 96.94 344 VAL A N 1
ATOM 2822 C CA . VAL A 1 344 ? 17.141 -40.188 -11.57 1 96.94 344 VAL A CA 1
ATOM 2823 C C . VAL A 1 344 ? 16.406 -41.062 -10.562 1 96.94 344 VAL A C 1
ATOM 2825 O O . VAL A 1 344 ? 16.391 -42.312 -10.711 1 96.94 344 VAL A O 1
ATOM 2828 N N . TYR A 1 345 ? 15.891 -40.469 -9.562 1 96.12 345 TYR A N 1
ATOM 2829 C CA . TYR A 1 345 ? 15.062 -41.156 -8.57 1 96.12 345 TYR A CA 1
ATOM 2830 C C . TYR A 1 345 ? 13.609 -40.719 -8.68 1 96.12 345 TYR A C 1
ATOM 2832 O O . TYR A 1 345 ? 13.305 -39.5 -8.594 1 96.12 345 TYR A O 1
ATOM 2840 N N . THR A 1 346 ? 12.633 -41.656 -8.844 1 95.31 346 THR A N 1
ATOM 2841 C CA . THR A 1 346 ? 11.234 -41.312 -9.062 1 95.31 346 THR A CA 1
ATOM 2842 C C . THR A 1 346 ? 10.375 -41.781 -7.891 1 95.31 346 THR A C 1
ATOM 2844 O O . THR A 1 346 ? 10.688 -42.781 -7.246 1 95.31 346 THR A O 1
ATOM 2847 N N . ARG A 1 347 ? 9.359 -40.938 -7.59 1 93.25 347 ARG A N 1
ATOM 2848 C CA . ARG A 1 347 ? 8.297 -41.25 -6.645 1 93.25 347 ARG A CA 1
ATOM 2849 C C . ARG A 1 347 ? 6.969 -40.656 -7.102 1 93.25 347 ARG A C 1
ATOM 2851 O O . ARG A 1 347 ? 6.945 -39.688 -7.871 1 93.25 347 ARG A O 1
ATOM 2858 N N . LYS A 1 348 ? 5.93 -41.375 -6.613 1 92.94 348 LYS A N 1
ATOM 2859 C CA . LYS A 1 348 ? 4.602 -40.844 -6.926 1 92.94 348 LYS A CA 1
ATOM 2860 C C . LYS A 1 348 ? 4.316 -39.562 -6.148 1 92.94 348 LYS A C 1
ATOM 2862 O O . LYS A 1 348 ? 3.496 -38.75 -6.566 1 92.94 348 LYS A O 1
ATOM 2867 N N . TRP A 1 349 ? 4.973 -39.5 -4.996 1 93.12 349 TRP A N 1
ATOM 2868 C CA . TRP A 1 349 ? 4.777 -38.312 -4.145 1 93.12 349 TRP A CA 1
ATOM 2869 C C . TRP A 1 349 ? 6.055 -38 -3.383 1 93.12 349 TRP A C 1
ATOM 2871 O O . TRP A 1 349 ? 6.797 -38.875 -2.977 1 93.12 349 TRP A O 1
ATOM 2881 N N . PHE A 1 350 ? 6.348 -36.688 -3.275 1 96.56 350 PHE A N 1
ATOM 2882 C CA . PHE A 1 350 ? 7.453 -36.188 -2.473 1 96.56 350 PHE A CA 1
ATOM 2883 C C . PHE A 1 350 ? 6.957 -35.156 -1.456 1 96.56 350 PHE A C 1
ATOM 2885 O O . PHE A 1 350 ? 6.031 -34.406 -1.739 1 96.56 350 PHE A O 1
ATOM 2892 N N . PRO A 1 351 ? 7.484 -35.156 -0.217 1 96.88 351 PRO A N 1
ATOM 2893 C CA . PRO A 1 351 ? 7.27 -34 0.645 1 96.88 351 PRO A CA 1
ATOM 2894 C C . PRO A 1 351 ? 7.984 -32.75 0.139 1 96.88 351 PRO A C 1
ATOM 2896 O O . PRO A 1 351 ? 9.094 -32.438 0.588 1 96.88 351 PRO A O 1
ATOM 2899 N N . GLN A 1 352 ? 7.363 -32.031 -0.681 1 97.12 352 GLN A N 1
ATOM 2900 C CA . GLN A 1 352 ? 7.973 -31.016 -1.514 1 97.12 352 GLN A CA 1
ATOM 2901 C C . GLN A 1 352 ? 8.734 -30 -0.665 1 97.12 352 GLN A C 1
ATOM 2903 O O . GLN A 1 352 ? 9.891 -29.688 -0.956 1 97.12 352 GLN A O 1
ATOM 2908 N N . LEU A 1 353 ? 8.062 -29.438 0.41 1 98.12 353 LEU A N 1
ATOM 2909 C CA . LEU A 1 353 ? 8.719 -28.438 1.241 1 98.12 353 LEU A CA 1
ATOM 2910 C C . LEU A 1 353 ? 9.992 -29 1.862 1 98.12 353 LEU A C 1
ATOM 2912 O O . LEU A 1 353 ? 11.039 -28.344 1.848 1 98.12 353 LEU A O 1
ATOM 2916 N N . ASP A 1 354 ? 9.906 -30.219 2.34 1 98.56 354 ASP A N 1
ATOM 2917 C CA . ASP A 1 354 ? 11.055 -30.875 2.977 1 98.56 354 ASP A CA 1
ATOM 2918 C C . ASP A 1 354 ? 12.188 -31.094 1.979 1 98.56 354 ASP A C 1
ATOM 2920 O O . ASP A 1 354 ? 13.359 -30.875 2.301 1 98.56 354 ASP A O 1
ATOM 2924 N N . VAL A 1 355 ? 11.828 -31.469 0.827 1 98.44 355 VAL A N 1
ATOM 2925 C CA . VAL A 1 355 ? 12.812 -31.719 -0.223 1 98.44 355 VAL A CA 1
ATOM 2926 C C . VAL A 1 355 ? 13.461 -30.406 -0.65 1 98.44 355 VAL A C 1
ATOM 2928 O O . VAL A 1 355 ? 14.688 -30.297 -0.696 1 98.44 355 VAL A O 1
ATOM 2931 N N . LEU A 1 356 ? 12.664 -29.406 -0.877 1 98.56 356 LEU A N 1
ATOM 2932 C CA . LEU A 1 356 ? 13.156 -28.125 -1.373 1 98.56 356 LEU A CA 1
ATOM 2933 C C . LEU A 1 356 ? 14.109 -27.484 -0.367 1 98.56 356 LEU A C 1
ATOM 2935 O O . LEU A 1 356 ? 15.109 -26.875 -0.752 1 98.56 356 LEU A O 1
ATOM 2939 N N . CYS A 1 357 ? 13.812 -27.609 0.89 1 98.5 357 CYS A N 1
ATOM 2940 C CA . CYS A 1 357 ? 14.602 -26.938 1.913 1 98.5 357 CYS A CA 1
ATOM 2941 C C . CYS A 1 357 ? 15.844 -27.734 2.27 1 98.5 357 CYS A C 1
ATOM 2943 O O . CYS A 1 357 ? 16.656 -27.297 3.084 1 98.5 357 CYS A O 1
ATOM 2945 N N . HIS A 1 358 ? 16.016 -28.938 1.68 1 98.38 358 HIS A N 1
ATOM 2946 C CA . HIS A 1 358 ? 17.219 -29.734 1.917 1 98.38 358 HIS A CA 1
ATOM 2947 C C . HIS A 1 358 ? 18.453 -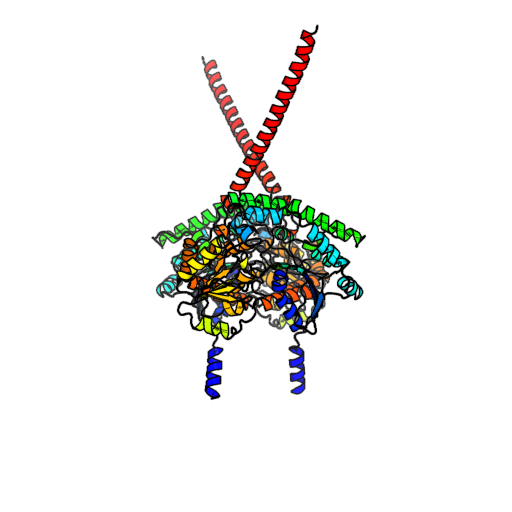29.062 1.321 1 98.38 358 HIS A C 1
ATOM 2949 O O . HIS A 1 358 ? 18.406 -28.562 0.194 1 98.38 358 HIS A O 1
ATOM 2955 N N . PRO A 1 359 ? 19.578 -29.047 2.012 1 97.25 359 PRO A N 1
ATOM 2956 C CA . PRO A 1 359 ? 20.766 -28.312 1.562 1 97.25 359 PRO A CA 1
ATOM 2957 C C . PRO A 1 359 ? 21.328 -28.859 0.252 1 97.25 359 PRO A C 1
ATOM 2959 O O . PRO A 1 359 ? 21.984 -28.125 -0.491 1 97.25 359 PRO A O 1
ATOM 2962 N N . LYS A 1 360 ? 21.062 -30.125 -0.079 1 98.31 360 LYS A N 1
ATOM 2963 C CA . LYS A 1 360 ? 21.625 -30.734 -1.274 1 98.31 360 LYS A CA 1
ATOM 2964 C C . LYS A 1 360 ? 20.766 -30.438 -2.506 1 98.31 360 LYS A C 1
ATOM 2966 O O . LYS A 1 360 ? 21.203 -30.672 -3.637 1 98.31 360 LYS A O 1
ATOM 2971 N N . VAL A 1 361 ? 19.578 -29.859 -2.324 1 98.75 361 VAL A N 1
ATOM 2972 C CA . VAL A 1 361 ? 18.766 -29.484 -3.467 1 98.75 361 VAL A CA 1
ATOM 2973 C C . VAL A 1 361 ? 19.219 -28.125 -3.992 1 98.75 361 VAL A C 1
ATOM 2975 O O . VAL A 1 361 ? 19.312 -27.156 -3.23 1 98.75 361 VAL A O 1
ATOM 2978 N N . VAL A 1 362 ? 19.438 -28.047 -5.309 1 98.69 362 VAL A N 1
ATOM 2979 C CA . VAL A 1 362 ? 20.094 -26.844 -5.809 1 98.69 362 VAL A CA 1
ATOM 2980 C C . VAL A 1 362 ? 19.219 -26.172 -6.855 1 98.69 362 VAL A C 1
ATOM 2982 O O . VAL A 1 362 ? 19.484 -25.031 -7.262 1 98.69 362 VAL A O 1
ATOM 2985 N N . ALA A 1 363 ? 18.141 -26.859 -7.246 1 98.81 363 ALA A N 1
ATOM 2986 C CA . ALA A 1 363 ? 17.203 -26.266 -8.211 1 98.81 363 ALA A CA 1
ATOM 2987 C C . ALA A 1 363 ? 15.859 -26.969 -8.188 1 98.81 363 ALA A C 1
ATOM 2989 O O . ALA A 1 363 ? 15.75 -28.078 -7.668 1 98.81 363 ALA A O 1
ATOM 2990 N N . PHE A 1 364 ? 14.867 -26.328 -8.719 1 98.81 364 PHE A N 1
ATOM 2991 C CA . PHE A 1 364 ? 13.492 -26.812 -8.734 1 98.81 364 PHE A CA 1
ATOM 2992 C C . PHE A 1 364 ? 12.867 -26.641 -10.117 1 98.81 364 PHE A C 1
ATOM 2994 O O . PHE A 1 364 ? 12.82 -25.531 -10.641 1 98.81 364 PHE A O 1
ATOM 3001 N N . ILE A 1 365 ? 12.469 -27.703 -10.742 1 98.62 365 ILE A N 1
ATOM 3002 C CA . ILE A 1 365 ? 11.68 -27.641 -11.969 1 98.62 365 ILE A CA 1
ATOM 3003 C C . ILE A 1 365 ? 10.195 -27.797 -11.641 1 98.62 365 ILE A C 1
ATOM 3005 O O . ILE A 1 365 ? 9.789 -28.828 -11.086 1 98.62 365 ILE A O 1
ATOM 3009 N N . SER A 1 366 ? 9.391 -26.812 -11.969 1 97.56 366 SER A N 1
ATOM 3010 C CA . SER A 1 366 ? 7.977 -26.828 -11.602 1 97.56 366 SER A CA 1
ATOM 3011 C C . SER A 1 366 ? 7.129 -26.109 -12.656 1 97.56 366 SER A C 1
ATOM 3013 O O . SER A 1 366 ? 7.664 -25.438 -13.539 1 97.56 366 SER A O 1
ATOM 3015 N N . HIS A 1 367 ? 5.855 -26.328 -12.594 1 95.12 367 HIS A N 1
ATOM 3016 C CA . HIS A 1 367 ? 4.945 -25.656 -13.516 1 95.12 367 HIS A CA 1
ATOM 3017 C C . HIS A 1 367 ? 4.738 -24.203 -13.117 1 95.12 367 HIS A C 1
ATOM 3019 O O . HIS A 1 367 ? 4.133 -23.438 -13.859 1 95.12 367 HIS A O 1
ATOM 3025 N N . GLY A 1 368 ? 5.211 -23.812 -11.945 1 94.5 368 GLY A N 1
ATOM 3026 C CA . GLY A 1 368 ? 5.227 -22.406 -11.586 1 94.5 368 GLY A CA 1
ATOM 3027 C C . GLY A 1 368 ? 3.949 -21.953 -10.906 1 94.5 368 GLY A C 1
ATOM 3028 O O . GLY A 1 368 ? 3.504 -20.812 -11.109 1 94.5 368 GLY A O 1
ATOM 3029 N N . GLY A 1 369 ? 3.318 -22.859 -10.133 1 94.75 369 GLY A N 1
ATOM 3030 C CA . GLY A 1 369 ? 2.219 -22.406 -9.289 1 94.75 369 GLY A CA 1
ATOM 3031 C C . GLY A 1 369 ? 2.664 -21.516 -8.156 1 94.75 369 GLY A C 1
ATOM 3032 O O . GLY A 1 369 ? 3.816 -21.562 -7.723 1 94.75 369 GLY A O 1
ATOM 3033 N N . MET A 1 370 ? 1.772 -20.75 -7.648 1 95.5 370 MET A N 1
ATOM 3034 C CA . MET A 1 370 ? 2.104 -19.75 -6.633 1 95.5 370 MET A CA 1
ATOM 3035 C C . MET A 1 370 ? 2.633 -20.422 -5.371 1 95.5 370 MET A C 1
ATOM 3037 O O . MET A 1 370 ? 3.559 -19.922 -4.734 1 95.5 370 MET A O 1
ATOM 3041 N N . LEU A 1 371 ? 2.061 -21.547 -4.953 1 96.25 371 LEU A N 1
ATOM 3042 C CA . LEU A 1 371 ? 2.518 -22.219 -3.746 1 96.25 371 LEU A CA 1
ATOM 3043 C C . LEU A 1 371 ? 3.936 -22.75 -3.924 1 96.25 371 LEU A C 1
ATOM 3045 O O . LEU A 1 371 ? 4.777 -22.594 -3.037 1 96.25 371 LEU A O 1
ATOM 3049 N N . SER A 1 372 ? 4.18 -23.312 -5.121 1 96.31 372 SER A N 1
ATOM 3050 C CA . SER A 1 372 ? 5.512 -23.828 -5.418 1 96.31 372 SER A CA 1
ATOM 3051 C C . SER A 1 372 ? 6.535 -22.703 -5.496 1 96.31 372 SER A C 1
ATOM 3053 O O . SER A 1 372 ? 7.645 -22.828 -4.973 1 96.31 372 SER A O 1
ATOM 3055 N N . LEU A 1 373 ? 6.145 -21.703 -6.145 1 96.56 373 LEU A N 1
ATOM 3056 C CA . LEU A 1 373 ? 7.012 -20.531 -6.246 1 96.56 373 LEU A CA 1
ATOM 3057 C C . LEU A 1 373 ? 7.375 -20 -4.863 1 96.56 373 LEU A C 1
ATOM 3059 O O . LEU A 1 373 ? 8.531 -19.688 -4.602 1 96.56 373 LEU A O 1
ATOM 3063 N N . SER A 1 374 ? 6.41 -19.891 -4.016 1 97.56 374 SER A N 1
ATOM 3064 C CA . SER A 1 374 ? 6.625 -19.406 -2.656 1 97.56 374 SER A CA 1
ATOM 3065 C C . SER A 1 374 ? 7.547 -20.328 -1.875 1 97.56 374 SER A C 1
ATOM 3067 O O . SER A 1 374 ? 8.422 -19.875 -1.134 1 97.56 374 SER A O 1
ATOM 3069 N N . GLU A 1 375 ? 7.363 -21.625 -2.053 1 98.12 375 GLU A N 1
ATOM 3070 C CA . GLU A 1 375 ? 8.219 -22.578 -1.37 1 98.12 375 GLU A CA 1
ATOM 3071 C C . GLU A 1 375 ? 9.656 -22.5 -1.872 1 98.12 375 GLU A C 1
ATOM 3073 O O . GLU A 1 375 ? 10.602 -22.625 -1.089 1 98.12 375 GLU A O 1
ATOM 3078 N N . ALA A 1 376 ? 9.773 -22.328 -3.164 1 98.38 376 ALA A N 1
ATOM 3079 C CA . ALA A 1 376 ? 11.109 -22.156 -3.73 1 98.38 376 ALA A CA 1
ATOM 3080 C C . ALA A 1 376 ? 11.797 -20.922 -3.148 1 98.38 376 ALA A C 1
ATOM 3082 O O . ALA A 1 376 ? 12.969 -20.969 -2.76 1 98.38 376 ALA A O 1
ATOM 3083 N N . ALA A 1 377 ? 11.086 -19.812 -3.086 1 98.06 377 ALA A N 1
ATOM 3084 C CA . ALA A 1 377 ? 11.617 -18.578 -2.51 1 98.06 377 ALA A CA 1
ATOM 3085 C C . ALA A 1 377 ? 11.938 -18.766 -1.028 1 98.06 377 ALA A C 1
ATOM 3087 O O . ALA A 1 377 ? 12.977 -18.312 -0.55 1 98.06 377 ALA A O 1
ATOM 3088 N N . HIS A 1 378 ? 11.031 -19.406 -0.345 1 98.44 378 HIS A N 1
ATOM 3089 C CA . HIS A 1 378 ? 11.188 -19.672 1.08 1 98.44 378 HIS A CA 1
ATOM 3090 C C . HIS A 1 378 ? 12.477 -20.438 1.359 1 98.44 378 HIS A C 1
ATOM 3092 O O . HIS A 1 378 ? 13.211 -20.109 2.293 1 98.44 378 HIS A O 1
ATOM 3098 N N . CYS A 1 379 ? 12.805 -21.391 0.525 1 98.62 379 CYS A N 1
ATOM 3099 C CA . CYS A 1 379 ? 13.953 -22.266 0.745 1 98.62 379 CYS A CA 1
ATOM 3100 C C . CYS A 1 379 ? 15.18 -21.75 -0.002 1 98.62 379 CYS A C 1
ATOM 3102 O O . CYS A 1 379 ? 16.266 -22.297 0.13 1 98.62 379 CYS A O 1
ATOM 3104 N N . GLY A 1 380 ? 15.023 -20.688 -0.783 1 98.44 380 GLY A N 1
ATOM 3105 C CA . GLY A 1 380 ? 16.141 -20.094 -1.51 1 98.44 380 GLY A CA 1
ATOM 3106 C C . GLY A 1 380 ? 16.656 -20.969 -2.635 1 98.44 380 GLY A C 1
ATOM 3107 O O . GLY A 1 380 ? 17.859 -21.156 -2.771 1 98.44 380 GLY A O 1
ATOM 3108 N N . LYS A 1 381 ? 15.719 -21.516 -3.424 1 98.81 381 LYS A N 1
ATOM 3109 C CA . LYS A 1 381 ? 16.109 -22.406 -4.508 1 98.81 381 LYS A CA 1
ATOM 3110 C C . LYS A 1 381 ? 15.75 -21.812 -5.867 1 98.81 381 LYS A C 1
ATOM 3112 O O . LYS A 1 381 ? 14.609 -21.422 -6.094 1 98.81 381 LYS A O 1
ATOM 3117 N N . PRO A 1 382 ? 16.734 -21.797 -6.801 1 98.69 382 PRO A N 1
ATOM 3118 C CA . PRO A 1 382 ? 16.391 -21.391 -8.164 1 98.69 382 PRO A CA 1
ATOM 3119 C C . PRO A 1 382 ? 15.336 -22.281 -8.797 1 98.69 382 PRO A C 1
ATOM 3121 O O . PRO A 1 382 ? 15.273 -23.484 -8.5 1 98.69 382 PRO A O 1
ATOM 3124 N N . MET A 1 383 ? 14.57 -21.688 -9.695 1 98.44 383 MET A N 1
ATOM 3125 C CA . MET A 1 383 ? 13.453 -22.438 -10.258 1 98.44 383 MET A CA 1
ATOM 3126 C C . MET A 1 383 ? 13.438 -22.344 -11.781 1 98.44 383 MET A C 1
ATOM 3128 O O . MET A 1 383 ? 13.695 -21.281 -12.344 1 98.44 383 MET A O 1
ATOM 3132 N N . LEU A 1 384 ? 13.242 -23.453 -12.438 1 98.75 384 LEU A N 1
ATOM 3133 C CA . LEU A 1 384 ? 12.805 -23.469 -13.828 1 98.75 384 LEU A CA 1
ATOM 3134 C C . LEU A 1 384 ? 11.289 -23.625 -13.922 1 98.75 384 LEU A C 1
ATOM 3136 O O . LEU A 1 384 ? 10.75 -24.688 -13.641 1 98.75 384 LEU A O 1
ATOM 3140 N N . ALA A 1 385 ? 10.656 -22.562 -14.289 1 97.56 385 ALA A N 1
ATOM 3141 C CA . ALA A 1 385 ? 9.203 -22.578 -14.422 1 97.56 385 ALA A CA 1
ATOM 3142 C C . ALA A 1 385 ? 8.789 -23.016 -15.828 1 97.56 385 ALA A C 1
ATOM 3144 O O . ALA A 1 385 ? 9.258 -22.453 -16.828 1 97.56 385 ALA A O 1
ATOM 3145 N N . VAL A 1 386 ? 7.941 -23.984 -15.898 1 95.12 386 VAL A N 1
ATOM 3146 C CA . VAL A 1 386 ? 7.324 -24.469 -17.125 1 95.12 386 VAL A CA 1
ATOM 3147 C C . VAL A 1 386 ? 5.805 -24.359 -17.031 1 95.12 386 VAL A C 1
ATOM 3149 O O . VAL A 1 386 ? 5.133 -25.312 -16.609 1 95.12 386 VAL A O 1
ATOM 3152 N N . PRO A 1 387 ? 5.246 -23.203 -17.469 1 92.38 387 PRO A N 1
ATOM 3153 C CA . PRO A 1 387 ? 3.816 -22.969 -17.25 1 92.38 387 PRO A CA 1
ATOM 3154 C C . PRO A 1 387 ? 2.938 -23.703 -18.266 1 92.38 387 PRO A C 1
ATOM 3156 O O . PRO A 1 387 ? 3.326 -23.859 -19.422 1 92.38 387 PRO A O 1
ATOM 3159 N N . PHE A 1 388 ? 1.73 -24.094 -17.828 1 88.06 388 PHE A N 1
ATOM 3160 C CA . PHE A 1 388 ? 0.794 -24.812 -18.672 1 88.06 388 PHE A CA 1
ATOM 3161 C C . PHE A 1 388 ? -0.542 -24.094 -18.75 1 88.06 388 PHE A C 1
ATOM 3163 O O . PHE A 1 388 ? -1.152 -24.016 -19.828 1 88.06 388 PHE A O 1
ATOM 3170 N N . PHE A 1 389 ? -1.021 -23.562 -17.656 1 84.56 389 PHE A N 1
ATOM 3171 C CA . PHE A 1 389 ? -2.338 -22.922 -17.656 1 84.56 389 PHE A CA 1
ATOM 3172 C C . PHE A 1 389 ? -2.467 -21.953 -16.484 1 84.56 389 PHE A C 1
ATOM 3174 O O . PHE A 1 389 ? -1.624 -21.938 -15.586 1 84.56 389 PHE A O 1
ATOM 3181 N N . GLY A 1 390 ? -3.443 -21.109 -16.547 1 86.19 390 GLY A N 1
ATOM 3182 C CA . GLY A 1 390 ? -3.828 -20.219 -15.461 1 86.19 390 GLY A CA 1
ATOM 3183 C C . GLY A 1 390 ? -2.793 -19.156 -15.156 1 86.19 390 GLY A C 1
ATOM 3184 O O . GLY A 1 390 ? -2.303 -18.484 -16.078 1 86.19 390 GLY A O 1
ATOM 3185 N N . ASP A 1 391 ? -2.557 -19.062 -13.867 1 89.5 391 ASP A N 1
ATOM 3186 C CA . ASP A 1 391 ? -1.678 -17.984 -13.414 1 89.5 391 ASP A CA 1
ATOM 3187 C C . ASP A 1 391 ? -0.21 -18.391 -13.547 1 89.5 391 ASP A C 1
ATOM 3189 O O . ASP A 1 391 ? 0.684 -17.594 -13.234 1 89.5 391 ASP A O 1
ATOM 3193 N N . GLN A 1 392 ? 0.031 -19.531 -14.047 1 92.38 392 GLN A N 1
ATOM 3194 C CA . GLN A 1 392 ? 1.394 -20.047 -14.117 1 92.38 392 GLN A CA 1
ATOM 3195 C C . GLN A 1 392 ? 2.264 -19.188 -15.023 1 92.38 392 GLN A C 1
ATOM 3197 O O . GLN A 1 392 ? 3.455 -19 -14.766 1 92.38 392 GLN A O 1
ATOM 3202 N N . PHE A 1 393 ? 1.631 -18.656 -16.047 1 90.69 393 PHE A N 1
ATOM 3203 C CA . PHE A 1 393 ? 2.383 -17.812 -16.969 1 90.69 393 PHE A CA 1
ATOM 3204 C C . PHE A 1 393 ? 2.828 -16.531 -16.297 1 90.69 393 PHE A C 1
ATOM 3206 O O . PHE A 1 393 ? 3.971 -16.094 -16.469 1 90.69 393 PHE A O 1
ATOM 3213 N N . THR A 1 394 ? 1.958 -15.93 -15.594 1 92 394 THR A N 1
ATOM 3214 C CA . THR A 1 394 ? 2.279 -14.703 -14.859 1 92 394 THR A CA 1
ATOM 3215 C C . THR A 1 394 ? 3.318 -14.984 -13.773 1 92 394 THR A C 1
ATOM 3217 O O . THR A 1 394 ? 4.25 -14.195 -13.586 1 92 394 THR A O 1
ATOM 3220 N N . ASN A 1 395 ? 3.172 -16.062 -13.078 1 95.25 395 ASN A N 1
ATOM 3221 C CA . ASN A 1 395 ? 4.133 -16.453 -12.047 1 95.25 395 ASN A CA 1
ATOM 3222 C C . ASN A 1 395 ? 5.52 -16.703 -12.641 1 95.25 395 ASN A C 1
ATOM 3224 O O . ASN A 1 395 ? 6.523 -16.281 -12.062 1 95.25 395 ASN A O 1
ATOM 3228 N N . ALA A 1 396 ? 5.484 -17.375 -13.766 1 95 396 ALA A N 1
ATOM 3229 C CA . ALA A 1 396 ? 6.75 -17.672 -14.438 1 95 396 ALA A CA 1
ATOM 3230 C C . ALA A 1 396 ? 7.469 -16.391 -14.836 1 95 396 ALA A C 1
ATOM 3232 O O . ALA A 1 396 ? 8.695 -16.281 -14.695 1 95 396 ALA A O 1
ATOM 3233 N N . ALA A 1 397 ? 6.719 -15.477 -15.297 1 93.44 397 ALA A N 1
ATOM 3234 C CA . ALA A 1 397 ? 7.301 -14.188 -15.648 1 93.44 397 ALA A CA 1
ATOM 3235 C C . ALA A 1 397 ? 7.906 -13.508 -14.422 1 93.44 397 ALA A C 1
ATOM 3237 O O . ALA A 1 397 ? 8.977 -12.898 -14.508 1 93.44 397 ALA A O 1
ATOM 3238 N N . ALA A 1 398 ? 7.262 -13.578 -13.344 1 93.94 398 ALA A N 1
ATOM 3239 C CA . ALA A 1 398 ? 7.754 -12.992 -12.102 1 93.94 398 ALA A CA 1
ATOM 3240 C C . ALA A 1 398 ? 9.062 -13.648 -11.672 1 93.94 398 ALA A C 1
ATOM 3242 O O . ALA A 1 398 ? 10 -12.961 -11.25 1 93.94 398 ALA A O 1
ATOM 3243 N N . ILE A 1 399 ? 9.141 -14.93 -11.789 1 95 399 ILE A N 1
ATOM 3244 C CA . ILE A 1 399 ? 10.32 -15.703 -11.422 1 95 399 ILE A CA 1
ATOM 3245 C C . ILE A 1 399 ? 11.531 -15.195 -12.195 1 95 399 ILE A C 1
ATOM 3247 O O . ILE A 1 399 ? 12.594 -14.953 -11.617 1 95 399 ILE A O 1
ATOM 3251 N N . THR A 1 400 ? 11.328 -15.039 -13.406 1 95.12 400 THR A N 1
ATOM 3252 C CA . THR A 1 400 ? 12.414 -14.562 -14.266 1 95.12 400 THR A CA 1
ATOM 3253 C C . THR A 1 400 ? 12.766 -13.117 -13.938 1 95.12 400 THR A C 1
ATOM 3255 O O . THR A 1 400 ? 13.945 -12.766 -13.836 1 95.12 400 THR A O 1
ATOM 3258 N N . HIS A 1 401 ? 11.797 -12.359 -13.68 1 93.12 401 HIS A N 1
ATOM 3259 C CA . HIS A 1 401 ? 11.992 -10.938 -13.453 1 93.12 401 HIS A CA 1
ATOM 3260 C C . HIS A 1 401 ? 12.781 -10.68 -12.172 1 93.12 401 HIS A C 1
ATOM 3262 O O . HIS A 1 401 ? 13.672 -9.828 -12.141 1 93.12 401 HIS A O 1
ATOM 3268 N N . ILE A 1 402 ? 12.5 -11.367 -11.133 1 93.56 402 ILE A N 1
ATOM 3269 C CA . ILE A 1 402 ? 13.109 -11.078 -9.844 1 93.56 402 ILE A CA 1
ATOM 3270 C C . ILE A 1 402 ? 14.453 -11.789 -9.734 1 93.56 402 ILE A C 1
ATOM 3272 O O . ILE A 1 402 ? 15.203 -11.57 -8.781 1 93.56 402 ILE A O 1
ATOM 3276 N N . GLY A 1 403 ? 14.719 -12.734 -10.68 1 95.31 403 GLY A N 1
ATOM 3277 C CA . GLY A 1 403 ? 16.016 -13.398 -10.727 1 95.31 403 GLY A CA 1
ATOM 3278 C C . GLY A 1 403 ? 16.047 -14.695 -9.945 1 95.31 403 GLY A C 1
ATOM 3279 O O . GLY A 1 403 ? 17.109 -15.156 -9.531 1 95.31 403 GLY A O 1
ATOM 3280 N N . LEU A 1 404 ? 14.867 -15.219 -9.719 1 97.31 404 LEU A N 1
ATOM 3281 C CA . LEU A 1 404 ? 14.805 -16.484 -8.977 1 97.31 404 LEU A CA 1
ATOM 3282 C C . LEU A 1 404 ? 15.039 -17.672 -9.906 1 97.31 404 LEU A C 1
ATOM 3284 O O . LEU A 1 404 ? 15.328 -18.766 -9.438 1 97.31 404 LEU A O 1
ATOM 3288 N N . GLY A 1 405 ? 14.898 -17.422 -11.172 1 97.88 405 GLY A N 1
ATOM 3289 C CA . GLY A 1 405 ? 15.086 -18.531 -12.086 1 97.88 405 GLY A CA 1
ATOM 3290 C C . GLY A 1 405 ? 14.797 -18.172 -13.531 1 97.88 405 GLY A C 1
ATOM 3291 O O . GLY A 1 405 ? 15.039 -17.047 -13.961 1 97.88 405 GLY A O 1
ATOM 3292 N N . LYS A 1 406 ? 14.398 -19.281 -14.258 1 97.69 406 LYS A N 1
ATOM 3293 C CA . LYS A 1 406 ? 14.148 -19.172 -15.688 1 97.69 406 LYS A CA 1
ATOM 3294 C C . LYS A 1 406 ? 12.789 -19.75 -16.062 1 97.69 406 LYS A C 1
ATOM 3296 O O . LYS A 1 406 ? 12.18 -20.469 -15.273 1 97.69 406 LYS A O 1
ATOM 3301 N N . THR A 1 407 ? 12.375 -19.344 -17.266 1 96.12 407 THR A N 1
ATOM 3302 C CA . THR A 1 407 ? 11.125 -19.875 -17.812 1 96.12 407 THR A CA 1
ATOM 3303 C C . THR A 1 407 ? 11.352 -20.484 -19.203 1 96.12 407 THR A C 1
ATOM 3305 O O . THR A 1 407 ? 12.047 -19.891 -20.031 1 96.12 407 THR A O 1
ATOM 3308 N N . ILE A 1 408 ? 10.836 -21.672 -19.406 1 94.94 408 ILE A N 1
ATOM 3309 C CA . ILE A 1 408 ? 10.789 -22.297 -20.734 1 94.94 408 ILE A CA 1
ATOM 3310 C C . ILE A 1 408 ? 9.391 -22.859 -20.984 1 94.94 408 ILE A C 1
ATOM 3312 O O . ILE A 1 408 ? 8.805 -23.5 -20.109 1 94.94 408 ILE A O 1
ATOM 3316 N N . LEU A 1 409 ? 8.852 -22.578 -22.094 1 90.25 409 LEU A N 1
ATOM 3317 C CA . LEU A 1 409 ? 7.574 -23.188 -22.453 1 90.25 409 LEU A CA 1
ATOM 3318 C C . LEU A 1 409 ? 7.75 -24.672 -22.766 1 90.25 409 LEU A C 1
ATOM 3320 O O . LEU A 1 409 ? 8.734 -25.078 -23.375 1 90.25 409 LEU A O 1
ATOM 3324 N N . PHE A 1 410 ? 6.824 -25.422 -22.344 1 91 410 PHE A N 1
ATOM 3325 C CA . PHE A 1 410 ? 6.93 -26.875 -22.438 1 91 410 PHE A CA 1
ATOM 3326 C C . PHE A 1 410 ? 7.184 -27.312 -23.859 1 91 410 PHE A C 1
ATOM 3328 O O . PHE A 1 410 ? 8.023 -28.188 -24.109 1 91 410 PHE A O 1
ATOM 3335 N N . GLU A 1 411 ? 6.512 -26.703 -24.766 1 87.75 411 GLU A N 1
ATOM 3336 C CA . GLU A 1 411 ? 6.613 -27.078 -26.172 1 87.75 411 GLU A CA 1
ATOM 3337 C C . GLU A 1 411 ? 8.016 -26.828 -26.703 1 87.75 411 GLU A C 1
ATOM 3339 O O . GLU A 1 411 ? 8.461 -27.5 -27.641 1 87.75 411 GLU A O 1
ATOM 3344 N N . ARG A 1 412 ? 8.727 -25.922 -26.094 1 90.44 412 ARG A N 1
ATOM 3345 C CA . ARG A 1 412 ? 10.031 -25.516 -26.609 1 90.44 412 ARG A CA 1
ATOM 3346 C C . ARG A 1 412 ? 11.156 -26.297 -25.938 1 90.44 412 ARG A C 1
ATOM 3348 O O . ARG A 1 412 ? 12.312 -26.219 -26.359 1 90.44 412 ARG A O 1
ATOM 3355 N N . ILE A 1 413 ? 10.883 -27.031 -24.953 1 94.38 413 ILE A N 1
ATOM 3356 C CA . ILE A 1 413 ? 11.914 -27.734 -24.203 1 94.38 413 ILE A CA 1
ATOM 3357 C C . ILE A 1 413 ? 12.57 -28.781 -25.094 1 94.38 413 ILE A C 1
ATOM 3359 O O . ILE A 1 413 ? 11.875 -29.609 -25.688 1 94.38 413 ILE A O 1
ATOM 3363 N N . ASN A 1 414 ? 13.75 -28.688 -25.281 1 96.12 414 ASN A N 1
ATOM 3364 C CA . ASN A 1 414 ? 14.617 -29.703 -25.875 1 96.12 414 ASN A CA 1
ATOM 3365 C C . ASN A 1 414 ? 15.875 -29.938 -25.047 1 96.12 414 ASN A C 1
ATOM 3367 O O . ASN A 1 414 ? 16.109 -29.234 -24.062 1 96.12 414 ASN A O 1
ATOM 3371 N N . THR A 1 415 ? 16.625 -30.906 -25.484 1 98.38 415 THR A N 1
ATOM 3372 C CA . THR A 1 415 ? 17.781 -31.312 -24.703 1 98.38 415 THR A CA 1
ATOM 3373 C C . THR A 1 415 ? 18.734 -30.141 -24.516 1 98.38 415 THR A C 1
ATOM 3375 O O . THR A 1 415 ? 19.172 -29.859 -23.391 1 98.38 415 THR A O 1
ATOM 3378 N N . GLU A 1 416 ? 18.984 -29.359 -25.516 1 98.31 416 GLU A N 1
ATOM 3379 C CA . GLU A 1 416 ? 20 -28.297 -25.5 1 98.31 416 GLU A CA 1
ATOM 3380 C C . GLU A 1 416 ? 19.578 -27.156 -24.578 1 98.31 416 GLU A C 1
ATOM 3382 O O . GLU A 1 416 ? 20.359 -26.703 -23.734 1 98.31 416 GLU A O 1
ATOM 3387 N N . ASN A 1 417 ? 18.391 -26.703 -24.75 1 97.88 417 ASN A N 1
ATOM 3388 C CA . ASN A 1 417 ? 18 -25.547 -23.953 1 97.88 417 ASN A CA 1
ATOM 3389 C C . ASN A 1 417 ? 17.734 -25.938 -22.5 1 97.88 417 ASN A C 1
ATOM 3391 O O . ASN A 1 417 ? 17.891 -25.109 -21.594 1 97.88 417 ASN A O 1
ATOM 3395 N N . LEU A 1 418 ? 17.281 -27.141 -22.281 1 98.56 418 LEU A N 1
ATOM 3396 C CA . LEU A 1 418 ? 17.109 -27.609 -20.906 1 98.56 418 LEU A CA 1
ATOM 3397 C C . LEU A 1 418 ? 18.469 -27.703 -20.203 1 98.56 418 LEU A C 1
ATOM 3399 O O . LEU A 1 418 ? 18.609 -27.266 -19.062 1 98.56 418 LEU A O 1
ATOM 3403 N N . VAL A 1 419 ? 19.484 -28.266 -20.906 1 98.69 419 VAL A N 1
ATOM 3404 C CA . VAL A 1 419 ? 20.828 -28.344 -20.344 1 98.69 419 VAL A CA 1
ATOM 3405 C C . VAL A 1 419 ? 21.328 -26.953 -20 1 98.69 419 VAL A C 1
ATOM 3407 O O . VAL A 1 419 ? 21.859 -26.719 -18.906 1 98.69 419 VAL A O 1
ATOM 3410 N N . ALA A 1 420 ? 21.156 -26.047 -20.922 1 98.62 420 ALA A N 1
ATOM 3411 C CA . ALA A 1 420 ? 21.594 -24.672 -20.719 1 98.62 420 ALA A CA 1
ATOM 3412 C C . ALA A 1 420 ? 20.906 -24.047 -19.5 1 98.62 420 ALA A C 1
ATOM 3414 O O . ALA A 1 420 ? 21.562 -23.375 -18.688 1 98.62 420 ALA A O 1
ATOM 3415 N N . ALA A 1 421 ? 19.609 -24.234 -19.391 1 98.56 421 ALA A N 1
ATOM 3416 C CA . ALA A 1 421 ? 18.844 -23.688 -18.281 1 98.56 421 ALA A CA 1
ATOM 3417 C C . ALA A 1 421 ? 19.312 -24.281 -16.938 1 98.56 421 ALA A C 1
ATOM 3419 O O . ALA A 1 421 ? 19.484 -23.547 -15.961 1 98.56 421 ALA A O 1
ATOM 3420 N N . LEU A 1 422 ? 19.516 -25.578 -16.922 1 98.69 422 LEU A N 1
ATOM 3421 C CA . LEU A 1 422 ? 19.906 -26.25 -15.688 1 98.69 422 LEU A CA 1
ATOM 3422 C C . LEU A 1 422 ? 21.297 -25.812 -15.258 1 98.69 422 LEU A C 1
ATOM 3424 O O . LEU A 1 422 ? 21.562 -25.656 -14.062 1 98.69 422 LEU A O 1
ATOM 3428 N N . LYS A 1 423 ? 22.141 -25.609 -16.188 1 98.5 423 LYS A N 1
ATOM 3429 C CA . LYS A 1 423 ? 23.484 -25.109 -15.883 1 98.5 423 LYS A CA 1
ATOM 3430 C C . LYS A 1 423 ? 23.422 -23.703 -15.273 1 98.5 423 LYS A C 1
ATOM 3432 O O . LYS A 1 423 ? 24.156 -23.391 -14.336 1 98.5 423 LYS A O 1
ATOM 3437 N N . GLU A 1 424 ? 22.609 -22.922 -15.812 1 98.31 424 GLU A N 1
ATOM 3438 C CA . GLU A 1 424 ? 22.453 -21.562 -15.289 1 98.31 424 GLU A CA 1
ATOM 3439 C C . GLU A 1 424 ? 21.859 -21.594 -13.875 1 98.31 424 GLU A C 1
ATOM 3441 O O . GLU A 1 424 ? 22.297 -20.828 -13.008 1 98.31 424 GLU A O 1
ATOM 3446 N N . LEU A 1 425 ? 20.859 -22.391 -13.648 1 98.62 425 LEU A N 1
ATOM 3447 C CA . LEU A 1 425 ? 20.203 -22.469 -12.352 1 98.62 425 LEU A CA 1
ATOM 3448 C C . LEU A 1 425 ? 21.172 -22.922 -11.273 1 98.62 425 LEU A C 1
ATOM 3450 O O . LEU A 1 425 ? 21.078 -22.5 -10.117 1 98.62 425 LEU A O 1
ATOM 3454 N N . THR A 1 426 ? 22.094 -23.797 -11.648 1 98.31 426 THR A N 1
ATOM 3455 C CA . THR A 1 426 ? 22.984 -24.391 -10.656 1 98.31 426 THR A CA 1
ATOM 3456 C C . THR A 1 426 ? 24.281 -23.594 -10.57 1 98.31 426 THR A C 1
ATOM 3458 O O . THR A 1 426 ? 25.188 -23.953 -9.805 1 98.31 426 THR A O 1
ATOM 3461 N N . ALA A 1 427 ? 24.391 -22.547 -11.352 1 98 427 ALA A N 1
ATOM 3462 C CA . ALA A 1 427 ? 25.562 -21.672 -11.289 1 98 427 ALA A CA 1
ATOM 3463 C C . ALA A 1 427 ? 25.578 -20.859 -10 1 98 427 ALA A C 1
ATOM 3465 O O . ALA A 1 427 ? 24.516 -20.578 -9.414 1 98 427 ALA A O 1
ATOM 3466 N N . PRO A 1 428 ? 26.719 -20.453 -9.562 1 97.69 428 PRO A N 1
ATOM 3467 C CA . PRO A 1 428 ? 26.844 -19.719 -8.305 1 97.69 428 PRO A CA 1
ATOM 3468 C C . PRO A 1 428 ? 26.031 -18.422 -8.289 1 97.69 428 PRO A C 1
ATOM 3470 O O . PRO A 1 428 ? 25.453 -18.062 -7.258 1 97.69 428 PRO A O 1
ATOM 3473 N N . GLU A 1 429 ? 26 -17.797 -9.375 1 97.44 429 GLU A N 1
ATOM 3474 C CA . GLU A 1 429 ? 25.297 -16.516 -9.445 1 97.44 429 GLU A CA 1
ATOM 3475 C C . GLU A 1 429 ? 23.797 -16.703 -9.156 1 97.44 429 GLU A C 1
ATOM 3477 O O . GLU A 1 429 ? 23.219 -15.961 -8.352 1 97.44 429 GLU A O 1
ATOM 3482 N N . MET A 1 430 ? 23.203 -17.672 -9.781 1 98.06 430 MET A N 1
ATOM 3483 C CA . MET A 1 430 ? 21.781 -17.922 -9.578 1 98.06 430 MET A CA 1
ATOM 3484 C C . MET A 1 430 ? 21.516 -18.422 -8.156 1 98.06 430 MET A C 1
ATOM 3486 O O . MET A 1 430 ? 20.5 -18.078 -7.559 1 98.06 430 MET A O 1
ATOM 3490 N N . GLN A 1 431 ? 22.422 -19.203 -7.656 1 98.38 431 GLN A N 1
ATOM 3491 C CA . GLN A 1 431 ? 22.297 -19.688 -6.281 1 98.38 431 GLN A CA 1
ATOM 3492 C C . GLN A 1 431 ? 22.312 -18.516 -5.293 1 98.38 431 GLN A C 1
ATOM 3494 O O . GLN A 1 431 ? 21.5 -18.469 -4.371 1 98.38 431 GLN A O 1
ATOM 3499 N N . GLU A 1 432 ? 23.172 -17.609 -5.52 1 97.75 432 GLU A N 1
ATOM 3500 C CA . GLU A 1 432 ? 23.281 -16.438 -4.66 1 97.75 432 GLU A CA 1
ATOM 3501 C C . GLU A 1 432 ? 22.031 -15.57 -4.746 1 97.75 432 GLU A C 1
ATOM 3503 O O . GLU A 1 432 ? 21.531 -15.086 -3.727 1 97.75 432 GLU A O 1
ATOM 3508 N N . ASN A 1 433 ? 21.531 -15.414 -5.926 1 96.94 433 ASN A N 1
ATOM 3509 C CA . ASN A 1 433 ? 20.312 -14.648 -6.105 1 96.94 433 ASN A CA 1
ATOM 3510 C C . ASN A 1 433 ? 19.141 -15.258 -5.336 1 96.94 433 ASN A C 1
ATOM 3512 O O . ASN A 1 433 ? 18.391 -14.547 -4.66 1 96.94 433 ASN A O 1
ATOM 3516 N N . ALA A 1 434 ? 19.016 -16.516 -5.453 1 98.25 434 ALA A N 1
ATOM 3517 C CA . ALA A 1 434 ? 17.938 -17.219 -4.766 1 98.25 434 ALA A CA 1
ATOM 3518 C C . ALA A 1 434 ? 18.062 -17.062 -3.252 1 98.25 434 ALA A C 1
ATOM 3520 O O . ALA A 1 434 ? 17.062 -16.875 -2.555 1 98.25 434 ALA A O 1
ATOM 3521 N N . ARG A 1 435 ? 19.25 -17.125 -2.779 1 97.56 435 ARG A N 1
ATOM 3522 C CA . ARG A 1 435 ? 19.484 -16.953 -1.35 1 97.56 435 ARG A CA 1
ATOM 3523 C C . ARG A 1 435 ? 19.109 -15.547 -0.898 1 97.56 435 ARG A C 1
ATOM 3525 O O . ARG A 1 435 ? 18.516 -15.375 0.168 1 97.56 435 ARG A O 1
ATOM 3532 N N . ASN A 1 436 ? 19.5 -14.602 -1.68 1 95.81 436 ASN A N 1
ATOM 3533 C CA . ASN A 1 436 ? 19.172 -13.219 -1.36 1 95.81 436 ASN A CA 1
ATOM 3534 C C . ASN A 1 436 ? 17.656 -13 -1.352 1 95.81 436 ASN A C 1
ATOM 3536 O O . ASN A 1 436 ? 17.141 -12.289 -0.491 1 95.81 436 ASN A O 1
ATOM 3540 N N . ILE A 1 437 ? 16.984 -13.586 -2.279 1 96.38 437 ILE A N 1
ATOM 3541 C CA . ILE A 1 437 ? 15.523 -13.484 -2.336 1 96.38 437 ILE A CA 1
ATOM 3542 C C . ILE A 1 437 ? 14.914 -14.141 -1.1 1 96.38 437 ILE A C 1
ATOM 3544 O O . ILE A 1 437 ? 13.984 -13.602 -0.497 1 96.38 437 ILE A O 1
ATOM 3548 N N . SER A 1 438 ? 15.43 -15.266 -0.729 1 97.69 438 SER A N 1
ATOM 3549 C CA . SER A 1 438 ? 14.961 -15.961 0.467 1 97.69 438 SER A CA 1
ATOM 3550 C C . SER A 1 438 ? 15.156 -15.109 1.715 1 97.69 438 SER A C 1
ATOM 3552 O O . SER A 1 438 ? 14.273 -15.039 2.568 1 97.69 438 SER A O 1
ATOM 3554 N N . LYS A 1 439 ? 16.297 -14.461 1.8 1 95.62 439 LYS A N 1
ATOM 3555 C CA . LYS A 1 439 ? 16.562 -13.578 2.93 1 95.62 439 LYS A CA 1
ATOM 3556 C C . LYS A 1 439 ? 15.516 -12.469 3.02 1 95.62 439 LYS A C 1
ATOM 3558 O O . LYS A 1 439 ? 14.992 -12.195 4.098 1 95.62 439 LYS A O 1
ATOM 3563 N N . ARG A 1 440 ? 15.211 -11.883 1.945 1 93.94 440 ARG A N 1
ATOM 3564 C CA . ARG A 1 440 ? 14.234 -10.805 1.917 1 93.94 440 ARG A CA 1
ATOM 3565 C C . ARG A 1 440 ? 12.828 -11.336 2.176 1 93.94 440 ARG A C 1
ATOM 3567 O O . ARG A 1 440 ? 12.008 -10.656 2.797 1 93.94 440 ARG A O 1
ATOM 3574 N N . TRP A 1 441 ? 12.586 -12.508 1.647 1 96.12 441 TRP A N 1
ATOM 3575 C CA . TRP A 1 441 ? 11.32 -13.195 1.883 1 96.12 441 TRP A CA 1
ATOM 3576 C C . TRP A 1 441 ? 11.078 -13.398 3.375 1 96.12 441 TRP A C 1
ATOM 3578 O O . TRP A 1 441 ? 9.969 -13.203 3.863 1 96.12 441 TRP A O 1
ATOM 3588 N N . HIS A 1 442 ? 12.086 -13.664 4.105 1 96.81 442 HIS A N 1
ATOM 3589 C CA . HIS A 1 442 ? 11.969 -14.016 5.516 1 96.81 442 HIS A CA 1
ATOM 3590 C C . HIS A 1 442 ? 12.062 -12.773 6.398 1 96.81 442 HIS A C 1
ATOM 3592 O O . HIS A 1 442 ? 11.664 -12.805 7.562 1 96.81 442 HIS A O 1
ATOM 3598 N N . ASP A 1 443 ? 12.68 -11.758 5.852 1 95.94 443 ASP A N 1
ATOM 3599 C CA . ASP A 1 443 ? 12.859 -10.547 6.648 1 95.94 443 ASP A CA 1
ATOM 3600 C C . ASP A 1 443 ? 11.594 -9.695 6.645 1 95.94 443 ASP A C 1
ATOM 3602 O O . ASP A 1 443 ? 11.469 -8.758 5.848 1 95.94 443 ASP A O 1
ATOM 3606 N N . ARG A 1 444 ? 10.695 -10.008 7.512 1 94.69 444 ARG A N 1
ATOM 3607 C CA . ARG A 1 444 ? 9.406 -9.352 7.715 1 94.69 444 ARG A CA 1
ATOM 3608 C C . ARG A 1 444 ? 9.281 -8.828 9.141 1 94.69 444 ARG A C 1
ATOM 3610 O O . ARG A 1 444 ? 9.859 -9.398 10.07 1 94.69 444 ARG A O 1
ATOM 3617 N N . PRO A 1 445 ? 8.523 -7.719 9.297 1 93.5 445 PRO A N 1
ATOM 3618 C CA . PRO A 1 445 ? 8.375 -7.195 10.656 1 93.5 445 PRO A CA 1
ATOM 3619 C C . PRO A 1 445 ? 7.73 -8.203 11.602 1 93.5 445 PRO A C 1
ATOM 3621 O O . PRO A 1 445 ? 8 -8.172 12.812 1 93.5 445 PRO A O 1
ATOM 3624 N N . GLN A 1 446 ? 6.855 -8.977 11.125 1 94.88 446 GLN A N 1
ATOM 3625 C CA . GLN A 1 446 ? 6.207 -10.086 11.82 1 94.88 446 GLN A CA 1
ATOM 3626 C C . GLN A 1 446 ? 5.965 -11.258 10.875 1 94.88 446 GLN A C 1
ATOM 3628 O O . GLN A 1 446 ? 5.988 -11.094 9.648 1 94.88 446 GLN A O 1
ATOM 3633 N N . SER A 1 447 ? 5.742 -12.422 11.5 1 96.31 447 SER A N 1
ATOM 3634 C CA . SER A 1 447 ? 5.461 -13.562 10.633 1 96.31 447 SER A CA 1
ATOM 3635 C C . SER A 1 447 ? 4.176 -13.352 9.844 1 96.31 447 SER A C 1
ATOM 3637 O O . SER A 1 447 ? 3.271 -12.648 10.297 1 96.31 447 SER A O 1
ATOM 3639 N N . VAL A 1 448 ? 4.18 -13.922 8.711 1 97.75 448 VAL A N 1
ATOM 3640 C CA . VAL A 1 448 ? 3.012 -13.781 7.848 1 97.75 448 VAL A CA 1
ATOM 3641 C C . VAL A 1 448 ? 1.771 -14.312 8.562 1 97.75 448 VAL A C 1
ATOM 3643 O O . VAL A 1 448 ? 0.691 -13.727 8.461 1 97.75 448 VAL A O 1
ATOM 3646 N N . MET A 1 449 ? 1.859 -15.383 9.312 1 98.25 449 MET A N 1
ATOM 3647 C CA . MET A 1 449 ? 0.744 -15.961 10.062 1 98.25 449 MET A CA 1
ATOM 3648 C C . MET A 1 449 ? 0.248 -15 11.133 1 98.25 449 MET A C 1
ATOM 3650 O O . MET A 1 449 ? -0.953 -14.742 11.234 1 98.25 449 MET A O 1
ATOM 3654 N N . ASP A 1 450 ? 1.165 -14.422 11.875 1 97.75 450 ASP A N 1
ATOM 3655 C CA . ASP A 1 450 ? 0.792 -13.477 12.93 1 97.75 450 ASP A CA 1
ATOM 3656 C C . ASP A 1 450 ? 0.117 -12.242 12.344 1 97.75 450 ASP A C 1
ATOM 3658 O O . ASP A 1 450 ? -0.831 -11.711 12.93 1 97.75 450 ASP A O 1
ATOM 3662 N N . SER A 1 451 ? 0.656 -11.812 11.25 1 97.88 451 SER A N 1
ATOM 3663 C CA . SER A 1 451 ? 0.054 -10.664 10.586 1 97.88 451 SER A CA 1
ATOM 3664 C C . SER A 1 451 ? -1.371 -10.969 10.133 1 97.88 451 SER A C 1
ATOM 3666 O O . SER A 1 451 ? -2.281 -10.164 10.352 1 97.88 451 SER A O 1
ATOM 3668 N N . ALA A 1 452 ? -1.556 -12.094 9.492 1 98.62 452 ALA A N 1
ATOM 3669 C CA . ALA A 1 452 ? -2.885 -12.5 9.039 1 98.62 452 ALA A CA 1
ATOM 3670 C C . ALA A 1 452 ? -3.855 -12.602 10.211 1 98.62 452 ALA A C 1
ATOM 3672 O O . ALA A 1 452 ? -5 -12.156 10.117 1 98.62 452 ALA A O 1
ATOM 3673 N N . ILE A 1 453 ? -3.436 -13.195 11.305 1 98.31 453 ILE A N 1
ATOM 3674 C CA . ILE A 1 453 ? -4.273 -13.344 12.492 1 98.31 453 ILE A CA 1
ATOM 3675 C C . ILE A 1 453 ? -4.617 -11.977 13.062 1 98.31 453 ILE A C 1
ATOM 3677 O O . ILE A 1 453 ? -5.773 -11.703 13.391 1 98.31 453 ILE A O 1
ATOM 3681 N N . TYR A 1 454 ? -3.633 -11.117 13.172 1 97.62 454 TYR A N 1
ATOM 3682 C CA . TYR A 1 454 ? -3.848 -9.781 13.711 1 97.62 454 TYR A CA 1
ATOM 3683 C C . TYR A 1 454 ? -4.957 -9.055 12.953 1 97.62 454 TYR A C 1
ATOM 3685 O O . TYR A 1 454 ? -5.891 -8.531 13.562 1 97.62 454 TYR A O 1
ATOM 3693 N N . TRP A 1 455 ? -4.844 -9.031 11.68 1 98.19 455 TRP A N 1
ATOM 3694 C CA . TRP A 1 455 ? -5.781 -8.266 10.875 1 98.19 455 TRP A CA 1
ATOM 3695 C C . TRP A 1 455 ? -7.152 -8.938 10.844 1 98.19 455 TRP A C 1
ATOM 3697 O O . TRP A 1 455 ? -8.18 -8.258 10.742 1 98.19 455 TRP A O 1
ATOM 3707 N N . THR A 1 456 ? -7.152 -10.281 10.898 1 98.62 456 THR A N 1
ATOM 3708 C CA . THR A 1 456 ? -8.43 -10.969 11.07 1 98.62 456 THR A CA 1
ATOM 3709 C C . THR A 1 456 ? -9.141 -10.484 12.328 1 98.62 456 THR A C 1
ATOM 3711 O O . THR A 1 456 ? -10.312 -10.109 12.281 1 98.62 456 THR A O 1
ATOM 3714 N N . GLU A 1 457 ? -8.461 -10.469 13.422 1 98.06 457 GLU A N 1
ATOM 3715 C CA . GLU A 1 457 ? -9.023 -10.039 14.695 1 98.06 457 GLU A CA 1
ATOM 3716 C C . GLU A 1 457 ? -9.383 -8.562 14.672 1 98.06 457 GLU A C 1
ATOM 3718 O O . GLU A 1 457 ? -10.359 -8.141 15.297 1 98.06 457 GLU A O 1
ATOM 3723 N N . TYR A 1 458 ? -8.539 -7.789 13.977 1 97.06 458 TYR A N 1
ATOM 3724 C CA . TYR A 1 458 ? -8.82 -6.367 13.82 1 97.06 458 TYR A CA 1
ATOM 3725 C C . TYR A 1 458 ? -10.195 -6.145 13.203 1 97.06 458 TYR A C 1
ATOM 3727 O O . TYR A 1 458 ? -11.008 -5.383 13.734 1 97.06 458 TYR A O 1
ATOM 3735 N N . VAL A 1 459 ? -10.484 -6.832 12.102 1 98 459 VAL A N 1
ATOM 3736 C CA . VAL A 1 459 ? -11.75 -6.676 11.398 1 98 459 VAL A CA 1
ATOM 3737 C C . VAL A 1 459 ? -12.891 -7.188 12.273 1 98 459 VAL A C 1
ATOM 3739 O O . VAL A 1 459 ? -13.961 -6.578 12.32 1 98 459 VAL A O 1
ATOM 3742 N N . ALA A 1 460 ? -12.664 -8.273 12.953 1 97.56 460 ALA A N 1
ATOM 3743 C CA . ALA A 1 460 ? -13.695 -8.852 13.812 1 97.56 460 ALA A CA 1
ATOM 3744 C C . ALA A 1 460 ? -14.023 -7.914 14.969 1 97.56 460 ALA A C 1
ATOM 3746 O O . ALA A 1 460 ? -15.195 -7.703 15.297 1 97.56 460 ALA A O 1
ATOM 3747 N N . ARG A 1 461 ? -13.031 -7.328 15.578 1 94.31 461 ARG A N 1
ATOM 3748 C CA . ARG A 1 461 ? -13.211 -6.52 16.781 1 94.31 461 ARG A CA 1
ATOM 3749 C C . ARG A 1 461 ? -13.828 -5.164 16.438 1 94.31 461 ARG A C 1
ATOM 3751 O O . ARG A 1 461 ? -14.648 -4.641 17.203 1 94.31 461 ARG A O 1
ATOM 3758 N N . HIS A 1 462 ? -13.414 -4.586 15.305 1 93.56 462 HIS A N 1
ATOM 3759 C CA . HIS A 1 462 ? -13.867 -3.24 14.969 1 93.56 462 HIS A CA 1
ATOM 3760 C C . HIS A 1 462 ? -15.031 -3.285 13.984 1 93.56 462 HIS A C 1
ATOM 3762 O O . HIS A 1 462 ? -15.672 -2.262 13.727 1 93.56 462 HIS A O 1
ATOM 3768 N N . ARG A 1 463 ? -15.297 -4.492 13.414 1 95 463 ARG A N 1
ATOM 3769 C CA . ARG A 1 463 ? -16.312 -4.703 12.391 1 95 463 ARG A CA 1
ATOM 3770 C C . ARG A 1 463 ? -16.094 -3.779 11.195 1 95 463 ARG A C 1
ATOM 3772 O O . ARG A 1 463 ? -17.047 -3.307 10.586 1 95 463 ARG A O 1
ATOM 3779 N N . THR A 1 464 ? -14.852 -3.377 11.023 1 94.38 464 THR A N 1
ATOM 3780 C CA . THR A 1 464 ? -14.383 -2.59 9.891 1 94.38 464 THR A CA 1
ATOM 3781 C C . THR A 1 464 ? -12.914 -2.873 9.602 1 94.38 464 THR A C 1
ATOM 3783 O O . THR A 1 464 ? -12.25 -3.562 10.375 1 94.38 464 THR A O 1
ATOM 3786 N N . GLY A 1 465 ? -12.484 -2.559 8.445 1 95.5 465 GLY A N 1
ATOM 3787 C CA . GLY A 1 465 ? -11.078 -2.598 8.102 1 95.5 465 GLY A CA 1
ATOM 3788 C C . GLY A 1 465 ? -10.445 -1.223 8.016 1 95.5 465 GLY A C 1
ATOM 3789 O O . GLY A 1 465 ? -11.039 -0.233 8.445 1 95.5 465 GLY A O 1
ATOM 3790 N N . PRO A 1 466 ? -9.18 -1.164 7.566 1 95.56 466 PRO A N 1
ATOM 3791 C CA . PRO A 1 466 ? -8.617 0.14 7.207 1 95.56 466 PRO A CA 1
ATOM 3792 C C . PRO A 1 466 ? -9.516 0.927 6.254 1 95.56 466 PRO A C 1
ATOM 3794 O O . PRO A 1 466 ? -10.383 0.347 5.598 1 95.56 466 PRO A O 1
ATOM 3797 N N . PRO A 1 467 ? -9.336 2.184 6.238 1 94.31 467 PRO A N 1
ATOM 3798 C CA . PRO A 1 467 ? -10.227 2.975 5.383 1 94.31 467 PRO A CA 1
ATOM 3799 C C . PRO A 1 467 ? -10.094 2.617 3.902 1 94.31 467 PRO A C 1
ATOM 3801 O O . PRO A 1 467 ? -9.008 2.234 3.451 1 94.31 467 PRO A O 1
ATOM 3804 N N . SER A 1 468 ? -11.211 2.744 3.18 1 95.38 468 SER A N 1
ATOM 3805 C CA . SER A 1 468 ? -11.234 2.551 1.732 1 95.38 468 SER A CA 1
ATOM 3806 C C . SER A 1 468 ? -10.57 3.717 1.01 1 95.38 468 SER A C 1
ATOM 3808 O O . SER A 1 468 ? -10.555 4.84 1.516 1 95.38 468 SER A O 1
ATOM 3810 N N . LEU A 1 469 ? -10.016 3.406 -0.146 1 96.38 469 LEU A N 1
ATOM 3811 C CA . LEU A 1 469 ? -9.594 4.492 -1.024 1 96.38 469 LEU A CA 1
ATOM 3812 C C . LEU A 1 469 ? -10.773 5.359 -1.434 1 96.38 469 LEU A C 1
ATOM 3814 O O . LEU A 1 469 ? -11.875 4.848 -1.661 1 96.38 469 LEU A O 1
ATOM 3818 N N . PRO A 1 470 ? -10.523 6.672 -1.536 1 94.19 470 PRO A N 1
ATOM 3819 C CA . PRO A 1 470 ? -11.609 7.531 -2.006 1 94.19 470 PRO A CA 1
ATOM 3820 C C . PRO A 1 470 ? -12.109 7.141 -3.395 1 94.19 470 PRO A C 1
ATOM 3822 O O . PRO A 1 470 ? -13.273 7.383 -3.727 1 94.19 470 PRO A O 1
ATOM 3825 N N . SER A 1 471 ? -11.297 6.508 -4.156 1 95.12 471 SER A N 1
ATOM 3826 C CA . SER A 1 471 ? -11.625 6.152 -5.535 1 95.12 471 SER A CA 1
ATOM 3827 C C . SER A 1 471 ? -12.586 4.973 -5.59 1 95.12 471 SER A C 1
ATOM 3829 O O . SER A 1 471 ? -13.148 4.668 -6.645 1 95.12 471 SER A O 1
ATOM 3831 N N . LYS A 1 472 ? -12.781 4.297 -4.527 1 93.25 472 LYS A N 1
ATOM 3832 C CA . LYS A 1 472 ? -13.555 3.059 -4.492 1 93.25 472 LYS A CA 1
ATOM 3833 C C . LYS A 1 472 ? -14.961 3.275 -5.043 1 93.25 472 LYS A C 1
ATOM 3835 O O . LYS A 1 472 ? -15.523 2.383 -5.676 1 93.25 472 LYS A O 1
ATOM 3840 N N . GLN A 1 473 ? -15.523 4.523 -4.84 1 88.88 473 GLN A N 1
ATOM 3841 C CA . GLN A 1 473 ? -16.906 4.773 -5.242 1 88.88 473 GLN A CA 1
ATOM 3842 C C . GLN A 1 473 ? -16.969 5.59 -6.531 1 88.88 473 GLN A C 1
ATOM 3844 O O . GLN A 1 473 ? -18.047 5.984 -6.973 1 88.88 473 GLN A O 1
ATOM 3849 N N . ASN A 1 474 ? -15.828 5.832 -7.113 1 91.12 474 ASN A N 1
ATOM 3850 C CA . ASN A 1 474 ? -15.805 6.629 -8.336 1 91.12 474 ASN A CA 1
ATOM 3851 C C . ASN A 1 474 ? -16.391 5.863 -9.516 1 91.12 474 ASN A C 1
ATOM 3853 O O . ASN A 1 474 ? -16.219 4.648 -9.625 1 91.12 474 ASN A O 1
ATOM 3857 N N . THR A 1 475 ? -17.062 6.586 -10.367 1 88.12 475 THR A N 1
ATOM 3858 C CA . THR A 1 475 ? -17.469 6.035 -11.664 1 88.12 475 THR A CA 1
ATOM 3859 C C . THR A 1 475 ? -16.312 6.078 -12.656 1 88.12 475 THR A C 1
ATOM 3861 O O . THR A 1 475 ? -15.297 6.73 -12.398 1 88.12 475 THR A O 1
ATOM 3864 N N . TRP A 1 476 ? -16.516 5.34 -13.742 1 84.31 476 TRP A N 1
ATOM 3865 C CA . TRP A 1 476 ? -15.492 5.375 -14.781 1 84.31 476 TRP A CA 1
ATOM 3866 C C . TRP A 1 476 ? -15.297 6.797 -15.305 1 84.31 476 TRP A C 1
ATOM 3868 O O . TRP A 1 476 ? -14.172 7.191 -15.625 1 84.31 476 TRP A O 1
ATOM 3878 N N . PHE A 1 477 ? -16.344 7.566 -15.344 1 87.69 477 PHE A N 1
ATOM 3879 C CA . PHE A 1 477 ? -16.312 8.938 -15.828 1 87.69 477 PHE A CA 1
ATOM 3880 C C . PHE A 1 477 ? -15.461 9.82 -14.922 1 87.69 477 PHE A C 1
ATOM 3882 O O . PHE A 1 477 ? -14.656 10.617 -15.414 1 87.69 477 PHE A O 1
ATOM 3889 N N . GLU A 1 478 ? -15.539 9.594 -13.68 1 88.62 478 GLU A N 1
ATOM 3890 C CA . GLU A 1 478 ? -14.758 10.367 -12.719 1 88.62 478 GLU A CA 1
ATOM 3891 C C . GLU A 1 478 ? -13.297 9.93 -12.719 1 88.62 478 GLU A C 1
ATOM 3893 O O . GLU A 1 478 ? -12.391 10.766 -12.695 1 88.62 478 GLU A O 1
ATOM 3898 N N . SER A 1 479 ? -13.125 8.703 -12.867 1 89.12 479 SER A N 1
ATOM 3899 C CA . SER A 1 479 ? -11.781 8.141 -12.734 1 89.12 479 SER A CA 1
ATOM 3900 C C . SER A 1 479 ? -10.914 8.492 -13.945 1 89.12 479 SER A C 1
ATOM 3902 O O . SER A 1 479 ? -9.695 8.594 -13.828 1 89.12 479 SER A O 1
ATOM 3904 N N . THR A 1 480 ? -11.5 8.75 -15.078 1 87.88 480 THR A N 1
ATOM 3905 C CA . THR A 1 480 ? -10.734 9.016 -16.297 1 87.88 480 THR A CA 1
ATOM 3906 C C . THR A 1 480 ? -10.461 10.508 -16.453 1 87.88 480 THR A C 1
ATOM 3908 O O . THR A 1 480 ? -9.727 10.922 -17.344 1 87.88 480 THR A O 1
ATOM 3911 N N . LEU A 1 481 ? -11.023 11.359 -15.625 1 92.94 481 LEU A N 1
ATOM 3912 C CA . LEU A 1 481 ? -10.836 12.805 -15.609 1 92.94 481 LEU A CA 1
ATOM 3913 C C . LEU A 1 481 ? -11.305 13.422 -16.922 1 92.94 481 LEU A C 1
ATOM 3915 O O . LEU A 1 481 ? -10.75 14.43 -17.375 1 92.94 481 LEU A O 1
ATOM 3919 N N . ILE A 1 482 ? -12.242 12.758 -17.562 1 91.19 482 ILE A N 1
ATOM 3920 C CA . ILE A 1 482 ? -12.75 13.273 -18.828 1 91.19 482 ILE A CA 1
ATOM 3921 C C . ILE A 1 482 ? -13.367 14.656 -18.609 1 91.19 482 ILE A C 1
ATOM 3923 O O . ILE A 1 482 ? -13.25 15.539 -19.453 1 91.19 482 ILE A O 1
ATOM 3927 N N . ASP A 1 483 ? -14.031 14.82 -17.5 1 92.94 483 ASP A N 1
ATOM 3928 C CA . ASP A 1 483 ? -14.609 16.109 -17.172 1 92.94 483 ASP A CA 1
ATOM 3929 C C . ASP A 1 483 ? -13.531 17.188 -17.094 1 92.94 483 ASP A C 1
ATOM 3931 O O . ASP A 1 483 ? -13.703 18.297 -17.625 1 92.94 483 ASP A O 1
ATOM 3935 N N . VAL A 1 484 ? -12.422 16.875 -16.484 1 94.88 484 VAL A N 1
ATOM 3936 C CA . VAL A 1 484 ? -11.32 17.812 -16.328 1 94.88 484 VAL A CA 1
ATOM 3937 C C . VAL A 1 484 ? -10.719 18.125 -17.703 1 94.88 484 VAL A C 1
ATOM 3939 O O . VAL A 1 484 ? -10.469 19.281 -18.031 1 94.88 484 VAL A O 1
ATOM 3942 N N . TYR A 1 485 ? -10.539 17.109 -18.531 1 93.38 485 TYR A N 1
ATOM 3943 C CA . TYR A 1 485 ? -9.953 17.297 -19.859 1 93.38 485 TYR A CA 1
ATOM 3944 C C . TYR A 1 485 ? -10.867 18.156 -20.734 1 93.38 485 TYR A C 1
ATOM 3946 O O . TYR A 1 485 ? -10.383 18.969 -21.531 1 93.38 485 TYR A O 1
ATOM 3954 N N . CYS A 1 486 ? -12.102 17.906 -20.609 1 94.38 486 CYS A N 1
ATOM 3955 C CA . CYS A 1 486 ? -13.039 18.719 -21.375 1 94.38 486 CYS A CA 1
ATOM 3956 C C . CYS A 1 486 ? -12.922 20.188 -21.016 1 94.38 486 CYS A C 1
ATOM 3958 O O . CYS A 1 486 ? -12.891 21.047 -21.906 1 94.38 486 CYS A O 1
ATOM 3960 N N . VAL A 1 487 ? -12.836 20.469 -19.766 1 95.88 487 VAL A N 1
ATOM 3961 C CA . VAL A 1 487 ? -12.703 21.844 -19.297 1 95.88 487 VAL A CA 1
ATOM 3962 C C . VAL A 1 487 ? -11.383 22.438 -19.797 1 95.88 487 VAL A C 1
ATOM 3964 O O . VAL A 1 487 ? -11.344 23.562 -20.281 1 95.88 487 VAL A O 1
ATOM 3967 N N . LEU A 1 488 ? -10.312 21.688 -19.719 1 94.69 488 LEU A N 1
ATOM 3968 C CA . LEU A 1 488 ? -9 22.172 -20.141 1 94.69 488 LEU A CA 1
ATOM 3969 C C . LEU A 1 488 ? -8.977 22.406 -21.656 1 94.69 488 LEU A C 1
ATOM 3971 O O . LEU A 1 488 ? -8.375 23.375 -22.125 1 94.69 488 LEU A O 1
ATOM 3975 N N . MET A 1 489 ? -9.602 21.531 -22.359 1 94.69 489 MET A N 1
ATOM 3976 C CA . MET A 1 489 ? -9.688 21.688 -23.812 1 94.69 489 MET A CA 1
ATOM 3977 C C . MET A 1 489 ? -10.484 22.938 -24.172 1 94.69 489 MET A C 1
ATOM 3979 O O . MET A 1 489 ? -10.102 23.688 -25.062 1 94.69 489 MET A O 1
ATOM 3983 N N . LEU A 1 490 ? -11.57 23.141 -23.5 1 95.44 490 LEU A N 1
ATOM 3984 C CA . LEU A 1 490 ? -12.367 24.344 -23.719 1 95.44 490 LEU A CA 1
ATOM 3985 C C . LEU A 1 490 ? -11.562 25.594 -23.438 1 95.44 490 LEU A C 1
ATOM 3987 O O . LEU A 1 490 ? -11.609 26.562 -24.188 1 95.44 490 LEU A O 1
ATOM 3991 N N . LEU A 1 491 ? -10.844 25.562 -22.344 1 94.38 491 LEU A N 1
ATOM 3992 C CA . LEU A 1 491 ? -9.992 26.688 -22 1 94.38 491 LEU A CA 1
ATOM 3993 C C . LEU A 1 491 ? -8.938 26.938 -23.078 1 94.38 491 LEU A C 1
ATOM 3995 O O . LEU A 1 491 ? -8.656 28.078 -23.422 1 94.38 491 LEU A O 1
ATOM 3999 N N . PHE A 1 492 ? -8.398 25.875 -23.547 1 93.94 492 PHE A N 1
ATOM 4000 C CA . PHE A 1 492 ? -7.395 25.953 -24.594 1 93.94 492 PHE A CA 1
ATOM 4001 C C . PHE A 1 492 ? -8 26.547 -25.875 1 93.94 492 PHE A C 1
ATOM 4003 O O . PHE A 1 492 ? -7.395 27.391 -26.516 1 93.94 492 PHE A O 1
ATOM 4010 N N . LEU A 1 493 ? -9.18 26.141 -26.188 1 95.44 493 LEU A N 1
ATOM 4011 C CA . LEU A 1 493 ? -9.859 26.641 -27.375 1 95.44 493 LEU A CA 1
ATOM 4012 C C . LEU A 1 493 ? -10.195 28.109 -27.219 1 95.44 493 LEU A C 1
ATOM 4014 O O . LEU A 1 493 ? -10.102 28.875 -28.188 1 95.44 493 LEU A O 1
ATOM 4018 N N . VAL A 1 494 ? -10.555 28.516 -26.109 1 95.69 494 VAL A N 1
ATOM 4019 C CA . VAL A 1 494 ? -10.859 29.906 -25.828 1 95.69 494 VAL A CA 1
ATOM 4020 C C . VAL A 1 494 ? -9.602 30.75 -25.984 1 95.69 494 VAL A C 1
ATOM 4022 O O . VAL A 1 494 ? -9.641 31.844 -26.562 1 95.69 494 VAL A O 1
ATOM 4025 N N . ILE A 1 495 ? -8.539 30.234 -25.469 1 94.75 495 ILE A N 1
ATOM 4026 C CA . ILE A 1 495 ? -7.27 30.953 -25.594 1 94.75 495 ILE A CA 1
ATOM 4027 C C . ILE A 1 495 ? -6.887 31.078 -27.062 1 94.75 495 ILE A C 1
ATOM 4029 O O . ILE A 1 495 ? -6.469 32.156 -27.5 1 94.75 495 ILE A O 1
ATOM 4033 N N . ILE A 1 496 ? -7.059 30.047 -27.797 1 95.19 496 ILE A N 1
ATOM 4034 C CA . ILE A 1 496 ? -6.758 30.078 -29.219 1 95.19 496 ILE A CA 1
ATOM 4035 C C . ILE A 1 496 ? -7.676 31.094 -29.922 1 95.19 496 ILE A C 1
ATOM 4037 O O . ILE A 1 496 ? -7.227 31.859 -30.766 1 95.19 496 ILE A O 1
ATOM 4041 N N . TRP A 1 497 ? -8.898 31.078 -29.562 1 95.44 497 TRP A N 1
ATOM 4042 C CA . TRP A 1 497 ? -9.867 32 -30.141 1 95.44 497 TRP A CA 1
ATOM 4043 C C . TRP A 1 497 ? -9.516 33.469 -29.812 1 95.44 497 TRP A C 1
ATOM 4045 O O . TRP A 1 497 ? -9.617 34.344 -30.672 1 95.44 497 TRP A O 1
ATOM 4055 N N . LEU A 1 498 ? -9.094 33.688 -28.641 1 95.94 498 LEU A N 1
ATOM 4056 C CA . LEU A 1 498 ? -8.695 35.031 -28.203 1 95.94 498 LEU A CA 1
ATOM 4057 C C . LEU A 1 498 ? -7.457 35.469 -28.969 1 95.94 498 LEU A C 1
ATOM 4059 O O . LEU A 1 498 ? -7.375 36.625 -29.391 1 95.94 498 LEU A O 1
ATOM 4063 N N . CYS A 1 499 ? -6.523 34.594 -29.078 1 95.12 499 CYS A N 1
ATOM 4064 C CA . CYS A 1 499 ? -5.324 34.906 -29.844 1 95.12 499 CYS A CA 1
ATOM 4065 C C . CYS A 1 499 ? -5.664 35.219 -31.297 1 95.12 499 CYS A C 1
ATOM 4067 O O . CYS A 1 499 ? -5.145 36.156 -31.875 1 95.12 499 CYS A O 1
ATOM 4069 N N . TYR A 1 500 ? -6.512 34.406 -31.859 1 94.94 500 TYR A N 1
ATOM 4070 C CA . TYR A 1 500 ? -6.957 34.625 -33.219 1 94.94 500 TYR A CA 1
ATOM 4071 C C . TYR A 1 500 ? -7.656 35.969 -33.375 1 94.94 500 TYR A C 1
ATOM 4073 O O . TYR A 1 500 ? -7.418 36.688 -34.344 1 94.94 500 TYR A O 1
ATOM 4081 N N . SER A 1 501 ? -8.453 36.344 -32.406 1 95 501 SER A N 1
ATOM 4082 C CA . SER A 1 501 ? -9.188 37.594 -32.438 1 95 501 SER A CA 1
ATOM 4083 C C . SER A 1 501 ? -8.234 38.781 -32.312 1 95 501 SER A C 1
ATOM 4085 O O . SER A 1 501 ? -8.422 39.812 -33 1 95 501 SER A O 1
ATOM 4087 N N . ILE A 1 502 ? -7.277 38.562 -31.484 1 95.69 502 ILE A N 1
ATOM 4088 C CA . ILE A 1 502 ? -6.293 39.625 -31.297 1 95.69 502 ILE A CA 1
ATOM 4089 C C . ILE A 1 502 ? -5.508 39.844 -32.594 1 95.69 502 ILE A C 1
ATOM 4091 O O . ILE A 1 502 ? -5.312 40.969 -33.031 1 95.69 502 ILE A O 1
ATOM 4095 N N . VAL A 1 503 ? -5.117 38.781 -33.219 1 94.75 503 VAL A N 1
ATOM 4096 C CA . VAL A 1 503 ? -4.375 38.875 -34.469 1 94.75 503 VAL A CA 1
ATOM 4097 C C . VAL A 1 503 ? -5.25 39.469 -35.562 1 94.75 503 VAL A C 1
ATOM 4099 O O . VAL A 1 503 ? -4.773 40.281 -36.344 1 94.75 503 VAL A O 1
ATOM 4102 N N . ARG A 1 504 ? -6.496 39.156 -35.562 1 94.5 504 ARG A N 1
ATOM 4103 C CA . ARG A 1 504 ? -7.438 39.688 -36.531 1 94.5 504 ARG A CA 1
ATOM 4104 C C . ARG A 1 504 ? -7.625 41.188 -36.344 1 94.5 504 ARG A C 1
ATOM 4106 O O . ARG A 1 504 ? -7.684 41.969 -37.312 1 94.5 504 ARG A O 1
ATOM 4113 N N . ILE A 1 505 ? -7.668 41.594 -35.156 1 94.5 505 ILE A N 1
ATOM 4114 C CA . ILE A 1 505 ? -7.824 43 -34.812 1 94.5 505 ILE A CA 1
ATOM 4115 C C . ILE A 1 505 ? -6.566 43.75 -35.219 1 94.5 505 ILE A C 1
ATOM 4117 O O . ILE A 1 505 ? -6.652 44.844 -35.812 1 94.5 505 ILE A O 1
ATOM 4121 N N . ILE A 1 506 ? -5.477 43.156 -34.969 1 93.94 506 ILE A N 1
ATOM 4122 C CA . ILE A 1 506 ? -4.211 43.781 -35.344 1 93.94 506 ILE A CA 1
ATOM 4123 C C . ILE A 1 506 ? -4.121 43.875 -36.844 1 93.94 506 ILE A C 1
ATOM 4125 O O . ILE A 1 506 ? -3.723 44.938 -37.375 1 93.94 506 ILE A O 1
ATOM 4129 N N . LYS A 1 507 ? -4.547 42.875 -37.562 1 93.56 507 LYS A N 1
ATOM 4130 C CA . LYS A 1 507 ? -4.543 42.906 -39.031 1 93.56 507 LYS A CA 1
ATOM 4131 C C . LYS A 1 507 ? -5.48 43.969 -39.562 1 93.56 507 LYS A C 1
ATOM 4133 O O . LYS A 1 507 ? -5.125 44.688 -40.5 1 93.56 507 LYS A O 1
ATOM 4138 N N . MET A 1 508 ? -6.625 44.125 -39 1 93.56 508 MET A N 1
ATOM 4139 C CA . MET A 1 508 ? -7.598 45.125 -39.406 1 93.56 508 MET A CA 1
ATOM 4140 C C . MET A 1 508 ? -7.062 46.531 -39.156 1 93.56 508 MET A C 1
ATOM 4142 O O . MET A 1 508 ? -7.254 47.438 -40 1 93.56 508 MET A O 1
ATOM 4146 N N . PHE A 1 509 ? -6.344 46.594 -38.094 1 92.56 509 PHE A N 1
ATOM 4147 C CA . PHE A 1 509 ? -5.766 47.906 -37.75 1 92.56 509 PHE A CA 1
ATOM 4148 C C . PHE A 1 509 ? -4.648 48.281 -38.719 1 92.56 509 PHE A C 1
ATOM 4150 O O . PHE A 1 509 ? -4.566 49.406 -39.156 1 92.56 509 PHE A O 1
ATOM 4157 N N . ILE A 1 510 ? -3.887 47.281 -39.062 1 92.38 510 ILE A N 1
ATOM 4158 C CA . ILE A 1 510 ? -2.781 47.5 -40 1 92.38 510 ILE A CA 1
ATOM 4159 C C . ILE A 1 510 ? -3.326 47.875 -41.375 1 92.38 510 ILE A C 1
ATOM 4161 O O . ILE A 1 510 ? -2.838 48.781 -42.031 1 92.38 510 ILE A O 1
ATOM 4165 N N . ILE A 1 511 ? -4.379 47.25 -41.781 1 92.75 511 ILE A N 1
ATOM 4166 C CA . ILE A 1 511 ? -4.992 47.5 -43.094 1 92.75 511 ILE A CA 1
ATOM 4167 C C . ILE A 1 511 ? -5.605 48.906 -43.125 1 92.75 511 ILE A C 1
ATOM 4169 O O . ILE A 1 511 ? -5.449 49.625 -44.094 1 92.75 511 ILE A O 1
ATOM 4173 N N . LYS A 1 512 ? -6.18 49.281 -42.031 1 91.38 512 LYS A N 1
ATOM 4174 C CA . LYS A 1 512 ? -6.777 50.625 -41.938 1 91.38 512 LYS A CA 1
ATOM 4175 C C . LYS A 1 512 ? -5.703 51.688 -41.938 1 91.38 512 LYS A C 1
ATOM 4177 O O . LYS A 1 512 ? -5.863 52.719 -42.594 1 91.38 512 LYS A O 1
ATOM 4182 N N . LEU A 1 513 ? -4.621 51.406 -41.344 1 91.12 513 LEU A N 1
ATOM 4183 C CA . LEU A 1 513 ? -3.518 52.375 -41.312 1 91.12 513 LEU A CA 1
ATOM 4184 C C . LEU A 1 513 ? -2.875 52.531 -42.688 1 91.12 513 LEU A C 1
ATOM 4186 O O . LEU A 1 513 ? -2.572 53.625 -43.094 1 91.12 513 LEU A O 1
ATOM 4190 N N . LEU A 1 514 ? -2.762 51.469 -43.344 1 90.56 514 LEU A N 1
ATOM 4191 C CA . LEU A 1 514 ? -2.18 51.469 -44.688 1 90.56 514 LEU A CA 1
ATOM 4192 C C . LEU A 1 514 ? -3.113 52.188 -45.688 1 90.56 514 LEU A C 1
ATOM 4194 O O . LEU A 1 514 ? -2.66 52.906 -46.562 1 90.56 514 LEU A O 1
ATOM 4198 N N . SER A 1 515 ? -4.391 52.031 -45.5 1 90.56 515 SER A N 1
ATOM 4199 C CA . SER A 1 515 ? -5.367 52.688 -46.375 1 90.56 515 SER A CA 1
ATOM 4200 C C . SER A 1 515 ? -5.383 54.188 -46.125 1 90.56 515 SER A C 1
ATOM 4202 O O . SER A 1 515 ? -5.516 54.969 -47.094 1 90.56 515 SER A O 1
ATOM 4204 N N . LEU A 1 516 ? -5.086 54.562 -44.969 1 88.12 516 LEU A N 1
ATOM 4205 C CA . LEU A 1 516 ? -5.043 56 -44.656 1 88.12 516 LEU A CA 1
ATOM 4206 C C . LEU A 1 516 ? -3.789 56.656 -45.25 1 88.12 516 LEU A C 1
ATOM 4208 O O . LEU A 1 516 ? -3.84 57.781 -45.719 1 88.12 516 LEU A O 1
ATOM 4212 N N . ILE A 1 517 ? -2.756 55.969 -45.344 1 86.5 517 ILE A N 1
ATOM 4213 C CA . ILE A 1 517 ? -1.5 56.469 -45.875 1 86.5 517 ILE A CA 1
ATOM 4214 C C . ILE A 1 517 ? -1.591 56.594 -47.406 1 86.5 517 ILE A C 1
ATOM 4216 O O . ILE A 1 517 ? -1.148 57.562 -48 1 86.5 517 ILE A O 1
ATOM 4220 N N . PHE A 1 518 ? -2.236 55.625 -47.969 1 85 518 PHE A N 1
ATOM 4221 C CA . PHE A 1 518 ? -2.344 55.594 -49.438 1 85 518 PHE A CA 1
ATOM 4222 C C . PHE A 1 518 ? -3.359 56.625 -49.906 1 85 518 PHE A C 1
ATOM 4224 O O . PHE A 1 518 ? -3.176 57.25 -50.969 1 85 518 PHE A O 1
ATOM 4231 N N . VAL A 1 519 ? -4.348 56.906 -49.219 1 78.06 519 VAL A N 1
ATOM 4232 C CA . VAL A 1 519 ? -5.328 57.938 -49.594 1 78.06 519 VAL A CA 1
ATOM 4233 C C . VAL A 1 519 ? -4.723 59.312 -49.406 1 78.06 519 VAL A C 1
ATOM 4235 O O . VAL A 1 519 ? -4.941 60.219 -50.219 1 78.06 519 VAL A O 1
ATOM 4238 N N . ARG A 1 520 ? -3.977 59.531 -48.531 1 72.56 520 ARG A N 1
ATOM 4239 C CA . ARG A 1 520 ? -3.311 60.844 -48.344 1 72.56 520 ARG A CA 1
ATOM 4240 C C . ARG A 1 520 ? -2.301 61.094 -49.438 1 72.56 520 ARG A C 1
ATOM 4242 O O . ARG A 1 520 ? -2.102 62.25 -49.844 1 72.56 520 ARG A O 1
ATOM 4249 N N . LYS A 1 521 ? -1.779 60.219 -49.938 1 70.81 521 LYS A N 1
ATOM 4250 C CA . LYS A 1 521 ? -0.846 60.406 -51.031 1 70.81 521 LYS A CA 1
ATOM 4251 C C . LYS A 1 521 ? -1.585 60.75 -52.344 1 70.81 521 LYS A C 1
ATOM 4253 O O . LYS A 1 521 ? -1.111 61.562 -53.125 1 70.81 521 LYS A O 1
ATOM 4258 N N . PHE A 1 522 ? -2.746 60.281 -52.562 1 65.88 522 PHE A N 1
ATOM 4259 C CA . PHE A 1 522 ? -3.473 60.594 -53.781 1 65.88 522 PHE A CA 1
ATOM 4260 C C . PHE A 1 522 ? -4.098 62 -53.656 1 65.88 522 PHE A C 1
ATOM 4262 O O . PHE A 1 522 ? -4.5 62.562 -54.688 1 65.88 522 PHE A O 1
ATOM 4269 N N . LYS A 1 523 ? -4.34 62.312 -52.562 1 60.88 523 LYS A N 1
ATOM 4270 C CA . LYS A 1 523 ? -4.906 63.656 -52.469 1 60.88 523 LYS A CA 1
ATOM 4271 C C . LYS A 1 523 ? -3.818 64.75 -52.625 1 60.88 523 LYS A C 1
ATOM 4273 O O . LYS A 1 523 ? -4.117 65.875 -52.875 1 60.88 523 LYS A O 1
ATOM 4278 N N . ILE A 1 524 ? -2.711 64.625 -52.375 1 63.81 524 ILE A N 1
ATOM 4279 C CA . ILE A 1 524 ? -1.645 65.562 -52.562 1 63.81 524 ILE A CA 1
ATOM 4280 C C . ILE A 1 524 ? -1.158 65.562 -54 1 63.81 524 ILE A C 1
ATOM 4282 O O . ILE A 1 524 ? -0.543 66.5 -54.5 1 63.81 524 ILE A O 1
ATOM 4286 N N . GLN A 1 525 ? -1.412 64.625 -54.844 1 48.78 525 GLN A N 1
ATOM 4287 C CA . GLN A 1 525 ? -1.165 64.875 -56.25 1 48.78 525 GLN A CA 1
ATOM 4288 C C . GLN A 1 525 ? -2.363 65.5 -56.938 1 48.78 525 GLN A C 1
ATOM 4290 O O . GLN A 1 525 ? -2.199 66.375 -57.812 1 48.78 525 GLN A O 1
ATOM 4295 N N . MET B 1 1 ? 28.562 -28.516 33.031 1 42.19 1 MET B N 1
ATOM 4296 C CA . MET B 1 1 ? 27.75 -28.641 31.812 1 42.19 1 MET B CA 1
ATOM 4297 C C . MET B 1 1 ? 26.672 -27.562 31.75 1 42.19 1 MET B C 1
ATOM 4299 O O . MET B 1 1 ? 26.203 -27.203 30.672 1 42.19 1 MET B O 1
ATOM 4303 N N . HIS B 1 2 ? 26.328 -27.016 32.969 1 48.69 2 HIS B N 1
ATOM 4304 C CA . HIS B 1 2 ? 25.266 -26.016 32.969 1 48.69 2 HIS B CA 1
ATOM 4305 C C . HIS B 1 2 ? 25.797 -24.625 32.625 1 48.69 2 HIS B C 1
ATOM 4307 O O . HIS B 1 2 ? 25.031 -23.719 32.312 1 48.69 2 HIS B O 1
ATOM 4313 N N . LYS B 1 3 ? 27.062 -24.312 33 1 55.09 3 LYS B N 1
ATOM 4314 C CA . LYS B 1 3 ? 27.641 -22.984 32.75 1 55.09 3 LYS B CA 1
ATOM 4315 C C . LYS B 1 3 ? 27.844 -22.734 31.266 1 55.09 3 LYS B C 1
ATOM 4317 O O . LYS B 1 3 ? 27.641 -21.609 30.797 1 55.09 3 LYS B O 1
ATOM 4322 N N . TYR B 1 4 ? 28.188 -23.812 30.453 1 53 4 TYR B N 1
ATOM 4323 C CA . TYR B 1 4 ? 28.359 -23.594 29.016 1 53 4 TYR B CA 1
ATOM 4324 C C . TYR B 1 4 ? 27.016 -23.375 28.328 1 53 4 TYR B C 1
ATOM 4326 O O . TYR B 1 4 ? 26.938 -22.609 27.359 1 53 4 TYR B O 1
ATOM 4334 N N . VAL B 1 5 ? 25.922 -24 28.969 1 54.12 5 VAL B N 1
ATOM 4335 C CA . VAL B 1 5 ? 24.609 -23.797 28.344 1 54.12 5 VAL B CA 1
ATOM 4336 C C . VAL B 1 5 ? 24.156 -22.359 28.578 1 54.12 5 VAL B C 1
ATOM 4338 O O . VAL B 1 5 ? 23.594 -21.734 27.672 1 54.12 5 VAL B O 1
ATOM 4341 N N . PHE B 1 6 ? 24.562 -21.844 29.75 1 53.28 6 PHE B N 1
ATOM 4342 C CA . PHE B 1 6 ? 24.156 -20.469 30.031 1 53.28 6 PHE B CA 1
ATOM 4343 C C . PHE B 1 6 ? 24.906 -19.484 29.156 1 53.28 6 PHE B C 1
ATOM 4345 O O . PHE B 1 6 ? 24.328 -18.531 28.641 1 53.28 6 PHE B O 1
ATOM 4352 N N . LEU B 1 7 ? 26.188 -19.766 28.906 1 50.72 7 LEU B N 1
ATOM 4353 C CA . LEU B 1 7 ? 26.953 -18.875 28.047 1 50.72 7 LEU B CA 1
ATOM 4354 C C . LEU B 1 7 ? 26.469 -18.984 26.594 1 50.72 7 LEU B C 1
ATOM 4356 O O . LEU B 1 7 ? 26.375 -17.969 25.891 1 50.72 7 LEU B O 1
ATOM 4360 N N . ILE B 1 8 ? 26.078 -20.156 26.172 1 50.62 8 ILE B N 1
ATOM 4361 C CA . ILE B 1 8 ? 25.578 -20.328 24.812 1 50.62 8 ILE B CA 1
ATOM 4362 C C . ILE B 1 8 ? 24.203 -19.688 24.688 1 50.62 8 ILE B C 1
ATOM 4364 O O . ILE B 1 8 ? 23.875 -19.078 23.656 1 50.62 8 ILE B O 1
ATOM 4368 N N . PHE B 1 9 ? 23.375 -19.703 25.75 1 48.03 9 PHE B N 1
ATOM 4369 C CA . PHE B 1 9 ? 22.094 -19.031 25.688 1 48.03 9 PHE B CA 1
ATOM 4370 C C . PHE B 1 9 ? 22.281 -17.516 25.641 1 48.03 9 PHE B C 1
ATOM 4372 O O . PHE B 1 9 ? 21.562 -16.812 24.922 1 48.03 9 PHE B O 1
ATOM 4379 N N . ILE B 1 10 ? 23.188 -17 26.469 1 49.16 10 ILE B N 1
ATOM 4380 C CA . ILE B 1 10 ? 23.469 -15.578 26.391 1 49.16 10 ILE B CA 1
ATOM 4381 C C . ILE B 1 10 ? 24.047 -15.227 25.031 1 49.16 10 ILE B C 1
ATOM 4383 O O . ILE B 1 10 ? 23.719 -14.18 24.453 1 49.16 10 ILE B O 1
ATOM 4387 N N . LEU B 1 11 ? 24.906 -16.094 24.469 1 46.12 11 LEU B N 1
ATOM 4388 C CA . LEU B 1 11 ? 25.453 -15.781 23.156 1 46.12 11 LEU B CA 1
ATOM 4389 C C . LEU B 1 11 ? 24.375 -15.852 22.078 1 46.12 11 LEU B C 1
ATOM 4391 O O . LEU B 1 11 ? 24.422 -15.094 21.109 1 46.12 11 LEU B O 1
ATOM 4395 N N . ASN B 1 12 ? 23.484 -16.797 22.125 1 44.84 12 ASN B N 1
ATOM 4396 C CA . ASN B 1 12 ? 22.484 -16.922 21.078 1 44.84 12 ASN B CA 1
ATOM 4397 C C . ASN B 1 12 ? 21.469 -15.781 21.125 1 44.84 12 ASN B C 1
ATOM 4399 O O . ASN B 1 12 ? 20.781 -15.5 20.141 1 44.84 12 ASN B O 1
ATOM 4403 N N . THR B 1 13 ? 21.062 -15.461 22.312 1 42.94 13 THR B N 1
ATOM 4404 C CA . THR B 1 13 ? 20.188 -14.289 22.297 1 42.94 13 THR B CA 1
ATOM 4405 C C . THR B 1 13 ? 20.984 -13.031 21.938 1 42.94 13 THR B C 1
ATOM 4407 O O . THR B 1 13 ? 20.484 -11.914 22.094 1 42.94 13 THR B O 1
ATOM 4410 N N . LEU B 1 14 ? 22.281 -13.062 22 1 40.84 14 LEU B N 1
ATOM 4411 C CA . LEU B 1 14 ? 22.906 -11.883 21.406 1 40.84 14 LEU B CA 1
ATOM 4412 C C . LEU B 1 14 ? 22.297 -11.578 20.031 1 40.84 14 LEU B C 1
ATOM 4414 O O . LEU B 1 14 ? 22.609 -12.258 19.047 1 40.84 14 LEU B O 1
ATOM 4418 N N . GLN B 1 15 ? 21.125 -11.367 19.953 1 46.28 15 GLN B N 1
ATOM 4419 C CA . GLN B 1 15 ? 20.672 -10.641 18.766 1 46.28 15 GLN B CA 1
ATOM 4420 C C . GLN B 1 15 ? 21.797 -9.781 18.188 1 46.28 15 GLN B C 1
ATOM 4422 O O . GLN B 1 15 ? 22.391 -8.961 18.891 1 46.28 15 GLN B O 1
ATOM 4427 N N . ASN B 1 16 ? 22.703 -10.328 17.422 1 48.91 16 ASN B N 1
ATOM 4428 C CA . ASN B 1 16 ? 23.703 -9.516 16.734 1 48.91 16 ASN B CA 1
ATOM 4429 C C . ASN B 1 16 ? 23.266 -8.055 16.641 1 48.91 16 ASN B C 1
ATOM 4431 O O . ASN B 1 16 ? 22.328 -7.727 15.914 1 48.91 16 AS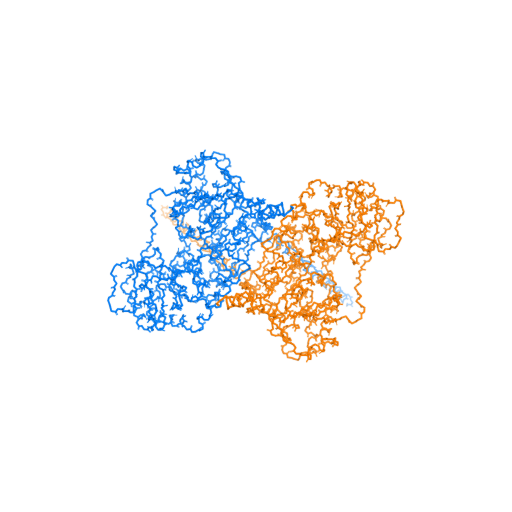N B O 1
ATOM 4435 N N . VAL B 1 17 ? 23.203 -7.414 17.703 1 60.5 17 VAL B N 1
ATOM 4436 C CA . VAL B 1 17 ? 23 -5.969 17.734 1 60.5 17 VAL B CA 1
ATOM 4437 C C . VAL B 1 17 ? 23.922 -5.297 16.719 1 60.5 17 VAL B C 1
ATOM 4439 O O . VAL B 1 17 ? 25.141 -5.297 16.891 1 60.5 17 VAL B O 1
ATOM 4442 N N . PHE B 1 18 ? 23.609 -5.398 15.422 1 77.44 18 PHE B N 1
ATOM 4443 C CA . PHE B 1 18 ? 24.312 -4.629 14.406 1 77.44 18 PHE B CA 1
ATOM 4444 C C . PHE B 1 18 ? 24.234 -3.137 14.703 1 77.44 18 PHE B C 1
ATOM 4446 O O . PHE B 1 18 ? 23.172 -2.609 15 1 77.44 18 PHE B O 1
ATOM 4453 N N . THR B 1 19 ? 25.344 -2.604 15.07 1 93.94 19 THR B N 1
ATOM 4454 C CA . THR B 1 19 ? 25.469 -1.159 15.219 1 93.94 19 THR B CA 1
ATOM 4455 C C . THR B 1 19 ? 25.719 -0.493 13.867 1 93.94 19 THR B C 1
ATOM 4457 O O . THR B 1 19 ? 26.703 -0.789 13.195 1 93.94 19 THR B O 1
ATOM 4460 N N . PHE B 1 20 ? 24.75 0.273 13.453 1 98 20 PHE B N 1
ATOM 4461 C CA . PHE B 1 20 ? 24.875 0.984 12.188 1 98 20 PHE B CA 1
ATOM 4462 C C . PHE B 1 20 ? 25.297 2.432 12.422 1 98 20 PHE B C 1
ATOM 4464 O O . PHE B 1 20 ? 24.938 3.027 13.438 1 98 20 PHE B O 1
ATOM 4471 N N . ASN B 1 21 ? 26.109 2.971 11.523 1 98.31 21 ASN B N 1
ATOM 4472 C CA . ASN B 1 21 ? 26.359 4.406 11.43 1 98.31 21 ASN B CA 1
ATOM 4473 C C . ASN B 1 21 ? 25.328 5.102 10.555 1 98.31 21 ASN B C 1
ATOM 4475 O O . ASN B 1 21 ? 25.281 4.879 9.344 1 98.31 21 ASN B O 1
ATOM 4479 N N . ILE B 1 22 ? 24.531 5.957 11.188 1 98.62 22 ILE B N 1
ATOM 4480 C CA . ILE B 1 22 ? 23.391 6.559 10.5 1 98.62 22 ILE B CA 1
ATOM 4481 C C . ILE B 1 22 ? 23.547 8.078 10.469 1 98.62 22 ILE B C 1
ATOM 4483 O O . ILE B 1 22 ? 23.828 8.695 11.5 1 98.62 22 ILE B O 1
ATOM 4487 N N . LEU B 1 23 ? 23.438 8.664 9.297 1 98.75 23 LEU B N 1
ATOM 4488 C CA . LEU B 1 23 ? 23.453 10.109 9.125 1 98.75 23 LEU B CA 1
ATOM 4489 C C . LEU B 1 23 ? 22.062 10.648 8.836 1 98.75 23 LEU B C 1
ATOM 4491 O O . LEU B 1 23 ? 21.328 10.086 8.008 1 98.75 23 LEU B O 1
ATOM 4495 N N . CYS B 1 24 ? 21.641 11.664 9.555 1 98.38 24 CYS B N 1
ATOM 4496 C CA . CYS B 1 24 ? 20.359 12.328 9.336 1 98.38 24 CYS B CA 1
ATOM 4497 C C . CYS B 1 24 ? 20.578 13.773 8.891 1 98.38 24 CYS B C 1
ATOM 4499 O O . CYS B 1 24 ? 21.062 14.602 9.664 1 98.38 24 CYS B O 1
ATOM 4501 N N . ILE B 1 25 ? 20.156 14.055 7.629 1 97.88 25 ILE B N 1
ATOM 4502 C CA . ILE B 1 25 ? 20.312 15.398 7.086 1 97.88 25 ILE B CA 1
ATOM 4503 C C . ILE B 1 25 ? 18.953 16.078 6.992 1 97.88 25 ILE B C 1
ATOM 4505 O O . ILE B 1 25 ? 18.203 15.859 6.039 1 97.88 25 ILE B O 1
ATOM 4509 N N . ILE B 1 26 ? 18.625 16.922 7.926 1 95.75 26 ILE B N 1
ATOM 4510 C CA . ILE B 1 26 ? 17.438 17.766 7.941 1 95.75 26 ILE B CA 1
ATOM 4511 C C . ILE B 1 26 ? 17.859 19.234 7.906 1 95.75 26 ILE B C 1
ATOM 4513 O O . ILE B 1 26 ? 17.859 19.906 8.938 1 95.75 26 ILE B O 1
ATOM 4517 N N . SER B 1 27 ? 18.094 19.75 6.727 1 91.75 27 SER B N 1
ATOM 4518 C CA . SER B 1 27 ? 18.828 21 6.586 1 91.75 27 SER B CA 1
ATOM 4519 C C . SER B 1 27 ? 17.891 22.203 6.488 1 91.75 27 SER B C 1
ATOM 4521 O O . SER B 1 27 ? 18.328 23.344 6.562 1 91.75 27 SER B O 1
ATOM 4523 N N . ALA B 1 28 ? 16.547 21.953 6.266 1 87.19 28 ALA B N 1
ATOM 4524 C CA . ALA B 1 28 ? 15.602 23.078 6.289 1 87.19 28 ALA B CA 1
ATOM 4525 C C . ALA B 1 28 ? 15.438 23.625 7.703 1 87.19 28 ALA B C 1
ATOM 4527 O O . ALA B 1 28 ? 15.258 22.859 8.656 1 87.19 28 ALA B O 1
ATOM 4528 N N . PRO B 1 29 ? 15.531 24.922 7.863 1 87.88 29 PRO B N 1
ATOM 4529 C CA . PRO B 1 29 ? 15.461 25.516 9.203 1 87.88 29 PRO B CA 1
ATOM 4530 C C . PRO B 1 29 ? 14.023 25.625 9.719 1 87.88 29 PRO B C 1
ATOM 4532 O O . PRO B 1 29 ? 13.586 26.719 10.078 1 87.88 29 PRO B O 1
ATOM 4535 N N . LEU B 1 30 ? 13.359 24.531 9.758 1 88.31 30 LEU B N 1
ATOM 4536 C CA . LEU B 1 30 ? 11.992 24.453 10.266 1 88.31 30 LEU B CA 1
ATOM 4537 C C . LEU B 1 30 ? 11.922 23.531 11.477 1 88.31 30 LEU B C 1
ATOM 4539 O O . LEU B 1 30 ? 12.086 22.312 11.352 1 88.31 30 LEU B O 1
ATOM 4543 N N . ARG B 1 31 ? 11.648 24.078 12.586 1 89.06 31 ARG B N 1
ATOM 4544 C CA . ARG B 1 31 ? 11.727 23.375 13.859 1 89.06 31 ARG B CA 1
ATOM 4545 C C . ARG B 1 31 ? 10.727 22.219 13.898 1 89.06 31 ARG B C 1
ATOM 4547 O O . ARG B 1 31 ? 11.055 21.125 14.367 1 89.06 31 ARG B O 1
ATOM 4554 N N . SER B 1 32 ? 9.477 22.5 13.469 1 90.19 32 SER B N 1
ATOM 4555 C CA . SER B 1 32 ? 8.422 21.484 13.523 1 90.19 32 SER B CA 1
ATOM 4556 C C . SER B 1 32 ? 8.789 20.266 12.68 1 90.19 32 SER B C 1
ATOM 4558 O O . SER B 1 32 ? 8.414 19.141 13.008 1 90.19 32 SER B O 1
ATOM 4560 N N . HIS B 1 33 ? 9.562 20.453 11.609 1 92.75 33 HIS B N 1
ATOM 4561 C CA . HIS B 1 33 ? 10.008 19.344 10.773 1 92.75 33 HIS B CA 1
ATOM 4562 C C . HIS B 1 33 ? 10.953 18.438 11.539 1 92.75 33 HIS B C 1
ATOM 4564 O O . HIS B 1 33 ? 10.805 17.203 11.508 1 92.75 33 HIS B O 1
ATOM 4570 N N . TYR B 1 34 ? 11.844 19.109 12.195 1 93.81 34 TYR B N 1
ATOM 4571 C CA . TYR B 1 34 ? 12.797 18.312 12.961 1 93.81 34 TYR B CA 1
ATOM 4572 C C . TYR B 1 34 ? 12.109 17.594 14.117 1 93.81 34 TYR B C 1
ATOM 4574 O O . TYR B 1 34 ? 12.398 16.422 14.398 1 93.81 34 TYR B O 1
ATOM 4582 N N . MET B 1 35 ? 11.164 18.266 14.758 1 93.38 35 MET B N 1
ATOM 4583 C CA . MET B 1 35 ? 10.445 17.719 15.898 1 93.38 35 MET B CA 1
ATOM 4584 C C . MET B 1 35 ? 9.711 16.438 15.516 1 93.38 35 MET B C 1
ATOM 4586 O O . MET B 1 35 ? 9.578 15.516 16.328 1 93.38 35 MET B O 1
ATOM 4590 N N . ALA B 1 36 ? 9.289 16.359 14.328 1 96.38 36 ALA B N 1
ATOM 4591 C CA . ALA B 1 36 ? 8.539 15.195 13.852 1 96.38 36 ALA B CA 1
ATOM 4592 C C . ALA B 1 36 ? 9.398 13.938 13.875 1 96.38 36 ALA B C 1
ATOM 4594 O O . ALA B 1 36 ? 8.883 12.828 14.07 1 96.38 36 ALA B O 1
ATOM 4595 N N . PHE B 1 37 ? 10.742 14.094 13.734 1 97.12 37 PHE B N 1
ATOM 4596 C CA . PHE B 1 37 ? 11.578 12.914 13.516 1 97.12 37 PHE B CA 1
ATOM 4597 C C . PHE B 1 37 ? 12.578 12.75 14.656 1 97.12 37 PHE B C 1
ATOM 4599 O O . PHE B 1 37 ? 13.203 11.695 14.789 1 97.12 37 PHE B O 1
ATOM 4606 N N . GLN B 1 38 ? 12.719 13.734 15.484 1 96.56 38 GLN B N 1
ATOM 4607 C CA . GLN B 1 38 ? 13.719 13.742 16.547 1 96.56 38 GLN B CA 1
ATOM 4608 C C . GLN B 1 38 ? 13.602 12.492 17.422 1 96.56 38 GLN B C 1
ATOM 4610 O O . GLN B 1 38 ? 14.602 11.836 17.703 1 96.56 38 GLN B O 1
ATOM 4615 N N . PRO B 1 39 ? 12.414 12.102 17.828 1 96.88 39 PRO B N 1
ATOM 4616 C CA . PRO B 1 39 ? 12.312 10.898 18.672 1 96.88 39 PRO B CA 1
ATOM 4617 C C . PRO B 1 39 ? 12.812 9.641 17.953 1 96.88 39 PRO B C 1
ATOM 4619 O O . PRO B 1 39 ? 13.352 8.742 18.609 1 96.88 39 PRO B O 1
ATOM 4622 N N . LEU B 1 40 ? 12.594 9.531 16.625 1 98.12 40 LEU B N 1
ATOM 4623 C CA . LEU B 1 40 ? 13.094 8.391 15.875 1 98.12 40 LEU B CA 1
ATOM 4624 C C . LEU B 1 40 ? 14.617 8.312 15.938 1 98.12 40 LEU B C 1
ATOM 4626 O O . LEU B 1 40 ? 15.18 7.254 16.219 1 98.12 40 LEU B O 1
ATOM 4630 N N . PHE B 1 41 ? 15.312 9.461 15.781 1 97.75 41 PHE B N 1
ATOM 4631 C CA . PHE B 1 41 ? 16.766 9.508 15.789 1 97.75 41 PHE B CA 1
ATOM 4632 C C . PHE B 1 41 ? 17.312 9.188 17.172 1 97.75 41 PHE B C 1
ATOM 4634 O O . PHE B 1 41 ? 18.312 8.469 17.312 1 97.75 41 PHE B O 1
ATOM 4641 N N . ARG B 1 42 ? 16.656 9.703 18.141 1 96.88 42 ARG B N 1
ATOM 4642 C CA . ARG B 1 42 ? 17.078 9.43 19.516 1 96.88 42 ARG B CA 1
ATOM 4643 C C . ARG B 1 42 ? 16.906 7.949 19.859 1 96.88 42 ARG B C 1
ATOM 4645 O O . ARG B 1 42 ? 17.766 7.348 20.5 1 96.88 42 ARG B O 1
ATOM 4652 N N . GLU B 1 43 ? 15.75 7.375 19.438 1 97.44 43 GLU B N 1
ATOM 4653 C CA . GLU B 1 43 ? 15.508 5.957 19.703 1 97.44 43 GLU B CA 1
ATOM 4654 C C . GLU B 1 43 ? 16.547 5.082 19 1 97.44 43 GLU B C 1
ATOM 4656 O O . GLU B 1 43 ? 16.984 4.074 19.547 1 97.44 43 GLU B O 1
ATOM 4661 N N . LEU B 1 44 ? 16.906 5.434 17.75 1 97.81 44 LEU B N 1
ATOM 4662 C CA . LEU B 1 44 ? 17.969 4.723 17.031 1 97.81 44 LEU B CA 1
ATOM 4663 C C . LEU B 1 44 ? 19.266 4.73 17.844 1 97.81 44 LEU B C 1
ATOM 4665 O O . LEU B 1 44 ? 19.938 3.699 17.953 1 97.81 44 LEU B O 1
ATOM 4669 N N . SER B 1 45 ? 19.578 5.875 18.406 1 96.94 45 SER B N 1
ATOM 4670 C CA . SER B 1 45 ? 20.766 6 19.25 1 96.94 45 SER B CA 1
ATOM 4671 C C . SER B 1 45 ? 20.641 5.152 20.516 1 96.94 45 SER B C 1
ATOM 4673 O O . SER B 1 45 ? 21.578 4.438 20.875 1 96.94 45 SER B O 1
ATOM 4675 N N . LYS B 1 46 ? 19.562 5.184 21.156 1 96.25 46 LYS B N 1
ATOM 4676 C CA . LYS B 1 46 ? 19.328 4.434 22.391 1 96.25 46 LYS B CA 1
ATOM 4677 C C . LYS B 1 46 ? 19.453 2.93 22.141 1 96.25 46 LYS B C 1
ATOM 4679 O O . LYS B 1 46 ? 19.859 2.186 23.031 1 96.25 46 LYS B O 1
ATOM 4684 N N . ARG B 1 47 ? 19.109 2.531 20.953 1 95.94 47 ARG B N 1
ATOM 4685 C CA . ARG B 1 47 ? 19.141 1.106 20.641 1 95.94 47 ARG B CA 1
ATOM 4686 C C . ARG B 1 47 ? 20.531 0.687 20.156 1 95.94 47 ARG B C 1
ATOM 4688 O O . ARG B 1 47 ? 20.703 -0.405 19.609 1 95.94 47 ARG B O 1
ATOM 4695 N N . GLY B 1 48 ? 21.5 1.59 20.172 1 95.69 48 GLY B N 1
ATOM 4696 C CA . GLY B 1 48 ? 22.891 1.188 20.016 1 95.69 48 GLY B CA 1
ATOM 4697 C C . GLY B 1 48 ? 23.5 1.65 18.703 1 95.69 48 GLY B C 1
ATOM 4698 O O . GLY B 1 48 ? 24.672 1.407 18.438 1 95.69 48 GLY B O 1
ATOM 4699 N N . HIS B 1 49 ? 22.75 2.348 17.859 1 97.81 49 HIS B N 1
ATOM 4700 C CA . HIS B 1 49 ? 23.312 2.852 16.609 1 97.81 49 HIS B CA 1
ATOM 4701 C C . HIS B 1 49 ? 24.047 4.164 16.828 1 97.81 49 HIS B C 1
ATOM 4703 O O . HIS B 1 49 ? 23.781 4.883 17.797 1 97.81 49 HIS B O 1
ATOM 4709 N N . ASN B 1 50 ? 25.062 4.406 15.992 1 97.69 50 ASN B N 1
ATOM 4710 C CA . ASN B 1 50 ? 25.703 5.715 15.945 1 97.69 50 ASN B CA 1
ATOM 4711 C C . ASN B 1 50 ? 24.953 6.676 15.023 1 97.69 50 ASN B C 1
ATOM 4713 O O . ASN B 1 50 ? 24.922 6.473 13.805 1 97.69 50 ASN B O 1
ATOM 4717 N N . VAL B 1 51 ? 24.406 7.707 15.633 1 97.94 51 VAL B N 1
ATOM 4718 C CA . VAL B 1 51 ? 23.547 8.602 14.859 1 97.94 51 VAL B CA 1
ATOM 4719 C C . VAL B 1 51 ? 24.172 9.992 14.805 1 97.94 51 VAL B C 1
ATOM 4721 O O . VAL B 1 51 ? 24.547 10.547 15.844 1 97.94 51 VAL B O 1
ATOM 4724 N N . THR B 1 52 ? 24.375 10.508 13.641 1 97.75 52 THR B N 1
ATOM 4725 C CA . THR B 1 52 ? 24.797 11.883 13.414 1 97.75 52 THR B CA 1
ATOM 4726 C C . THR B 1 52 ? 23.656 12.703 12.797 1 97.75 52 THR B C 1
ATOM 4728 O O . THR B 1 52 ? 23.109 12.328 11.766 1 97.75 52 THR B O 1
ATOM 4731 N N . ILE B 1 53 ? 23.328 13.836 13.445 1 97.19 53 ILE B N 1
ATOM 4732 C CA . ILE B 1 53 ? 22.234 14.672 12.984 1 97.19 53 ILE B CA 1
ATOM 4733 C C . ILE B 1 53 ? 22.766 16.016 12.523 1 97.19 53 ILE B C 1
ATOM 4735 O O . ILE B 1 53 ? 23.484 16.688 13.258 1 97.19 53 ILE B O 1
ATOM 4739 N N . MET B 1 54 ? 22.438 16.359 11.305 1 96.25 54 MET B N 1
ATOM 4740 C CA . MET B 1 54 ? 22.703 17.703 10.781 1 96.25 54 MET B CA 1
ATOM 4741 C C . MET B 1 54 ? 21.422 18.531 10.773 1 96.25 54 MET B C 1
ATOM 4743 O O . MET B 1 54 ? 20.484 18.25 10.023 1 96.25 54 MET B O 1
ATOM 4747 N N . ASN B 1 55 ? 21.328 19.516 11.594 1 94.31 55 ASN B N 1
ATOM 4748 C CA . ASN B 1 55 ? 20.125 20.328 11.703 1 94.31 55 ASN B CA 1
ATOM 4749 C C . ASN B 1 55 ? 20.422 21.672 12.383 1 94.31 55 ASN B C 1
ATOM 4751 O O . ASN B 1 55 ? 21.562 21.938 12.773 1 94.31 55 ASN B O 1
ATOM 4755 N N . HIS B 1 56 ? 19.375 22.547 12.43 1 92.5 56 HIS B N 1
ATOM 4756 C CA . HIS B 1 56 ? 19.531 23.906 12.953 1 92.5 56 HIS B CA 1
ATOM 4757 C C . HIS B 1 56 ? 19.109 23.984 14.414 1 92.5 56 HIS B C 1
ATOM 4759 O O . HIS B 1 56 ? 19.297 25.016 15.062 1 92.5 56 HIS B O 1
ATOM 4765 N N . PHE B 1 57 ? 18.562 22.891 14.914 1 90.69 57 PHE B N 1
ATOM 4766 C CA . PHE B 1 57 ? 17.969 22.938 16.25 1 90.69 57 PHE B CA 1
ATOM 4767 C C . PHE B 1 57 ? 18.609 21.891 17.156 1 90.69 57 PHE B C 1
ATOM 4769 O O . PHE B 1 57 ? 18.141 20.75 17.234 1 90.69 57 PHE B O 1
ATOM 4776 N N . PRO B 1 58 ? 19.609 22.297 17.844 1 86.88 58 PRO B N 1
ATOM 4777 C CA . PRO B 1 58 ? 20.344 21.328 18.672 1 86.88 58 PRO B CA 1
ATOM 4778 C C . PRO B 1 58 ? 19.469 20.672 19.734 1 86.88 58 PRO B C 1
ATOM 4780 O O . PRO B 1 58 ? 18.562 21.328 20.266 1 86.88 58 PRO B O 1
ATOM 4783 N N . ASP B 1 59 ? 19.75 19.375 19.891 1 79 59 ASP B N 1
ATOM 4784 C CA . ASP B 1 59 ? 19.047 18.609 20.906 1 79 59 ASP B CA 1
ATOM 4785 C C . ASP B 1 59 ? 19.484 19.031 22.312 1 79 59 ASP B C 1
ATOM 4787 O O . ASP B 1 59 ? 20.672 19.234 22.578 1 79 59 ASP B O 1
ATOM 4791 N N . LYS B 1 60 ? 18.656 19.141 23.188 1 78.25 60 LYS B N 1
ATOM 4792 C CA . LYS B 1 60 ? 18.953 19.594 24.531 1 78.25 60 LYS B CA 1
ATOM 4793 C C . LYS B 1 60 ? 19.516 18.453 25.391 1 78.25 60 LYS B C 1
ATOM 4795 O O . LYS B 1 60 ? 20.281 18.703 26.328 1 78.25 60 LYS B O 1
ATOM 4800 N N . GLU B 1 61 ? 19.172 17.266 25.047 1 85.69 61 GLU B N 1
ATOM 4801 C CA . GLU B 1 61 ? 19.609 16.109 25.828 1 85.69 61 GLU B CA 1
ATOM 4802 C C . GLU B 1 61 ? 20.641 15.281 25.062 1 85.69 61 GLU B C 1
ATOM 4804 O O . GLU B 1 61 ? 20.312 14.617 24.078 1 85.69 61 GLU B O 1
ATOM 4809 N N . PRO B 1 62 ? 21.859 15.32 25.562 1 83.19 62 PRO B N 1
ATOM 4810 C CA . PRO B 1 62 ? 22.891 14.555 24.875 1 83.19 62 PRO B CA 1
ATOM 4811 C C . PRO B 1 62 ? 22.719 13.047 25.047 1 83.19 62 PRO B C 1
ATOM 4813 O O . PRO B 1 62 ? 22.219 12.594 26.078 1 83.19 62 PRO B O 1
ATOM 4816 N N . LEU B 1 63 ? 22.969 12.281 24.062 1 91.06 63 LEU B N 1
ATOM 4817 C CA . LEU B 1 63 ? 23.062 10.82 24.062 1 91.06 63 LEU B CA 1
ATOM 4818 C C . LEU B 1 63 ? 24.438 10.367 23.594 1 91.06 63 LEU B C 1
ATOM 4820 O O . LEU B 1 63 ? 25.047 11 22.734 1 91.06 63 LEU B O 1
ATOM 4824 N N . THR B 1 64 ? 25.031 9.32 24.188 1 89.5 64 THR B N 1
ATOM 4825 C CA . THR B 1 64 ? 26.391 8.828 23.953 1 89.5 64 THR B CA 1
ATOM 4826 C C . THR B 1 64 ? 26.609 8.555 22.469 1 89.5 64 THR B C 1
ATOM 4828 O O . THR B 1 64 ? 27.641 8.914 21.906 1 89.5 64 THR B O 1
ATOM 4831 N N . ASN B 1 65 ? 25.734 7.934 21.797 1 93.81 65 ASN B N 1
ATOM 4832 C CA . ASN B 1 65 ? 25.906 7.555 20.391 1 93.81 65 ASN B CA 1
ATOM 4833 C C . ASN B 1 65 ? 25.188 8.516 19.453 1 93.81 65 ASN B C 1
ATOM 4835 O O . ASN B 1 65 ? 24.844 8.148 18.328 1 93.81 65 ASN B O 1
ATOM 4839 N N . LEU B 1 66 ? 24.938 9.789 19.953 1 95.75 66 LEU B N 1
ATOM 4840 C CA . LEU B 1 66 ? 24.266 10.789 19.141 1 95.75 66 LEU B CA 1
ATOM 4841 C C . LEU B 1 66 ? 25.156 12.023 18.969 1 95.75 66 LEU B C 1
ATOM 4843 O O . LEU B 1 66 ? 25.469 12.703 19.938 1 95.75 66 LEU B O 1
ATOM 4847 N N . LYS B 1 67 ? 25.594 12.219 17.766 1 95.44 67 LYS B N 1
ATOM 4848 C CA . LYS B 1 67 ? 26.391 13.391 17.391 1 95.44 67 LYS B CA 1
ATOM 4849 C C . LYS B 1 67 ? 25.531 14.43 16.688 1 95.44 67 LYS B C 1
ATOM 4851 O O . LYS B 1 67 ? 24.797 14.102 15.742 1 95.44 67 LYS B O 1
ATOM 4856 N N . PHE B 1 68 ? 25.594 15.688 17.141 1 95.38 68 PHE B N 1
ATOM 4857 C CA . PHE B 1 68 ? 24.812 16.766 16.531 1 95.38 68 PHE B CA 1
ATOM 4858 C C . PHE B 1 68 ? 25.734 17.75 15.812 1 95.38 68 PHE B C 1
ATOM 4860 O O . PHE B 1 68 ? 26.688 18.266 16.406 1 95.38 68 PHE B O 1
ATOM 4867 N N . ILE B 1 69 ? 25.484 17.938 14.586 1 95.12 69 ILE B N 1
ATOM 4868 C CA . ILE B 1 69 ? 26.156 18.953 13.781 1 95.12 69 ILE B CA 1
ATOM 4869 C C . ILE B 1 69 ? 25.234 20.141 13.594 1 95.12 69 ILE B C 1
ATOM 4871 O O . ILE B 1 69 ? 24.266 20.078 12.82 1 95.12 69 ILE B O 1
ATOM 4875 N N . ASN B 1 70 ? 25.531 21.219 14.242 1 94.62 70 ASN B N 1
ATOM 4876 C CA . ASN B 1 70 ? 24.703 22.422 14.25 1 94.62 70 ASN B CA 1
ATOM 4877 C C . ASN B 1 70 ? 24.922 23.25 12.984 1 94.62 70 ASN B C 1
ATOM 4879 O O . ASN B 1 70 ? 26.031 23.703 12.711 1 94.62 70 ASN B O 1
ATOM 4883 N N . LEU B 1 71 ? 23.812 23.484 12.266 1 93.19 71 LEU B N 1
ATOM 4884 C CA . LEU B 1 71 ? 23.891 24.219 11.008 1 93.19 71 LEU B CA 1
ATOM 4885 C C . LEU B 1 71 ? 23.469 25.672 11.203 1 93.19 71 LEU B C 1
ATOM 4887 O O . LEU B 1 71 ? 23.359 26.438 10.242 1 93.19 71 LEU B O 1
ATOM 4891 N N . GLN B 1 72 ? 23.172 25.969 12.414 1 87 72 GLN B N 1
ATOM 4892 C CA . GLN B 1 72 ? 22.719 27.328 12.688 1 87 72 GLN B CA 1
ATOM 4893 C C . GLN B 1 72 ? 23.875 28.328 12.578 1 87 72 GLN B C 1
ATOM 4895 O O . GLN B 1 72 ? 24.922 28.141 13.195 1 87 72 GLN B O 1
ATOM 4900 N N . ASP B 1 73 ? 23.766 29.141 11.438 1 73.69 73 ASP B N 1
ATOM 4901 C CA . ASP B 1 73 ? 24.703 30.266 11.328 1 73.69 73 ASP B CA 1
ATOM 4902 C C . ASP B 1 73 ? 24.016 31.578 11.648 1 73.69 73 ASP B C 1
ATOM 4904 O O . ASP B 1 73 ? 23.5 32.25 10.758 1 73.69 73 ASP B O 1
ATOM 4908 N N . GLY B 1 74 ? 23.703 31.828 12.836 1 66.81 74 GLY B N 1
ATOM 4909 C CA . GLY B 1 74 ? 23.062 33.062 13.219 1 66.81 74 GLY B CA 1
ATOM 4910 C C . GLY B 1 74 ? 21.594 32.906 13.594 1 66.81 74 GLY B C 1
ATOM 4911 O O . GLY B 1 74 ? 21.172 31.781 13.914 1 66.81 74 GLY B O 1
ATOM 4912 N N . GLU B 1 75 ? 20.859 34 13.633 1 63.41 75 GLU B N 1
ATOM 4913 C CA . GLU B 1 75 ? 19.469 33.969 14.062 1 63.41 75 GLU B CA 1
ATOM 4914 C C . GLU B 1 75 ? 18.562 33.438 12.961 1 63.41 75 GLU B C 1
ATOM 4916 O O . GLU B 1 75 ? 18.75 33.75 11.781 1 63.41 75 GLU B O 1
ATOM 4921 N N . ILE B 1 76 ? 17.906 32.344 13.266 1 63.09 76 ILE B N 1
ATOM 4922 C CA . ILE B 1 76 ? 16.922 31.812 12.344 1 63.09 76 ILE B CA 1
ATOM 4923 C C . ILE B 1 76 ? 15.719 32.75 12.266 1 63.09 76 ILE B C 1
ATOM 4925 O O . ILE B 1 76 ? 15.047 33 13.266 1 63.09 76 ILE B O 1
ATOM 4929 N N . ASN B 1 77 ? 15.641 33.562 11.172 1 59.53 77 ASN B N 1
ATOM 4930 C CA . ASN B 1 77 ? 14.547 34.531 11.047 1 59.53 77 ASN B CA 1
ATOM 4931 C C . ASN B 1 77 ? 13.422 33.969 10.164 1 59.53 77 ASN B C 1
ATOM 4933 O O . ASN B 1 77 ? 13.422 34.188 8.953 1 59.53 77 ASN B O 1
ATOM 4937 N N . VAL B 1 78 ? 12.641 33.094 10.703 1 63.31 78 VAL B N 1
ATOM 4938 C CA . VAL B 1 78 ? 11.445 32.75 9.945 1 63.31 78 VAL B CA 1
ATOM 4939 C C . VAL B 1 78 ? 10.312 33.719 10.32 1 63.31 78 VAL B C 1
ATOM 4941 O O . VAL B 1 78 ? 9.961 33.844 11.492 1 63.31 78 VAL B O 1
ATOM 4944 N N . HIS B 1 79 ? 9.969 34.531 9.383 1 65.12 79 HIS B N 1
ATOM 4945 C CA . HIS B 1 79 ? 8.93 35.531 9.633 1 65.12 79 HIS B CA 1
ATOM 4946 C C . HIS B 1 79 ? 7.551 34.969 9.273 1 65.12 79 HIS B C 1
ATOM 4948 O O . HIS B 1 79 ? 7.363 34.406 8.203 1 65.12 79 HIS B O 1
ATOM 4954 N N . PHE B 1 80 ? 6.738 35 10.328 1 72.31 80 PHE B N 1
ATOM 4955 C CA . PHE B 1 80 ? 5.336 34.688 10.078 1 72.31 80 PHE B CA 1
ATOM 4956 C C . PHE B 1 80 ? 4.488 35.969 10.141 1 72.31 80 PHE B C 1
ATOM 4958 O O . PHE B 1 80 ? 4.801 36.906 10.891 1 72.31 80 PHE B O 1
ATOM 4965 N N . ASN B 1 81 ? 3.457 35.969 9.352 1 75.25 81 ASN B N 1
ATOM 4966 C CA . ASN B 1 81 ? 2.533 37.094 9.344 1 75.25 81 ASN B CA 1
ATOM 4967 C C . ASN B 1 81 ? 1.762 37.219 10.656 1 75.25 81 ASN B C 1
ATOM 4969 O O . ASN B 1 81 ? 1.541 36.219 11.328 1 75.25 81 ASN B O 1
ATOM 4973 N N . SER B 1 82 ? 1.434 38.469 10.914 1 81.12 82 SER B N 1
ATOM 4974 C CA . SER B 1 82 ? 0.549 38.688 12.055 1 81.12 82 SER B CA 1
ATOM 4975 C C . SER B 1 82 ? -0.843 38.125 11.781 1 81.12 82 SER B C 1
ATOM 4977 O O . SER B 1 82 ? -1.214 37.906 10.633 1 81.12 82 SER B O 1
ATOM 4979 N N . MET B 1 83 ? -1.561 37.906 12.852 1 85.31 83 MET B N 1
ATOM 4980 C CA . MET B 1 83 ? -2.916 37.375 12.734 1 85.31 83 MET B CA 1
ATOM 4981 C C . MET B 1 83 ? -3.811 38.344 11.953 1 85.31 83 MET B C 1
ATOM 4983 O O . MET B 1 83 ? -4.73 37.906 11.258 1 85.31 83 MET B O 1
ATOM 4987 N N . GLU B 1 84 ? -3.488 39.562 12.055 1 80.12 84 GLU B N 1
ATOM 4988 C CA . GLU B 1 84 ? -4.277 40.562 11.375 1 80.12 84 GLU B CA 1
ATOM 4989 C C . GLU B 1 84 ? -4.266 40.344 9.859 1 80.12 84 GLU B C 1
ATOM 4991 O O . GLU B 1 84 ? -5.25 40.656 9.18 1 80.12 84 GLU B O 1
ATOM 4996 N N . TYR B 1 85 ? -3.221 39.844 9.453 1 78.69 85 TYR B N 1
ATOM 4997 C CA . TYR B 1 85 ? -3.072 39.562 8.023 1 78.69 85 TYR B CA 1
ATOM 4998 C C . TYR B 1 85 ? -4.121 38.562 7.559 1 78.69 85 TYR B C 1
ATOM 5000 O O . TYR B 1 85 ? -4.637 38.688 6.441 1 78.69 85 TYR B O 1
ATOM 5008 N N . TYR B 1 86 ? -4.488 37.688 8.406 1 82.25 86 TYR B N 1
ATOM 5009 C CA . TYR B 1 86 ? -5.371 36.594 8.031 1 82.25 86 TYR B CA 1
ATOM 5010 C C . TYR B 1 86 ? -6.832 36.969 8.266 1 82.25 86 TYR B C 1
ATOM 5012 O O . TYR B 1 86 ? -7.734 36.188 7.977 1 82.25 86 TYR B O 1
ATOM 5020 N N . GLU B 1 87 ? -7.043 38.125 8.883 1 81.56 87 GLU B N 1
ATOM 5021 C CA . GLU B 1 87 ? -8.406 38.594 9.141 1 81.56 87 GLU B CA 1
ATOM 5022 C C . GLU B 1 87 ? -9.016 39.219 7.891 1 81.56 87 GLU B C 1
ATOM 5024 O O . GLU B 1 87 ? -10.234 39.281 7.758 1 81.56 87 GLU B O 1
ATOM 5029 N N . ASN B 1 88 ? -8.227 39.875 7.062 1 66.5 88 ASN B N 1
ATOM 5030 C CA . ASN B 1 88 ? -8.742 40.625 5.93 1 66.5 88 ASN B CA 1
ATOM 5031 C C . ASN B 1 88 ? -9.188 39.719 4.797 1 66.5 88 ASN B C 1
ATOM 5033 O O . ASN B 1 88 ? -8.703 38.594 4.676 1 66.5 88 ASN B O 1
ATOM 5037 N N . SER B 1 89 ? -10.469 39.906 4.141 1 52.84 89 SER B N 1
ATOM 5038 C CA . SER B 1 89 ? -11.422 39.281 3.232 1 52.84 89 SER B CA 1
ATOM 5039 C C . SER B 1 89 ? -10.719 38.531 2.109 1 52.84 89 SER B C 1
ATOM 5041 O O . SER B 1 89 ? -11.328 37.688 1.44 1 52.84 89 SER B O 1
ATOM 5043 N N . TYR B 1 90 ? -9.781 38.969 1.484 1 50.03 90 TYR B N 1
ATOM 5044 C CA . TYR B 1 90 ? -9.539 38.344 0.183 1 50.03 90 TYR B CA 1
ATOM 5045 C C . TYR B 1 90 ? -9.227 36.875 0.329 1 50.03 90 TYR B C 1
ATOM 5047 O O . TYR B 1 90 ? -8.648 36.25 -0.573 1 50.03 90 TYR B O 1
ATOM 5055 N N . THR B 1 91 ? -9.695 36.375 1.442 1 52 91 THR B N 1
ATOM 5056 C CA . THR B 1 91 ? -9.266 35.094 1.97 1 52 91 THR B CA 1
ATOM 5057 C C . THR B 1 91 ? -9.945 33.938 1.227 1 52 91 THR B C 1
ATOM 5059 O O . THR B 1 91 ? -9.664 32.781 1.49 1 52 91 THR B O 1
ATOM 5062 N N . SER B 1 92 ? -11.109 34.344 0.56 1 51.97 92 SER B N 1
ATOM 5063 C CA . SER B 1 92 ? -11.656 33.219 -0.203 1 51.97 92 SER B CA 1
ATOM 5064 C C . SER B 1 92 ? -10.602 32.594 -1.102 1 51.97 92 SER B C 1
ATOM 5066 O O . SER B 1 92 ? -10.758 31.469 -1.554 1 51.97 92 SER B O 1
ATOM 5068 N N . PHE B 1 93 ? -9.547 33.375 -1.159 1 61.59 93 PHE B N 1
ATOM 5069 C CA . PHE B 1 93 ? -8.562 32.906 -2.121 1 61.59 93 PHE B CA 1
ATOM 5070 C C . PHE B 1 93 ? -7.273 32.5 -1.415 1 61.59 93 PHE B C 1
ATOM 5072 O O . PHE B 1 93 ? -6.258 32.25 -2.064 1 61.59 93 PHE B O 1
ATOM 5079 N N . ILE B 1 94 ? -7.453 32.406 -0.095 1 61.12 94 ILE B N 1
ATOM 5080 C CA . ILE B 1 94 ? -6.234 32.156 0.667 1 61.12 94 ILE B CA 1
ATOM 5081 C C . ILE B 1 94 ? -5.637 30.812 0.279 1 61.12 94 ILE B C 1
ATOM 5083 O O . ILE B 1 94 ? -4.414 30.656 0.236 1 61.12 94 ILE B O 1
ATOM 5087 N N . HIS B 1 95 ? -6.5 29.969 -0.014 1 64.75 95 HIS B N 1
ATOM 5088 C CA . HIS B 1 95 ? -5.988 28.656 -0.413 1 64.75 95 HIS B CA 1
ATOM 5089 C C . HIS B 1 95 ? -5.273 28.734 -1.759 1 64.75 95 HIS B C 1
ATOM 5091 O O . HIS B 1 95 ? -4.289 28.031 -1.984 1 64.75 95 HIS B O 1
ATOM 5097 N N . ILE B 1 96 ? -5.75 29.609 -2.537 1 65.88 96 ILE B N 1
ATOM 5098 C CA . ILE B 1 96 ? -5.125 29.797 -3.842 1 65.88 96 ILE B CA 1
ATOM 5099 C C . ILE B 1 96 ? -3.781 30.5 -3.672 1 65.88 96 ILE B C 1
ATOM 5101 O O . ILE B 1 96 ? -2.791 30.125 -4.301 1 65.88 96 ILE B O 1
ATOM 5105 N N . ILE B 1 97 ? -3.848 31.453 -2.76 1 67.62 97 ILE B N 1
ATOM 5106 C CA . ILE B 1 97 ? -2.621 32.188 -2.48 1 67.62 97 ILE B CA 1
ATOM 5107 C C . ILE B 1 97 ? -1.587 31.266 -1.857 1 67.62 97 ILE B C 1
ATOM 5109 O O . ILE B 1 97 ? -0.412 31.297 -2.23 1 67.62 97 ILE B O 1
ATOM 5113 N N . ASN B 1 98 ? -2.107 30.531 -0.913 1 70.5 98 ASN B N 1
ATOM 5114 C CA . ASN B 1 98 ? -1.243 29.531 -0.299 1 70.5 98 ASN B CA 1
ATOM 5115 C C . ASN B 1 98 ? -0.634 28.594 -1.344 1 70.5 98 ASN B C 1
ATOM 5117 O O . ASN B 1 98 ? 0.57 28.344 -1.319 1 70.5 98 ASN B O 1
ATOM 5121 N N . PHE B 1 99 ? -1.418 28.25 -2.219 1 65.19 99 PHE B N 1
ATOM 5122 C CA . PHE B 1 99 ? -0.994 27.359 -3.297 1 65.19 99 PHE B CA 1
ATOM 5123 C C . PHE B 1 99 ? 0.036 28.047 -4.188 1 65.19 99 PHE B C 1
ATOM 5125 O O . PHE B 1 99 ? 1.102 27.484 -4.453 1 65.19 99 PHE B O 1
ATOM 5132 N N . LEU B 1 100 ? -0.288 29.25 -4.547 1 62.94 100 LEU B N 1
ATOM 5133 C CA . LEU B 1 100 ? 0.581 30 -5.453 1 62.94 100 LEU B CA 1
ATOM 5134 C C . LEU B 1 100 ? 1.909 30.328 -4.781 1 62.94 100 LEU B C 1
ATOM 5136 O O . LEU B 1 100 ? 2.965 30.25 -5.41 1 62.94 100 LEU B O 1
ATOM 5140 N N . ARG B 1 101 ? 1.802 30.641 -3.527 1 68.56 101 ARG B N 1
ATOM 5141 C CA . ARG B 1 101 ? 3.008 30.984 -2.775 1 68.56 101 ARG B CA 1
ATOM 5142 C C . ARG B 1 101 ? 3.939 29.781 -2.67 1 68.56 101 ARG B C 1
ATOM 5144 O O . ARG B 1 101 ? 5.152 29.906 -2.832 1 68.56 101 ARG B O 1
ATOM 5151 N N . HIS B 1 102 ? 3.389 28.734 -2.471 1 64.81 102 HIS B N 1
ATOM 5152 C CA . HIS B 1 102 ? 4.211 27.547 -2.23 1 64.81 102 HIS B CA 1
ATOM 5153 C C . HIS B 1 102 ? 4.613 26.875 -3.543 1 64.81 102 HIS B C 1
ATOM 5155 O O . HIS B 1 102 ? 5.641 26.203 -3.609 1 64.81 102 HIS B O 1
ATOM 5161 N N . VAL B 1 103 ? 3.789 27.125 -4.504 1 56.62 103 VAL B N 1
ATOM 5162 C CA . VAL B 1 103 ? 4.035 26.5 -5.797 1 56.62 103 VAL B CA 1
ATOM 5163 C C . VAL B 1 103 ? 4.848 27.438 -6.688 1 56.62 103 VAL B C 1
ATOM 5165 O O . VAL B 1 103 ? 5.758 26.984 -7.395 1 56.62 103 VAL B O 1
ATOM 5168 N N . THR B 1 104 ? 4.469 28.688 -6.668 1 54.19 104 THR B N 1
ATOM 5169 C CA . THR B 1 104 ? 4.984 29.547 -7.723 1 54.19 104 THR B CA 1
ATOM 5170 C C . THR B 1 104 ? 6.125 30.422 -7.203 1 54.19 104 THR B C 1
ATOM 5172 O O . THR B 1 104 ? 6.949 30.906 -7.984 1 54.19 104 THR B O 1
ATOM 5175 N N . ILE B 1 105 ? 6.145 30.797 -5.973 1 56.19 105 ILE B N 1
ATOM 5176 C CA . ILE B 1 105 ? 7.172 31.734 -5.547 1 56.19 105 ILE B CA 1
ATOM 5177 C C . ILE B 1 105 ? 8.484 31 -5.301 1 56.19 105 ILE B C 1
ATOM 5179 O O 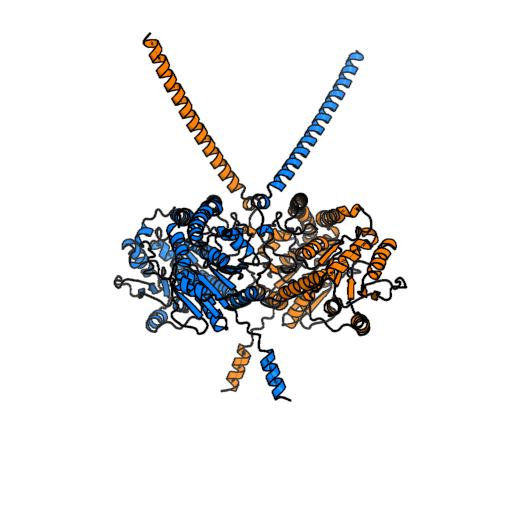. ILE B 1 105 ? 8.562 30.125 -4.422 1 56.19 105 ILE B O 1
ATOM 5183 N N . PRO B 1 106 ? 9.297 31.281 -6.332 1 56.72 106 PRO B N 1
ATOM 5184 C CA . PRO B 1 106 ? 10.578 30.578 -6.305 1 56.72 106 PRO B CA 1
ATOM 5185 C C . PRO B 1 106 ? 11.297 30.719 -4.969 1 56.72 106 PRO B C 1
ATOM 5187 O O . PRO B 1 106 ? 11.43 31.828 -4.445 1 56.72 106 PRO B O 1
ATOM 5190 N N . THR B 1 107 ? 11.234 29.656 -4.16 1 64.38 107 THR B N 1
ATOM 5191 C CA . THR B 1 107 ? 11.992 29.531 -2.918 1 64.38 107 THR B CA 1
ATOM 5192 C C . THR B 1 107 ? 13.484 29.391 -3.201 1 64.38 107 THR B C 1
ATOM 5194 O O . THR B 1 107 ? 14.195 28.688 -2.48 1 64.38 107 THR B O 1
ATOM 5197 N N . ASN B 1 108 ? 13.953 30.25 -4.293 1 72.75 108 ASN B N 1
ATOM 5198 C CA . ASN B 1 108 ? 15.336 30.078 -4.719 1 72.75 108 ASN B CA 1
ATOM 5199 C C . ASN B 1 108 ? 16.312 30.578 -3.668 1 72.75 108 ASN B C 1
ATOM 5201 O O . ASN B 1 108 ? 17.344 29.953 -3.422 1 72.75 108 ASN B O 1
ATOM 5205 N N . GLY B 1 109 ? 15.914 31.672 -3.068 1 76.38 109 GLY B N 1
ATOM 5206 C CA . GLY B 1 109 ? 16.797 32.219 -2.051 1 76.38 109 GLY B CA 1
ATOM 5207 C C . GLY B 1 109 ? 17.062 31.25 -0.913 1 76.38 109 GLY B C 1
ATOM 5208 O O . GLY B 1 109 ? 18.203 30.828 -0.703 1 76.38 109 GLY B O 1
ATOM 5209 N N . PRO B 1 110 ? 16.016 30.844 -0.363 1 81.94 110 PRO B N 1
ATOM 5210 C CA . PRO B 1 110 ? 16.172 29.906 0.738 1 81.94 110 PRO B CA 1
ATOM 5211 C C . PRO B 1 110 ? 16.844 28.594 0.298 1 81.94 110 PRO B C 1
ATOM 5213 O O . PRO B 1 110 ? 17.656 28.031 1.041 1 81.94 110 PRO B O 1
ATOM 5216 N N . VAL B 1 111 ? 16.562 28.141 -0.867 1 87.69 111 VAL B N 1
ATOM 5217 C CA . VAL B 1 111 ? 17.156 26.906 -1.379 1 87.69 111 VAL B CA 1
ATOM 5218 C C . VAL B 1 111 ? 18.656 27.094 -1.597 1 87.69 111 VAL B C 1
ATOM 5220 O O . VAL B 1 111 ? 19.453 26.234 -1.228 1 87.69 111 VAL B O 1
ATOM 5223 N N . GLU B 1 112 ? 18.969 28.234 -2.168 1 89.25 112 GLU B N 1
ATOM 5224 C CA . GLU B 1 112 ? 20.391 28.531 -2.391 1 89.25 112 GLU B CA 1
ATOM 5225 C C . GLU B 1 112 ? 21.156 28.578 -1.074 1 89.25 112 GLU B C 1
ATOM 5227 O O . GLU B 1 112 ? 22.25 28.031 -0.965 1 89.25 112 GLU B O 1
ATOM 5232 N N . GLU B 1 113 ? 20.562 29.234 -0.148 1 88.06 113 GLU B N 1
ATOM 5233 C CA . GLU B 1 113 ? 21.219 29.375 1.153 1 88.06 113 GLU B CA 1
ATOM 5234 C C . GLU B 1 113 ? 21.375 28.016 1.832 1 88.06 113 GLU B C 1
ATOM 5236 O O . GLU B 1 113 ? 22.406 27.734 2.441 1 88.06 113 GLU B O 1
ATOM 5241 N N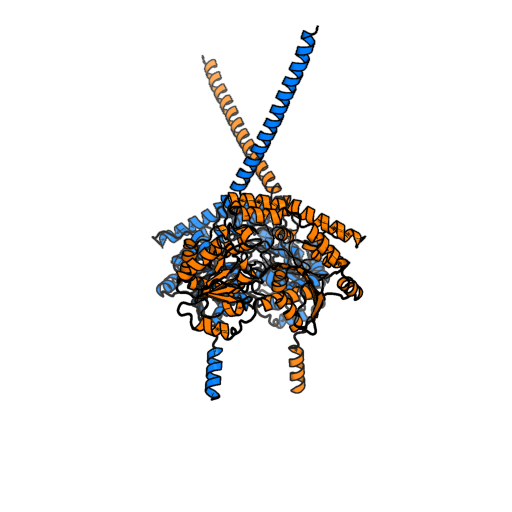 . GLU B 1 114 ? 20.344 27.234 1.744 1 90.06 114 GLU B N 1
ATOM 5242 C CA . GLU B 1 114 ? 20.391 25.891 2.328 1 90.06 114 GLU B CA 1
ATOM 5243 C C . GLU B 1 114 ? 21.5 25.062 1.706 1 90.06 114 GLU B C 1
ATOM 5245 O O . GLU B 1 114 ? 22.281 24.406 2.42 1 90.06 114 GLU B O 1
ATOM 5250 N N . CYS B 1 115 ? 21.641 25.109 0.41 1 92.5 115 CYS B N 1
ATOM 5251 C CA . CYS B 1 115 ? 22.641 24.344 -0.303 1 92.5 115 CYS B CA 1
ATOM 5252 C C . CYS B 1 115 ? 24.047 24.828 0.045 1 92.5 115 CYS B C 1
ATOM 5254 O O . CYS B 1 115 ? 24.953 24.016 0.288 1 92.5 115 CYS B O 1
ATOM 5256 N N . LYS B 1 116 ? 24.172 26.094 0.097 1 92.38 116 LYS B N 1
ATOM 5257 C CA . LYS B 1 116 ? 25.484 26.672 0.422 1 92.38 116 LYS B CA 1
ATOM 5258 C C . LYS B 1 116 ? 25.906 26.297 1.838 1 92.38 116 LYS B C 1
ATOM 5260 O O . LYS B 1 116 ? 27.078 26.016 2.084 1 92.38 116 LYS B O 1
ATOM 5265 N N . ASN B 1 117 ? 24.938 26.297 2.693 1 92.25 117 ASN B N 1
ATOM 5266 C CA . ASN B 1 117 ? 25.219 25.969 4.086 1 92.25 117 ASN B CA 1
ATOM 5267 C C . ASN B 1 117 ? 25.766 24.547 4.23 1 92.25 117 ASN B C 1
ATOM 5269 O O . ASN B 1 117 ? 26.625 24.297 5.082 1 92.25 117 ASN B O 1
ATOM 5273 N N . LEU B 1 118 ? 25.391 23.641 3.396 1 93.31 118 LEU B N 1
ATOM 5274 C CA . LEU B 1 118 ? 25.828 22.25 3.457 1 93.31 118 LEU B CA 1
ATOM 5275 C C . LEU B 1 118 ? 27.297 22.125 3.076 1 93.31 118 LEU B C 1
ATOM 5277 O O . LEU B 1 118 ? 27.969 21.172 3.477 1 93.31 118 LEU B O 1
ATOM 5281 N N . PHE B 1 119 ? 27.812 23.125 2.342 1 92.31 119 PHE B N 1
ATOM 5282 C CA . PHE B 1 119 ? 29.203 23.047 1.882 1 92.31 119 PHE B CA 1
ATOM 5283 C C . PHE B 1 119 ? 30.094 23.984 2.682 1 92.31 119 PHE B C 1
ATOM 5285 O O . PHE B 1 119 ? 31.234 23.656 2.984 1 92.31 119 PHE B O 1
ATOM 5292 N N . ASN B 1 120 ? 29.547 25.062 3.088 1 92.25 120 ASN B N 1
ATOM 5293 C CA . ASN B 1 120 ? 30.391 26.141 3.574 1 92.25 120 ASN B CA 1
ATOM 5294 C C . ASN B 1 120 ? 30.359 26.234 5.098 1 92.25 120 ASN B C 1
ATOM 5296 O O . ASN B 1 120 ? 31.25 26.844 5.703 1 92.25 120 ASN B O 1
ATOM 5300 N N . HIS B 1 121 ? 29.297 25.781 5.699 1 93.88 121 HIS B N 1
ATOM 5301 C CA . HIS B 1 121 ? 29.234 25.859 7.156 1 93.88 121 HIS B CA 1
ATOM 5302 C C . HIS B 1 121 ? 30.453 25.203 7.793 1 93.88 121 HIS B C 1
ATOM 5304 O O . HIS B 1 121 ? 30.875 24.125 7.367 1 93.88 121 HIS B O 1
ATOM 5310 N N . LYS B 1 122 ? 31.031 25.812 8.812 1 94.88 122 LYS B N 1
ATOM 5311 C CA . LYS B 1 122 ? 32.281 25.359 9.445 1 94.88 122 LYS B CA 1
ATOM 5312 C C . LYS B 1 122 ? 32.125 23.938 9.984 1 94.88 122 LYS B C 1
ATOM 5314 O O . LYS B 1 122 ? 33.031 23.109 9.844 1 94.88 122 LYS B O 1
ATOM 5319 N N . ASN B 1 123 ? 30.969 23.609 10.617 1 95.5 123 ASN B N 1
ATOM 5320 C CA . ASN B 1 123 ? 30.75 22.281 11.18 1 95.5 123 ASN B CA 1
ATOM 5321 C C . ASN B 1 123 ? 30.656 21.219 10.094 1 95.5 123 ASN B C 1
ATOM 5323 O O . ASN B 1 123 ? 31.031 20.062 10.312 1 95.5 123 ASN B O 1
ATOM 5327 N N . MET B 1 124 ? 30.141 21.656 8.953 1 95 124 MET B N 1
ATOM 5328 C CA . MET B 1 124 ? 30.047 20.734 7.828 1 95 124 MET B CA 1
ATOM 5329 C C . MET B 1 124 ? 31.422 20.422 7.258 1 95 124 MET B C 1
ATOM 5331 O O . MET B 1 124 ? 31.719 19.266 6.934 1 95 124 MET B O 1
ATOM 5335 N N . ILE B 1 125 ? 32.219 21.422 7.172 1 94.81 125 ILE B N 1
ATOM 5336 C CA . ILE B 1 125 ? 33.594 21.25 6.684 1 94.81 125 ILE B CA 1
ATOM 5337 C C . ILE B 1 125 ? 34.375 20.312 7.621 1 94.81 125 ILE B C 1
ATOM 5339 O O . ILE B 1 125 ? 35.031 19.391 7.172 1 94.81 125 ILE B O 1
ATOM 5343 N N . ALA B 1 126 ? 34.188 20.547 8.836 1 96.12 126 ALA B N 1
ATOM 5344 C CA . ALA B 1 126 ? 34.875 19.719 9.836 1 96.12 126 ALA B CA 1
ATOM 5345 C C . ALA B 1 126 ? 34.406 18.266 9.75 1 96.12 126 ALA B C 1
ATOM 5347 O O . ALA B 1 126 ? 35.25 17.344 9.82 1 96.12 126 ALA B O 1
ATOM 5348 N N . HIS B 1 127 ? 33.125 18.062 9.594 1 96.19 127 HIS B N 1
ATOM 5349 C CA . HIS B 1 127 ? 32.594 16.703 9.523 1 96.19 127 HIS B CA 1
ATOM 5350 C C . HIS B 1 127 ? 33.094 15.969 8.289 1 96.19 127 HIS B C 1
ATOM 5352 O O . HIS B 1 127 ? 33.438 14.781 8.359 1 96.19 127 HIS B O 1
ATOM 5358 N N . ARG B 1 128 ? 33.156 16.625 7.191 1 94.12 128 ARG B N 1
ATOM 5359 C CA . ARG B 1 128 ? 33.625 16.031 5.961 1 94.12 128 ARG B CA 1
ATOM 5360 C C . ARG B 1 128 ? 35.094 15.594 6.105 1 94.12 128 ARG B C 1
ATOM 5362 O O . ARG B 1 128 ? 35.5 14.555 5.578 1 94.12 128 ARG B O 1
ATOM 5369 N N . ALA B 1 129 ? 35.844 16.344 6.816 1 95.06 129 ALA B N 1
ATOM 5370 C CA . ALA B 1 129 ? 37.25 16.062 7.02 1 95.06 129 ALA B CA 1
ATOM 5371 C C . ALA B 1 129 ? 37.438 14.781 7.84 1 95.06 129 ALA B C 1
ATOM 5373 O O . ALA B 1 129 ? 38.469 14.102 7.707 1 95.06 129 ALA B O 1
ATOM 5374 N N . GLU B 1 130 ? 36.469 14.453 8.672 1 95.38 130 GLU B N 1
ATOM 5375 C CA . GLU B 1 130 ? 36.562 13.25 9.492 1 95.38 130 GLU B CA 1
ATOM 5376 C C . GLU B 1 130 ? 36.469 11.992 8.625 1 95.38 130 GLU B C 1
ATOM 5378 O O . GLU B 1 130 ? 36.969 10.93 9 1 95.38 130 GLU B O 1
ATOM 5383 N N . GLY B 1 131 ? 35.781 12 7.59 1 94.19 131 GLY B N 1
ATOM 5384 C CA . GLY B 1 131 ? 35.656 10.891 6.66 1 94.19 131 GLY B CA 1
ATOM 5385 C C . GLY B 1 131 ? 34.844 9.742 7.191 1 94.19 131 GLY B C 1
ATOM 5386 O O . GLY B 1 131 ? 35.156 8.57 6.961 1 94.19 131 GLY B O 1
ATOM 5387 N N . VAL B 1 132 ? 33.844 10.117 7.902 1 95.06 132 VAL B N 1
ATOM 5388 C CA . VAL B 1 132 ? 33 9.086 8.477 1 95.06 132 VAL B CA 1
ATOM 5389 C C . VAL B 1 132 ? 32.188 8.398 7.363 1 95.06 132 VAL B C 1
ATOM 5391 O O . VAL B 1 132 ? 31.688 9.062 6.453 1 95.06 132 VAL B O 1
ATOM 5394 N N . LYS B 1 133 ? 32.156 7.094 7.438 1 96.69 133 LYS B N 1
ATOM 5395 C CA . LYS B 1 133 ? 31.312 6.316 6.531 1 96.69 133 LYS B CA 1
ATOM 5396 C C . LYS B 1 133 ? 29.969 5.965 7.184 1 96.69 133 LYS B C 1
ATOM 5398 O O . LYS B 1 133 ? 29.922 5.664 8.375 1 96.69 133 LYS B O 1
ATOM 5403 N N . TYR B 1 134 ? 28.953 6.012 6.359 1 98.31 134 TYR B N 1
ATOM 5404 C CA . TYR B 1 134 ? 27.625 5.746 6.895 1 98.31 134 TYR B CA 1
ATOM 5405 C C . TYR B 1 134 ? 26.984 4.539 6.215 1 98.31 134 TYR B C 1
ATOM 5407 O O . TYR B 1 134 ? 27.172 4.328 5.012 1 98.31 134 TYR B O 1
ATOM 5415 N N . ASP B 1 135 ? 26.234 3.783 7.012 1 98.19 135 ASP B N 1
ATOM 5416 C CA . ASP B 1 135 ? 25.516 2.621 6.512 1 98.19 135 ASP B CA 1
ATOM 5417 C C . ASP B 1 135 ? 24.172 3.029 5.91 1 98.19 135 ASP B C 1
ATOM 5419 O O . ASP B 1 135 ? 23.609 2.312 5.078 1 98.19 135 ASP B O 1
ATOM 5423 N N . LEU B 1 136 ? 23.672 4.152 6.348 1 98.62 136 LEU B N 1
ATOM 5424 C CA . LEU B 1 136 ? 22.375 4.66 5.941 1 98.62 136 LEU B CA 1
ATOM 5425 C C . LEU B 1 136 ? 22.281 6.168 6.156 1 98.62 136 LEU B C 1
ATOM 5427 O O . LEU B 1 136 ? 22.859 6.699 7.109 1 98.62 136 LEU B O 1
ATOM 5431 N N . ILE B 1 137 ? 21.562 6.828 5.285 1 98.88 137 ILE B N 1
ATOM 5432 C CA . ILE B 1 137 ? 21.375 8.266 5.418 1 98.88 137 ILE B CA 1
ATOM 5433 C C . ILE B 1 137 ? 19.891 8.617 5.336 1 98.88 137 ILE B C 1
ATOM 5435 O O . ILE B 1 137 ? 19.203 8.195 4.402 1 98.88 137 ILE B O 1
ATOM 5439 N N . PHE B 1 138 ? 19.375 9.344 6.328 1 98.81 138 PHE B N 1
ATOM 5440 C CA . PHE B 1 138 ? 18.062 9.969 6.25 1 98.81 138 PHE B CA 1
ATOM 5441 C C . PHE B 1 138 ? 18.156 11.352 5.613 1 98.81 138 PHE B C 1
ATOM 5443 O O . PHE B 1 138 ? 19.047 12.133 5.957 1 98.81 138 PHE B O 1
ATOM 5450 N N . VAL B 1 139 ? 17.234 11.633 4.703 1 98.25 139 VAL B N 1
ATOM 5451 C CA . VAL B 1 139 ? 17.188 12.961 4.102 1 98.25 139 VAL B CA 1
ATOM 5452 C C . VAL B 1 139 ? 15.742 13.461 4.094 1 98.25 139 VAL B C 1
ATOM 5454 O O . VAL B 1 139 ? 14.82 12.719 3.754 1 98.25 139 VAL B O 1
ATOM 5457 N N . GLU B 1 140 ? 15.555 14.672 4.488 1 96.31 140 GLU B N 1
ATOM 5458 C CA . GLU B 1 140 ? 14.203 15.234 4.426 1 96.31 140 GLU B CA 1
ATOM 5459 C C . GLU B 1 140 ? 13.781 15.492 2.98 1 96.31 140 GLU B C 1
ATOM 5461 O O . GLU B 1 140 ? 14.555 16.031 2.189 1 96.31 140 GLU B O 1
ATOM 5466 N N . GLN B 1 141 ? 12.656 14.977 2.646 1 94.31 141 GLN B N 1
ATOM 5467 C CA . GLN B 1 141 ? 12 15.266 1.376 1 94.31 141 GLN B CA 1
ATOM 5468 C C . GLN B 1 141 ? 10.969 16.375 1.534 1 94.31 141 GLN B C 1
ATOM 5470 O O . GLN B 1 141 ? 9.875 16.156 2.053 1 94.31 141 GLN B O 1
ATOM 5475 N N . PHE B 1 142 ? 11.312 17.578 1.108 1 90.56 142 PHE B N 1
ATOM 5476 C CA . PHE B 1 142 ? 10.438 18.734 1.205 1 90.56 142 PHE B CA 1
ATOM 5477 C C . PHE B 1 142 ? 10.633 19.656 0.005 1 90.56 142 PHE B C 1
ATOM 5479 O O . PHE B 1 142 ? 10.523 19.219 -1.143 1 90.56 142 PHE B O 1
ATOM 5486 N N . LEU B 1 143 ? 10.906 20.859 0.2 1 80.75 143 LEU B N 1
ATOM 5487 C CA . LEU B 1 143 ? 10.945 21.812 -0.902 1 80.75 143 LEU B CA 1
ATOM 5488 C C . LEU B 1 143 ? 12.281 21.75 -1.633 1 80.75 143 LEU B C 1
ATOM 5490 O O . LEU B 1 143 ? 12.32 21.703 -2.865 1 80.75 143 LEU B O 1
ATOM 5494 N N . SER B 1 144 ? 13.312 21.562 -0.817 1 86.5 144 SER B N 1
ATOM 5495 C CA . SER B 1 144 ? 14.625 21.531 -1.451 1 86.5 144 SER B CA 1
ATOM 5496 C C . SER B 1 144 ? 15.172 20.109 -1.542 1 86.5 144 SER B C 1
ATOM 5498 O O . SER B 1 144 ? 14.867 19.266 -0.697 1 86.5 144 SER B O 1
ATOM 5500 N N . ASP B 1 145 ? 15.914 19.828 -2.635 1 93.12 145 ASP B N 1
ATOM 5501 C CA . ASP B 1 145 ? 16.578 18.547 -2.832 1 93.12 145 ASP B CA 1
ATOM 5502 C C . ASP B 1 145 ? 18.078 18.656 -2.553 1 93.12 145 ASP B C 1
ATOM 5504 O O . ASP B 1 145 ? 18.875 17.828 -3.02 1 93.12 145 ASP B O 1
ATOM 5508 N N . CYS B 1 146 ? 18.438 19.734 -1.771 1 93.88 146 CYS B N 1
ATOM 5509 C CA . CYS B 1 146 ? 19.844 19.969 -1.486 1 93.88 146 CYS B CA 1
ATOM 5510 C C . CYS B 1 146 ? 20.438 18.797 -0.708 1 93.88 146 CYS B C 1
ATOM 5512 O O . CYS B 1 146 ? 21.484 18.266 -1.083 1 93.88 146 CYS B O 1
ATOM 5514 N N . ALA B 1 147 ? 19.734 18.422 0.349 1 96.31 147 ALA B N 1
ATOM 5515 C CA . ALA B 1 147 ? 20.219 17.344 1.193 1 96.31 147 ALA B CA 1
ATOM 5516 C C . ALA B 1 147 ? 20.281 16.031 0.416 1 96.31 147 ALA B C 1
ATOM 5518 O O . ALA B 1 147 ? 21.203 15.227 0.616 1 96.31 147 ALA B O 1
ATOM 5519 N N . LEU B 1 148 ? 19.312 15.789 -0.464 1 96.81 148 LEU B N 1
ATOM 5520 C CA . LEU B 1 148 ? 19.266 14.57 -1.267 1 96.81 148 LEU B CA 1
ATOM 5521 C C . LEU B 1 148 ? 20.484 14.477 -2.182 1 96.81 148 LEU B C 1
ATOM 5523 O O . LEU B 1 148 ? 21.172 13.453 -2.203 1 96.81 148 LEU B O 1
ATOM 5527 N N . LEU B 1 149 ? 20.719 15.562 -2.924 1 95.94 149 LEU B N 1
ATOM 5528 C CA . LEU B 1 149 ? 21.859 15.555 -3.834 1 95.94 149 LEU B CA 1
ATOM 5529 C C . LEU B 1 149 ? 23.172 15.484 -3.062 1 95.94 149 LEU B C 1
ATOM 5531 O O . LEU B 1 149 ? 24.109 14.789 -3.475 1 95.94 149 LEU B O 1
ATOM 5535 N N . TYR B 1 150 ? 23.25 16.203 -1.932 1 95.94 150 TYR B N 1
ATOM 5536 C CA . TYR B 1 150 ? 24.438 16.172 -1.096 1 95.94 150 TYR B CA 1
ATOM 5537 C C . TYR B 1 150 ? 24.734 14.742 -0.645 1 95.94 150 TYR B C 1
ATOM 5539 O O . TYR B 1 150 ? 25.875 14.266 -0.767 1 95.94 150 TYR B O 1
ATOM 5547 N N . ALA B 1 151 ? 23.75 14.016 -0.122 1 96.88 151 ALA B N 1
ATOM 5548 C CA . ALA B 1 151 ? 23.922 12.625 0.301 1 96.88 151 ALA B CA 1
ATOM 5549 C C . ALA B 1 151 ? 24.391 11.75 -0.86 1 96.88 151 ALA B C 1
ATOM 5551 O O . ALA B 1 151 ? 25.234 10.875 -0.685 1 96.88 151 ALA B O 1
ATOM 5552 N N . GLY B 1 152 ? 23.797 12 -2.031 1 94.69 152 GLY B N 1
ATOM 5553 C CA . GLY B 1 152 ? 24.141 11.219 -3.209 1 94.69 152 GLY B CA 1
ATOM 5554 C C . GLY B 1 152 ? 25.562 11.414 -3.674 1 94.69 152 GLY B C 1
ATOM 5555 O O . GLY B 1 152 ? 26.219 10.469 -4.113 1 94.69 152 GLY B O 1
ATOM 5556 N N . VAL B 1 153 ? 26.047 12.641 -3.543 1 92.25 153 VAL B N 1
ATOM 5557 C CA . VAL B 1 153 ? 27.359 12.977 -4.082 1 92.25 153 VAL B CA 1
ATOM 5558 C C . VAL B 1 153 ? 28.453 12.633 -3.062 1 92.25 153 VAL B C 1
ATOM 5560 O O . VAL B 1 153 ? 29.531 12.18 -3.43 1 92.25 153 VAL B O 1
ATOM 5563 N N . MET B 1 154 ? 28.172 12.758 -1.846 1 93.06 154 MET B N 1
ATOM 5564 C CA . MET B 1 154 ? 29.219 12.664 -0.818 1 93.06 154 MET B CA 1
ATOM 5565 C C . MET B 1 154 ? 29.344 11.234 -0.305 1 93.06 154 MET B C 1
ATOM 5567 O O . MET B 1 154 ? 30.391 10.852 0.225 1 93.06 154 MET B O 1
ATOM 5571 N N . TYR B 1 155 ? 28.25 10.453 -0.464 1 95.31 155 TYR B N 1
ATOM 5572 C CA . TYR B 1 155 ? 28.25 9.148 0.176 1 95.31 155 TYR B CA 1
ATOM 5573 C C . TYR B 1 155 ? 27.703 8.078 -0.765 1 95.31 155 TYR B C 1
ATOM 5575 O O . TYR B 1 155 ? 26.984 8.391 -1.713 1 95.31 155 TYR B O 1
ATOM 5583 N N . ASP B 1 156 ? 28.047 6.797 -0.559 1 94.62 156 ASP B N 1
ATOM 5584 C CA . ASP B 1 156 ? 27.547 5.652 -1.314 1 94.62 156 ASP B CA 1
ATOM 5585 C C . ASP B 1 156 ? 26.5 4.879 -0.512 1 94.62 156 ASP B C 1
ATOM 5587 O O . ASP B 1 156 ? 26.078 3.793 -0.916 1 94.62 156 ASP B O 1
ATOM 5591 N N . SER B 1 157 ? 25.953 5.438 0.434 1 97.56 157 SER B N 1
ATOM 5592 C CA . SER B 1 157 ? 25.016 4.809 1.354 1 97.56 157 SER B CA 1
ATOM 5593 C C . SER B 1 157 ? 23.594 4.863 0.812 1 97.56 157 SER B C 1
ATOM 5595 O O . SER B 1 157 ? 23.219 5.805 0.103 1 97.56 157 SER B O 1
ATOM 5597 N N . PRO B 1 158 ? 22.766 3.758 1.106 1 98.19 158 PRO B N 1
ATOM 5598 C CA . PRO B 1 158 ? 21.344 3.898 0.807 1 98.19 158 PRO B CA 1
ATOM 5599 C C . PRO B 1 158 ? 20.688 5.051 1.568 1 98.19 158 PRO B C 1
ATOM 5601 O O . PRO B 1 158 ? 21.141 5.414 2.654 1 98.19 158 PRO B O 1
ATOM 5604 N N . ILE B 1 159 ? 19.688 5.609 0.927 1 98.75 159 ILE B N 1
ATOM 5605 C CA . ILE B 1 159 ? 19.016 6.785 1.476 1 98.75 159 ILE B CA 1
ATOM 5606 C C . ILE B 1 159 ? 17.578 6.441 1.82 1 98.75 159 ILE B C 1
ATOM 5608 O O . ILE B 1 159 ? 16.891 5.738 1.066 1 98.75 159 ILE B O 1
ATOM 5612 N N . ILE B 1 160 ? 17.109 6.844 2.959 1 98.88 160 ILE B N 1
ATOM 5613 C CA . ILE B 1 160 ? 15.688 6.883 3.295 1 98.88 160 ILE B CA 1
ATOM 5614 C C . ILE B 1 160 ? 15.203 8.328 3.318 1 98.88 160 ILE B C 1
ATOM 5616 O O . ILE B 1 160 ? 15.727 9.156 4.074 1 98.88 160 ILE B O 1
ATOM 5620 N N . GLY B 1 161 ? 14.273 8.617 2.406 1 98.5 161 GLY B N 1
ATOM 5621 C CA . GLY B 1 161 ? 13.602 9.906 2.502 1 98.5 161 GLY B CA 1
ATOM 5622 C C . GLY B 1 161 ? 12.609 9.984 3.645 1 98.5 161 GLY B C 1
ATOM 5623 O O . GLY B 1 161 ? 11.898 9.016 3.92 1 98.5 161 GLY B O 1
ATOM 5624 N N . ILE B 1 162 ? 12.562 11.156 4.32 1 98.31 162 ILE B N 1
ATOM 5625 C CA . ILE B 1 162 ? 11.57 11.375 5.363 1 98.31 162 ILE B CA 1
ATOM 5626 C C . ILE B 1 162 ? 10.797 12.664 5.078 1 98.31 162 ILE B C 1
ATOM 5628 O O . ILE B 1 162 ? 11.367 13.641 4.59 1 98.31 162 ILE B O 1
ATOM 5632 N N . THR B 1 163 ? 9.523 12.602 5.27 1 97.06 163 THR B N 1
ATOM 5633 C CA . THR B 1 163 ? 8.695 13.797 5.121 1 97.06 163 THR B CA 1
ATOM 5634 C C . THR B 1 163 ? 7.762 13.961 6.316 1 97.06 163 THR B C 1
ATOM 5636 O O . THR B 1 163 ? 7.215 12.977 6.82 1 97.06 163 THR B O 1
ATOM 5639 N N . SER B 1 164 ? 7.629 15.18 6.832 1 95.19 164 SER B N 1
ATOM 5640 C CA . SER B 1 164 ? 6.863 15.461 8.047 1 95.19 164 SER B CA 1
ATOM 5641 C C . SER B 1 164 ? 5.383 15.656 7.73 1 95.19 164 SER B C 1
ATOM 5643 O O . SER B 1 164 ? 4.602 16.031 8.602 1 95.19 164 SER B O 1
ATOM 5645 N N . HIS B 1 165 ? 4.969 15.438 6.496 1 92.69 165 HIS B N 1
ATOM 5646 C CA . HIS B 1 165 ? 3.611 15.539 5.973 1 92.69 165 HIS B CA 1
ATOM 5647 C C . HIS B 1 165 ? 3.277 14.359 5.066 1 92.69 165 HIS B C 1
ATOM 5649 O O . HIS B 1 165 ? 4.02 13.383 5.02 1 92.69 165 HIS B O 1
ATOM 5655 N N . VAL B 1 166 ? 2.121 14.43 4.422 1 93.56 166 VAL B N 1
ATOM 5656 C CA . VAL B 1 166 ? 1.824 13.438 3.391 1 93.56 166 VAL B CA 1
ATOM 5657 C C . VAL B 1 166 ? 2.803 13.594 2.229 1 93.56 166 VAL B C 1
ATOM 5659 O O . VAL B 1 166 ? 3.518 14.594 2.139 1 93.56 166 VAL B O 1
ATOM 5662 N N . LEU B 1 167 ? 2.875 12.664 1.4 1 94.75 167 LEU B N 1
ATOM 5663 C CA . LEU B 1 167 ? 3.771 12.742 0.252 1 94.75 167 LEU B CA 1
ATOM 5664 C C . LEU B 1 167 ? 3.5 14.008 -0.561 1 94.75 167 LEU B C 1
ATOM 5666 O O . LEU B 1 167 ? 2.344 14.352 -0.812 1 94.75 167 LEU B O 1
ATOM 5670 N N . LEU B 1 168 ? 4.516 14.656 -0.912 1 91.56 168 LEU B N 1
ATOM 5671 C CA . LEU B 1 168 ? 4.41 15.859 -1.724 1 91.56 168 LEU B CA 1
ATOM 5672 C C . LEU B 1 168 ? 4.168 15.516 -3.189 1 91.56 168 LEU B C 1
ATOM 5674 O O . LEU B 1 168 ? 4.539 14.422 -3.641 1 91.56 168 LEU B O 1
ATOM 5678 N N . PRO B 1 169 ? 3.596 16.406 -3.928 1 87.06 169 PRO B N 1
ATOM 5679 C CA . PRO B 1 169 ? 3.221 16.141 -5.316 1 87.06 169 PRO B CA 1
ATOM 5680 C C . PRO B 1 169 ? 4.398 15.648 -6.16 1 87.06 169 PRO B C 1
ATOM 5682 O O . PRO B 1 169 ? 4.227 14.797 -7.031 1 87.06 169 PRO B O 1
ATOM 5685 N N . TRP B 1 170 ? 5.57 16.109 -5.91 1 87.75 170 TRP B N 1
ATOM 5686 C CA . TRP B 1 170 ? 6.715 15.773 -6.754 1 87.75 170 TRP B CA 1
ATOM 5687 C C . TRP B 1 170 ? 7.387 14.492 -6.262 1 87.75 170 TRP B C 1
ATOM 5689 O O . TRP B 1 170 ? 8.32 13.992 -6.895 1 87.75 170 TRP B O 1
ATOM 5699 N N . ALA B 1 171 ? 6.938 13.977 -5.125 1 92.5 171 ALA B N 1
ATOM 5700 C CA . ALA B 1 171 ? 7.516 12.75 -4.594 1 92.5 171 ALA B CA 1
ATOM 5701 C C . ALA B 1 171 ? 6.883 11.523 -5.238 1 92.5 171 ALA B C 1
ATOM 5703 O O . ALA B 1 171 ? 7.488 10.445 -5.273 1 92.5 171 ALA B O 1
ATOM 5704 N N . TYR B 1 172 ? 5.656 11.664 -5.742 1 94.38 172 TYR B N 1
ATOM 5705 C CA . TYR B 1 172 ? 4.906 10.531 -6.273 1 94.38 172 TYR B CA 1
ATOM 5706 C C . TYR B 1 172 ? 5.633 9.898 -7.453 1 94.38 172 TYR B C 1
ATOM 5708 O O . TYR B 1 172 ? 5.852 8.688 -7.477 1 94.38 172 TYR B O 1
ATOM 5716 N N . ASN B 1 173 ? 6.066 10.719 -8.336 1 92.06 173 ASN B N 1
ATOM 5717 C CA . ASN B 1 173 ? 6.738 10.203 -9.523 1 92.06 173 ASN B CA 1
ATOM 5718 C C . ASN B 1 173 ? 8.039 9.5 -9.172 1 92.06 173 ASN B C 1
ATOM 5720 O O . ASN B 1 173 ? 8.43 8.531 -9.836 1 92.06 173 ASN B O 1
ATOM 5724 N N . ARG B 1 174 ? 8.75 10.008 -8.172 1 94.88 174 ARG B N 1
ATOM 5725 C CA . ARG B 1 174 ? 10.016 9.43 -7.742 1 94.88 174 ARG B CA 1
ATOM 5726 C C . ARG B 1 174 ? 9.82 8.008 -7.234 1 94.88 174 ARG B C 1
ATOM 5728 O O . ARG B 1 174 ? 10.758 7.199 -7.254 1 94.88 174 ARG B O 1
ATOM 5735 N N . LEU B 1 175 ? 8.586 7.715 -6.828 1 96.38 175 LEU B N 1
ATOM 5736 C CA . LEU B 1 175 ? 8.266 6.398 -6.285 1 96.38 175 LEU B CA 1
ATOM 5737 C C . LEU B 1 175 ? 7.453 5.586 -7.285 1 96.38 175 LEU B C 1
ATOM 5739 O O . LEU B 1 175 ? 7.035 4.465 -6.984 1 96.38 175 LEU B O 1
ATOM 5743 N N . GLY B 1 176 ? 7.172 6.141 -8.422 1 94.75 176 GLY B N 1
ATOM 5744 C CA . GLY B 1 176 ? 6.371 5.477 -9.438 1 94.75 176 GLY B CA 1
ATOM 5745 C C . GLY B 1 176 ? 4.891 5.457 -9.117 1 94.75 176 GLY B C 1
ATOM 5746 O O . GLY B 1 176 ? 4.137 4.664 -9.68 1 94.75 176 GLY B O 1
ATOM 5747 N N . ILE B 1 177 ? 4.449 6.254 -8.211 1 95.88 177 ILE B N 1
ATOM 5748 C CA . ILE B 1 177 ? 3.051 6.297 -7.793 1 95.88 177 ILE B CA 1
ATOM 5749 C C . ILE B 1 177 ? 2.307 7.363 -8.586 1 95.88 177 ILE B C 1
ATOM 5751 O O . ILE B 1 177 ? 2.701 8.531 -8.594 1 95.88 177 ILE B O 1
ATOM 5755 N N . PRO B 1 178 ? 1.271 6.996 -9.219 1 92.38 178 PRO B N 1
ATOM 5756 C CA . PRO B 1 178 ? 0.452 8.039 -9.844 1 92.38 178 PRO B CA 1
ATOM 5757 C C . PRO B 1 178 ? -0.383 8.812 -8.828 1 92.38 178 PRO B C 1
ATOM 5759 O O . PRO B 1 178 ? -0.972 8.219 -7.922 1 92.38 178 PRO B O 1
ATOM 5762 N N . PHE B 1 179 ? -0.349 10.117 -8.961 1 93 179 PHE B N 1
ATOM 5763 C CA . PHE B 1 179 ? -1.261 10.875 -8.117 1 93 179 PHE B CA 1
ATOM 5764 C C . PHE B 1 179 ? -2.684 10.812 -8.656 1 93 179 PHE B C 1
ATOM 5766 O O . PHE B 1 179 ? -2.914 11.086 -9.836 1 93 179 PHE B O 1
ATOM 5773 N N . ASP B 1 180 ? -3.625 10.484 -7.801 1 93.81 180 ASP B N 1
ATOM 5774 C CA . ASP B 1 180 ? -5.016 10.352 -8.227 1 93.81 180 ASP B CA 1
ATOM 5775 C C . ASP B 1 180 ? -5.762 11.672 -8.102 1 93.81 180 ASP B C 1
ATOM 5777 O O . ASP B 1 180 ? -6.434 11.922 -7.094 1 93.81 180 ASP B O 1
ATOM 5781 N N . ILE B 1 181 ? -5.797 12.398 -9.102 1 93.56 181 ILE B N 1
ATOM 5782 C CA . ILE B 1 181 ? -6.422 13.719 -9.125 1 93.56 181 ILE B CA 1
ATOM 5783 C C . ILE B 1 181 ? -7.926 13.578 -8.898 1 93.56 181 ILE B C 1
ATOM 5785 O O . ILE B 1 181 ? -8.555 14.453 -8.289 1 93.56 181 ILE B O 1
ATOM 5789 N N . ALA B 1 182 ? -8.445 12.492 -9.32 1 94.94 182 ALA B N 1
ATOM 5790 C CA . ALA B 1 182 ? -9.891 12.297 -9.281 1 94.94 182 ALA B CA 1
ATOM 5791 C C . ALA B 1 182 ? -10.383 12.102 -7.848 1 94.94 182 ALA B C 1
ATOM 5793 O O . ALA B 1 182 ? -11.523 12.43 -7.531 1 94.94 182 ALA B O 1
ATOM 5794 N N . SER B 1 183 ? -9.492 11.617 -7.035 1 94.94 183 SER B N 1
ATOM 5795 C CA . SER B 1 183 ? -10.047 11.125 -5.781 1 94.94 183 SER B CA 1
ATOM 5796 C C . SER B 1 183 ? -9.266 11.656 -4.586 1 94.94 183 SER B C 1
ATOM 5798 O O . SER B 1 183 ? -9.828 11.852 -3.504 1 94.94 183 SER B O 1
ATOM 5800 N N . ASP B 1 184 ? -7.973 11.867 -4.742 1 93.5 184 ASP B N 1
ATOM 5801 C CA . ASP B 1 184 ? -7.125 12.203 -3.602 1 93.5 184 ASP B CA 1
ATOM 5802 C C . ASP B 1 184 ? -7.121 13.711 -3.346 1 93.5 184 ASP B C 1
ATOM 5804 O O . ASP B 1 184 ? -7.238 14.508 -4.281 1 93.5 184 ASP B O 1
ATOM 5808 N N . SER B 1 185 ? -6.98 14 -2.074 1 91.06 185 SER B N 1
ATOM 5809 C CA . SER B 1 185 ? -6.77 15.398 -1.724 1 91.06 185 SER B CA 1
ATOM 5810 C C . SER B 1 185 ? -5.402 15.891 -2.188 1 91.06 185 SER B C 1
ATOM 5812 O O . SER B 1 185 ? -4.395 15.203 -1.99 1 91.06 185 SER B O 1
ATOM 5814 N N . PHE B 1 186 ? -5.453 16.984 -2.887 1 89.19 186 PHE B N 1
ATOM 5815 C CA . PHE B 1 186 ? -4.199 17.594 -3.324 1 89.19 186 PHE B CA 1
ATOM 5816 C C . PHE B 1 186 ? -3.545 18.375 -2.188 1 89.19 186 PHE B C 1
ATOM 5818 O O . PHE B 1 186 ? -4.227 19.047 -1.415 1 89.19 186 PHE B O 1
ATOM 5825 N N . TYR B 1 187 ? -2.215 18.281 -2.207 1 85.5 187 TYR B N 1
ATOM 5826 C CA . TYR B 1 187 ? -1.457 18.953 -1.16 1 85.5 187 TYR B CA 1
ATOM 5827 C C . TYR B 1 187 ? -1.73 20.453 -1.173 1 85.5 187 TYR B C 1
ATOM 5829 O O . TYR B 1 187 ? -1.762 21.078 -2.236 1 85.5 187 TYR B O 1
ATOM 5837 N N . PHE B 1 188 ? -2.154 21.156 -0.178 1 80.12 188 PHE B N 1
ATOM 5838 C CA . PHE B 1 188 ? -2.418 22.578 0.044 1 80.12 188 PHE B CA 1
ATOM 5839 C C . PHE B 1 188 ? -3.877 22.906 -0.244 1 80.12 188 PHE B C 1
ATOM 5841 O O . PHE B 1 188 ? -4.301 24.047 -0.099 1 80.12 188 PHE B O 1
ATOM 5848 N N . SER B 1 189 ? -4.582 21.875 -0.754 1 83.25 189 SER B N 1
ATOM 5849 C CA . SER B 1 189 ? -5.977 22.125 -1.103 1 83.25 189 SER B CA 1
ATOM 5850 C C . SER B 1 189 ? -6.898 21.844 0.079 1 83.25 189 SER B C 1
ATOM 5852 O O . SER B 1 189 ? -6.699 20.875 0.816 1 83.25 189 SER B O 1
ATOM 5854 N N . PRO B 1 190 ? -7.898 22.703 0.205 1 86.25 190 PRO B N 1
ATOM 5855 C CA . PRO B 1 190 ? -8.891 22.453 1.255 1 86.25 190 PRO B CA 1
ATOM 5856 C C . PRO B 1 190 ? -9.992 21.5 0.812 1 86.25 190 PRO B C 1
ATOM 5858 O O . PRO B 1 190 ? -10.922 21.219 1.578 1 86.25 190 PRO B O 1
ATOM 5861 N N . SER B 1 191 ? -10.055 20.984 -0.355 1 85.56 191 SER B N 1
ATOM 5862 C CA . SER B 1 191 ? -11.18 20.281 -0.943 1 85.56 191 SER B CA 1
ATOM 5863 C C . SER B 1 191 ? -11.344 18.891 -0.333 1 85.56 191 SER B C 1
ATOM 5865 O O . SER B 1 191 ? -12.438 18.328 -0.336 1 85.56 191 SER B O 1
ATOM 5867 N N . GLY B 1 192 ? -10.32 18.281 0.222 1 89.56 192 GLY B N 1
ATOM 5868 C CA . GLY B 1 192 ? -10.438 16.922 0.714 1 89.56 192 GLY B CA 1
ATOM 5869 C C . GLY B 1 192 ? -10.508 15.891 -0.397 1 89.56 192 GLY B C 1
ATOM 5870 O O . GLY B 1 192 ? -10.188 16.188 -1.55 1 89.56 192 GLY B O 1
ATOM 5871 N N . PRO B 1 193 ? -10.93 14.68 -0.049 1 92.19 193 PRO B N 1
ATOM 5872 C CA . PRO B 1 193 ? -11.055 13.625 -1.057 1 92.19 193 PRO B CA 1
ATOM 5873 C C . PRO B 1 193 ? -12.289 13.797 -1.946 1 92.19 193 PRO B C 1
ATOM 5875 O O . PRO B 1 193 ? -13.242 14.477 -1.557 1 92.19 193 PRO B O 1
ATOM 5878 N N . ASN B 1 194 ? -12.211 13.195 -3.168 1 92.25 194 ASN B N 1
ATOM 5879 C CA . ASN B 1 194 ? -13.266 13.305 -4.168 1 92.25 194 ASN B CA 1
ATOM 5880 C C . ASN B 1 194 ? -13.672 14.758 -4.395 1 92.25 194 ASN B C 1
ATOM 5882 O O . ASN B 1 194 ? -14.836 15.125 -4.199 1 92.25 194 ASN B O 1
ATOM 5886 N N . PRO B 1 195 ? -12.68 15.484 -4.852 1 93 195 PRO B N 1
ATOM 5887 C CA . PRO B 1 195 ? -12.859 16.922 -4.977 1 93 195 PRO B CA 1
ATOM 5888 C C . PRO B 1 195 ? -13.836 17.312 -6.09 1 93 195 PRO B C 1
ATOM 5890 O O . PRO B 1 195 ? -14.203 16.453 -6.91 1 93 195 PRO B O 1
ATOM 5893 N N . SER B 1 196 ? -14.234 18.594 -6.062 1 93 196 SER B N 1
ATOM 5894 C CA . SER B 1 196 ? -15.094 19.141 -7.105 1 93 196 SER B CA 1
ATOM 5895 C C . SER B 1 196 ? -14.344 19.266 -8.43 1 93 196 SER B C 1
ATOM 5897 O O . SER B 1 196 ? -13.125 19.141 -8.469 1 93 196 SER B O 1
ATOM 5899 N N . LEU B 1 197 ? -15.109 19.484 -9.508 1 94.12 197 LEU B N 1
ATOM 5900 C CA . LEU B 1 197 ? -14.516 19.641 -10.828 1 94.12 197 LEU B CA 1
ATOM 5901 C C . LEU B 1 197 ? -13.508 20.797 -10.836 1 94.12 197 LEU B C 1
ATOM 5903 O O . LEU B 1 197 ? -12.406 20.656 -11.375 1 94.12 197 LEU B O 1
ATOM 5907 N N . LEU B 1 198 ? -13.859 21.922 -10.242 1 90.69 198 LEU B N 1
ATOM 5908 C CA . LEU B 1 198 ? -12.961 23.062 -10.18 1 90.69 198 LEU B CA 1
ATOM 5909 C C . LEU B 1 198 ? -11.672 22.703 -9.453 1 90.69 198 LEU B C 1
ATOM 5911 O O . LEU B 1 198 ? -10.578 23.047 -9.898 1 90.69 198 LEU B O 1
ATOM 5915 N N . ALA B 1 199 ? -11.797 22 -8.305 1 90.25 199 ALA B N 1
ATOM 5916 C CA . ALA B 1 199 ? -10.625 21.578 -7.531 1 90.25 199 ALA B CA 1
ATOM 5917 C C . ALA B 1 199 ? -9.742 20.625 -8.336 1 90.25 199 ALA B C 1
ATOM 5919 O O . ALA B 1 199 ? -8.516 20.703 -8.266 1 90.25 199 ALA B O 1
ATOM 5920 N N . LYS B 1 200 ? -10.352 19.766 -9.109 1 93.88 200 LYS B N 1
ATOM 5921 C CA . LYS B 1 200 ? -9.602 18.828 -9.945 1 93.88 200 LYS B CA 1
ATOM 5922 C C . LYS B 1 200 ? -8.797 19.562 -11.008 1 93.88 200 LYS B C 1
ATOM 5924 O O . LYS B 1 200 ? -7.641 19.219 -11.266 1 93.88 200 LYS B O 1
ATOM 5929 N N . VAL B 1 201 ? -9.453 20.5 -11.578 1 92.44 201 VAL B N 1
ATOM 5930 C CA . VAL B 1 201 ? -8.781 21.281 -12.609 1 92.44 201 VAL B CA 1
ATOM 5931 C C . VAL B 1 201 ? -7.598 22.031 -12 1 92.44 201 VAL B C 1
ATOM 5933 O O . VAL B 1 201 ? -6.496 22.031 -12.555 1 92.44 201 VAL B O 1
ATOM 5936 N N . GLN B 1 202 ? -7.812 22.641 -10.852 1 87.25 202 GLN B N 1
ATOM 5937 C CA . GLN B 1 202 ? -6.742 23.344 -10.156 1 87.25 202 GLN B CA 1
ATOM 5938 C C . GLN B 1 202 ? -5.59 22.406 -9.812 1 87.25 202 GLN B C 1
ATOM 5940 O O . GLN B 1 202 ? -4.422 22.75 -10 1 87.25 202 GLN B O 1
ATOM 5945 N N . SER B 1 203 ? -5.969 21.234 -9.32 1 89.94 203 SER B N 1
ATOM 5946 C CA . SER B 1 203 ? -4.957 20.25 -8.953 1 89.94 203 SER B CA 1
ATOM 5947 C C . SER B 1 203 ? -4.172 19.781 -10.172 1 89.94 203 SER B C 1
ATOM 5949 O O . SER B 1 203 ? -2.959 19.578 -10.094 1 89.94 203 SER B O 1
ATOM 5951 N N . THR B 1 204 ? -4.871 19.609 -11.273 1 91.81 204 THR B N 1
ATOM 5952 C CA . THR B 1 204 ? -4.215 19.172 -12.5 1 91.81 204 THR B CA 1
ATOM 5953 C C . THR B 1 204 ? -3.188 20.203 -12.961 1 91.81 204 THR B C 1
ATOM 5955 O O . THR B 1 204 ? -2.037 19.859 -13.242 1 91.81 204 THR B O 1
ATOM 5958 N N . LEU B 1 205 ? -3.574 21.422 -13 1 87.81 205 LEU B N 1
ATOM 5959 C CA . LEU B 1 205 ? -2.684 22.484 -13.43 1 87.81 205 LEU B CA 1
ATOM 5960 C C . LEU B 1 205 ? -1.553 22.688 -12.43 1 87.81 205 LEU B C 1
ATOM 5962 O O . LEU B 1 205 ? -0.405 22.922 -12.82 1 87.81 205 LEU B O 1
ATOM 5966 N N . GLY B 1 206 ? -1.92 22.641 -11.133 1 85.69 206 GLY B N 1
ATOM 5967 C CA . GLY B 1 206 ? -0.9 22.766 -10.102 1 85.69 206 GLY B CA 1
ATOM 5968 C C . GLY B 1 206 ? 0.148 21.672 -10.18 1 85.69 206 GLY B C 1
ATOM 5969 O O . GLY B 1 206 ? 1.346 21.938 -10.07 1 85.69 206 GLY B O 1
ATOM 5970 N N . LEU B 1 207 ? -0.338 20.469 -10.414 1 88.75 207 LEU B N 1
ATOM 5971 C CA . LEU B 1 207 ? 0.567 19.328 -10.508 1 88.75 207 LEU B CA 1
ATOM 5972 C C . LEU B 1 207 ? 1.494 19.469 -11.711 1 88.75 207 LEU B C 1
ATOM 5974 O O . LEU B 1 207 ? 2.691 19.203 -11.617 1 88.75 207 LEU B O 1
ATOM 5978 N N . LEU B 1 208 ? 0.954 19.859 -12.82 1 87.88 208 LEU B N 1
ATOM 5979 C CA . LEU B 1 208 ? 1.743 20.062 -14.031 1 87.88 208 LEU B CA 1
ATOM 5980 C C . LEU B 1 208 ? 2.803 21.125 -13.812 1 87.88 208 LEU B C 1
ATOM 5982 O O . LEU B 1 208 ? 3.957 20.969 -14.211 1 87.88 208 LEU B O 1
ATOM 5986 N N . TYR B 1 209 ? 2.418 22.172 -13.188 1 86.25 209 TYR B N 1
ATOM 5987 C CA . TYR B 1 209 ? 3.334 23.266 -12.938 1 86.25 209 TYR B CA 1
ATOM 5988 C C . TYR B 1 209 ? 4.441 22.859 -11.977 1 86.25 209 TYR B C 1
ATOM 5990 O O . TYR B 1 209 ? 5.621 23.094 -12.234 1 86.25 209 TYR B O 1
ATOM 5998 N N . LEU B 1 210 ? 4.082 22.234 -10.867 1 86.06 210 LEU B N 1
ATOM 5999 C CA . LEU B 1 210 ? 5.027 21.875 -9.812 1 86.06 210 LEU B CA 1
ATOM 6000 C C . LEU B 1 210 ? 6.027 20.844 -10.312 1 86.06 210 LEU B C 1
ATOM 6002 O O . LEU B 1 210 ? 7.227 20.953 -10.062 1 86.06 210 LEU B O 1
ATOM 6006 N N . ASN B 1 211 ? 5.543 19.859 -11.047 1 88.12 211 ASN B N 1
ATOM 6007 C CA . ASN B 1 211 ? 6.383 18.734 -11.445 1 88.12 211 ASN B CA 1
ATOM 6008 C C . ASN B 1 211 ? 7.27 19.078 -12.633 1 88.12 211 ASN B C 1
ATOM 6010 O O . ASN B 1 211 ? 8.234 18.375 -12.922 1 88.12 211 ASN B O 1
ATOM 6014 N N . ASN B 1 212 ? 6.965 20.125 -13.289 1 88.81 212 ASN B N 1
ATOM 6015 C CA . ASN B 1 212 ? 7.762 20.484 -14.453 1 88.81 212 ASN B CA 1
ATOM 6016 C C . ASN B 1 212 ? 8.523 21.781 -14.227 1 88.81 212 ASN B C 1
ATOM 6018 O O . ASN B 1 212 ? 9.672 21.781 -13.781 1 88.81 212 ASN B O 1
ATOM 6022 N N . TYR B 1 213 ? 7.84 22.938 -14.273 1 87.25 213 TYR B N 1
ATOM 6023 C CA . TYR B 1 213 ? 8.516 24.219 -14.141 1 87.25 213 TYR B CA 1
ATOM 6024 C C . TYR B 1 213 ? 9.039 24.422 -12.727 1 87.25 213 TYR B C 1
ATOM 6026 O O . TYR B 1 213 ? 10.156 24.906 -12.539 1 87.25 213 TYR B O 1
ATOM 6034 N N . GLY B 1 214 ? 8.211 24.094 -11.734 1 84.81 214 GLY B N 1
ATOM 6035 C CA . GLY B 1 214 ? 8.633 24.25 -10.352 1 84.81 214 GLY B CA 1
ATOM 6036 C C . GLY B 1 214 ? 9.883 23.453 -10.016 1 84.81 214 GLY B C 1
ATOM 6037 O O . GLY B 1 214 ? 10.836 24 -9.445 1 84.81 214 GLY B O 1
ATOM 6038 N N . ARG B 1 215 ? 9.891 22.188 -10.398 1 88 215 ARG B N 1
ATOM 6039 C CA . ARG B 1 215 ? 11.047 21.344 -10.125 1 88 215 ARG B CA 1
ATOM 6040 C C . ARG B 1 215 ? 12.258 21.797 -10.938 1 88 215 ARG B C 1
ATOM 6042 O O . ARG B 1 215 ? 13.391 21.766 -10.445 1 88 215 ARG B O 1
ATOM 6049 N N . TRP B 1 216 ? 12.016 22.172 -12.148 1 89.88 216 TRP B N 1
ATOM 6050 C CA . TRP B 1 216 ? 13.102 22.656 -13 1 89.88 216 TRP B CA 1
ATOM 6051 C C . TRP B 1 216 ? 13.789 23.875 -12.383 1 89.88 216 TRP B C 1
ATOM 6053 O O . TRP B 1 216 ? 15.023 23.953 -12.367 1 89.88 216 TRP B O 1
ATOM 6063 N N . GLN B 1 217 ? 13.07 24.828 -11.852 1 87.56 217 GLN B N 1
ATOM 6064 C CA . GLN B 1 217 ? 13.625 26.031 -11.242 1 87.56 217 GLN B CA 1
ATOM 6065 C C . GLN B 1 217 ? 14.453 25.688 -10 1 87.56 217 GLN B C 1
ATOM 6067 O O . GLN B 1 217 ? 15.547 26.219 -9.812 1 87.56 217 GLN B O 1
ATOM 6072 N N . ILE B 1 218 ? 13.906 24.844 -9.188 1 88.94 218 ILE B N 1
ATOM 6073 C CA . ILE B 1 218 ? 14.586 24.453 -7.961 1 88.94 218 ILE B CA 1
ATOM 6074 C C . ILE B 1 218 ? 15.875 23.719 -8.297 1 88.94 218 ILE B C 1
ATOM 6076 O O . ILE B 1 218 ? 16.922 23.984 -7.707 1 88.94 218 ILE B O 1
ATOM 6080 N N . HIS B 1 219 ? 15.82 22.797 -9.234 1 91.75 219 HIS B N 1
ATOM 6081 C CA . HIS B 1 219 ? 17 22.016 -9.609 1 91.75 219 HIS B CA 1
ATOM 6082 C C . HIS B 1 219 ? 18.078 22.906 -10.227 1 91.75 219 HIS B C 1
ATOM 6084 O O . HIS B 1 219 ? 19.266 22.688 -9.992 1 91.75 219 HIS B O 1
ATOM 6090 N N . LYS B 1 220 ? 17.609 23.859 -11.016 1 91.12 220 LYS B N 1
ATOM 6091 C CA . LYS B 1 220 ? 18.562 24.797 -11.594 1 91.12 220 LYS B CA 1
ATOM 6092 C C . LYS B 1 220 ? 19.344 25.531 -10.5 1 91.12 220 LYS B C 1
ATOM 6094 O O . LYS B 1 220 ? 20.562 25.703 -10.609 1 91.12 220 LYS B O 1
ATOM 6099 N N . CYS B 1 221 ? 18.609 25.938 -9.508 1 90.12 221 CYS B N 1
ATOM 6100 C CA . CYS B 1 221 ? 19.219 26.625 -8.375 1 90.12 221 CYS B CA 1
ATOM 6101 C C . CYS B 1 221 ? 20.219 25.719 -7.656 1 90.12 221 CYS B C 1
ATOM 6103 O O . CYS B 1 221 ? 21.328 26.141 -7.324 1 90.12 221 CYS B O 1
ATOM 6105 N N . ILE B 1 222 ? 19.875 24.5 -7.457 1 92.94 222 ILE B N 1
ATOM 6106 C CA . ILE B 1 222 ? 20.703 23.531 -6.734 1 92.94 222 ILE B CA 1
ATOM 6107 C C . ILE B 1 222 ? 21.953 23.234 -7.539 1 92.94 222 ILE B C 1
ATOM 6109 O O . ILE B 1 222 ? 23.062 23.25 -7 1 92.94 222 ILE B O 1
ATOM 6113 N N . TYR B 1 223 ? 21.812 23.031 -8.789 1 93.19 223 TYR B N 1
ATOM 6114 C CA . TYR B 1 223 ? 22.953 22.719 -9.641 1 93.19 223 TYR B CA 1
ATOM 6115 C C . TYR B 1 223 ? 23.922 23.891 -9.711 1 93.19 223 TYR B C 1
ATOM 6117 O O . TYR B 1 223 ? 25.141 23.688 -9.773 1 93.19 223 TYR B O 1
ATOM 6125 N N . LYS B 1 224 ? 23.391 25.047 -9.734 1 91.94 224 LYS B N 1
ATOM 6126 C CA . LYS B 1 224 ? 24.25 26.234 -9.734 1 91.94 224 LYS B CA 1
ATOM 6127 C C . LYS B 1 224 ? 25.156 26.25 -8.5 1 91.94 224 LYS B C 1
ATOM 6129 O O . LYS B 1 224 ? 26.359 26.469 -8.617 1 91.94 224 LYS B O 1
ATOM 6134 N N . VAL B 1 225 ? 24.594 26.031 -7.363 1 92.75 225 VAL B N 1
ATOM 6135 C CA . VAL B 1 225 ? 25.359 26.047 -6.125 1 92.75 225 VAL B CA 1
ATOM 6136 C C . VAL B 1 225 ? 26.344 24.891 -6.105 1 92.75 225 VAL B C 1
ATOM 6138 O O . VAL B 1 225 ? 27.531 25.078 -5.816 1 92.75 225 VAL B O 1
ATOM 6141 N N . PHE B 1 226 ? 25.875 23.672 -6.418 1 94.12 226 PHE B N 1
ATOM 6142 C CA . PHE B 1 226 ? 26.719 22.484 -6.34 1 94.12 226 PHE B CA 1
ATOM 6143 C C . PHE B 1 226 ? 27.875 22.562 -7.312 1 94.12 226 PHE B C 1
ATOM 6145 O O . PHE B 1 226 ? 28.969 22.078 -7.023 1 94.12 226 PHE B O 1
ATOM 6152 N N . SER B 1 227 ? 27.703 23.188 -8.43 1 91.81 227 SER B N 1
ATOM 6153 C CA . SER B 1 227 ? 28.766 23.312 -9.438 1 91.81 227 SER B CA 1
ATOM 6154 C C . SER B 1 227 ? 29.922 24.141 -8.922 1 91.81 227 SER B C 1
ATOM 6156 O O . SER B 1 227 ? 31.047 24.031 -9.422 1 91.81 227 SER B O 1
ATOM 6158 N N . GLU B 1 228 ? 29.703 24.922 -7.98 1 91.06 228 GLU B N 1
ATOM 6159 C CA . GLU B 1 228 ? 30.766 25.734 -7.387 1 91.06 228 GLU B CA 1
ATOM 6160 C C . GLU B 1 228 ? 31.672 24.891 -6.508 1 91.06 228 GLU B C 1
ATOM 6162 O O . GLU B 1 228 ? 32.844 25.25 -6.277 1 91.06 228 GLU B O 1
ATOM 6167 N N . TYR B 1 229 ? 31.156 23.844 -6.043 1 87 229 TYR B N 1
ATOM 6168 C CA . TYR B 1 229 ? 31.906 23.094 -5.043 1 87 229 TYR B CA 1
ATOM 6169 C C . TYR B 1 229 ? 32.312 21.719 -5.578 1 87 229 TYR B C 1
ATOM 6171 O O . TYR B 1 229 ? 33.219 21.078 -5.039 1 87 229 TYR B O 1
ATOM 6179 N N . TYR B 1 230 ? 31.531 21.203 -6.5 1 78.56 230 TYR B N 1
ATOM 6180 C CA . TYR B 1 230 ? 31.797 19.891 -7.051 1 78.56 230 TYR B CA 1
ATOM 6181 C C . TYR B 1 230 ? 31.969 19.953 -8.562 1 78.56 230 TYR B C 1
ATOM 6183 O O . TYR B 1 230 ? 31.141 20.531 -9.266 1 78.56 230 TYR B O 1
ATOM 6191 N N . SER B 1 231 ? 33.156 19.828 -9.117 1 67.81 231 SER B N 1
ATOM 6192 C CA . SER B 1 231 ? 33.562 19.984 -10.508 1 67.81 231 SER B CA 1
ATOM 6193 C C . SER B 1 231 ? 33.031 18.828 -11.367 1 67.81 231 SER B C 1
ATOM 6195 O O . SER B 1 231 ? 32.875 18.969 -12.586 1 67.81 231 SER B O 1
ATOM 6197 N N . GLU B 1 232 ? 32.875 17.688 -10.859 1 64.5 232 GLU B N 1
ATOM 6198 C CA . GLU B 1 232 ? 32.594 16.5 -11.664 1 64.5 232 GLU B CA 1
ATOM 6199 C C . GLU B 1 232 ? 31.156 16.453 -12.141 1 64.5 232 GLU B C 1
ATOM 6201 O O . GLU B 1 232 ? 30.344 17.281 -11.711 1 64.5 232 GLU B O 1
ATOM 6206 N N . ASN B 1 233 ? 30.875 15.633 -13.133 1 67.94 233 ASN B N 1
ATOM 6207 C CA . ASN B 1 233 ? 29.547 15.375 -13.688 1 67.94 233 ASN B CA 1
ATOM 6208 C C . ASN B 1 233 ? 28.5 15.188 -12.586 1 67.94 233 ASN B C 1
ATOM 6210 O O . ASN B 1 233 ? 28.484 14.148 -11.922 1 67.94 233 ASN B O 1
ATOM 6214 N N . LEU B 1 234 ? 27.828 16.312 -12.305 1 80.44 234 LEU B N 1
ATOM 6215 C CA . LEU B 1 234 ? 26.844 16.297 -11.234 1 80.44 234 LEU B CA 1
ATOM 6216 C C . LEU B 1 234 ? 25.797 15.203 -11.477 1 80.44 234 LEU B C 1
ATOM 6218 O O . LEU B 1 234 ? 25.344 15.023 -12.602 1 80.44 234 LEU B O 1
ATOM 6222 N N . LEU B 1 235 ? 25.594 14.453 -10.461 1 86.25 235 LEU B N 1
ATOM 6223 C CA . LEU B 1 235 ? 24.547 13.445 -10.5 1 86.25 235 LEU B CA 1
ATOM 6224 C C . LEU B 1 235 ? 23.188 14.086 -10.766 1 86.25 235 LEU B C 1
ATOM 6226 O O . LEU B 1 235 ? 22.922 15.188 -10.281 1 86.25 235 LEU B O 1
ATOM 6230 N N . ASP B 1 236 ? 22.453 13.453 -11.539 1 92.62 236 ASP B N 1
ATOM 6231 C CA . ASP B 1 236 ? 21.062 13.852 -11.734 1 92.62 236 ASP B CA 1
ATOM 6232 C C . ASP B 1 236 ? 20.25 13.641 -10.453 1 92.62 236 ASP B C 1
ATOM 6234 O O . ASP B 1 236 ? 20.266 12.547 -9.883 1 92.62 236 ASP B O 1
ATOM 6238 N N . ILE B 1 237 ? 19.609 14.719 -10.008 1 94.88 237 ILE B N 1
ATOM 6239 C CA . ILE B 1 237 ? 18.859 14.68 -8.758 1 94.88 237 ILE B CA 1
ATOM 6240 C C . ILE B 1 237 ? 17.797 13.586 -8.828 1 94.88 237 ILE B C 1
ATOM 6242 O O . ILE B 1 237 ? 17.594 12.844 -7.867 1 94.88 237 ILE B O 1
ATOM 6246 N N . GLU B 1 238 ? 17.094 13.508 -9.953 1 93.5 238 GLU B N 1
ATOM 6247 C CA . GLU B 1 238 ? 16.047 12.492 -10.102 1 93.5 238 GLU B CA 1
ATOM 6248 C C . GLU B 1 238 ? 16.641 11.086 -10.102 1 93.5 238 GLU B C 1
ATOM 6250 O O . GLU B 1 238 ? 16.016 10.141 -9.625 1 93.5 238 GLU B O 1
ATOM 6255 N N . TYR B 1 239 ? 17.859 10.961 -10.609 1 94.12 239 TYR B N 1
ATOM 6256 C CA . TYR B 1 239 ? 18.562 9.68 -10.531 1 94.12 239 TYR B CA 1
ATOM 6257 C C . TYR B 1 239 ? 18.828 9.289 -9.086 1 94.12 239 TYR B C 1
ATOM 6259 O O . TYR B 1 239 ? 18.594 8.141 -8.695 1 94.12 239 TYR B O 1
ATOM 6267 N N . VAL B 1 240 ? 19.297 10.234 -8.305 1 95.69 240 VAL B N 1
ATOM 6268 C CA . VAL B 1 240 ? 19.562 9.945 -6.895 1 95.69 240 VAL B CA 1
ATOM 6269 C C . VAL B 1 240 ? 18.266 9.578 -6.188 1 95.69 240 VAL B C 1
ATOM 6271 O O . VAL B 1 240 ? 18.219 8.602 -5.43 1 95.69 240 VAL B O 1
ATOM 6274 N N . ALA B 1 241 ? 17.219 10.312 -6.457 1 96.38 241 ALA B N 1
ATOM 6275 C CA . ALA B 1 241 ? 15.93 10.07 -5.824 1 96.38 241 ALA B CA 1
ATOM 6276 C C . ALA B 1 241 ? 15.391 8.695 -6.191 1 96.38 241 ALA B C 1
ATOM 6278 O O . ALA B 1 241 ? 14.867 7.977 -5.332 1 96.38 241 ALA B O 1
ATOM 6279 N N . LYS B 1 242 ? 15.531 8.281 -7.41 1 95.25 242 LYS B N 1
ATOM 6280 C CA . LYS B 1 242 ? 14.922 7.043 -7.891 1 95.25 242 LYS B CA 1
ATOM 6281 C C . LYS B 1 242 ? 15.805 5.84 -7.574 1 95.25 242 LYS B C 1
ATOM 6283 O O . LYS B 1 242 ? 15.305 4.762 -7.254 1 95.25 242 LYS B O 1
ATOM 6288 N N . GLU B 1 243 ? 17.125 6.023 -7.582 1 94.69 243 GLU B N 1
ATOM 6289 C CA . GLU B 1 243 ? 18.016 4.867 -7.535 1 94.69 243 GLU B CA 1
ATOM 6290 C C . GLU B 1 243 ? 18.641 4.711 -6.152 1 94.69 243 GLU B C 1
ATOM 6292 O O . GLU B 1 243 ? 18.984 3.6 -5.738 1 94.69 243 GLU B O 1
ATOM 6297 N N . ARG B 1 244 ? 18.797 5.844 -5.465 1 96.5 244 ARG B N 1
ATOM 6298 C CA . ARG B 1 244 ? 19.531 5.781 -4.203 1 96.5 244 ARG B CA 1
ATOM 6299 C C . ARG B 1 244 ? 18.578 5.871 -3.012 1 96.5 244 ARG B C 1
ATOM 6301 O O . ARG B 1 244 ? 18.922 5.441 -1.908 1 96.5 244 ARG B O 1
ATOM 6308 N N . MET B 1 245 ? 17.484 6.488 -3.162 1 97.44 245 MET B N 1
ATOM 6309 C CA . MET B 1 245 ? 16.484 6.531 -2.111 1 97.44 245 MET B CA 1
ATOM 6310 C C . MET B 1 245 ? 15.641 5.258 -2.111 1 97.44 245 MET B C 1
ATOM 6312 O O . MET B 1 245 ? 14.758 5.09 -2.951 1 97.44 245 MET B O 1
ATOM 6316 N N . LYS B 1 246 ? 15.883 4.434 -1.13 1 98.06 246 LYS B N 1
ATOM 6317 C CA . LYS B 1 246 ? 15.359 3.068 -1.134 1 98.06 246 LYS B CA 1
ATOM 6318 C C . LYS B 1 246 ? 13.992 3.002 -0.462 1 98.06 246 LYS B C 1
ATOM 6320 O O . LYS B 1 246 ? 13.203 2.094 -0.734 1 98.06 246 LYS B O 1
ATOM 6325 N N . MET B 1 247 ? 13.719 3.928 0.452 1 98.5 247 MET B N 1
ATOM 6326 C CA . MET B 1 247 ? 12.414 4.031 1.104 1 98.5 247 MET B CA 1
ATOM 6327 C C . MET B 1 247 ? 12.078 5.484 1.427 1 98.5 247 MET B C 1
ATOM 6329 O O . MET B 1 247 ? 12.961 6.344 1.428 1 98.5 247 MET B O 1
ATOM 6333 N N . VAL B 1 248 ? 10.844 5.719 1.618 1 98.5 248 VAL B N 1
ATOM 6334 C CA . VAL B 1 248 ? 10.367 7.004 2.119 1 98.5 248 VAL B CA 1
ATOM 6335 C C . VAL B 1 248 ? 9.477 6.781 3.34 1 98.5 248 VAL B C 1
ATOM 6337 O O . VAL B 1 248 ? 8.531 5.988 3.291 1 98.5 248 VAL B O 1
ATOM 6340 N N . PHE B 1 249 ? 9.836 7.418 4.406 1 98.69 249 PHE B N 1
ATOM 6341 C CA . PHE B 1 249 ? 8.977 7.465 5.586 1 98.69 249 PHE B CA 1
ATOM 6342 C C . PHE B 1 249 ? 8.094 8.703 5.559 1 98.69 249 PHE B C 1
ATOM 6344 O O . PHE B 1 249 ? 8.594 9.828 5.637 1 98.69 249 PHE B O 1
ATOM 6351 N N . SER B 1 250 ? 6.832 8.492 5.406 1 97.88 250 SER B N 1
ATOM 6352 C CA . SER B 1 250 ? 5.871 9.594 5.355 1 97.88 250 SER B CA 1
ATOM 6353 C C . SER B 1 250 ? 5.145 9.758 6.688 1 97.88 250 SER B C 1
ATOM 6355 O O . SER B 1 250 ? 4.586 8.789 7.215 1 97.88 250 SER B O 1
ATOM 6357 N N . TYR B 1 251 ? 5.141 11 7.207 1 97.25 251 TYR B N 1
ATOM 6358 C CA . TYR B 1 251 ? 4.48 11.258 8.484 1 97.25 251 TYR B CA 1
ATOM 6359 C C . TYR B 1 251 ? 2.965 11.281 8.32 1 97.25 251 TYR B C 1
ATOM 6361 O O . TYR B 1 251 ? 2.334 12.336 8.453 1 97.25 251 TYR B O 1
ATOM 6369 N N . GLN B 1 252 ? 2.363 10.273 7.918 1 95.69 252 GLN B N 1
ATOM 6370 C CA . GLN B 1 252 ? 0.918 10.109 7.805 1 95.69 252 GLN B CA 1
ATOM 6371 C C . GLN B 1 252 ? 0.481 8.742 8.32 1 95.69 252 GLN B C 1
ATOM 6373 O O . GLN B 1 252 ? 1.314 7.863 8.547 1 95.69 252 GLN B O 1
ATOM 6378 N N . HIS B 1 253 ? -0.708 8.641 8.602 1 96.56 253 HIS B N 1
ATOM 6379 C CA . HIS B 1 253 ? -1.378 7.379 8.891 1 96.56 253 HIS B CA 1
ATOM 6380 C C . HIS B 1 253 ? -2.805 7.375 8.352 1 96.56 253 HIS B C 1
ATOM 6382 O O . HIS B 1 253 ? -3.529 8.359 8.492 1 96.56 253 HIS B O 1
ATOM 6388 N N . PHE B 1 254 ? -3.158 6.32 7.82 1 94.69 254 PHE B N 1
ATOM 6389 C CA . PHE B 1 254 ? -4.422 6.277 7.094 1 94.69 254 PHE B CA 1
ATOM 6390 C C . PHE B 1 254 ? -5.594 6.527 8.031 1 94.69 254 PHE B C 1
ATOM 6392 O O . PHE B 1 254 ? -6.676 6.926 7.59 1 94.69 254 PHE B O 1
ATOM 6399 N N . SER B 1 255 ? -5.48 6.309 9.336 1 93.75 255 SER B N 1
ATOM 6400 C CA . SER B 1 255 ? -6.582 6.539 10.266 1 93.75 255 SER B CA 1
ATOM 6401 C C . SER B 1 255 ? -6.895 8.023 10.398 1 93.75 255 SER B C 1
ATOM 6403 O O . SER B 1 255 ? -7.98 8.398 10.836 1 93.75 255 SER B O 1
ATOM 6405 N N . VAL B 1 256 ? -5.906 8.867 9.961 1 93.88 256 VAL B N 1
ATOM 6406 C CA . VAL B 1 256 ? -6.129 10.297 10.148 1 93.88 256 VAL B CA 1
ATOM 6407 C C . VAL B 1 256 ? -6.137 11.008 8.797 1 93.88 256 VAL B C 1
ATOM 6409 O O . VAL B 1 256 ? -6.895 11.961 8.594 1 93.88 256 VAL B O 1
ATOM 6412 N N . THR B 1 257 ? -5.363 10.539 7.895 1 93.94 257 THR B N 1
ATOM 6413 C CA . THR B 1 257 ? -5.242 11.227 6.617 1 93.94 257 THR B CA 1
ATOM 6414 C C . THR B 1 257 ? -6.086 10.539 5.547 1 93.94 257 THR B C 1
ATOM 6416 O O . THR B 1 257 ? -6.203 11.031 4.426 1 93.94 257 THR B O 1
ATOM 6419 N N . GLY B 1 258 ? -6.664 9.43 5.941 1 92.94 258 GLY B N 1
ATOM 6420 C CA . GLY B 1 258 ? -7.355 8.641 4.938 1 92.94 258 GLY B CA 1
ATOM 6421 C C . GLY B 1 258 ? -6.438 7.711 4.168 1 92.94 258 GLY B C 1
ATOM 6422 O O . GLY B 1 258 ? -5.215 7.766 4.328 1 92.94 258 GLY B O 1
ATOM 6423 N N . ALA B 1 259 ? -7.066 6.918 3.342 1 94.75 259 ALA B N 1
ATOM 6424 C CA . ALA B 1 259 ? -6.316 5.922 2.584 1 94.75 259 ALA B CA 1
ATOM 6425 C C . ALA B 1 259 ? -5.672 6.543 1.347 1 94.75 259 ALA B C 1
ATOM 6427 O O . ALA B 1 259 ? -6.273 7.398 0.691 1 94.75 259 ALA B O 1
ATOM 6428 N N . ARG B 1 260 ? -4.484 6.105 1.063 1 93.75 260 ARG B N 1
ATOM 6429 C CA . ARG B 1 260 ? -3.746 6.43 -0.154 1 93.75 260 ARG B CA 1
ATOM 6430 C C . ARG B 1 260 ? -3.131 5.18 -0.774 1 93.75 260 ARG B C 1
ATOM 6432 O O . ARG B 1 260 ? -2.846 4.207 -0.072 1 93.75 260 ARG B O 1
ATOM 6439 N N . LEU B 1 261 ? -3.002 5.277 -2.111 1 95.25 261 LEU B N 1
ATOM 6440 C CA . LEU B 1 261 ? -2.199 4.25 -2.766 1 95.25 261 LEU B CA 1
ATOM 6441 C C . LEU B 1 261 ? -0.711 4.5 -2.543 1 95.25 261 LEU B C 1
ATOM 6443 O O . LEU B 1 261 ? -0.192 5.555 -2.91 1 95.25 261 LEU B O 1
ATOM 6447 N N . LEU B 1 262 ? -0.102 3.566 -1.911 1 95.19 262 LEU B N 1
ATOM 6448 C CA . LEU B 1 262 ? 1.322 3.725 -1.637 1 95.19 262 LEU B CA 1
ATOM 6449 C C . LEU B 1 262 ? 2.107 2.51 -2.121 1 95.19 262 LEU B C 1
ATOM 6451 O O . LEU B 1 262 ? 1.589 1.391 -2.125 1 95.19 262 LEU B O 1
ATOM 6455 N N . ALA B 1 263 ? 3.318 2.744 -2.545 1 96.31 263 ALA B N 1
ATOM 6456 C CA . ALA B 1 263 ? 4.25 1.676 -2.896 1 96.31 263 ALA B CA 1
ATOM 6457 C C . ALA B 1 263 ? 4.789 0.987 -1.646 1 96.31 263 ALA B C 1
ATOM 6459 O O . ALA B 1 263 ? 4.738 1.547 -0.548 1 96.31 263 ALA B O 1
ATOM 6460 N N . PRO B 1 264 ? 5.293 -0.258 -1.817 1 96.06 264 PRO B N 1
ATOM 6461 C CA . PRO B 1 264 ? 5.918 -0.928 -0.676 1 96.06 264 PRO B CA 1
ATOM 6462 C C . PRO B 1 264 ? 7.09 -0.136 -0.097 1 96.06 264 PRO B C 1
ATOM 6464 O O . PRO B 1 264 ? 7.434 -0.304 1.076 1 96.06 264 PRO B O 1
ATOM 6467 N N . GLN B 1 265 ? 7.645 0.748 -0.832 1 97.81 265 GLN B N 1
ATOM 6468 C CA . GLN B 1 265 ? 8.797 1.537 -0.408 1 97.81 265 GLN B CA 1
ATOM 6469 C C . GLN B 1 265 ? 8.375 2.68 0.512 1 97.81 265 GLN B C 1
ATOM 6471 O O . GLN B 1 265 ? 9.219 3.381 1.069 1 97.81 265 GLN B O 1
ATOM 6476 N N . VAL B 1 266 ? 7.07 2.852 0.728 1 98.12 266 VAL B N 1
ATOM 6477 C CA . VAL B 1 266 ? 6.602 3.947 1.569 1 98.12 266 VAL B CA 1
ATOM 6478 C C . VAL B 1 266 ? 6.117 3.398 2.91 1 98.12 266 VAL B C 1
ATOM 6480 O O . VAL B 1 266 ? 5.297 2.479 2.951 1 98.12 266 VAL B O 1
ATOM 6483 N N . LEU B 1 267 ? 6.656 3.902 3.953 1 98 267 LEU B N 1
ATOM 6484 C CA . LEU B 1 267 ? 6.219 3.551 5.301 1 98 267 LEU B CA 1
ATOM 6485 C C . LEU B 1 267 ? 5.504 4.723 5.965 1 98 267 LEU B C 1
ATOM 6487 O O . LEU B 1 267 ? 6.02 5.84 5.988 1 98 267 LEU B O 1
ATOM 6491 N N . GLU B 1 268 ? 4.297 4.449 6.41 1 97.75 268 GLU B N 1
ATOM 6492 C CA . GLU B 1 268 ? 3.602 5.461 7.199 1 97.75 268 GLU B CA 1
ATOM 6493 C C . GLU B 1 268 ? 4.082 5.461 8.648 1 97.75 268 GLU B C 1
ATOM 6495 O O . GLU B 1 268 ? 4.004 4.438 9.336 1 97.75 268 GLU B O 1
ATOM 6500 N N . ILE B 1 269 ? 4.484 6.645 9.109 1 98.31 269 ILE B N 1
ATOM 6501 C CA . ILE B 1 269 ? 5.023 6.672 10.469 1 98.31 269 ILE B CA 1
ATOM 6502 C C . ILE B 1 269 ? 4.312 7.75 11.281 1 98.31 269 ILE B C 1
ATOM 6504 O O . ILE B 1 269 ? 4.91 8.359 12.172 1 98.31 269 ILE B O 1
ATOM 6508 N N . GLY B 1 270 ? 3.047 8.031 10.875 1 97.69 270 GLY B N 1
ATOM 6509 C CA . GLY B 1 270 ? 2.277 8.984 11.656 1 97.69 270 GLY B CA 1
ATOM 6510 C C . GLY B 1 270 ? 2.277 8.68 13.141 1 97.69 270 GLY B C 1
ATOM 6511 O O . GLY B 1 270 ? 1.981 7.555 13.555 1 97.69 270 GLY B O 1
ATOM 6512 N N . GLY B 1 271 ? 2.654 9.703 14.008 1 97.88 271 GLY B N 1
ATOM 6513 C CA . GLY B 1 271 ? 2.645 9.562 15.453 1 97.88 271 GLY B CA 1
ATOM 6514 C C . GLY B 1 271 ? 4 9.195 16.031 1 97.88 271 GLY B C 1
ATOM 6515 O O . GLY B 1 271 ? 4.145 9.039 17.234 1 97.88 271 GLY B O 1
ATOM 6516 N N . VAL B 1 272 ? 5.043 9.102 15.18 1 98.25 272 VAL B N 1
ATOM 6517 C CA . VAL B 1 272 ? 6.359 8.648 15.617 1 98.25 272 VAL B CA 1
ATOM 6518 C C . VAL B 1 272 ? 6.93 9.633 16.641 1 98.25 272 VAL B C 1
ATOM 6520 O O . VAL B 1 272 ? 7.762 9.258 17.469 1 98.25 272 VAL B O 1
ATOM 6523 N N . HIS B 1 273 ? 6.441 10.914 16.641 1 97.62 273 HIS B N 1
ATOM 6524 C CA . HIS B 1 273 ? 6.957 11.938 17.547 1 97.62 273 HIS B CA 1
ATOM 6525 C C . HIS B 1 273 ? 6.297 11.844 18.922 1 97.62 273 HIS B C 1
ATOM 6527 O O . HIS B 1 273 ? 6.762 12.453 19.875 1 97.62 273 HIS B O 1
ATOM 6533 N N . ILE B 1 274 ? 5.211 11.102 18.969 1 97.94 274 ILE B N 1
ATOM 6534 C CA . ILE B 1 274 ? 4.383 11.125 20.172 1 97.94 274 ILE B CA 1
ATOM 6535 C C . ILE B 1 274 ? 4.957 10.18 21.219 1 97.94 274 ILE B C 1
ATOM 6537 O O . ILE B 1 274 ? 5.129 8.984 20.969 1 97.94 274 ILE B O 1
ATOM 6541 N N . GLY B 1 275 ? 5.262 10.68 22.375 1 95 275 GLY B N 1
ATOM 6542 C CA . GLY B 1 275 ? 5.695 9.891 23.516 1 95 275 GLY B CA 1
ATOM 6543 C C . GLY B 1 275 ? 4.574 9.594 24.5 1 95 275 GLY B C 1
ATOM 6544 O O . GLY B 1 275 ? 3.404 9.555 24.109 1 95 275 GLY B O 1
ATOM 6545 N N . GLN B 1 276 ? 4.934 9.344 25.672 1 95.12 276 GLN B N 1
ATOM 6546 C CA . GLN B 1 276 ? 3.953 9.078 26.719 1 95.12 276 GLN B CA 1
ATOM 6547 C C . GLN B 1 276 ? 3.514 10.375 27.391 1 95.12 276 GLN B C 1
ATOM 6549 O O . GLN B 1 276 ? 4.352 11.195 27.781 1 95.12 276 GLN B O 1
ATOM 6554 N N . ALA B 1 277 ? 2.234 10.578 27.469 1 97.19 277 ALA B N 1
ATOM 6555 C CA . ALA B 1 277 ? 1.707 11.75 28.172 1 97.19 277 ALA B CA 1
ATOM 6556 C C . ALA B 1 277 ? 2.049 11.711 29.656 1 97.19 277 ALA B C 1
ATOM 6558 O O . ALA B 1 277 ? 1.987 10.648 30.281 1 97.19 277 ALA B O 1
ATOM 6559 N N . LYS B 1 278 ? 2.389 12.828 30.203 1 97.12 278 LYS B N 1
ATOM 6560 C CA . LYS B 1 278 ? 2.691 12.992 31.625 1 97.12 278 LYS B CA 1
ATOM 6561 C C . LYS B 1 278 ? 1.595 13.781 32.312 1 97.12 278 LYS B C 1
ATOM 6563 O O . LYS B 1 278 ? 0.755 14.406 31.672 1 97.12 278 LYS B O 1
ATOM 6568 N N . PRO B 1 279 ? 1.607 13.656 33.688 1 97 279 PRO B N 1
ATOM 6569 C CA . PRO B 1 279 ? 0.664 14.516 34.406 1 97 279 PRO B CA 1
ATOM 6570 C C . PRO B 1 279 ? 0.923 16 34.188 1 97 279 PRO B C 1
ATOM 6572 O O . PRO B 1 279 ? 2.078 16.422 34.094 1 97 279 PRO B O 1
ATOM 6575 N N . VAL B 1 280 ? -0.138 16.734 34.094 1 97.69 280 VAL B N 1
ATOM 6576 C CA . VAL B 1 280 ? 0.003 18.172 33.875 1 97.69 280 VAL B CA 1
ATOM 6577 C C . VAL B 1 280 ? 0.505 18.859 35.125 1 97.69 280 VAL B C 1
ATOM 6579 O O . VAL B 1 280 ? 0.367 18.312 36.219 1 97.69 280 VAL B O 1
ATOM 6582 N N . PRO B 1 281 ? 1.095 20.078 35 1 97 281 PRO B N 1
ATOM 6583 C CA . PRO B 1 281 ? 1.503 20.844 36.188 1 97 281 PRO B CA 1
ATOM 6584 C C . PRO B 1 281 ? 0.343 21.125 37.125 1 97 281 PRO B C 1
ATOM 6586 O O . PRO B 1 281 ? -0.817 21.141 36.719 1 97 281 PRO B O 1
ATOM 6589 N N . LYS B 1 282 ? 0.656 21.438 38.344 1 96.38 282 LYS B N 1
ATOM 6590 C CA . LYS B 1 282 ? -0.317 21.562 39.438 1 96.38 282 LYS B CA 1
ATOM 6591 C C . LYS B 1 282 ? -1.327 22.672 39.125 1 96.38 282 LYS B C 1
ATOM 6593 O O . LYS B 1 282 ? -2.52 22.516 39.406 1 96.38 282 LYS B O 1
ATOM 6598 N N . ASP B 1 283 ? -0.891 23.75 38.656 1 95.06 283 ASP B N 1
ATOM 6599 C CA . ASP B 1 283 ? -1.787 24.875 38.344 1 95.06 283 ASP B CA 1
ATOM 6600 C C . ASP B 1 283 ? -2.814 24.484 37.281 1 95.06 283 ASP B C 1
ATOM 6602 O O . ASP B 1 283 ? -3.99 24.844 37.406 1 95.06 283 ASP B O 1
ATOM 6606 N N . LEU B 1 284 ? -2.363 23.766 36.281 1 97.5 284 LEU B N 1
ATOM 6607 C CA . LEU B 1 284 ? -3.273 23.297 35.25 1 97.5 284 LEU B CA 1
ATOM 6608 C C . LEU B 1 284 ? -4.23 22.25 35.812 1 97.5 284 LEU B C 1
ATOM 6610 O O . LEU B 1 284 ? -5.418 22.234 35.469 1 97.5 284 LEU B O 1
ATOM 6614 N N . GLU B 1 285 ? -3.67 21.359 36.625 1 97.38 285 GLU B N 1
ATOM 6615 C CA . GLU B 1 285 ? -4.504 20.312 37.219 1 97.38 285 GLU B CA 1
ATOM 6616 C C . GLU B 1 285 ? -5.66 20.906 38.031 1 97.38 285 GLU B C 1
ATOM 6618 O O . GLU B 1 285 ? -6.785 20.406 37.969 1 97.38 285 GLU B O 1
ATOM 6623 N N . GLU B 1 286 ? -5.395 21.969 38.75 1 96.38 286 GLU B N 1
ATOM 6624 C CA . GLU B 1 286 ? -6.43 22.641 39.5 1 96.38 286 GLU B CA 1
ATOM 6625 C C . GLU B 1 286 ? -7.512 23.219 38.594 1 96.38 286 GLU B C 1
ATOM 6627 O O . GLU B 1 286 ? -8.703 23.078 38.875 1 96.38 286 GLU B O 1
ATOM 6632 N N . PHE B 1 287 ? -7.094 23.828 37.594 1 96.94 287 PHE B N 1
ATOM 6633 C CA . PHE B 1 287 ? -8.023 24.422 36.656 1 96.94 287 PHE B CA 1
ATOM 6634 C C . PHE B 1 287 ? -8.852 23.344 35.969 1 96.94 287 PHE B C 1
ATOM 6636 O O . PHE B 1 287 ? -10.07 23.5 35.812 1 96.94 287 PHE B O 1
ATOM 6643 N N . LEU B 1 288 ? -8.242 22.25 35.562 1 97.62 288 LEU B N 1
ATOM 6644 C CA . LEU B 1 288 ? -8.875 21.172 34.812 1 97.62 288 LEU B CA 1
ATOM 6645 C C . LEU B 1 288 ? -9.836 20.391 35.719 1 97.62 288 LEU B C 1
ATOM 6647 O O . LEU B 1 288 ? -10.953 20.078 35.312 1 97.62 288 LEU B O 1
ATOM 6651 N N . SER B 1 289 ? -9.43 20.109 36.906 1 95.25 289 SER B N 1
ATOM 6652 C CA . SER B 1 289 ? -10.227 19.297 37.812 1 95.25 289 SER B CA 1
ATOM 6653 C C . SER B 1 289 ? -11.531 19.984 38.188 1 95.25 289 SER B C 1
ATOM 6655 O O . SER B 1 289 ? -12.539 19.328 38.469 1 95.25 289 SER B O 1
ATOM 6657 N N . ASN B 1 290 ? -11.523 21.281 38.125 1 94.19 290 ASN B N 1
ATOM 6658 C CA . ASN B 1 290 ? -12.695 22.062 38.5 1 94.19 290 ASN B CA 1
ATOM 6659 C C . ASN B 1 290 ? -13.617 22.344 37.344 1 94.19 290 ASN B C 1
ATOM 6661 O O . ASN B 1 290 ? -14.625 23.031 37.469 1 94.19 290 ASN B O 1
ATOM 6665 N N . ALA B 1 291 ? -13.273 21.812 36.219 1 97 291 ALA B N 1
ATOM 6666 C CA . ALA B 1 291 ? -14.094 22.047 35.031 1 97 291 ALA B CA 1
ATOM 6667 C C . ALA B 1 291 ? -15.188 21 34.906 1 97 291 ALA B C 1
ATOM 6669 O O . ALA B 1 291 ? -14.992 19.953 34.281 1 97 291 ALA B O 1
ATOM 6670 N N . GLU B 1 292 ? -16.344 21.281 35.344 1 96.06 292 GLU B N 1
ATOM 6671 C CA . GLU B 1 292 ? -17.469 20.344 35.406 1 96.06 292 GLU B CA 1
ATOM 6672 C C . GLU B 1 292 ? -17.859 19.859 34.031 1 96.06 292 GLU B C 1
ATOM 6674 O O . GLU B 1 292 ? -18.188 18.688 33.844 1 96.06 292 GLU B O 1
ATOM 6679 N N . HIS B 1 293 ? -17.844 20.75 33.125 1 97.38 293 HIS B N 1
ATOM 6680 C CA . HIS B 1 293 ? -18.297 20.406 31.781 1 97.38 293 HIS B CA 1
ATOM 6681 C C . HIS B 1 293 ? -17.125 20.188 30.828 1 97.38 293 HIS B C 1
ATOM 6683 O O . HIS B 1 293 ? -17.312 20.109 29.609 1 97.38 293 HIS B O 1
ATOM 6689 N N . GLY B 1 294 ? -15.914 20.156 31.406 1 98.12 294 GLY B N 1
ATOM 6690 C CA . GLY B 1 294 ? -14.727 19.906 30.594 1 98.12 294 GLY B CA 1
ATOM 6691 C C . GLY B 1 294 ? -14.023 21.188 30.172 1 98.12 294 GLY B C 1
ATOM 6692 O O . GLY B 1 294 ? -14.453 22.281 30.516 1 98.12 294 GLY B O 1
ATOM 6693 N N . VAL B 1 295 ? -12.93 21.016 29.453 1 98.75 295 VAL B N 1
ATOM 6694 C CA . VAL B 1 295 ? -12.078 22.125 29.031 1 98.75 295 VAL B CA 1
ATOM 6695 C C . VAL B 1 295 ? -11.781 22.016 27.531 1 98.75 295 VAL B C 1
ATOM 6697 O O . VAL B 1 295 ? -11.609 20.906 27.016 1 98.75 295 VAL B O 1
ATOM 6700 N N . ILE B 1 296 ? -11.773 23.109 26.859 1 98.81 296 ILE B N 1
ATOM 6701 C CA . ILE B 1 296 ? -11.328 23.219 25.469 1 98.81 296 ILE B CA 1
ATOM 6702 C C . ILE B 1 296 ? -9.93 23.828 25.422 1 98.81 296 ILE B C 1
ATOM 6704 O O . ILE B 1 296 ? -9.68 24.875 26.016 1 98.81 296 ILE B O 1
ATOM 6708 N N . TYR B 1 297 ? -9.023 23.094 24.781 1 98.75 297 TYR B N 1
ATOM 6709 C CA . TYR B 1 297 ? -7.66 23.594 24.625 1 98.75 297 TYR B CA 1
ATOM 6710 C C . TYR B 1 297 ? -7.512 24.359 23.312 1 98.75 297 TYR B C 1
ATOM 6712 O O . TYR B 1 297 ? -7.828 23.844 22.234 1 98.75 297 TYR B O 1
ATOM 6720 N N . PHE B 1 298 ? -7.078 25.609 23.422 1 98.25 298 PHE B N 1
ATOM 6721 C CA . PHE B 1 298 ? -6.941 26.5 22.266 1 98.25 298 PHE B CA 1
ATOM 6722 C C . PHE B 1 298 ? -5.484 26.906 22.062 1 98.25 298 PHE B C 1
ATOM 6724 O O . PHE B 1 298 ? -4.93 27.656 22.875 1 98.25 298 PHE B O 1
ATOM 6731 N N . SER B 1 299 ? -4.883 26.438 20.906 1 97.06 299 SER B N 1
ATOM 6732 C CA . SER B 1 299 ? -3.51 26.781 20.562 1 97.06 299 SER B CA 1
ATOM 6733 C C . SER B 1 299 ? -3.311 26.812 19.047 1 97.06 299 SER B C 1
ATOM 6735 O O . SER B 1 299 ? -3.57 25.828 18.359 1 97.06 299 SER B O 1
ATOM 6737 N N . PHE B 1 300 ? -2.787 27.922 18.516 1 93.38 300 PHE B N 1
ATOM 6738 C CA . PHE B 1 300 ? -2.457 28 17.094 1 93.38 300 PHE B CA 1
ATOM 6739 C C . PHE B 1 300 ? -0.968 27.766 16.875 1 93.38 300 PHE B C 1
ATOM 6741 O O . PHE B 1 300 ? -0.385 28.312 15.93 1 93.38 300 PHE B O 1
ATOM 6748 N N . GLY B 1 301 ? -0.36 27.047 17.797 1 86.06 301 GLY B N 1
ATOM 6749 C CA . GLY B 1 301 ? 1.031 26.656 17.625 1 86.06 301 GLY B CA 1
ATOM 6750 C C . GLY B 1 301 ? 2.006 27.766 17.969 1 86.06 301 GLY B C 1
ATOM 6751 O O . GLY B 1 301 ? 1.619 28.781 18.547 1 86.06 301 GLY B O 1
ATOM 6752 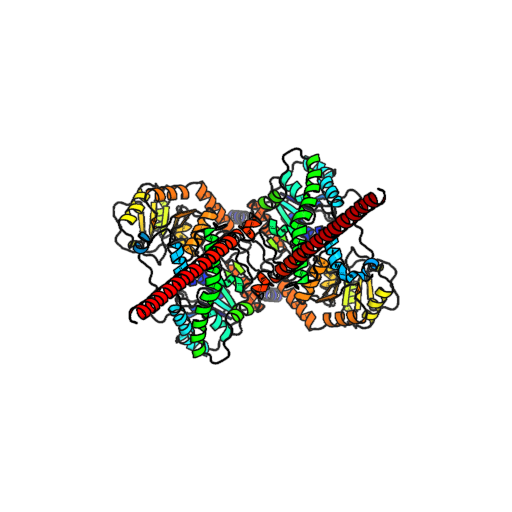N N . SER B 1 302 ? 3.295 27.594 17.641 1 77.31 302 SER B N 1
ATOM 6753 C CA . SER B 1 302 ? 4.352 28.5 18.062 1 77.31 302 SER B CA 1
ATOM 6754 C C . SER B 1 302 ? 4.605 29.594 17.031 1 77.31 302 SER B C 1
ATOM 6756 O O . SER B 1 302 ? 5.172 30.641 17.344 1 77.31 302 SER B O 1
ATOM 6758 N N . ASN B 1 303 ? 4.133 29.375 15.844 1 78.62 303 ASN B N 1
ATOM 6759 C CA . ASN B 1 303 ? 4.496 30.297 14.766 1 78.62 303 ASN B CA 1
ATOM 6760 C C . ASN B 1 303 ? 3.549 31.484 14.703 1 78.62 303 ASN B C 1
ATOM 6762 O O . ASN B 1 303 ? 3.961 32.594 14.359 1 78.62 303 ASN B O 1
ATOM 6766 N N . LEU B 1 304 ? 2.336 31.25 15.125 1 82.88 304 LEU B N 1
ATOM 6767 C CA . LEU B 1 304 ? 1.336 32.312 15.086 1 82.88 304 LEU B CA 1
ATOM 6768 C C . LEU B 1 304 ? 1.21 33 16.453 1 82.88 304 LEU B C 1
ATOM 6770 O O . LEU B 1 304 ? 1.097 32.312 17.469 1 82.88 304 LEU B O 1
ATOM 6774 N N . LYS B 1 305 ? 1.257 34.344 16.359 1 85.44 305 LYS B N 1
ATOM 6775 C CA . LYS B 1 305 ? 1.041 35.125 17.562 1 85.44 305 LYS B CA 1
ATOM 6776 C C . LYS B 1 305 ? -0.414 35.562 17.688 1 85.44 305 LYS B C 1
ATOM 6778 O O . LYS B 1 305 ? -0.808 36.562 17.094 1 85.44 305 LYS B O 1
ATOM 6783 N N . VAL B 1 306 ? -1.093 34.875 18.5 1 89 306 VAL B N 1
ATOM 6784 C CA . VAL B 1 306 ? -2.535 35.062 18.609 1 89 306 VAL B CA 1
ATOM 6785 C C . VAL B 1 306 ? -2.834 36.438 19.219 1 89 306 VAL B C 1
ATOM 6787 O O . VAL B 1 306 ? -3.896 37 18.984 1 89 306 VAL B O 1
ATOM 6790 N N . SER B 1 307 ? -1.869 36.969 19.906 1 87.31 307 SER B N 1
ATOM 6791 C CA . SER B 1 307 ? -2.053 38.25 20.562 1 87.31 307 SER B CA 1
ATOM 6792 C C . SER B 1 307 ? -2.098 39.406 19.547 1 87.31 307 SER B C 1
ATOM 6794 O O . SER B 1 307 ? -2.465 40.531 19.891 1 87.31 307 SER B O 1
ATOM 6796 N N . THR B 1 308 ? -1.77 39.031 18.312 1 87.62 308 THR B N 1
ATOM 6797 C CA . THR B 1 308 ? -1.763 40.062 17.281 1 87.62 308 THR B CA 1
ATOM 6798 C C . THR B 1 308 ? -3.102 40.125 16.547 1 87.62 308 THR B C 1
ATOM 6800 O O . THR B 1 308 ? -3.256 40.844 15.57 1 87.62 308 THR B O 1
ATOM 6803 N N . MET B 1 309 ? -4.027 39.344 17 1 89.75 309 MET B N 1
ATOM 6804 C CA . MET B 1 309 ? -5.367 39.406 16.422 1 89.75 309 MET B CA 1
ATOM 6805 C C . MET B 1 309 ? -6.027 40.75 16.703 1 89.75 309 MET B C 1
ATOM 6807 O O . MET B 1 309 ? -5.738 41.375 17.719 1 89.75 309 MET B O 1
ATOM 6811 N N . SER B 1 310 ? -6.938 41.188 15.82 1 91.38 310 SER B N 1
ATOM 6812 C CA . SER B 1 310 ? -7.664 42.438 16.062 1 91.38 310 SER B CA 1
ATOM 6813 C C . SER B 1 310 ? -8.57 42.312 17.281 1 91.38 310 SER B C 1
ATOM 6815 O O . SER B 1 310 ? -9 41.219 17.641 1 91.38 310 SER B O 1
ATOM 6817 N N . GLU B 1 311 ? -8.883 43.438 17.812 1 92.5 311 GLU B N 1
ATOM 6818 C CA . GLU B 1 311 ? -9.789 43.469 18.953 1 92.5 311 GLU B CA 1
ATOM 6819 C C . GLU B 1 311 ? -11.164 42.906 18.594 1 92.5 311 GLU B C 1
ATOM 6821 O O . GLU B 1 311 ? -11.797 42.219 19.406 1 92.5 311 GLU B O 1
ATOM 6826 N N . GLN B 1 312 ? -11.578 43.219 17.438 1 93.12 312 GLN B N 1
ATOM 6827 C CA . GLN B 1 312 ? -12.883 42.75 16.969 1 93.12 312 GLN B CA 1
ATOM 6828 C C . GLN B 1 312 ? -12.914 41.219 16.922 1 93.12 312 GLN B C 1
ATOM 6830 O O . GLN B 1 312 ? -13.875 40.594 17.375 1 93.12 312 GLN B O 1
ATOM 6835 N N . LYS B 1 313 ? -11.891 40.656 16.359 1 94.19 313 LYS B N 1
ATOM 6836 C CA . LYS B 1 313 ? -11.82 39.188 16.266 1 94.19 313 LYS B CA 1
ATOM 6837 C C . LYS B 1 313 ? -11.695 38.562 17.641 1 94.19 313 LYS B C 1
ATOM 6839 O O . LYS B 1 313 ? -12.352 37.531 17.922 1 94.19 313 LYS B O 1
ATOM 6844 N N . LEU B 1 314 ? -10.852 39.125 18.453 1 94.88 314 LEU B N 1
ATOM 6845 C CA . LEU B 1 314 ? -10.695 38.625 19.812 1 94.88 314 LEU B CA 1
ATOM 6846 C C . LEU B 1 314 ? -12.031 38.594 20.547 1 94.88 314 LEU B C 1
ATOM 6848 O O . LEU B 1 314 ? -12.344 37.656 21.25 1 94.88 314 LEU B O 1
ATOM 6852 N N . GLN B 1 315 ? -12.797 39.625 20.328 1 95.38 315 GLN B N 1
ATOM 6853 C CA . GLN B 1 315 ? -14.094 39.719 20.984 1 95.38 315 GLN B CA 1
ATOM 6854 C C . GLN B 1 315 ? -15.039 38.625 20.516 1 95.38 315 GLN B C 1
ATOM 6856 O O . GLN B 1 315 ? -15.852 38.125 21.281 1 95.38 315 GLN B O 1
ATOM 6861 N N . GLN B 1 316 ? -14.945 38.25 19.281 1 96.44 316 GLN B N 1
ATOM 6862 C CA . GLN B 1 316 ? -15.75 37.125 18.781 1 96.44 316 GLN B CA 1
ATOM 6863 C C . GLN B 1 316 ? -15.453 35.844 19.531 1 96.44 316 GLN B C 1
ATOM 6865 O O . GLN B 1 316 ? -16.375 35.094 19.875 1 96.44 316 GLN B O 1
ATOM 6870 N N . PHE B 1 317 ? -14.195 35.531 19.766 1 97.38 317 PHE B N 1
ATOM 6871 C CA . PHE B 1 317 ? -13.805 34.344 20.531 1 97.38 317 PHE B CA 1
ATOM 6872 C C . PHE B 1 317 ? -14.312 34.438 21.953 1 97.38 317 PHE B C 1
ATOM 6874 O O . PHE B 1 317 ? -14.938 33.5 22.453 1 97.38 317 PHE B O 1
ATOM 6881 N N . LEU B 1 318 ? -14.086 35.625 22.578 1 97.25 318 LEU B N 1
ATOM 6882 C CA . LEU B 1 318 ? -14.422 35.812 23.984 1 97.25 318 LEU B CA 1
ATOM 6883 C C . LEU B 1 318 ? -15.93 35.688 24.203 1 97.25 318 LEU B C 1
ATOM 6885 O O . LEU B 1 318 ? -16.391 35.094 25.172 1 97.25 318 LEU B O 1
ATOM 6889 N N . GLN B 1 319 ? -16.656 36.281 23.281 1 97.31 319 GLN B N 1
ATOM 6890 C CA . GLN B 1 319 ? -18.109 36.188 23.375 1 97.31 319 GLN B CA 1
ATOM 6891 C C . GLN B 1 319 ? -18.594 34.75 23.203 1 97.31 319 GLN B C 1
ATOM 6893 O O . GLN B 1 319 ? -19.531 34.344 23.875 1 97.31 319 GLN B O 1
ATOM 6898 N N . ALA B 1 320 ? -18 34.031 22.312 1 98.31 320 ALA B N 1
ATOM 6899 C CA . ALA B 1 320 ? -18.359 32.625 22.109 1 98.31 320 ALA B CA 1
ATOM 6900 C C . ALA B 1 320 ? -18.062 31.797 23.375 1 98.31 320 ALA B C 1
ATOM 6902 O O . ALA B 1 320 ? -18.859 30.969 23.766 1 98.31 320 ALA B O 1
ATOM 6903 N N . PHE B 1 321 ? -16.969 32.062 24.062 1 98.12 321 PHE B N 1
ATOM 6904 C CA . PHE B 1 321 ? -16.531 31.312 25.234 1 98.12 321 PHE B CA 1
ATOM 6905 C C . PHE B 1 321 ? -17.453 31.562 26.406 1 98.12 321 PHE B C 1
ATOM 6907 O O . PHE B 1 321 ? -17.594 30.719 27.297 1 98.12 321 PHE B O 1
ATOM 6914 N N . LYS B 1 322 ? -18.078 32.688 26.375 1 96.75 322 LYS B N 1
ATOM 6915 C CA . LYS B 1 322 ? -19.031 33 27.438 1 96.75 322 LYS B CA 1
ATOM 6916 C C . LYS B 1 322 ? -20.328 32.188 27.25 1 96.75 322 LYS B C 1
ATOM 6918 O O . LYS B 1 322 ? -21.078 32.031 28.203 1 96.75 322 LYS B O 1
ATOM 6923 N N . ARG B 1 323 ? -20.516 31.719 26.141 1 97.62 323 ARG B N 1
ATOM 6924 C CA . ARG B 1 323 ? -21.797 31.109 25.812 1 97.62 323 ARG B CA 1
ATOM 6925 C C . ARG B 1 323 ? -21.719 29.578 25.891 1 97.62 323 ARG B C 1
ATOM 6927 O O . ARG B 1 323 ? -22.656 28.891 25.484 1 97.62 323 ARG B O 1
ATOM 6934 N N . ILE B 1 324 ? -20.656 29.016 26.297 1 97.56 324 ILE B N 1
ATOM 6935 C CA . ILE B 1 324 ? -20.516 27.578 26.453 1 97.56 324 ILE B CA 1
ATOM 6936 C C . ILE B 1 324 ? -20.141 27.25 27.906 1 97.56 324 ILE B C 1
ATOM 6938 O O . ILE B 1 324 ? -19.516 28.078 28.578 1 97.56 324 ILE B O 1
ATOM 6942 N N . PRO B 1 325 ? -20.516 26.141 28.359 1 97.69 325 PRO B N 1
ATOM 6943 C CA . PRO B 1 325 ? -20.281 25.828 29.766 1 97.69 325 PRO B CA 1
ATOM 6944 C C . PRO B 1 325 ? -18.844 25.375 30.031 1 97.69 325 PRO B C 1
ATOM 6946 O O . PRO B 1 325 ? -18.406 25.328 31.188 1 97.69 325 PRO B O 1
ATOM 6949 N N . GLN B 1 326 ? -18.094 25.016 28.969 1 98.31 326 GLN B N 1
ATOM 6950 C CA . GLN B 1 326 ? -16.719 24.531 29.125 1 98.31 326 GLN B CA 1
ATOM 6951 C C . GLN B 1 326 ? -15.773 25.672 29.5 1 98.31 326 GLN B C 1
ATOM 6953 O O . GLN B 1 326 ? -16.031 26.828 29.156 1 98.31 326 GLN B O 1
ATOM 6958 N N . LYS B 1 327 ? -14.719 25.375 30.156 1 98.38 327 LYS B N 1
ATOM 6959 C CA . LYS B 1 327 ? -13.609 26.297 30.359 1 98.38 327 LYS B CA 1
ATOM 6960 C C . LYS B 1 327 ? -12.617 26.234 29.203 1 98.38 327 LYS B C 1
ATOM 6962 O O . LYS B 1 327 ? -12.688 25.328 28.359 1 98.38 327 LYS B O 1
ATOM 6967 N N . ILE B 1 328 ? -11.758 27.266 29.141 1 98.44 328 ILE B N 1
ATOM 6968 C CA . ILE B 1 328 ? -10.844 27.359 28 1 98.44 328 ILE B CA 1
ATOM 6969 C C . ILE B 1 328 ? -9.406 27.469 28.516 1 98.44 328 ILE B C 1
ATOM 6971 O O . ILE B 1 328 ? -9.102 28.312 29.359 1 98.44 328 ILE B O 1
ATOM 6975 N N . LEU B 1 329 ? -8.531 26.594 28.047 1 98.25 329 LEU B N 1
ATOM 6976 C CA . LEU B 1 329 ? -7.094 26.828 28.094 1 98.25 329 LEU B CA 1
ATOM 6977 C C . LEU B 1 329 ? -6.605 27.469 26.812 1 98.25 329 LEU B C 1
ATOM 6979 O O . LEU B 1 329 ? -6.723 26.891 25.734 1 98.25 329 LEU B O 1
ATOM 6983 N N . TRP B 1 330 ? -6.055 28.656 26.938 1 97.38 330 TRP B N 1
ATOM 6984 C CA . TRP B 1 330 ? -5.727 29.422 25.734 1 97.38 330 TRP B CA 1
ATOM 6985 C C . TRP B 1 330 ? -4.258 29.828 25.734 1 97.38 330 TRP B C 1
ATOM 6987 O O . TRP B 1 330 ? -3.826 30.625 26.578 1 97.38 330 TRP B O 1
ATOM 6997 N N . LYS B 1 331 ? -3.439 29.281 24.781 1 96.25 331 LYS B N 1
ATOM 6998 C CA . LYS B 1 331 ? -2.062 29.75 24.625 1 96.25 331 LYS B CA 1
ATOM 6999 C C . LYS B 1 331 ? -2.023 31.203 24.141 1 96.25 331 LYS B C 1
ATOM 7001 O O . LYS B 1 331 ? -2.502 31.516 23.062 1 96.25 331 LYS B O 1
ATOM 7006 N N . TRP B 1 332 ? -1.466 32.031 24.953 1 92.94 332 TRP B N 1
ATOM 7007 C CA . TRP B 1 332 ? -1.442 33.469 24.766 1 92.94 332 TRP B CA 1
ATOM 7008 C C . TRP B 1 332 ? -0.045 34.031 25 1 92.94 332 TRP B C 1
ATOM 7010 O O . TRP B 1 332 ? 0.532 33.812 26.078 1 92.94 332 TRP B O 1
ATOM 7020 N N . GLU B 1 333 ? 0.539 34.719 24.031 1 88.31 333 GLU B N 1
ATOM 7021 C CA . GLU B 1 333 ? 1.953 35.062 24.078 1 88.31 333 GLU B CA 1
ATOM 7022 C C . GLU B 1 333 ? 2.176 36.344 24.906 1 88.31 333 GLU B C 1
ATOM 7024 O O . GLU B 1 333 ? 3.266 36.562 25.438 1 88.31 333 GLU B O 1
ATOM 7029 N N . ASP B 1 334 ? 1.179 37.188 24.984 1 85.06 334 ASP B N 1
ATOM 7030 C CA . ASP B 1 334 ? 1.326 38.469 25.672 1 85.06 334 ASP B CA 1
ATOM 7031 C C . ASP B 1 334 ? 0.906 38.344 27.141 1 85.06 334 ASP B C 1
ATOM 7033 O O . ASP B 1 334 ? 0.258 37.375 27.531 1 85.06 334 ASP B O 1
ATOM 7037 N N . ASN B 1 335 ? 1.388 39.281 27.859 1 83.5 335 ASN B N 1
ATOM 7038 C CA . ASN B 1 335 ? 1.026 39.312 29.281 1 83.5 335 ASN B CA 1
ATOM 7039 C C . ASN B 1 335 ? -0.314 40.031 29.484 1 83.5 335 ASN B C 1
ATOM 7041 O O . ASN B 1 335 ? -0.886 39.969 30.578 1 83.5 335 ASN B O 1
ATOM 7045 N N . ARG B 1 336 ? -0.788 40.656 28.5 1 84 336 ARG B N 1
ATOM 7046 C CA . ARG B 1 336 ? -2.061 41.375 28.625 1 84 336 ARG B CA 1
ATOM 7047 C C . ARG B 1 336 ? -3.203 40.531 28.047 1 84 336 ARG B C 1
ATOM 7049 O O . ARG B 1 336 ? -3.152 40.125 26.891 1 84 336 ARG B O 1
ATOM 7056 N N . PHE B 1 337 ? -4.098 40.094 28.891 1 90.94 337 PHE B N 1
ATOM 7057 C CA . PHE B 1 337 ? -5.336 39.406 28.5 1 90.94 337 PHE B CA 1
ATOM 7058 C C . PHE B 1 337 ? -6.547 40.125 29.078 1 90.94 337 PHE B C 1
ATOM 7060 O O . PHE B 1 337 ? -6.5 40.656 30.188 1 90.94 337 PHE B O 1
ATOM 7067 N N . PRO B 1 338 ? -7.609 40.25 28.297 1 89.12 338 PRO B N 1
ATOM 7068 C CA . PRO B 1 338 ? -8.781 40.969 28.797 1 89.12 338 PRO B CA 1
ATOM 7069 C C . PRO B 1 338 ? -9.297 40.438 30.125 1 89.12 338 PRO B C 1
ATOM 7071 O O . PRO B 1 338 ? -9.242 39.219 30.359 1 89.12 338 PRO B O 1
ATOM 7074 N N . LYS B 1 339 ? -9.867 41.281 30.922 1 88.44 339 LYS B N 1
ATOM 7075 C CA . LYS B 1 339 ? -10.406 40.906 32.219 1 88.44 339 LYS B CA 1
ATOM 7076 C C . LYS B 1 339 ? -11.867 40.469 32.125 1 88.44 339 LYS B C 1
ATOM 7078 O O . LYS B 1 339 ? -12.531 40.75 31.125 1 88.44 339 LYS B O 1
ATOM 7083 N N . GLY B 1 340 ? -12.367 39.688 33.094 1 89.5 340 GLY B N 1
ATOM 7084 C CA . GLY B 1 340 ? -13.781 39.344 33.125 1 89.5 340 GLY B CA 1
ATOM 7085 C C . GLY B 1 340 ? -14.086 38 32.5 1 89.5 340 GLY B C 1
ATOM 7086 O O . GLY B 1 340 ? -15.25 37.688 32.219 1 89.5 340 GLY B O 1
ATOM 7087 N N . TYR B 1 341 ? -13.07 37.281 32.219 1 92.56 341 TYR B N 1
ATOM 7088 C CA . TYR B 1 341 ? -13.258 35.938 31.609 1 92.56 341 TYR B CA 1
ATOM 7089 C C . TYR B 1 341 ? -12.602 34.875 32.469 1 92.56 341 TYR B C 1
ATOM 7091 O O . TYR B 1 341 ? -11.617 34.25 32.062 1 92.56 341 TYR B O 1
ATOM 7099 N N . ASP B 1 342 ? -13.234 34.5 33.594 1 91.06 342 ASP B N 1
ATOM 7100 C CA . ASP B 1 342 ? -12.68 33.594 34.594 1 91.06 342 ASP B CA 1
ATOM 7101 C C . ASP B 1 342 ? -12.648 32.156 34.062 1 91.06 342 ASP B C 1
ATOM 7103 O O . ASP B 1 342 ? -11.93 31.312 34.625 1 91.06 342 ASP B O 1
ATOM 7107 N N . ASN B 1 343 ? -13.422 31.938 33.062 1 95.56 343 ASN B N 1
ATOM 7108 C CA . ASN B 1 343 ? -13.453 30.594 32.5 1 95.56 343 ASN B CA 1
ATOM 7109 C C . ASN B 1 343 ? -12.312 30.375 31.516 1 95.56 343 ASN B C 1
ATOM 7111 O O . ASN B 1 343 ? -12.164 29.281 30.969 1 95.56 343 ASN B O 1
ATOM 7115 N N . VAL B 1 344 ? -11.477 31.406 31.297 1 96.88 344 VAL B N 1
ATOM 7116 C CA . VAL B 1 344 ? -10.352 31.312 30.375 1 96.88 344 VAL B CA 1
ATOM 7117 C C . VAL B 1 344 ? -9.039 31.375 31.156 1 96.88 344 VAL B C 1
ATOM 7119 O O . VAL B 1 344 ? -8.82 32.312 31.922 1 96.88 344 VAL B O 1
ATOM 7122 N N . TYR B 1 345 ? -8.25 30.391 31 1 96.12 345 TYR B N 1
ATOM 7123 C CA . TYR B 1 345 ? -6.91 30.344 31.562 1 96.12 345 TYR B CA 1
ATOM 7124 C C . TYR B 1 345 ? -5.844 30.453 30.484 1 96.12 345 TYR B C 1
ATOM 7126 O O . TYR B 1 345 ? -5.816 29.656 29.547 1 96.12 345 TYR B O 1
ATOM 7134 N N . THR B 1 346 ? -4.895 31.438 30.578 1 95.31 346 THR B N 1
ATOM 7135 C CA . THR B 1 346 ? -3.906 31.672 29.531 1 95.31 346 THR B CA 1
ATOM 7136 C C . THR B 1 346 ? -2.5 31.359 30.031 1 95.31 346 THR B C 1
ATOM 7138 O O . THR B 1 346 ? -2.215 31.531 31.219 1 95.31 346 THR B O 1
ATOM 7141 N N . ARG B 1 347 ? -1.692 30.828 29.125 1 93.31 347 ARG B N 1
ATOM 7142 C CA . ARG B 1 347 ? -0.259 30.625 29.297 1 93.31 347 ARG B CA 1
ATOM 7143 C C . ARG B 1 347 ? 0.494 30.844 28 1 93.31 347 ARG B C 1
ATOM 7145 O O . ARG B 1 347 ? -0.086 30.734 26.906 1 93.31 347 ARG B O 1
ATOM 7152 N N . LYS B 1 348 ? 1.766 31.203 28.219 1 93.06 348 LYS B N 1
ATOM 7153 C CA . LYS B 1 348 ? 2.607 31.375 27.047 1 93.06 348 LYS B CA 1
ATOM 7154 C C . LYS B 1 348 ? 2.939 30.016 26.406 1 93.06 348 LYS B C 1
ATOM 7156 O O . LYS B 1 348 ? 3.248 29.953 25.219 1 93.06 348 LYS B O 1
ATOM 7161 N N . TRP B 1 349 ? 2.941 29.016 27.281 1 93.12 349 TRP B N 1
ATOM 7162 C CA . TRP B 1 349 ? 3.258 27.672 26.812 1 93.12 349 TRP B CA 1
ATOM 7163 C C . TRP B 1 349 ? 2.488 26.625 27.594 1 93.12 349 TRP B C 1
ATOM 7165 O O . TRP B 1 349 ? 2.271 26.781 28.797 1 93.12 349 TRP B O 1
ATOM 7175 N N . PHE B 1 350 ? 2.006 25.609 26.891 1 96.56 350 PHE B N 1
ATOM 7176 C CA . PHE B 1 350 ? 1.359 24.453 27.5 1 96.56 350 PHE B CA 1
ATOM 7177 C C . PHE B 1 350 ? 2.045 23.156 27.062 1 96.56 350 PHE B C 1
ATOM 7179 O O . PHE B 1 350 ? 2.508 23.047 25.922 1 96.56 350 PHE B O 1
ATOM 7186 N N . PRO B 1 351 ? 2.211 22.188 27.969 1 96.88 351 PRO B N 1
ATOM 7187 C CA . PRO B 1 351 ? 2.553 20.844 27.5 1 96.88 351 PRO B CA 1
ATOM 7188 C C . PRO B 1 351 ? 1.419 20.188 26.719 1 96.88 351 PRO B C 1
ATOM 7190 O O . PRO B 1 351 ? 0.643 19.406 27.266 1 96.88 351 PRO B O 1
ATOM 7193 N N . GLN B 1 352 ? 1.373 20.406 25.484 1 97.12 352 GLN B N 1
ATOM 7194 C CA . GLN B 1 352 ? 0.217 20.156 24.625 1 97.12 352 GLN B CA 1
ATOM 7195 C C . GLN B 1 352 ? -0.239 18.703 24.734 1 97.12 352 GLN B C 1
ATOM 7197 O O . GLN B 1 352 ? -1.424 18.438 24.938 1 97.12 352 GLN B O 1
ATOM 7202 N N . LEU B 1 353 ? 0.729 17.734 24.562 1 98.12 353 LEU B N 1
ATOM 7203 C CA . LEU B 1 353 ? 0.357 16.312 24.625 1 98.12 353 LEU B CA 1
ATOM 7204 C C . LEU B 1 353 ? -0.281 15.977 25.969 1 98.12 353 LEU B C 1
ATOM 7206 O O . LEU B 1 353 ? -1.313 15.305 26 1 98.12 353 LEU B O 1
ATOM 7210 N N . ASP B 1 354 ? 0.305 16.484 27.031 1 98.56 354 ASP B N 1
ATOM 7211 C CA . ASP B 1 354 ? -0.194 16.219 28.375 1 98.56 354 ASP B CA 1
ATOM 7212 C C . ASP B 1 354 ? -1.588 16.812 28.578 1 98.56 354 ASP B C 1
ATOM 7214 O O . ASP B 1 354 ? -2.461 16.172 29.172 1 98.56 354 ASP B O 1
ATOM 7218 N N . VAL B 1 355 ? -1.766 17.953 28.062 1 98.44 355 VAL B N 1
ATOM 7219 C CA . VAL B 1 355 ? -3.051 18.641 28.172 1 98.44 355 VAL B CA 1
ATOM 7220 C C . VAL B 1 355 ? -4.105 17.891 27.359 1 98.44 355 VAL B C 1
ATOM 7222 O O . VAL B 1 355 ? -5.184 17.578 27.875 1 98.44 355 VAL B O 1
ATOM 7225 N N . LEU B 1 356 ? -3.783 17.562 26.156 1 98.5 356 LEU B N 1
ATOM 7226 C CA . LEU B 1 356 ? -4.734 16.922 25.25 1 98.5 356 LEU B CA 1
ATOM 7227 C C . LEU B 1 356 ? -5.18 15.57 25.781 1 98.5 356 LEU B C 1
ATOM 7229 O O . LEU B 1 356 ? -6.348 15.203 25.656 1 98.5 356 LEU B O 1
ATOM 7233 N N . CYS B 1 357 ? -4.277 14.852 26.375 1 98.5 357 CYS B N 1
ATOM 7234 C CA . CYS B 1 357 ? -4.586 13.5 26.828 1 98.5 357 CYS B CA 1
ATOM 7235 C C . CYS B 1 357 ? -5.27 13.508 28.188 1 98.5 357 CYS B C 1
ATOM 7237 O O . CYS B 1 357 ? -5.648 12.453 28.703 1 98.5 357 CYS B O 1
ATOM 7239 N N . HIS B 1 358 ? -5.426 14.695 28.828 1 98.38 358 HIS B N 1
ATOM 7240 C CA . HIS B 1 358 ? -6.141 14.797 30.094 1 98.38 358 HIS B CA 1
ATOM 7241 C C . HIS B 1 358 ? -7.621 14.477 29.922 1 98.38 358 HIS B C 1
ATOM 7243 O O . HIS B 1 358 ? -8.25 14.93 28.953 1 98.38 358 HIS B O 1
ATOM 7249 N N . PRO B 1 359 ? -8.234 13.727 30.812 1 97.19 359 PRO B N 1
ATOM 7250 C CA . PRO B 1 359 ? -9.617 13.273 30.641 1 97.19 359 PRO B CA 1
ATOM 7251 C C . PRO B 1 359 ? -10.617 14.422 30.625 1 97.19 359 PRO B C 1
ATOM 7253 O O . PRO B 1 359 ? -11.703 14.297 30.047 1 97.19 359 PRO B O 1
ATOM 7256 N N . LYS B 1 360 ? -10.266 15.578 31.219 1 98.31 360 LYS B N 1
ATOM 7257 C CA . LYS B 1 360 ? -11.188 16.703 31.312 1 98.31 360 LYS B CA 1
ATOM 7258 C C . LYS B 1 360 ? -11.148 17.547 30.047 1 98.31 360 LYS B C 1
ATOM 7260 O O . LYS B 1 360 ? -12.016 18.406 29.828 1 98.31 360 LYS B O 1
ATOM 7265 N N . VAL B 1 361 ? -10.195 17.312 29.156 1 98.75 361 VAL B N 1
ATOM 7266 C CA . VAL B 1 361 ? -10.156 18.047 27.891 1 98.75 361 VAL B CA 1
ATOM 7267 C C . VAL B 1 361 ? -11.109 17.375 26.891 1 98.75 361 VAL B C 1
ATOM 7269 O O . VAL B 1 361 ? -11.031 16.172 26.656 1 98.75 361 VAL B O 1
ATOM 7272 N N . VAL B 1 362 ? -11.969 18.188 26.266 1 98.69 362 VAL B N 1
ATOM 7273 C CA . VAL B 1 362 ? -13.039 17.578 25.484 1 98.69 362 VAL B CA 1
ATOM 7274 C C . VAL B 1 362 ? -12.969 18.062 24.047 1 98.69 362 VAL B C 1
ATOM 7276 O O . VAL B 1 362 ? -13.656 17.516 23.172 1 98.69 362 VAL B O 1
ATOM 7279 N N . ALA B 1 363 ? -12.102 19.031 23.781 1 98.81 363 ALA B N 1
ATOM 7280 C CA . ALA B 1 363 ? -11.938 19.516 22.406 1 98.81 363 ALA B CA 1
ATOM 7281 C C . ALA B 1 363 ? -10.625 20.297 22.25 1 98.81 363 ALA B C 1
ATOM 7283 O O . ALA B 1 363 ? -10.031 20.719 23.25 1 98.81 363 ALA B O 1
ATOM 7284 N N . PHE B 1 364 ? -10.188 20.453 21.031 1 98.81 364 PHE B N 1
ATOM 7285 C CA . PHE B 1 364 ? -8.93 21.109 20.688 1 98.81 364 PHE B CA 1
ATOM 7286 C C . PHE B 1 364 ? -9.125 22.094 19.547 1 98.81 364 PHE B C 1
ATOM 7288 O O . PHE B 1 364 ? -9.594 21.719 18.469 1 98.81 364 PHE B O 1
ATOM 7295 N N . ILE B 1 365 ? -8.867 23.344 19.766 1 98.62 365 ILE B N 1
ATOM 7296 C CA . ILE B 1 365 ? -8.828 24.344 18.688 1 98.62 365 ILE B CA 1
ATOM 7297 C C . ILE B 1 365 ? -7.387 24.562 18.25 1 98.62 365 ILE B C 1
ATOM 7299 O O . ILE B 1 365 ? -6.535 24.953 19.047 1 98.62 365 ILE B O 1
ATOM 7303 N N . SER B 1 366 ? -7.098 24.312 17 1 97.56 366 SER B N 1
ATOM 7304 C CA . SER B 1 366 ? -5.727 24.391 16.484 1 97.56 366 SER B CA 1
ATOM 7305 C C . SER B 1 366 ? -5.699 24.828 15.031 1 97.56 366 SER B C 1
ATOM 7307 O O . SER B 1 366 ? -6.734 24.859 14.367 1 97.56 366 SER B O 1
ATOM 7309 N N . HIS B 1 367 ? -4.547 25.234 14.594 1 94.94 367 HIS B N 1
ATOM 7310 C CA . HIS B 1 367 ? -4.398 25.625 13.195 1 94.94 367 HIS B CA 1
ATOM 7311 C C . HIS B 1 367 ? -4.359 24.406 12.281 1 94.94 367 HIS B C 1
ATOM 7313 O O . HIS B 1 367 ? -4.391 24.547 11.055 1 94.94 367 HIS B O 1
ATOM 7319 N N . GLY B 1 368 ? -4.262 23.219 12.844 1 94.5 368 GLY B N 1
ATOM 7320 C CA . GLY B 1 368 ? -4.422 22.016 12.055 1 94.5 368 GLY B CA 1
ATOM 7321 C C . GLY B 1 368 ? -3.119 21.516 11.453 1 94.5 368 GLY B C 1
ATOM 7322 O O . GLY B 1 368 ? -3.104 21 10.344 1 94.5 368 GLY B O 1
ATOM 7323 N N . GLY B 1 369 ? -2.008 21.734 12.172 1 94.75 369 GLY B N 1
ATOM 7324 C CA . GLY B 1 369 ? -0.771 21.094 11.75 1 94.75 369 GLY B CA 1
ATOM 7325 C C . GLY B 1 369 ? -0.788 19.594 11.93 1 94.75 369 GLY B C 1
ATOM 7326 O O . GLY B 1 369 ? -1.531 19.062 12.758 1 94.75 369 GLY B O 1
ATOM 7327 N N . MET B 1 370 ? 0.046 18.922 11.211 1 95.5 370 MET B N 1
ATOM 7328 C CA . MET B 1 370 ? 0.045 17.453 11.203 1 95.5 370 MET B CA 1
ATOM 7329 C C . MET B 1 370 ? 0.38 16.906 12.586 1 95.5 370 MET B C 1
ATOM 7331 O O . MET B 1 370 ? -0.195 15.906 13.016 1 95.5 370 MET B O 1
ATOM 7335 N N . LEU B 1 371 ? 1.314 17.516 13.305 1 96.25 371 LEU B N 1
ATOM 7336 C CA . LEU B 1 371 ? 1.683 17.016 14.633 1 96.25 371 LEU B CA 1
ATOM 7337 C C . LEU B 1 371 ? 0.526 17.172 15.609 1 96.25 371 LEU B C 1
ATOM 7339 O O . LEU B 1 371 ? 0.222 16.25 16.375 1 96.25 371 LEU B O 1
ATOM 7343 N N . SER B 1 372 ? -0.137 18.344 15.508 1 96.31 372 SER B N 1
ATOM 7344 C CA . SER B 1 372 ? -1.288 18.594 16.375 1 96.31 372 SER B CA 1
ATOM 7345 C C . SER B 1 372 ? -2.438 17.656 16.047 1 96.31 372 SER B C 1
ATOM 7347 O O . SER B 1 372 ? -3.082 17.109 16.953 1 96.31 372 SER B O 1
ATOM 7349 N N . LEU B 1 373 ? -2.66 17.516 14.828 1 96.62 373 LEU B N 1
ATOM 7350 C CA . LEU B 1 373 ? -3.701 16.594 14.383 1 96.62 373 LEU B CA 1
ATOM 7351 C C . LEU B 1 373 ? -3.441 15.188 14.906 1 96.62 373 LEU B C 1
ATOM 7353 O O . LEU B 1 373 ? -4.359 14.523 15.398 1 96.62 373 LEU B O 1
ATOM 7357 N N . SER B 1 374 ? -2.248 14.734 14.781 1 97.62 374 SER B N 1
ATOM 7358 C CA . SER B 1 374 ? -1.867 13.406 15.25 1 97.62 374 SER B CA 1
ATOM 7359 C C . SER B 1 374 ? -2.047 13.273 16.766 1 97.62 374 SER B C 1
ATOM 7361 O O . SER B 1 374 ? -2.516 12.25 17.25 1 97.62 374 SER B O 1
ATOM 7363 N N . GLU B 1 375 ? -1.685 14.312 17.484 1 98.12 375 GLU B N 1
ATOM 7364 C CA . GLU B 1 375 ? -1.844 14.297 18.938 1 98.12 375 GLU B CA 1
ATOM 7365 C C . GLU B 1 375 ? -3.318 14.266 19.328 1 98.12 375 GLU B C 1
ATOM 7367 O O . GLU B 1 375 ? -3.697 13.578 20.281 1 98.12 375 GLU B O 1
ATOM 7372 N N . ALA B 1 376 ? -4.098 15.023 18.594 1 98.44 376 ALA B N 1
ATOM 7373 C CA . ALA B 1 376 ? -5.539 14.992 18.844 1 98.44 376 ALA B CA 1
ATOM 7374 C C . ALA B 1 376 ? -6.105 13.602 18.625 1 98.44 376 ALA B C 1
ATOM 7376 O O . ALA B 1 376 ? -6.887 13.102 19.438 1 98.44 376 ALA B O 1
ATOM 7377 N N . ALA B 1 377 ? -5.734 12.969 17.531 1 98.06 377 ALA B N 1
ATOM 7378 C CA . ALA B 1 377 ? -6.18 11.609 17.234 1 98.06 377 ALA B CA 1
ATOM 7379 C C . ALA B 1 377 ? -5.672 10.625 18.281 1 98.06 377 ALA B C 1
ATOM 7381 O O . ALA B 1 377 ? -6.414 9.75 18.719 1 98.06 377 ALA B O 1
ATOM 7382 N N . HIS B 1 378 ? -4.43 10.781 18.625 1 98.5 378 HIS B N 1
ATOM 7383 C CA . HIS B 1 378 ? -3.795 9.93 19.625 1 98.5 378 HIS B CA 1
ATOM 7384 C C . HIS B 1 378 ? -4.566 9.961 20.938 1 98.5 378 HIS B C 1
ATOM 7386 O O . HIS B 1 378 ? -4.797 8.914 21.547 1 98.5 378 HIS B O 1
ATOM 7392 N N . CYS B 1 379 ? -5.039 11.109 21.344 1 98.69 379 CYS B N 1
ATOM 7393 C CA . CYS B 1 379 ? -5.691 11.289 22.641 1 98.69 379 CYS B CA 1
ATOM 7394 C C . CYS B 1 379 ? -7.207 11.18 22.5 1 98.69 379 CYS B C 1
ATOM 7396 O O . CYS B 1 379 ? -7.93 11.219 23.5 1 98.69 379 CYS B O 1
ATOM 7398 N N . GLY B 1 380 ? -7.711 11.047 21.266 1 98.44 380 GLY B N 1
ATOM 7399 C CA . GLY B 1 380 ? -9.141 10.898 21.031 1 98.44 380 GLY B CA 1
ATOM 7400 C C . GLY B 1 380 ? -9.922 12.164 21.312 1 98.44 380 GLY B C 1
ATOM 7401 O O . GLY B 1 380 ? -10.961 12.117 21.984 1 98.44 380 GLY B O 1
ATOM 7402 N N . LYS B 1 381 ? -9.414 13.305 20.828 1 98.81 381 LYS B N 1
ATOM 7403 C CA . LYS B 1 381 ? -10.07 14.578 21.094 1 98.81 381 LYS B CA 1
ATOM 7404 C C . LYS B 1 381 ? -10.578 15.211 19.797 1 98.81 381 LYS B C 1
ATOM 7406 O O . LYS B 1 381 ? -9.82 15.367 18.844 1 98.81 381 LYS B O 1
ATOM 7411 N N . PRO B 1 382 ? -11.867 15.617 19.797 1 98.75 382 PRO B N 1
ATOM 7412 C CA . PRO B 1 382 ? -12.344 16.375 18.625 1 98.75 382 PRO B CA 1
ATOM 7413 C C . PRO B 1 382 ? -11.562 17.656 18.406 1 98.75 382 PRO B C 1
ATOM 7415 O O . PRO B 1 382 ? -11.086 18.281 19.359 1 98.75 382 PRO B O 1
ATOM 7418 N N . MET B 1 383 ? -11.5 18.062 17.141 1 98.44 383 MET B N 1
ATOM 7419 C CA . MET B 1 383 ? -10.664 19.219 16.828 1 98.44 383 MET B CA 1
ATOM 7420 C C . MET B 1 383 ? -11.43 20.219 15.969 1 98.44 383 MET B C 1
ATOM 7422 O O . MET B 1 383 ? -12.172 19.828 15.062 1 98.44 383 MET B O 1
ATOM 7426 N N . LEU B 1 384 ? -11.336 21.484 16.328 1 98.75 384 LEU B N 1
ATOM 7427 C CA . LEU B 1 384 ? -11.656 22.562 15.391 1 98.75 384 LEU B CA 1
ATOM 7428 C C . LEU B 1 384 ? -10.398 23.078 14.703 1 98.75 384 LEU B C 1
ATOM 7430 O O . LEU B 1 384 ? -9.562 23.734 15.328 1 98.75 384 LEU B O 1
ATOM 7434 N N . ALA B 1 385 ? -10.289 22.766 13.453 1 97.5 385 ALA B N 1
ATOM 7435 C CA . ALA B 1 385 ? -9.133 23.203 12.68 1 97.5 385 ALA B CA 1
ATOM 7436 C C . ALA B 1 385 ? -9.375 24.578 12.062 1 97.5 385 ALA B C 1
ATOM 7438 O O . ALA B 1 385 ? -10.383 24.781 11.383 1 97.5 385 ALA B O 1
ATOM 7439 N N . VAL B 1 386 ? -8.477 25.469 12.273 1 95.19 386 VAL B N 1
ATOM 7440 C CA . VAL B 1 386 ? -8.453 26.812 11.68 1 95.19 386 VAL B CA 1
ATOM 7441 C C . VAL B 1 386 ? -7.152 27 10.898 1 95.19 386 VAL B C 1
ATOM 7443 O O . VAL B 1 386 ? -6.176 27.531 11.438 1 95.19 386 VAL B O 1
ATOM 7446 N N . PRO B 1 387 ? -7.16 26.656 9.586 1 92.38 387 PRO B N 1
ATOM 7447 C CA . PRO B 1 387 ? -5.91 26.672 8.828 1 92.38 387 PRO B CA 1
ATOM 7448 C C . PRO B 1 387 ? -5.504 28.078 8.383 1 92.38 387 PRO B C 1
ATOM 7450 O O . PRO B 1 387 ? -6.363 28.906 8.086 1 92.38 387 PRO B O 1
ATOM 7453 N N . PHE B 1 388 ? -4.188 28.312 8.289 1 87.94 388 PHE B N 1
ATOM 7454 C CA . PHE B 1 388 ? -3.652 29.609 7.902 1 87.94 388 PHE B CA 1
ATOM 7455 C C . PHE B 1 388 ? -2.736 29.484 6.691 1 87.94 388 PHE B C 1
ATOM 7457 O O . PHE B 1 388 ? -2.764 30.328 5.793 1 87.94 388 PHE B O 1
ATOM 7464 N N . PHE B 1 389 ? -1.915 28.453 6.656 1 84.44 389 PHE B N 1
ATOM 7465 C CA . PHE B 1 389 ? -0.948 28.328 5.57 1 84.44 389 PHE B CA 1
ATOM 7466 C C . PHE B 1 389 ? -0.493 26.875 5.418 1 84.44 389 PHE B C 1
ATOM 7468 O O . PHE B 1 389 ? -0.762 26.047 6.285 1 84.44 389 PHE B O 1
ATOM 7475 N N . GLY B 1 390 ? 0.113 26.578 4.305 1 86.19 390 GLY B N 1
ATOM 7476 C CA . GLY B 1 390 ? 0.772 25.297 4.055 1 86.19 390 GLY B CA 1
ATOM 7477 C C . GLY B 1 390 ? -0.194 24.141 3.975 1 86.19 390 GLY B C 1
ATOM 7478 O O . GLY B 1 390 ? -1.209 24.203 3.279 1 86.19 390 GLY B O 1
ATOM 7479 N N . ASP B 1 391 ? 0.214 23.109 4.695 1 89.5 391 ASP B N 1
ATOM 7480 C CA . ASP B 1 391 ? -0.543 21.859 4.609 1 89.5 391 ASP B CA 1
ATOM 7481 C C . ASP B 1 391 ? -1.747 21.891 5.551 1 89.5 391 ASP B C 1
ATOM 7483 O O . ASP B 1 391 ? -2.527 20.938 5.594 1 89.5 391 ASP B O 1
ATOM 7487 N N . GLN B 1 392 ? -1.928 22.969 6.211 1 92.31 392 GLN B N 1
ATOM 7488 C CA . GLN B 1 392 ? -2.988 23.047 7.211 1 92.31 392 GLN B CA 1
ATOM 7489 C C . GLN B 1 392 ? -4.363 22.906 6.566 1 92.31 392 GLN B C 1
ATOM 7491 O O . GLN B 1 392 ? -5.277 22.328 7.164 1 92.31 392 GLN B O 1
ATOM 7496 N N . PHE B 1 393 ? -4.469 23.406 5.355 1 90.69 393 PHE B N 1
ATOM 7497 C CA . PHE B 1 393 ? -5.746 23.312 4.664 1 90.69 393 PHE B CA 1
ATOM 7498 C C . PHE B 1 393 ? -6.078 21.875 4.328 1 90.69 393 PHE B C 1
ATOM 7500 O O . PHE B 1 393 ? -7.219 21.438 4.5 1 90.69 393 PHE B O 1
ATOM 7507 N N . THR B 1 394 ? -5.141 21.172 3.852 1 92.06 394 THR B N 1
ATOM 7508 C CA . THR B 1 394 ? -5.324 19.75 3.531 1 92.06 394 THR B CA 1
ATOM 7509 C C . THR B 1 394 ? -5.602 18.953 4.797 1 92.06 394 THR B C 1
ATOM 7511 O O . THR B 1 394 ? -6.469 18.078 4.805 1 92.06 394 THR B O 1
ATOM 7514 N N . ASN B 1 395 ? -4.879 19.219 5.84 1 95.31 395 ASN B N 1
ATOM 7515 C CA . ASN B 1 395 ? -5.09 18.547 7.117 1 95.31 395 ASN B CA 1
ATOM 7516 C C . ASN B 1 395 ? -6.492 18.812 7.664 1 95.31 395 ASN B C 1
ATOM 7518 O O . ASN B 1 395 ? -7.145 17.891 8.172 1 95.31 395 ASN B O 1
ATOM 7522 N N . ALA B 1 396 ? -6.867 20.062 7.543 1 95.12 396 ALA B N 1
ATOM 7523 C CA . ALA B 1 396 ? -8.195 20.453 8.023 1 95.12 396 ALA B CA 1
ATOM 7524 C C . ALA B 1 396 ? -9.289 19.688 7.277 1 95.12 396 ALA B C 1
ATOM 7526 O O . ALA B 1 396 ? -10.273 19.25 7.875 1 95.12 396 ALA B O 1
ATOM 7527 N N . ALA B 1 397 ? -9.094 19.578 6.031 1 93.44 397 ALA B N 1
ATOM 7528 C CA . ALA B 1 397 ? -10.047 18.812 5.234 1 93.44 397 ALA B CA 1
ATOM 7529 C C . ALA B 1 397 ? -10.102 17.359 5.691 1 93.44 397 ALA B C 1
ATOM 7531 O O . ALA B 1 397 ? -11.18 16.75 5.746 1 93.44 397 ALA B O 1
ATOM 7532 N N . ALA B 1 398 ? -9.016 16.797 5.977 1 93.94 398 ALA B N 1
ATOM 7533 C CA . ALA B 1 398 ? -8.945 15.414 6.457 1 93.94 398 ALA B CA 1
ATOM 7534 C C . ALA B 1 398 ? -9.688 15.258 7.781 1 93.94 398 ALA B C 1
ATOM 7536 O O . ALA B 1 398 ? -10.414 14.281 7.98 1 93.94 398 ALA B O 1
ATOM 7537 N N . ILE B 1 399 ? -9.516 16.203 8.656 1 95.19 399 ILE B N 1
ATOM 7538 C CA . ILE B 1 399 ? -10.141 16.203 9.969 1 95.19 399 ILE B CA 1
ATOM 7539 C C . ILE B 1 399 ? -11.664 16.109 9.812 1 95.19 399 ILE B C 1
ATOM 7541 O O . ILE B 1 399 ? -12.312 15.297 10.469 1 95.19 399 ILE B O 1
ATOM 7545 N N . THR B 1 400 ? -12.125 16.906 8.977 1 95.25 400 THR B N 1
ATOM 7546 C CA . THR B 1 400 ? -13.562 16.938 8.734 1 95.25 400 THR B CA 1
ATOM 7547 C C . THR B 1 400 ? -14.031 15.648 8.07 1 95.25 400 THR B C 1
ATOM 7549 O O . THR B 1 400 ? -15.047 15.07 8.461 1 95.25 400 THR B O 1
ATOM 7552 N N . HIS B 1 401 ? -13.266 15.164 7.195 1 93.19 401 HIS B N 1
ATOM 7553 C CA . HIS B 1 401 ? -13.648 13.992 6.41 1 93.19 401 HIS B CA 1
ATOM 7554 C C . HIS B 1 401 ? -13.727 12.742 7.285 1 93.19 401 HIS B C 1
ATOM 7556 O O . HIS B 1 401 ? -14.648 11.945 7.148 1 93.19 401 HIS B O 1
ATOM 7562 N N . ILE B 1 402 ? -12.82 12.555 8.164 1 93.62 402 ILE B N 1
ATOM 7563 C CA . ILE B 1 402 ? -12.758 11.32 8.93 1 93.62 402 ILE B CA 1
ATOM 7564 C C . ILE B 1 402 ? -13.68 11.414 10.141 1 93.62 402 ILE B C 1
ATOM 7566 O O . ILE B 1 402 ? -13.891 10.43 10.852 1 93.62 402 ILE B O 1
ATOM 7570 N N . GLY B 1 403 ? -14.148 12.656 10.453 1 95.44 403 GLY B N 1
ATOM 7571 C CA . GLY B 1 403 ? -15.102 12.844 11.523 1 95.44 403 GLY B CA 1
ATOM 7572 C C . GLY B 1 403 ? -14.453 13.18 12.852 1 95.44 403 GLY B C 1
ATOM 7573 O O . GLY B 1 403 ? -15.039 12.961 13.914 1 95.44 403 GLY B O 1
ATOM 7574 N N . LEU B 1 404 ? -13.227 13.633 12.75 1 97.38 404 LEU B N 1
ATOM 7575 C CA . LEU B 1 404 ? -12.523 13.984 13.984 1 97.38 404 LEU B CA 1
ATOM 7576 C C . LEU B 1 404 ? -12.914 15.375 14.453 1 97.38 404 LEU B C 1
ATOM 7578 O O . LEU B 1 404 ? -12.688 15.734 15.617 1 97.38 404 LEU B O 1
ATOM 7582 N N . GLY B 1 405 ? -13.469 16.141 13.555 1 97.88 405 GLY B N 1
ATOM 7583 C CA . GLY B 1 405 ? -13.828 17.484 13.961 1 97.88 405 GLY B CA 1
ATOM 7584 C C . GLY B 1 405 ? -14.383 18.328 12.82 1 97.88 405 GLY B C 1
ATOM 7585 O O . GLY B 1 405 ? -15.062 17.797 11.93 1 97.88 405 GLY B O 1
ATOM 7586 N N . LYS B 1 406 ? -14.156 19.672 13.039 1 97.69 406 LYS B N 1
ATOM 7587 C CA . LYS B 1 406 ? -14.688 20.656 12.094 1 97.69 406 LYS B CA 1
ATOM 7588 C C . LYS B 1 406 ? -13.594 21.609 11.633 1 97.69 406 LYS B C 1
ATOM 7590 O O . LYS B 1 406 ? -12.523 21.672 12.234 1 97.69 406 LYS B O 1
ATOM 7595 N N . THR B 1 407 ? -13.93 22.297 10.523 1 96.06 407 THR B N 1
ATOM 7596 C CA . THR B 1 407 ? -13.031 23.312 9.992 1 96.06 407 THR B CA 1
ATOM 7597 C C . THR B 1 407 ? -13.758 24.641 9.812 1 96.06 407 THR B C 1
ATOM 7599 O O . THR B 1 407 ? -14.891 24.672 9.312 1 96.06 407 THR B O 1
ATOM 7602 N N . ILE B 1 408 ? -13.156 25.719 10.289 1 95 408 ILE B N 1
ATOM 7603 C CA . ILE B 1 408 ? -13.633 27.062 10.016 1 95 408 ILE B CA 1
ATOM 7604 C C . ILE B 1 408 ? -12.461 27.938 9.578 1 95 408 ILE B C 1
ATOM 7606 O O . ILE B 1 408 ? -11.398 27.906 10.195 1 95 408 ILE B O 1
ATOM 7610 N N . LEU B 1 409 ? -12.602 28.656 8.531 1 90.12 409 LEU B N 1
ATOM 7611 C CA . LEU B 1 409 ? -11.578 29.609 8.141 1 90.12 409 LEU B CA 1
ATOM 7612 C C . LEU B 1 409 ? -11.539 30.781 9.109 1 90.12 409 LEU B C 1
ATOM 7614 O O . LEU B 1 409 ? -12.586 31.266 9.555 1 90.12 409 LEU B O 1
ATOM 7618 N N . PHE B 1 410 ? -10.391 31.219 9.398 1 91 410 PHE B N 1
ATOM 7619 C CA . PHE B 1 410 ? -10.195 32.25 10.43 1 91 410 PHE B CA 1
ATOM 7620 C C . PHE B 1 410 ? -11.023 33.469 10.125 1 91 410 PHE B C 1
ATOM 7622 O O . PHE B 1 410 ? -11.648 34.062 11.016 1 91 410 PHE B O 1
ATOM 7629 N N . GLU B 1 411 ? -11.031 33.844 8.875 1 87.5 411 GLU B N 1
ATOM 7630 C CA . GLU B 1 411 ? -11.734 35.062 8.469 1 87.5 411 GLU B CA 1
ATOM 7631 C C . GLU B 1 411 ? -13.234 34.938 8.711 1 87.5 411 GLU B C 1
ATOM 7633 O O . GLU B 1 411 ? -13.914 35.938 8.922 1 87.5 411 GLU B O 1
ATOM 7638 N N . ARG B 1 412 ? -13.734 33.75 8.75 1 90.31 412 ARG B N 1
ATOM 7639 C CA . ARG B 1 412 ? -15.172 33.531 8.844 1 90.31 412 ARG B CA 1
ATOM 7640 C C . ARG B 1 412 ? -15.609 33.312 10.289 1 90.31 412 ARG B C 1
ATOM 7642 O O . ARG B 1 412 ? -16.797 33.312 10.594 1 90.31 412 ARG B O 1
ATOM 7649 N N . ILE B 1 413 ? -14.719 33.188 11.164 1 94.25 413 ILE B N 1
ATOM 7650 C CA . ILE B 1 413 ? -15.055 32.906 12.555 1 94.25 413 ILE B CA 1
ATOM 7651 C C . ILE B 1 413 ? -15.797 34.094 13.164 1 94.25 413 ILE B C 1
ATOM 7653 O O . ILE B 1 413 ? -15.32 35.25 13.078 1 94.25 413 ILE B O 1
ATOM 7657 N N . ASN B 1 414 ? -16.891 33.906 13.602 1 96.12 414 ASN B N 1
ATOM 7658 C CA . ASN B 1 414 ? -17.688 34.812 14.422 1 96.12 414 ASN B CA 1
ATOM 7659 C C . ASN B 1 414 ? -18.281 34.094 15.633 1 96.12 414 ASN B C 1
ATOM 7661 O O . ASN B 1 414 ? -18.141 32.875 15.773 1 96.12 414 ASN B O 1
ATOM 7665 N N . THR B 1 415 ? -18.906 34.906 16.453 1 98.31 415 THR B N 1
ATOM 7666 C CA . THR B 1 415 ? -19.391 34.344 17.719 1 98.31 415 THR B CA 1
ATOM 7667 C C . THR B 1 415 ? -20.375 33.219 17.469 1 98.31 415 THR B C 1
ATOM 7669 O O . THR B 1 415 ? -20.234 32.125 18.062 1 98.31 415 THR B O 1
ATOM 7672 N N . GLU B 1 416 ? -21.25 33.312 16.516 1 98.31 416 GLU B N 1
ATOM 7673 C CA . GLU B 1 416 ? -22.328 32.344 16.281 1 98.31 416 GLU B CA 1
ATOM 7674 C C . GLU B 1 416 ? -21.781 31.031 15.75 1 98.31 416 GLU B C 1
ATOM 7676 O O . GLU B 1 416 ? -22.141 29.969 16.266 1 98.31 416 GLU B O 1
ATOM 7681 N N . ASN B 1 417 ? -20.984 31.125 14.766 1 97.75 417 ASN B N 1
ATOM 7682 C CA . ASN B 1 417 ? -20.516 29.875 14.172 1 97.75 417 ASN B CA 1
ATOM 7683 C C . ASN B 1 417 ? -19.5 29.172 15.07 1 97.75 417 ASN B C 1
ATOM 7685 O O . ASN B 1 417 ? -19.359 27.953 15.031 1 97.75 417 ASN B O 1
ATOM 7689 N N . LEU B 1 418 ? -18.734 29.953 15.805 1 98.56 418 LEU B N 1
ATOM 7690 C CA . LEU B 1 418 ? -17.812 29.344 16.75 1 98.56 418 LEU B CA 1
ATOM 7691 C C . LEU B 1 418 ? -18.578 28.609 17.844 1 98.56 418 LEU B C 1
ATOM 7693 O O . LEU B 1 418 ? -18.219 27.484 18.203 1 98.56 418 LEU B O 1
ATOM 7697 N N . VAL B 1 419 ? -19.656 29.234 18.391 1 98.69 419 VAL B N 1
ATOM 7698 C CA . VAL B 1 419 ? -20.484 28.594 19.406 1 98.69 419 VAL B CA 1
ATOM 7699 C C . VAL B 1 419 ? -21.047 27.297 18.844 1 98.69 419 VAL B C 1
ATOM 7701 O O . VAL B 1 419 ? -21.016 26.25 19.516 1 98.69 419 VAL B O 1
ATOM 7704 N N . ALA B 1 420 ? -21.562 27.359 17.656 1 98.62 420 ALA B N 1
ATOM 7705 C CA . ALA B 1 420 ? -22.141 26.188 17.016 1 98.62 420 ALA B CA 1
ATOM 7706 C C . ALA B 1 420 ? -21.109 25.078 16.875 1 98.62 420 ALA B C 1
ATOM 7708 O O . ALA B 1 420 ? -21.406 23.906 17.125 1 98.62 420 ALA B O 1
ATOM 7709 N N . ALA B 1 421 ? -19.922 25.422 16.422 1 98.56 421 ALA B N 1
ATOM 7710 C CA . ALA B 1 421 ? -18.859 24.453 16.234 1 98.56 421 ALA B CA 1
ATOM 7711 C C . ALA B 1 421 ? -18.453 23.812 17.547 1 98.56 421 ALA B C 1
ATOM 7713 O O . ALA B 1 421 ? -18.281 22.594 17.641 1 98.56 421 ALA B O 1
ATOM 7714 N N . LEU B 1 422 ? -18.312 24.641 18.578 1 98.69 422 LEU B N 1
ATOM 7715 C CA . LEU B 1 422 ? -17.891 24.125 19.875 1 98.69 422 LEU B CA 1
ATOM 7716 C C . LEU B 1 422 ? -18.938 23.219 20.484 1 98.69 422 LEU B C 1
ATOM 7718 O O . LEU B 1 422 ? -18.609 22.219 21.125 1 98.69 422 LEU B O 1
ATOM 7722 N N . LYS B 1 423 ? -20.156 23.531 20.281 1 98.5 423 LYS B N 1
ATOM 7723 C CA . LYS B 1 423 ? -21.25 22.672 20.75 1 98.5 423 LYS B CA 1
ATOM 7724 C C . LYS B 1 423 ? -21.219 21.312 20.047 1 98.5 423 LYS B C 1
ATOM 7726 O O . LYS B 1 423 ? -21.438 20.281 20.688 1 98.5 423 LYS B O 1
ATOM 7731 N N . GLU B 1 424 ? -20.984 21.344 18.828 1 98.31 424 GLU B N 1
ATOM 7732 C CA . GLU B 1 424 ? -20.891 20.094 18.062 1 98.31 424 GLU B CA 1
ATOM 7733 C C . GLU B 1 424 ? -19.703 19.25 18.516 1 98.31 424 GLU B C 1
ATOM 7735 O O . GLU B 1 424 ? -19.797 18.031 18.641 1 98.31 424 GLU B O 1
ATOM 7740 N N . LEU B 1 425 ? -18.562 19.875 18.703 1 98.69 425 LEU B N 1
ATOM 7741 C CA . LEU B 1 425 ? -17.359 19.172 19.109 1 98.69 425 LEU B CA 1
ATOM 7742 C C . LEU B 1 425 ? -17.531 18.5 20.453 1 98.69 425 LEU B C 1
ATOM 7744 O O . LEU B 1 425 ? -16.969 17.422 20.703 1 98.69 425 LEU B O 1
ATOM 7748 N N . THR B 1 426 ? -18.281 19.141 21.328 1 98.31 426 THR B N 1
ATOM 7749 C CA . THR B 1 426 ? -18.406 18.656 22.703 1 98.31 426 THR B CA 1
ATOM 7750 C C . THR B 1 426 ? -19.641 17.75 22.828 1 98.31 426 THR B C 1
ATOM 7752 O O . THR B 1 426 ? -19.922 17.25 23.922 1 98.31 426 THR B O 1
ATOM 7755 N N . ALA B 1 427 ? -20.359 17.547 21.75 1 98 427 ALA B N 1
ATOM 7756 C CA . ALA B 1 427 ? -21.5 16.656 21.75 1 98 427 ALA B CA 1
ATOM 7757 C C . ALA B 1 427 ? -21.062 15.195 21.844 1 98 427 ALA B C 1
ATOM 7759 O O . ALA B 1 427 ? -19.953 14.852 21.438 1 98 427 ALA B O 1
ATOM 7760 N N . PRO B 1 428 ? -21.891 14.359 22.359 1 97.69 428 PRO B N 1
ATOM 7761 C CA . PRO B 1 428 ? -21.547 12.953 22.547 1 97.69 428 PRO B CA 1
ATOM 7762 C C . PRO B 1 428 ? -21.141 12.25 21.25 1 97.69 428 PRO B C 1
ATOM 7764 O O . PRO B 1 428 ? -20.234 11.422 21.25 1 97.69 428 PRO B O 1
ATOM 7767 N N . GLU B 1 429 ? -21.812 12.594 20.234 1 97.44 429 GLU B N 1
ATOM 7768 C CA . GLU B 1 429 ? -21.531 11.945 18.953 1 97.44 429 GLU B CA 1
ATOM 7769 C C . GLU B 1 429 ? -20.094 12.203 18.5 1 97.44 429 GLU B C 1
ATOM 7771 O O . GLU B 1 429 ? -19.391 11.273 18.109 1 97.44 429 GLU B O 1
ATOM 7776 N N . MET B 1 430 ? -19.688 13.438 18.547 1 98.06 430 MET B N 1
ATOM 7777 C CA . MET B 1 430 ? -18.328 13.789 18.125 1 98.06 430 MET B CA 1
ATOM 7778 C C . MET B 1 430 ? -17.297 13.188 19.078 1 98.06 430 MET B C 1
ATOM 7780 O O . MET B 1 430 ? -16.219 12.781 18.656 1 98.06 430 MET B O 1
ATOM 7784 N N . GLN B 1 431 ? -17.641 13.164 20.344 1 98.38 431 GLN B N 1
ATOM 7785 C CA . GLN B 1 431 ? -16.75 12.547 21.328 1 98.38 431 GLN B CA 1
ATOM 7786 C C . GLN B 1 431 ? -16.547 11.07 21.031 1 98.38 431 GLN B C 1
ATOM 7788 O O . GLN B 1 431 ? -15.414 10.578 21.078 1 98.38 431 GLN B O 1
ATOM 7793 N N . GLU B 1 432 ? -17.578 10.414 20.688 1 97.81 432 GLU B N 1
ATOM 7794 C CA . GLU B 1 432 ? -17.516 8.992 20.359 1 97.81 432 GLU B CA 1
ATOM 7795 C C . GLU B 1 432 ? -16.703 8.75 19.094 1 97.81 432 GLU B C 1
ATOM 7797 O O . GLU B 1 432 ? -15.891 7.824 19.047 1 97.81 432 GLU B O 1
ATOM 7802 N N . ASN B 1 433 ? -16.906 9.586 18.141 1 97 433 ASN B N 1
ATOM 7803 C CA . ASN B 1 433 ? -16.141 9.477 16.891 1 97 433 ASN B CA 1
ATOM 7804 C C . ASN B 1 433 ? -14.633 9.617 17.156 1 97 433 ASN B C 1
ATOM 7806 O O . ASN B 1 433 ? -13.836 8.836 16.641 1 97 433 ASN B O 1
ATOM 7810 N N . ALA B 1 434 ? -14.305 10.578 17.922 1 98.25 434 ALA B N 1
ATOM 7811 C CA . ALA B 1 434 ? -12.898 10.82 18.219 1 98.25 434 ALA B CA 1
ATOM 7812 C C . ALA B 1 434 ? -12.297 9.633 18.969 1 98.25 434 ALA B C 1
ATOM 7814 O O . ALA B 1 434 ? -11.156 9.234 18.703 1 98.25 434 ALA B O 1
ATOM 7815 N N . ARG B 1 435 ? -13.047 9.07 19.844 1 97.56 435 ARG B N 1
ATOM 7816 C CA . ARG B 1 435 ? -12.578 7.902 20.578 1 97.56 435 ARG B CA 1
ATOM 7817 C C . ARG B 1 435 ? -12.359 6.723 19.641 1 97.56 435 ARG B C 1
ATOM 7819 O O . ARG B 1 435 ? -11.375 5.988 19.781 1 97.56 435 ARG B O 1
ATOM 7826 N N . ASN B 1 436 ? -13.289 6.535 18.766 1 95.75 436 ASN B N 1
ATOM 7827 C CA . ASN B 1 436 ? -13.164 5.449 17.797 1 95.75 436 ASN B CA 1
ATOM 7828 C C . ASN B 1 436 ? -11.938 5.641 16.906 1 95.75 436 ASN B C 1
ATOM 7830 O O . ASN B 1 436 ? -11.242 4.676 16.594 1 95.75 436 ASN B O 1
ATOM 7834 N N . ILE B 1 437 ? -11.695 6.832 16.5 1 96.38 437 ILE B N 1
ATOM 7835 C CA . ILE B 1 437 ? -10.523 7.137 15.68 1 96.38 437 ILE B CA 1
ATOM 7836 C C . ILE B 1 437 ? -9.25 6.855 16.469 1 96.38 437 ILE B C 1
ATOM 7838 O O . ILE B 1 437 ? -8.305 6.273 15.945 1 96.38 437 ILE B O 1
ATOM 7842 N N . SER B 1 438 ? -9.242 7.254 17.703 1 97.75 438 SER B N 1
ATOM 7843 C CA . SER B 1 438 ? -8.102 6.996 18.578 1 97.75 438 SER B CA 1
ATOM 7844 C C . SER B 1 438 ? -7.844 5.5 18.734 1 97.75 438 SER B C 1
ATOM 7846 O O . SER B 1 438 ? -6.695 5.055 18.688 1 97.75 438 SER B O 1
ATOM 7848 N N . LYS B 1 439 ? -8.906 4.746 18.891 1 95.62 439 LYS B N 1
ATOM 7849 C CA . LYS B 1 439 ? -8.773 3.293 18.984 1 95.62 439 LYS B CA 1
ATOM 7850 C C . LYS B 1 439 ? -8.102 2.719 17.734 1 95.62 439 LYS B C 1
ATOM 7852 O O . LYS B 1 439 ? -7.191 1.894 17.844 1 95.62 439 LYS B O 1
ATOM 7857 N N . ARG B 1 440 ? -8.516 3.137 16.609 1 93.88 440 ARG B N 1
ATOM 7858 C CA . ARG B 1 440 ? -7.953 2.646 15.359 1 93.88 440 ARG B CA 1
ATOM 7859 C C . ARG B 1 440 ? -6.527 3.148 15.172 1 93.88 440 ARG B C 1
ATOM 7861 O O . ARG B 1 440 ? -5.684 2.445 14.609 1 93.88 440 ARG B O 1
ATOM 7868 N N . TRP B 1 441 ? -6.32 4.371 15.602 1 96.12 441 TRP B N 1
ATOM 7869 C CA . TRP B 1 441 ? -4.984 4.961 15.578 1 96.12 441 TRP B CA 1
ATOM 7870 C C . TRP B 1 441 ? -4 4.109 16.375 1 96.12 441 TRP B C 1
ATOM 7872 O O . TRP B 1 441 ? -2.867 3.893 15.938 1 96.12 441 TRP B O 1
ATOM 7882 N N . HIS B 1 442 ? -4.426 3.545 17.438 1 96.81 442 HIS B N 1
ATOM 7883 C CA . HIS B 1 442 ? -3.545 2.82 18.344 1 96.81 442 HIS B CA 1
ATOM 7884 C C . HIS B 1 442 ? -3.473 1.342 17.984 1 96.81 442 HIS B C 1
ATOM 7886 O O . HIS B 1 442 ? -2.553 0.639 18.406 1 96.81 442 HIS B O 1
ATOM 7892 N N . ASP B 1 443 ? -4.492 0.896 17.297 1 95.94 443 ASP B N 1
ATOM 7893 C CA . ASP B 1 443 ? -4.523 -0.522 16.953 1 95.94 443 ASP B CA 1
ATOM 7894 C C . ASP B 1 443 ? -3.66 -0.808 15.727 1 95.94 443 ASP B C 1
ATOM 7896 O O . ASP B 1 443 ? -4.164 -0.841 14.602 1 95.94 443 ASP B O 1
ATOM 7900 N N . ARG B 1 444 ? -2.416 -1.004 15.953 1 94.75 444 ARG B N 1
ATOM 7901 C CA . ARG B 1 444 ? -1.39 -1.298 14.953 1 94.75 444 ARG B CA 1
ATOM 7902 C C . ARG B 1 444 ? -0.698 -2.623 15.258 1 94.75 444 ARG B C 1
ATOM 7904 O O . ARG B 1 444 ? -0.598 -3.025 16.422 1 94.75 444 ARG B O 1
ATOM 7911 N N . PRO B 1 445 ? -0.225 -3.305 14.18 1 93.44 445 PRO B N 1
ATOM 7912 C CA . PRO B 1 445 ? 0.453 -4.578 14.438 1 93.44 445 PRO B CA 1
ATOM 7913 C C . PRO B 1 445 ? 1.695 -4.418 15.312 1 93.44 445 PRO B C 1
ATOM 7915 O O . PRO B 1 445 ? 2.064 -5.344 16.031 1 93.44 445 PRO B O 1
ATOM 7918 N N . GLN B 1 446 ? 2.371 -3.355 15.188 1 94.88 446 GLN B N 1
ATOM 7919 C CA . GLN B 1 446 ? 3.508 -2.943 16 1 94.88 446 GLN B CA 1
ATOM 7920 C C . GLN B 1 446 ? 3.514 -1.434 16.219 1 94.88 446 GLN B C 1
ATOM 7922 O O . GLN B 1 446 ? 2.852 -0.695 15.484 1 94.88 446 GLN B O 1
ATOM 7927 N N . SER B 1 447 ? 4.277 -1.035 17.25 1 96.25 447 SER B N 1
ATOM 7928 C CA . SER B 1 447 ? 4.34 0.407 17.453 1 96.25 447 SER B CA 1
ATOM 7929 C C . SER B 1 447 ? 4.977 1.114 16.266 1 96.25 447 SER B C 1
ATOM 7931 O O . SER B 1 447 ? 5.801 0.531 15.562 1 96.25 447 SER B O 1
ATOM 7933 N N . VAL B 1 448 ? 4.547 2.291 16.078 1 97.81 448 VAL B N 1
ATOM 7934 C CA . VAL B 1 448 ? 5.066 3.066 14.961 1 97.81 448 VAL B CA 1
ATOM 7935 C C . VAL B 1 448 ? 6.582 3.203 15.086 1 97.81 448 VAL B C 1
ATOM 7937 O O . VAL B 1 448 ? 7.305 3.123 14.086 1 97.81 448 VAL B O 1
ATOM 7940 N N . MET B 1 449 ? 7.121 3.387 16.266 1 98.25 449 MET B N 1
ATOM 7941 C CA . MET B 1 449 ? 8.555 3.512 16.5 1 98.25 449 MET B CA 1
ATOM 7942 C C . MET B 1 449 ? 9.281 2.221 16.141 1 98.25 449 MET B C 1
ATOM 7944 O O . MET B 1 449 ? 10.281 2.25 15.422 1 98.25 449 MET B O 1
ATOM 7948 N N . ASP B 1 450 ? 8.758 1.097 16.578 1 97.75 450 ASP B N 1
ATOM 7949 C CA . ASP B 1 450 ? 9.375 -0.19 16.266 1 97.75 450 ASP B CA 1
ATOM 7950 C C . ASP B 1 450 ? 9.367 -0.464 14.766 1 97.75 450 ASP B C 1
ATOM 7952 O O . ASP B 1 450 ? 10.328 -1.015 14.227 1 97.75 450 ASP B O 1
ATOM 7956 N N . SER B 1 451 ? 8.273 -0.11 14.172 1 97.88 451 SER B N 1
ATOM 7957 C CA . SER B 1 451 ? 8.188 -0.283 12.719 1 97.88 451 SER B CA 1
ATOM 7958 C C . SER B 1 451 ? 9.227 0.563 12 1 97.88 451 SER B C 1
ATOM 7960 O O . SER B 1 451 ? 9.914 0.075 11.102 1 97.88 451 SER B O 1
ATOM 7962 N N . ALA B 1 452 ? 9.32 1.816 12.367 1 98.62 452 ALA B N 1
ATOM 7963 C CA . ALA B 1 452 ? 10.305 2.711 11.766 1 98.62 452 ALA B CA 1
ATOM 7964 C C . ALA B 1 452 ? 11.719 2.182 11.961 1 98.62 452 ALA B C 1
ATOM 7966 O O . ALA B 1 452 ? 12.531 2.205 11.031 1 98.62 452 ALA B O 1
ATOM 7967 N N . ILE B 1 453 ? 12.047 1.721 13.148 1 98.31 453 ILE B N 1
ATOM 7968 C CA . ILE B 1 453 ? 13.367 1.189 13.453 1 98.31 453 ILE B CA 1
ATOM 7969 C C . ILE B 1 453 ? 13.625 -0.063 12.617 1 98.31 453 ILE B C 1
ATOM 7971 O O . ILE B 1 453 ? 14.703 -0.214 12.023 1 98.31 453 ILE B O 1
ATOM 7975 N N . TYR B 1 454 ? 12.672 -0.946 12.555 1 97.62 454 TYR B N 1
ATOM 7976 C CA . TYR B 1 454 ? 12.812 -2.18 11.789 1 97.62 454 TYR B CA 1
ATOM 7977 C C . TYR B 1 454 ? 13.203 -1.885 10.344 1 97.62 454 TYR B C 1
ATOM 7979 O O . TYR B 1 454 ? 14.164 -2.455 9.828 1 97.62 454 TYR B O 1
ATOM 7987 N N . TRP B 1 455 ? 12.461 -1.049 9.727 1 98.19 455 TRP B N 1
ATOM 7988 C CA . TRP B 1 455 ? 12.672 -0.793 8.305 1 98.19 455 TRP B CA 1
ATOM 7989 C C . TRP B 1 455 ? 13.961 -0.004 8.078 1 98.19 455 TRP B C 1
ATOM 7991 O O . TRP B 1 455 ? 14.617 -0.159 7.051 1 98.19 455 TRP B O 1
ATOM 8001 N N . THR B 1 456 ? 14.289 0.873 9.047 1 98.62 456 THR B N 1
ATOM 8002 C CA . THR B 1 456 ? 15.602 1.511 8.992 1 98.62 456 THR B CA 1
ATOM 8003 C C . THR B 1 456 ? 16.719 0.464 8.953 1 98.62 456 THR B C 1
ATOM 8005 O O . THR B 1 456 ? 17.594 0.511 8.094 1 98.62 456 THR B O 1
ATOM 8008 N N . GLU B 1 457 ? 16.688 -0.464 9.844 1 98.06 457 GLU B N 1
ATOM 8009 C CA . GLU B 1 457 ? 17.688 -1.522 9.922 1 98.06 457 GLU B CA 1
ATOM 8010 C C . GLU B 1 457 ? 17.641 -2.422 8.695 1 98.06 457 GLU B C 1
ATOM 8012 O O . GLU B 1 457 ? 18.672 -2.924 8.242 1 98.06 457 GLU B O 1
ATOM 8017 N N . TYR B 1 458 ? 16.406 -2.65 8.211 1 97 458 TYR B N 1
ATOM 8018 C CA . TYR B 1 458 ? 16.25 -3.439 7 1 97 458 TYR B CA 1
ATOM 8019 C C . TYR B 1 458 ? 17.047 -2.842 5.848 1 97 458 TYR B C 1
ATOM 8021 O O . TYR B 1 458 ? 17.812 -3.545 5.184 1 97 458 TYR B O 1
ATOM 8029 N N . VAL B 1 459 ? 16.891 -1.544 5.621 1 98 459 VAL B N 1
ATOM 8030 C CA . VAL B 1 459 ? 17.578 -0.87 4.52 1 98 459 VAL B CA 1
ATOM 8031 C C . VAL B 1 459 ? 19.078 -0.875 4.762 1 98 459 VAL B C 1
ATOM 8033 O O . VAL B 1 459 ? 19.875 -1.079 3.832 1 98 459 VAL B O 1
ATOM 8036 N N . ALA B 1 460 ? 19.469 -0.661 5.996 1 97.56 460 ALA B N 1
ATOM 8037 C CA . ALA B 1 460 ? 20.891 -0.639 6.328 1 97.56 460 ALA B CA 1
ATOM 8038 C C . ALA B 1 460 ? 21.531 -2.01 6.109 1 97.56 460 ALA B C 1
ATOM 8040 O O . ALA B 1 460 ? 22.625 -2.111 5.547 1 97.56 460 ALA B O 1
ATOM 8041 N N . ARG B 1 461 ? 20.875 -3.057 6.5 1 94.31 461 ARG B N 1
ATOM 8042 C CA . ARG B 1 461 ? 21.438 -4.406 6.469 1 94.31 461 ARG B CA 1
ATOM 8043 C C . ARG B 1 461 ? 21.469 -4.949 5.043 1 94.31 461 ARG B C 1
ATOM 8045 O O . ARG B 1 461 ? 22.406 -5.648 4.664 1 94.31 461 ARG B O 1
ATOM 8052 N N . HIS B 1 462 ? 20.438 -4.637 4.25 1 93.56 462 HIS B N 1
ATOM 8053 C CA . HIS B 1 462 ? 20.344 -5.199 2.908 1 93.56 462 HIS B CA 1
ATOM 8054 C C . HIS B 1 462 ? 20.844 -4.215 1.859 1 93.56 462 HIS B C 1
ATOM 8056 O O . HIS B 1 462 ? 21.016 -4.578 0.692 1 93.56 462 HIS B O 1
ATOM 8062 N N . ARG B 1 463 ? 21.062 -2.941 2.283 1 95 463 ARG B N 1
ATOM 8063 C CA . ARG B 1 463 ? 21.469 -1.85 1.402 1 95 463 ARG B CA 1
ATOM 8064 C C . ARG B 1 463 ? 20.484 -1.688 0.25 1 95 463 ARG B C 1
ATOM 8066 O O . ARG B 1 463 ? 20.875 -1.366 -0.872 1 95 463 ARG B O 1
ATOM 8073 N N . THR B 1 464 ? 19.266 -2.115 0.49 1 94.38 464 THR B N 1
ATOM 8074 C CA . THR B 1 464 ? 18.125 -1.954 -0.418 1 94.38 464 THR B CA 1
ATOM 8075 C C . THR B 1 464 ? 16.812 -1.896 0.357 1 94.38 464 THR B C 1
ATOM 8077 O O . THR B 1 464 ? 16.797 -2.111 1.571 1 94.38 464 THR B O 1
ATOM 8080 N N . GLY B 1 465 ? 15.812 -1.408 -0.255 1 95.44 465 GLY B N 1
ATOM 8081 C CA . GLY B 1 465 ? 14.469 -1.456 0.293 1 95.44 465 GLY B CA 1
ATOM 8082 C C . GLY B 1 465 ? 13.578 -2.469 -0.401 1 95.44 465 GLY B C 1
ATOM 8083 O O . GLY B 1 465 ? 14.062 -3.305 -1.168 1 95.44 465 GLY B O 1
ATOM 8084 N N . PRO B 1 466 ? 12.289 -2.48 -0.045 1 95.62 466 PRO B N 1
ATOM 8085 C CA . PRO B 1 466 ? 11.344 -3.236 -0.865 1 95.62 466 PRO B CA 1
ATOM 8086 C C . PRO B 1 466 ? 11.445 -2.896 -2.35 1 95.62 466 PRO B C 1
ATOM 8088 O O . PRO B 1 466 ? 11.984 -1.85 -2.711 1 95.62 466 PRO B O 1
ATOM 8091 N N . PRO B 1 467 ? 11 -3.779 -3.148 1 94.31 467 PRO B N 1
ATOM 8092 C CA . PRO B 1 467 ? 11.141 -3.514 -4.582 1 94.31 467 PRO B CA 1
ATOM 8093 C C . PRO B 1 467 ? 10.375 -2.268 -5.027 1 94.31 467 PRO B C 1
ATOM 8095 O O . PRO B 1 467 ? 9.328 -1.945 -4.461 1 94.31 467 PRO B O 1
ATOM 8098 N N . SER B 1 468 ? 10.93 -1.592 -6.039 1 95.38 468 SER B N 1
ATOM 8099 C CA . SER B 1 468 ? 10.273 -0.444 -6.66 1 95.38 468 SER B CA 1
ATOM 8100 C C . SER B 1 468 ? 9.094 -0.879 -7.52 1 95.38 468 SER B C 1
ATOM 8102 O O . SER B 1 468 ? 9.078 -1.996 -8.039 1 95.38 468 SER B O 1
ATOM 8104 N N . LEU B 1 469 ? 8.125 0.013 -7.637 1 96.44 469 LEU B N 1
ATOM 8105 C CA . LEU B 1 469 ? 7.082 -0.204 -8.633 1 96.44 469 LEU B CA 1
ATOM 8106 C C . LEU B 1 469 ? 7.676 -0.238 -10.039 1 96.44 469 LEU B C 1
ATOM 8108 O O . LEU B 1 469 ? 8.602 0.517 -10.344 1 96.44 469 LEU B O 1
ATOM 8112 N N . PRO B 1 470 ? 7.105 -1.106 -10.883 1 94.25 470 PRO B N 1
ATOM 8113 C CA . PRO B 1 470 ? 7.59 -1.112 -12.266 1 94.25 470 PRO B CA 1
ATOM 8114 C C . PRO B 1 470 ? 7.414 0.237 -12.953 1 94.25 470 PRO B C 1
ATOM 8116 O O . PRO B 1 470 ? 8.164 0.564 -13.875 1 94.25 470 PRO B O 1
ATOM 8119 N N . SER B 1 471 ? 6.504 1.016 -12.5 1 95.19 471 SER B N 1
ATOM 8120 C CA . SER B 1 471 ? 6.18 2.295 -13.125 1 95.19 471 SER B CA 1
ATOM 8121 C C . SER B 1 471 ? 7.23 3.352 -12.805 1 95.19 471 SER B C 1
ATOM 8123 O O . SER B 1 471 ? 7.246 4.426 -13.406 1 95.19 471 SER B O 1
ATOM 8125 N N . LYS B 1 472 ? 8.086 3.1 -11.891 1 93.12 472 LYS B N 1
ATOM 8126 C CA . LYS B 1 472 ? 9.031 4.09 -11.383 1 93.12 472 LYS B CA 1
ATOM 8127 C C . LYS B 1 472 ? 9.891 4.652 -12.516 1 93.12 472 LYS B C 1
ATOM 8129 O O . LYS B 1 472 ? 10.25 5.832 -12.5 1 93.12 472 LYS B O 1
ATOM 8134 N N . GLN B 1 473 ? 10.172 3.811 -13.555 1 89.06 473 GLN B N 1
ATOM 8135 C CA . GLN B 1 473 ? 11.07 4.238 -14.617 1 89.06 473 GLN B CA 1
ATOM 8136 C C . GLN B 1 473 ? 10.297 4.605 -15.875 1 89.06 473 GLN B C 1
ATOM 8138 O O . GLN B 1 473 ? 10.898 4.898 -16.922 1 89.06 473 GLN B O 1
ATOM 8143 N N . ASN B 1 474 ? 9.008 4.586 -15.781 1 91.25 474 ASN B N 1
ATOM 8144 C CA . ASN B 1 474 ? 8.203 4.895 -16.969 1 91.25 474 ASN B CA 1
ATOM 8145 C C . ASN B 1 474 ? 8.297 6.375 -17.328 1 91.25 474 ASN B C 1
ATOM 8147 O O . ASN B 1 474 ? 8.367 7.234 -16.453 1 91.25 474 ASN B O 1
ATOM 8151 N N . THR B 1 475 ? 8.281 6.641 -18.609 1 88.19 475 THR B N 1
ATOM 8152 C CA . THR B 1 475 ? 8.109 8.008 -19.094 1 88.19 475 THR B CA 1
ATOM 8153 C C . THR B 1 475 ? 6.633 8.406 -19.062 1 88.19 475 THR B C 1
ATOM 8155 O O . THR B 1 475 ? 5.758 7.555 -18.891 1 88.19 475 THR B O 1
ATOM 8158 N N . TRP B 1 476 ? 6.434 9.703 -19.203 1 84.38 476 TRP B N 1
ATOM 8159 C CA . TRP B 1 476 ? 5.055 10.18 -19.266 1 84.38 476 TRP B CA 1
ATOM 8160 C C . TRP B 1 476 ? 4.312 9.531 -20.438 1 84.38 476 TRP B C 1
ATOM 8162 O O . TRP B 1 476 ? 3.121 9.227 -20.328 1 84.38 476 TRP B O 1
ATOM 8172 N N . PHE B 1 477 ? 5 9.273 -21.516 1 87.69 477 PHE B N 1
ATOM 8173 C CA . PHE B 1 477 ? 4.43 8.672 -22.719 1 87.69 477 PHE B CA 1
ATOM 8174 C C . PHE B 1 477 ? 3.953 7.254 -22.438 1 87.69 477 PHE B C 1
ATOM 8176 O O . PHE B 1 477 ? 2.855 6.871 -22.844 1 87.69 477 PHE B O 1
ATOM 8183 N N . GLU B 1 478 ? 4.691 6.555 -21.672 1 88.56 478 GLU B N 1
ATOM 8184 C CA . GLU B 1 478 ? 4.332 5.184 -21.328 1 88.56 478 GLU B CA 1
ATOM 8185 C C . GLU B 1 478 ? 3.203 5.145 -20.312 1 88.56 478 GLU B C 1
ATOM 8187 O O . GLU B 1 478 ? 2.268 4.352 -20.438 1 88.56 478 GLU B O 1
ATOM 8192 N N . SER B 1 479 ? 3.256 6.047 -19.453 1 89.06 479 SER B N 1
ATOM 8193 C CA . SER B 1 479 ? 2.322 6.031 -18.328 1 89.06 479 SER B CA 1
ATOM 8194 C C . SER B 1 479 ? 0.921 6.445 -18.766 1 89.06 479 SER B C 1
ATOM 8196 O O . SER B 1 479 ? -0.073 6.02 -18.188 1 89.06 479 SER B O 1
ATOM 8198 N N . THR B 1 480 ? 0.795 7.188 -19.812 1 88 480 THR B N 1
ATOM 8199 C CA . THR B 1 480 ? -0.503 7.688 -20.25 1 88 480 THR B CA 1
ATOM 8200 C C . THR B 1 480 ? -1.147 6.727 -21.25 1 88 480 THR B C 1
ATOM 8202 O O . THR B 1 480 ? -2.303 6.91 -21.641 1 88 480 THR B O 1
ATOM 8205 N N . LEU B 1 481 ? -0.468 5.695 -21.703 1 93 481 LEU B N 1
ATOM 8206 C CA . LEU B 1 481 ? -0.952 4.664 -22.609 1 93 481 LEU B CA 1
ATOM 8207 C C . LEU B 1 481 ? -1.35 5.266 -23.953 1 93 481 LEU B C 1
ATOM 8209 O O . LEU B 1 481 ? -2.262 4.766 -24.609 1 93 481 LEU B O 1
ATOM 8213 N N . ILE B 1 482 ? -0.716 6.379 -24.281 1 91.12 482 ILE B N 1
ATOM 8214 C CA . ILE B 1 482 ? -1.032 7.027 -25.562 1 91.12 482 ILE B CA 1
ATOM 8215 C C . ILE B 1 482 ? -0.723 6.074 -26.719 1 91.12 482 ILE B C 1
ATOM 8217 O O . ILE B 1 482 ? -1.447 6.043 -27.703 1 91.12 482 ILE B O 1
ATOM 8221 N N . ASP B 1 483 ? 0.338 5.336 -26.578 1 92.94 483 ASP B N 1
ATOM 8222 C CA . ASP B 1 483 ? 0.687 4.355 -27.594 1 92.94 483 ASP B CA 1
ATOM 8223 C C . ASP B 1 483 ? -0.426 3.326 -27.766 1 92.94 483 ASP B C 1
ATOM 8225 O O . ASP B 1 483 ? -0.801 2.996 -28.906 1 92.94 483 ASP B O 1
ATOM 8229 N N . VAL B 1 484 ? -0.982 2.879 -26.688 1 95.06 484 VAL B N 1
ATOM 8230 C CA . VAL B 1 484 ? -2.053 1.887 -26.719 1 95.06 484 VAL B CA 1
ATOM 8231 C C . VAL B 1 484 ? -3.305 2.498 -27.359 1 95.06 484 VAL B C 1
ATOM 8233 O O . VAL B 1 484 ? -3.941 1.883 -28.203 1 95.06 484 VAL B O 1
ATOM 8236 N N . TYR B 1 485 ? -3.627 3.717 -26.984 1 93.44 485 TYR B N 1
ATOM 8237 C CA . TYR B 1 485 ? -4.816 4.383 -27.5 1 93.44 485 TYR B CA 1
ATOM 8238 C C . TYR B 1 485 ? -4.684 4.629 -29 1 93.44 485 TYR B C 1
ATOM 8240 O O . TYR B 1 485 ? -5.664 4.52 -29.75 1 93.44 485 TYR B O 1
ATOM 8248 N N . CYS B 1 486 ? -3.525 4.98 -29.391 1 94.31 486 CYS B N 1
ATOM 8249 C CA . CYS B 1 486 ? -3.297 5.184 -30.812 1 94.31 486 CYS B CA 1
ATOM 8250 C C . CYS B 1 486 ? -3.561 3.904 -31.594 1 94.31 486 CYS B C 1
ATOM 8252 O O . CYS B 1 486 ? -4.215 3.936 -32.625 1 94.31 486 CYS B O 1
ATOM 8254 N N . VAL B 1 487 ? -3.078 2.816 -31.109 1 95.94 487 VAL B N 1
ATOM 8255 C CA . VAL B 1 487 ? -3.281 1.531 -31.766 1 95.94 487 VAL B CA 1
ATOM 8256 C C . VAL B 1 487 ? -4.77 1.186 -31.781 1 95.94 487 VAL B C 1
ATOM 8258 O O . VAL B 1 487 ? -5.301 0.75 -32.812 1 95.94 487 VAL B O 1
ATOM 8261 N N . LEU B 1 488 ? -5.449 1.384 -30.688 1 94.75 488 LEU B N 1
ATOM 8262 C CA . LEU B 1 488 ? -6.871 1.065 -30.594 1 94.75 488 LEU B CA 1
ATOM 8263 C C . LEU B 1 488 ? -7.691 1.96 -31.516 1 94.75 488 LEU B C 1
ATOM 8265 O O . LEU B 1 488 ? -8.648 1.502 -32.156 1 94.75 488 LEU B O 1
ATOM 8269 N N . MET B 1 489 ? -7.312 3.199 -31.578 1 94.62 489 MET B N 1
ATOM 8270 C CA . MET B 1 489 ? -7.992 4.117 -32.469 1 94.62 489 MET B CA 1
ATOM 8271 C C . MET B 1 489 ? -7.789 3.697 -33.938 1 94.62 489 MET B C 1
ATOM 8273 O O . MET B 1 489 ? -8.727 3.734 -34.719 1 94.62 489 MET B O 1
ATOM 8277 N N . LEU B 1 490 ? -6.605 3.324 -34.281 1 95.44 490 LEU B N 1
ATOM 8278 C CA . LEU B 1 490 ? -6.316 2.846 -35.625 1 95.44 490 LEU B CA 1
ATOM 8279 C C . LEU B 1 490 ? -7.145 1.605 -35.938 1 95.44 490 LEU B C 1
ATOM 8281 O O . LEU B 1 490 ? -7.703 1.495 -37.062 1 95.44 490 LEU B O 1
ATOM 8285 N N . LEU B 1 491 ? -7.203 0.71 -35 1 94.25 491 LEU B N 1
ATOM 8286 C CA . LEU B 1 491 ? -8.008 -0.492 -35.188 1 94.25 491 LEU B CA 1
ATOM 8287 C C . LEU B 1 491 ? -9.477 -0.135 -35.375 1 94.25 491 LEU B C 1
ATOM 8289 O O . LEU B 1 491 ? -10.156 -0.727 -36.219 1 94.25 491 LEU B O 1
ATOM 8293 N N . PHE B 1 492 ? -9.906 0.779 -34.594 1 93.75 492 PHE B N 1
ATOM 8294 C CA . PHE B 1 492 ? -11.289 1.236 -34.719 1 93.75 492 PHE B CA 1
ATOM 8295 C C . PHE B 1 492 ? -11.539 1.865 -36.062 1 93.75 492 PHE B C 1
ATOM 8297 O O . PHE B 1 492 ? -12.57 1.608 -36.688 1 93.75 492 PHE B O 1
ATOM 8304 N N . LEU B 1 493 ? -10.625 2.639 -36.562 1 95.38 493 LEU B N 1
ATOM 8305 C CA . LEU B 1 493 ? -10.75 3.283 -37.875 1 95.38 493 LEU B CA 1
ATOM 8306 C C . LEU B 1 493 ? -10.734 2.25 -39 1 95.38 493 LEU B C 1
ATOM 8308 O O . LEU B 1 493 ? -11.461 2.387 -40 1 95.38 493 LEU B O 1
ATOM 8312 N N . VAL B 1 494 ? -9.977 1.284 -38.844 1 95.75 494 VAL B N 1
ATOM 8313 C CA . VAL B 1 494 ? -9.914 0.217 -39.844 1 95.75 494 VAL B CA 1
ATOM 8314 C C . VAL B 1 494 ? -11.242 -0.533 -39.906 1 95.75 494 VAL B C 1
ATOM 8316 O O . VAL B 1 494 ? -11.742 -0.856 -40.969 1 95.75 494 VAL B O 1
ATOM 8319 N N . ILE B 1 495 ? -11.766 -0.767 -38.719 1 94.94 495 ILE B N 1
ATOM 8320 C CA . ILE B 1 495 ? -13.055 -1.451 -38.656 1 94.94 495 ILE B CA 1
ATOM 8321 C C . ILE B 1 495 ? -14.133 -0.597 -39.312 1 94.94 495 ILE B C 1
ATOM 8323 O O . ILE B 1 495 ? -14.953 -1.107 -40.094 1 94.94 495 ILE B O 1
ATOM 8327 N N . ILE B 1 496 ? -14.094 0.65 -39.062 1 95.19 496 ILE B N 1
ATOM 8328 C CA . ILE B 1 496 ? -15.055 1.562 -39.656 1 95.19 496 ILE B CA 1
ATOM 8329 C C . ILE B 1 496 ? -14.867 1.579 -41.188 1 95.19 496 ILE B C 1
ATOM 8331 O O . ILE B 1 496 ? -15.844 1.556 -41.938 1 95.19 496 ILE B O 1
ATOM 8335 N N . TRP B 1 497 ? -13.656 1.613 -41.594 1 95.44 497 TRP B N 1
ATOM 8336 C CA . TRP B 1 497 ? -13.344 1.613 -43.031 1 95.44 497 TRP B CA 1
ATOM 8337 C C . TRP B 1 497 ? -13.812 0.324 -43.688 1 95.44 497 TRP B C 1
ATOM 8339 O O . TRP B 1 497 ? -14.359 0.351 -44.781 1 95.44 497 TRP B O 1
ATOM 8349 N N . LEU B 1 498 ? -13.641 -0.76 -43.031 1 95.94 498 LEU B N 1
ATOM 8350 C CA . LEU B 1 498 ? -14.078 -2.051 -43.562 1 95.94 498 LEU B CA 1
ATOM 8351 C C . LEU B 1 498 ? -15.602 -2.111 -43.656 1 95.94 498 LEU B C 1
ATOM 8353 O O . LEU B 1 498 ? -16.141 -2.607 -44.656 1 95.94 498 LEU B O 1
ATOM 8357 N N . CYS B 1 499 ? -16.234 -1.641 -42.625 1 95.12 499 CYS B N 1
ATOM 8358 C CA . CYS B 1 499 ? -17.688 -1.591 -42.656 1 95.12 499 CYS B CA 1
ATOM 8359 C C . CYS B 1 499 ? -18.188 -0.696 -43.781 1 95.12 499 CYS B C 1
ATOM 8361 O O . CYS B 1 499 ? -19.125 -1.053 -44.469 1 95.12 499 CYS B O 1
ATOM 8363 N N . TYR B 1 500 ? -17.562 0.43 -43.906 1 94.94 500 TYR B N 1
ATOM 8364 C CA . TYR B 1 500 ? -17.906 1.353 -45 1 94.94 500 TYR B CA 1
ATOM 8365 C C . TYR B 1 500 ? -17.719 0.701 -46.344 1 94.94 500 TYR B C 1
ATOM 8367 O O . TYR B 1 500 ? -18.562 0.832 -47.25 1 94.94 500 TYR B O 1
ATOM 8375 N N . SER B 1 501 ? -16.656 -0.042 -46.531 1 94.81 501 SER B N 1
ATOM 8376 C CA . SER B 1 501 ? -16.344 -0.718 -47.781 1 94.81 501 SER B CA 1
ATOM 8377 C C . SER B 1 501 ? -17.359 -1.815 -48.094 1 94.81 501 SER B C 1
ATOM 8379 O O . SER B 1 501 ? -17.766 -1.99 -49.219 1 94.81 501 SER B O 1
ATOM 8381 N N . ILE B 1 502 ? -17.719 -2.463 -47.031 1 95.62 502 ILE B N 1
ATOM 8382 C CA . ILE B 1 502 ? -18.688 -3.533 -47.188 1 95.62 502 ILE B CA 1
ATOM 8383 C C . ILE B 1 502 ? -20.047 -2.943 -47.594 1 95.62 502 ILE B C 1
ATOM 8385 O O . ILE B 1 502 ? -20.688 -3.441 -48.5 1 95.62 502 ILE B O 1
ATOM 8389 N N . VAL B 1 503 ? -20.406 -1.885 -46.969 1 94.62 503 VAL B N 1
ATOM 8390 C CA . VAL B 1 503 ? -21.672 -1.225 -47.281 1 94.62 503 VAL B CA 1
ATOM 8391 C C . VAL B 1 503 ? -21.625 -0.682 -48.719 1 94.62 503 VAL B C 1
ATOM 8393 O O . VAL B 1 503 ? -22.609 -0.764 -49.438 1 94.62 503 VAL B O 1
ATOM 8396 N N . ARG B 1 504 ? -20.5 -0.182 -49.094 1 94.44 504 ARG B N 1
ATOM 8397 C CA . ARG B 1 504 ? -20.328 0.347 -50.438 1 94.44 504 ARG B CA 1
ATOM 8398 C C . ARG B 1 504 ? -20.422 -0.763 -51.5 1 94.44 504 ARG B C 1
ATOM 8400 O O . ARG B 1 504 ? -21.031 -0.578 -52.531 1 94.44 504 ARG B O 1
ATOM 8407 N N . ILE B 1 505 ? -19.891 -1.857 -51.188 1 94.44 505 ILE B N 1
ATOM 8408 C CA . ILE B 1 505 ? -19.938 -3.004 -52.094 1 94.44 505 ILE B CA 1
ATOM 8409 C C . ILE B 1 505 ? -21.375 -3.514 -52.219 1 94.44 505 ILE B C 1
ATOM 8411 O O . ILE B 1 505 ? -21.844 -3.818 -53.312 1 94.44 505 ILE B O 1
ATOM 8415 N N . ILE B 1 506 ? -22 -3.523 -51.094 1 94.06 506 ILE B N 1
ATOM 8416 C CA . ILE B 1 506 ? -23.406 -3.963 -51.094 1 94.06 506 ILE B CA 1
ATOM 8417 C C . ILE B 1 506 ? -24.25 -2.99 -51.906 1 94.06 506 ILE B C 1
ATOM 8419 O O . ILE B 1 506 ? -25.094 -3.408 -52.688 1 94.06 506 ILE B O 1
ATOM 8423 N N . LYS B 1 507 ? -23.984 -1.723 -51.75 1 93.38 507 LYS B N 1
ATOM 8424 C CA . LYS B 1 507 ? -24.719 -0.698 -52.5 1 93.38 507 LYS B CA 1
ATOM 8425 C C . LYS B 1 507 ? -24.453 -0.824 -54 1 93.38 507 LYS B C 1
ATOM 8427 O O . LYS B 1 507 ? -25.391 -0.737 -54.812 1 93.38 507 LYS B O 1
ATOM 8432 N N . MET B 1 508 ? -23.266 -1.075 -54.375 1 93.56 508 MET B N 1
ATOM 8433 C CA . MET B 1 508 ? -22.891 -1.246 -55.781 1 93.56 508 MET B CA 1
ATOM 8434 C C . MET B 1 508 ? -23.562 -2.49 -56.375 1 93.56 508 MET B C 1
ATOM 8436 O O . MET B 1 508 ? -24.016 -2.475 -57.531 1 93.56 508 MET B O 1
ATOM 8440 N N . PHE B 1 509 ? -23.656 -3.457 -55.531 1 92.5 509 PHE B N 1
ATOM 8441 C CA . PHE B 1 509 ? -24.266 -4.703 -55.969 1 92.5 509 PHE B CA 1
ATOM 8442 C C . PHE B 1 509 ? -25.766 -4.516 -56.156 1 92.5 509 PHE B C 1
ATOM 8444 O O . PHE B 1 509 ? -26.328 -4.996 -57.156 1 92.5 509 PHE B O 1
ATOM 8451 N N . ILE B 1 510 ? -26.344 -3.787 -55.281 1 92.31 510 ILE B N 1
ATOM 8452 C CA . ILE B 1 510 ? -27.781 -3.533 -55.344 1 92.31 510 ILE B CA 1
ATOM 8453 C C . ILE B 1 510 ? -28.094 -2.672 -56.562 1 92.31 510 ILE B C 1
ATOM 8455 O O . ILE B 1 510 ? -29.031 -2.947 -57.312 1 92.31 510 ILE B O 1
ATOM 8459 N N . ILE B 1 511 ? -27.266 -1.735 -56.875 1 92.62 511 ILE B N 1
ATOM 8460 C CA . ILE B 1 511 ? -27.453 -0.85 -58.031 1 92.62 511 ILE B CA 1
ATOM 8461 C C . ILE B 1 511 ? -27.297 -1.639 -59.312 1 92.62 511 ILE B C 1
ATOM 8463 O O . ILE B 1 511 ? -28.078 -1.482 -60.25 1 92.62 511 ILE B O 1
ATOM 8467 N N . LYS B 1 512 ? -26.344 -2.539 -59.344 1 91.31 512 LYS B N 1
ATOM 8468 C CA . LYS B 1 512 ? -26.109 -3.371 -60.531 1 91.31 512 LYS B CA 1
ATOM 8469 C C . LYS B 1 512 ? -27.266 -4.34 -60.75 1 91.31 512 LYS B C 1
ATOM 8471 O O . LYS B 1 512 ? -27.703 -4.551 -61.875 1 91.31 512 LYS B O 1
ATOM 8476 N N . LEU B 1 513 ? -27.812 -4.816 -59.688 1 91.19 513 LEU B N 1
ATOM 8477 C CA . LEU B 1 513 ? -28.938 -5.738 -59.781 1 91.19 513 LEU B CA 1
ATOM 8478 C C . LEU B 1 513 ? -30.188 -5.023 -60.281 1 91.19 513 LEU B C 1
ATOM 8480 O O . LEU B 1 513 ? -30.922 -5.543 -61.125 1 91.19 513 LEU B O 1
ATOM 8484 N N . LEU B 1 514 ? -30.359 -3.854 -59.812 1 90.25 514 LEU B N 1
ATOM 8485 C CA . LEU B 1 514 ? -31.516 -3.062 -60.219 1 90.25 514 LEU B CA 1
ATOM 8486 C C . LEU B 1 514 ? -31.391 -2.627 -61.688 1 90.25 514 LEU B C 1
ATOM 8488 O O . LEU B 1 514 ? -32.375 -2.611 -62.406 1 90.25 514 LEU B O 1
ATOM 8492 N N . SER B 1 515 ? -30.188 -2.365 -62.125 1 90.38 515 SER B N 1
ATOM 8493 C CA . SER B 1 515 ? -29.953 -1.977 -63.5 1 90.38 515 SER B CA 1
ATOM 8494 C C . SER B 1 515 ? -30.188 -3.146 -64.438 1 90.38 515 SER B C 1
ATOM 8496 O O . SER B 1 515 ? -30.719 -2.967 -65.562 1 90.38 515 SER B O 1
ATOM 8498 N N . LEU B 1 516 ? -29.953 -4.289 -63.969 1 87.81 516 LEU B N 1
ATOM 8499 C CA . LEU B 1 516 ? -30.172 -5.484 -64.812 1 87.81 516 LEU B CA 1
ATOM 8500 C C . LEU B 1 516 ? -31.656 -5.797 -64.938 1 87.81 516 LEU B C 1
ATOM 8502 O O . LEU B 1 516 ? -32.125 -6.211 -66 1 87.81 516 LEU B O 1
ATOM 8506 N N . ILE B 1 517 ? -32.406 -5.492 -63.969 1 86.12 517 ILE B N 1
ATOM 8507 C CA . ILE B 1 517 ? -33.844 -5.738 -63.969 1 86.12 517 ILE B CA 1
ATOM 8508 C C . ILE B 1 517 ? -34.531 -4.707 -64.875 1 86.12 517 ILE B C 1
ATOM 8510 O O . ILE B 1 517 ? -35.438 -5.051 -65.625 1 86.12 517 ILE B O 1
ATOM 8514 N N . PHE B 1 518 ? -34.062 -3.498 -64.812 1 84.75 518 PHE B N 1
ATOM 8515 C CA . PHE B 1 518 ? -34.656 -2.434 -65.625 1 84.75 518 PHE B CA 1
ATOM 8516 C C . PHE B 1 518 ? -34.281 -2.561 -67.062 1 84.75 518 PHE B C 1
ATOM 8518 O O . PHE B 1 518 ? -35.125 -2.275 -67.938 1 84.75 518 PHE B O 1
ATOM 8525 N N . VAL B 1 519 ? -33.156 -3.004 -67.438 1 77.94 519 VAL B N 1
ATOM 8526 C CA . VAL B 1 519 ? -32.75 -3.205 -68.812 1 77.94 519 VAL B CA 1
ATOM 8527 C C . VAL B 1 519 ? -33.5 -4.402 -69.375 1 77.94 519 VAL B C 1
ATOM 8529 O O . VAL B 1 519 ? -33.938 -4.367 -70.562 1 77.94 519 VAL B O 1
ATOM 8532 N N . ARG B 1 520 ? -33.75 -5.344 -68.688 1 71.69 520 ARG B N 1
ATOM 8533 C CA . ARG B 1 520 ? -34.531 -6.484 -69.188 1 71.69 520 ARG B CA 1
ATOM 8534 C C . ARG B 1 520 ? -35.969 -6.094 -69.438 1 71.69 520 ARG B C 1
ATOM 8536 O O . ARG B 1 520 ? -36.625 -6.617 -70.375 1 71.69 520 ARG B O 1
ATOM 8543 N N . LYS B 1 521 ? -36.469 -5.254 -68.812 1 69.94 521 LYS B N 1
ATOM 8544 C CA . LYS B 1 521 ? -37.812 -4.805 -69.062 1 69.94 521 LYS B CA 1
ATOM 8545 C C . LYS B 1 521 ? -37.906 -3.963 -70.312 1 69.94 521 LYS B C 1
ATOM 8547 O O . LYS B 1 521 ? -38.875 -4.059 -71.062 1 69.94 521 LYS B O 1
ATOM 8552 N N . PHE B 1 522 ? -36.906 -3.193 -70.688 1 65.94 522 PHE B N 1
ATOM 8553 C CA . PHE B 1 522 ? -36.969 -2.389 -71.875 1 65.94 522 PHE B CA 1
ATOM 8554 C C . PHE B 1 522 ? -36.719 -3.248 -73.125 1 65.94 522 PHE B C 1
ATOM 8556 O O . PHE B 1 522 ? -37.031 -2.842 -74.25 1 65.94 522 PHE B O 1
ATOM 8563 N N . LYS B 1 523 ? -36.031 -4.207 -72.938 1 60.94 523 LYS B N 1
ATOM 8564 C CA . LYS B 1 523 ? -35.844 -5.043 -74.062 1 60.94 523 LYS B CA 1
ATOM 8565 C C . LYS B 1 523 ? -37.094 -5.887 -74.375 1 60.94 523 LYS B C 1
ATOM 8567 O O . LYS B 1 523 ? -37.219 -6.43 -75.5 1 60.94 523 LYS B O 1
ATOM 8572 N N . ILE B 1 524 ? -37.906 -6.207 -73.625 1 62.94 524 ILE B N 1
ATOM 8573 C CA . ILE B 1 524 ? -39.125 -6.969 -73.875 1 62.94 524 ILE B CA 1
ATOM 8574 C C . ILE B 1 524 ? -40.219 -6.027 -74.375 1 62.94 524 ILE B C 1
ATOM 8576 O O . ILE B 1 524 ? -41.219 -6.473 -75 1 62.94 524 ILE B O 1
ATOM 8580 N N . GLN B 1 525 ? -40.188 -4.766 -74.25 1 48.66 525 GLN B N 1
ATOM 8581 C CA . GLN B 1 525 ? -41.156 -3.945 -75 1 48.66 525 GLN B CA 1
ATOM 8582 C C . GLN B 1 525 ? -40.625 -3.633 -76.438 1 48.66 525 GLN B C 1
ATOM 8584 O O . GLN B 1 525 ? -41.406 -3.584 -77.375 1 48.66 525 GLN B O 1
#

pLDDT: mean 90.1, std 11.92, range [40.34, 98.88]

InterPro domains:
  IPR002213 UDP-glucuronosyl/UDP-glucosyltransferase [PF00201] (31-505)
  IPR002213 UDP-glucuronosyl/UDP-glucosyltransferase [cd03784] (21-441)
  IPR035595 UDP-glycosyltransferase family, conserved site [PS00375] (349-392)
  IPR050271 UDP-glycosyltransferase [PTHR48043] (31-494)

Radius of gyration: 33.97 Å; Cα contacts (8 Å, |Δi|>4): 1764; chains: 2; bounding box: 78×114×125 Å

Organism: Galleria mellonella (NCBI:txid7137)

Nearest PDB structures (foldseek):
  2o6l-assembly1_B  TM=9.184E-01  e=1.838E-13  Homo sapiens
  7yf5-assembly1_A  TM=9.024E-01  e=1.187E-13  Homo sapiens
  2o6l-assembly1_A  TM=9.117E-01  e=3.003E-13  Homo sapiens
  7yan-assembly2_D-2  TM=8.898E-01  e=1.560E-13  Homo sapiens
  7cjx-assembly2_B  TM=9.075E-01  e=7.594E-13  Homo sapiens